Protein AF-A0ABC9VRN1-F1 (afdb_monomer)

Foldseek 3Di:
DQQQKDKWKWFQDDPVVCVPPQVQLLLVLLCVLQVHDSVQKAWDDWDFDPPDPGGMIIIMIWGAHPDDPPPHTHHNQLSLQSCQQCQVSSCVRRVIRTDRPPDQPCNVDPQAAQWDKDFDFDWDPPFDWDDDPVDIDGDTDGDGDIDTDHAAQFDDPRSQDGHQPCVVVQLPPFFDWAGDVRDIATHGDPQFDDRSSPARQFAGADDPPQAPDPWDWAADPNHGIATDEDPFPADPRRRFFFKWFFAPPWKFWDRAPFWAQKKKKKWKWFAQDQKFWFKKFADQALQAWIWTWMRHRLWIKIWTDHRPDIKIWTFADVVHRNPRDIKMKMKIKHFDFDQDPVRDGPGGAQKIKIKMAMHPDPSVCLDVCVVPVPRGRNMTMDIDGDPDNTRGSSHIMMGFFGDDGDPRGPDDHGGHGTMMGQIDMRNHGDRSVPTSDTGPMGGHGPQDPPPPVDLQAPPPWDWDRGGNDIATHEDPQFDDRRSPHGNDPPLFKKKKKKWFWDVLFLAQQLVLLLVLCVVVPDDPVVSVVVSVVQPPDWDWDADPNDIDDIDGRRHGFDDLDQCSQVSQCSNCVCLCPPQPFDWDDDRRIIMTMFGPPDPVRVVSSQVSLQSNLVVCVVRVIDIPQQPIEMAIAGDPTPPDWHDNPPDTRYYDQWDQDPNAIAGNDLALLVSLVVLLVQLVVQLVVCVVPPPDQALVPLVVSCLAPRVCSLQQLCLRRPHPDPVSLVSSQVSVLSSLCSHPPCVPPDSVVSCVVSVHDGVVVVSVVVNVVVVVDVSDDDDPDVVPPSPDDDDDDDDHDDDDD

InterPro domains:
  IPR000152 EGF-type aspartate/asparagine hydroxylation site [PS00010] (463-474)
  IPR000477 Reverse transcriptase domain [PF00078] (490-632)
  IPR000742 EGF-like domain [PF00008] (166-196)
  IPR000742 EGF-like domain [PF00008] (206-234)
  IPR000742 EGF-like domain [PF00008] (457-482)
  IPR000742 EGF-like domain [PS00022] (148-159)
  IPR000742 EGF-like domain [PS00022] (186-197)
  IPR000742 EGF-like domain [PS00022] (472-483)
  IPR000742 EGF-like domain [PS01186] (148-159)
  IPR000742 EGF-like domain [PS50026] (102-160)
  IPR000742 EGF-like domain [PS50026] (162-198)
  IPR000742 EGF-like domain [PS50026] (202-240)
  IPR000742 EGF-like domain [PS50026] (448-484)
  IPR000742 EGF-like domain [SM00181] (105-160)
  IPR000742 EGF-like domain [SM00181] (165-198)
  IPR000742 EGF-like domain [SM00181] (205-240)
  IPR000742 EGF-like domain [SM00181] (451-484)
  IPR001791 Laminin G domain [PF02210] (269-427)
  IPR001791 Laminin G domain [PS50025] (241-445)
  IPR001791 Laminin G domain [SM00282] (261-428)

Nearest PDB structures (foldseek):
  1pz7-assembly2_B  TM=8.356E-01  e=1.905E-13  Gallus gallus
  1pz8-assembly2_B  TM=8.275E-01  e=5.631E-13  Gallus gallus
  1pz8-assembly1_A  TM=8.368E-01  e=1.493E-12  Gallus gallus
  3v65-assembly1_A  TM=7.761E-01  e=6.276E-13  Rattus norvegicus
  5mc9-assembly1_A  TM=4.094E-01  e=2.067E-12  Mus musculus

Organism: Grus japonensis (NCBI:txid30415)

Secondary structure (DSSP, 8-state):
-GGG-EEEEEET--HHHIIIIIHHHHHHHHHHHHT--GGGEEEEEEEE-TTSSS-EEEEEEEEBPTT--TT-BPPHHHHHHHHHHTHHHHHHHH---BPP----HHHHSPPSTTPEEEEEEEEETTPPPEE-SS-EE---EEEEEEEEEPPTTEESTTS-EE--GGGG-TTTTSEEEEEETTEEEEEEPTTEESTTS-EETTT----TTSS-TTPEEEE-TTS-EEEEPPSSSPBTTTTB--EEEE-TT-EEEE----SBSEEEEEEEEE---SSEEEEEEE-SSTTS-EEEEEEETTEEEEEEESSS-EEEE--B-TT-S-SSS-EEEEEEEEEEEEE-TTS-EEEEEEEEEEEEEESS--HHHHHHHHHHH-S-BSEEEEEEE-S-SSB---S-EEESB--S--S--S-S--B--EEEEEEEETTEEP-TT--SEEES-EES-GGG--GGGS----TTPEEEEETTEEEEEPPTTEESTTS-EE-S-----EEEEEEEBTTTTTT--HHHHHHHHHHTT--HHHHHHHHHHHTT-EE--EETTEEPPPEE--S---TT-SHHHHHHHHHHGGGGTT--SEEEEETTEEEEEEE-SSHHHHHHHHHHHHHHHHHHHHTT--B-TTT-EEEEESTT------EETTEEPEE-SEEEETTEEEETT---HHHHHHHHHHHHHHHHHHHHH-----HHHHHHHIIIIITHHHHTTHHHH---SHHHHHHHHHHHHHHHTTSTT-TTS-HHHHHHHTTPPPHHHHHHHHHHHHHHHHHH--SS-TTSSSS--S-----------

Solvent-accessible surface area (backbone atoms only — not comparable to full-atom values): 44380 Å² total; per-residue (Å²): 102,82,91,28,37,46,73,49,43,29,57,82,35,49,71,66,56,38,70,55,77,35,45,63,34,42,46,48,18,52,17,62,75,63,63,29,56,61,91,38,53,48,75,81,46,78,45,72,47,83,92,51,100,56,55,30,25,37,40,30,34,28,43,41,45,63,87,74,59,83,93,44,57,36,52,34,67,61,48,50,48,56,50,61,77,39,36,66,59,30,23,68,62,28,72,48,49,61,50,76,90,65,72,53,68,40,67,78,56,57,41,65,70,60,26,40,52,40,74,41,76,42,66,50,87,79,54,68,74,50,73,56,102,87,46,81,43,68,60,76,45,68,42,91,40,76,43,69,39,54,40,60,43,33,37,69,100,45,18,69,41,75,48,65,56,43,78,74,48,69,12,55,95,39,22,49,61,43,67,48,84,61,36,63,48,40,50,45,39,92,59,33,35,67,83,37,20,77,40,40,49,57,70,31,67,72,56,92,80,59,32,31,87,80,19,46,64,42,67,43,98,88,45,6,50,47,39,51,56,57,97,69,60,51,44,82,68,36,23,41,26,50,39,32,23,24,45,81,86,7,24,39,29,38,82,38,65,54,67,36,50,52,50,33,42,33,35,33,39,27,22,62,52,42,58,20,16,53,37,38,28,23,45,97,41,71,71,45,17,30,42,36,36,31,33,52,87,22,29,54,34,36,41,37,26,72,43,82,60,77,48,70,30,63,30,36,54,79,89,38,66,30,75,52,50,83,44,38,42,36,40,39,37,36,46,42,62,31,66,42,100,84,71,48,74,62,43,68,37,50,40,35,37,40,36,40,37,38,56,100,49,63,51,72,57,23,56,75,40,27,90,78,57,58,83,46,16,39,15,24,69,33,76,46,79,45,92,60,75,50,39,46,16,67,26,52,25,24,34,25,23,60,76,99,69,71,89,71,46,89,61,92,52,57,29,21,52,38,34,41,31,60,37,22,53,70,84,41,78,46,52,70,74,74,49,79,46,74,45,73,52,43,75,19,54,84,46,67,61,69,56,52,81,51,91,70,34,33,84,82,17,48,64,42,65,41,75,77,40,62,42,29,53,42,45,94,54,36,31,65,78,31,15,76,37,70,68,54,88,79,74,64,20,31,40,36,37,42,42,35,48,53,58,56,50,56,49,35,47,56,71,62,44,51,55,50,43,49,75,71,67,51,53,74,65,61,52,50,50,54,49,58,70,56,50,91,42,68,46,65,56,74,56,97,88,46,69,51,74,78,38,74,50,85,39,34,43,59,83,92,46,80,59,27,64,56,54,51,49,62,60,53,61,68,68,64,70,88,48,86,52,51,74,49,77,56,87,62,49,32,35,42,38,34,56,42,82,42,72,65,34,49,49,47,49,44,52,33,39,50,50,46,51,51,51,27,56,77,58,67,44,49,70,35,60,90,70,20,33,33,36,58,26,43,81,86,49,83,72,82,84,50,50,61,81,98,41,74,46,49,73,41,74,57,48,76,53,100,87,43,57,46,36,40,78,71,58,30,62,65,39,45,50,52,26,40,50,54,23,48,51,48,47,50,50,48,65,72,73,47,84,71,35,46,62,87,54,47,52,57,50,39,62,52,67,22,44,51,52,70,52,66,59,35,83,78,51,56,64,87,47,71,72,42,47,49,52,48,44,48,52,55,54,57,56,62,61,56,27,67,92,45,75,88,51,53,74,68,53,45,28,59,77,67,74,44,77,56,64,68,62,48,50,52,50,52,44,50,52,50,50,49,50,64,77,70,54,89,72,99,60,94,85,63,70,80,77,66,73,87,62,85,93,78,90,76,88,78,88,80,135

Mean predicted aligned error: 19.91 Å

Structure (mmCIF, N/CA/C/O backbone):
data_AF-A0ABC9VRN1-F1
#
_entry.id   AF-A0ABC9VRN1-F1
#
loop_
_atom_site.group_PDB
_atom_site.id
_atom_site.type_symbol
_atom_site.label_atom_id
_atom_site.label_alt_id
_atom_site.label_comp_id
_atom_site.label_asym_id
_atom_site.label_entity_id
_atom_site.label_seq_id
_atom_site.pdbx_PDB_ins_code
_atom_site.Cartn_x
_atom_site.Cartn_y
_atom_site.Cartn_z
_atom_site.occupancy
_atom_site.B_iso_or_equiv
_atom_site.auth_seq_id
_atom_site.auth_comp_id
_atom_site.auth_asym_id
_atom_site.auth_atom_id
_atom_site.pdbx_PDB_model_num
ATOM 1 N N . MET A 1 1 ? -13.944 -27.128 34.462 1.00 67.81 1 MET A N 1
ATOM 2 C CA . MET A 1 1 ? -15.237 -26.665 33.916 1.00 67.81 1 MET A CA 1
ATOM 3 C C . MET A 1 1 ? -15.575 -25.277 34.448 1.00 67.81 1 MET A C 1
ATOM 5 O O . MET A 1 1 ? -15.301 -24.335 33.732 1.00 67.81 1 MET A O 1
ATOM 9 N N . LEU A 1 2 ? -16.049 -25.120 35.694 1.00 65.38 2 LEU A N 1
ATOM 10 C CA . LEU A 1 2 ? -16.522 -23.826 36.234 1.00 65.38 2 LEU A CA 1
ATOM 11 C C . LEU A 1 2 ? -15.490 -22.682 36.170 1.00 65.38 2 LEU A C 1
ATOM 13 O O . LEU A 1 2 ? -15.849 -21.550 35.869 1.00 65.38 2 LEU A O 1
ATOM 17 N N . THR A 1 3 ? -14.206 -22.976 36.387 1.00 65.06 3 THR A N 1
ATOM 18 C CA . THR A 1 3 ? -13.098 -22.005 36.265 1.00 65.06 3 THR A CA 1
ATOM 19 C C . THR A 1 3 ? -12.877 -21.493 34.842 1.00 65.06 3 THR A C 1
ATOM 21 O O . THR A 1 3 ? -12.286 -20.438 34.664 1.00 65.06 3 THR A O 1
ATOM 24 N N . ASN A 1 4 ? -13.343 -22.246 33.845 1.00 72.31 4 ASN A N 1
ATOM 25 C CA . ASN A 1 4 ? -13.160 -22.004 32.416 1.00 72.31 4 ASN A CA 1
ATOM 26 C C . ASN A 1 4 ? -14.493 -21.584 31.775 1.00 72.31 4 ASN A C 1
ATOM 28 O O . ASN A 1 4 ? -14.832 -21.993 30.664 1.00 72.31 4 ASN A O 1
ATOM 32 N N . SER A 1 5 ? -15.327 -20.885 32.539 1.00 74.62 5 SER A N 1
ATOM 33 C CA . SER A 1 5 ? -16.640 -20.440 32.094 1.00 74.62 5 SER A CA 1
ATOM 34 C C . SER A 1 5 ? -16.650 -18.962 31.755 1.00 74.62 5 SER A C 1
ATOM 36 O O . SER A 1 5 ? -15.811 -18.195 32.235 1.00 74.62 5 SER A O 1
ATOM 38 N N . ILE A 1 6 ? -17.609 -18.590 30.914 1.00 74.44 6 ILE A N 1
ATOM 39 C CA . ILE A 1 6 ? -17.922 -17.205 30.578 1.00 74.44 6 ILE A CA 1
ATOM 40 C C . ILE A 1 6 ? -19.417 -16.965 30.762 1.00 74.44 6 ILE A C 1
ATOM 42 O O . ILE A 1 6 ? -20.214 -17.897 30.636 1.00 74.44 6 ILE A O 1
ATOM 46 N N . THR A 1 7 ? -19.792 -15.715 31.019 1.00 77.62 7 THR A N 1
ATOM 47 C CA . THR A 1 7 ? -21.189 -15.271 31.055 1.00 77.62 7 THR A CA 1
ATOM 48 C C . THR A 1 7 ? -21.455 -14.367 29.860 1.00 77.62 7 THR A C 1
ATOM 50 O O . THR A 1 7 ? -20.741 -13.385 29.661 1.00 77.62 7 THR A O 1
ATOM 53 N N . VAL A 1 8 ? -22.475 -14.693 29.068 1.00 79.44 8 VAL A N 1
ATOM 54 C CA . VAL A 1 8 ? -22.969 -13.851 27.970 1.00 79.44 8 VAL A CA 1
ATOM 55 C C . VAL A 1 8 ? -24.273 -13.170 28.375 1.00 79.44 8 VAL A C 1
ATOM 57 O O . VAL A 1 8 ? -25.082 -13.759 29.092 1.00 79.44 8 VAL A O 1
ATOM 60 N N . ARG A 1 9 ? -24.478 -11.935 27.907 1.00 80.19 9 ARG A N 1
ATOM 61 C CA . ARG A 1 9 ? -25.682 -11.135 28.168 1.00 80.19 9 ARG A CA 1
ATOM 62 C C . ARG A 1 9 ? -26.559 -11.131 26.916 1.00 80.19 9 ARG A C 1
ATOM 64 O O . ARG A 1 9 ? -26.082 -10.771 25.839 1.00 80.19 9 ARG A O 1
ATOM 71 N N . LEU A 1 10 ? -27.815 -11.548 27.033 1.00 82.31 10 LEU A N 1
ATOM 72 C CA . LEU A 1 10 ? -28.768 -11.627 25.922 1.00 82.31 10 LEU A CA 1
ATOM 73 C C . LEU A 1 10 ? -29.766 -10.469 26.002 1.00 82.31 10 LEU A C 1
ATOM 75 O O . LEU A 1 10 ? -30.439 -10.306 27.019 1.00 82.31 10 LEU A O 1
ATOM 79 N N . GLU A 1 11 ? -29.864 -9.676 24.934 1.00 83.19 11 GLU A N 1
ATOM 80 C CA . GLU A 1 11 ? -30.764 -8.518 24.863 1.00 83.19 11 GLU A CA 1
ATOM 81 C C . GLU A 1 11 ? -32.226 -8.940 24.649 1.00 83.19 11 GLU A C 1
ATOM 83 O O . GLU A 1 11 ? -32.513 -9.822 23.836 1.00 83.19 11 GLU A O 1
ATOM 88 N N . ASN A 1 12 ? -33.154 -8.260 25.331 1.00 82.62 12 ASN A N 1
ATOM 89 C CA . ASN A 1 12 ? -34.603 -8.459 25.221 1.00 82.62 12 ASN A CA 1
ATOM 90 C C . ASN A 1 12 ? -35.027 -9.927 25.430 1.00 82.62 12 ASN A C 1
ATOM 92 O O . ASN A 1 12 ? -35.829 -10.490 24.675 1.00 82.62 12 ASN A O 1
ATOM 96 N N . MET A 1 13 ? -34.442 -10.557 26.450 1.00 83.75 13 MET A N 1
ATOM 97 C CA . MET A 1 13 ? -34.579 -11.983 26.727 1.00 83.75 13 MET A CA 1
ATOM 98 C C . MET A 1 13 ? -35.070 -12.221 28.156 1.00 83.75 13 MET A C 1
ATOM 100 O O . MET A 1 13 ? -34.642 -11.541 29.083 1.00 83.75 13 MET A O 1
ATOM 104 N N . SER A 1 14 ? -35.955 -13.207 28.330 1.00 82.94 14 SER A N 1
ATOM 105 C CA . SER A 1 14 ? -36.417 -13.685 29.638 1.00 82.94 14 SER A CA 1
ATOM 106 C C . SER A 1 14 ? -36.049 -15.152 29.833 1.00 82.94 14 SER A C 1
ATOM 108 O O . SER A 1 14 ? -35.866 -15.894 28.864 1.00 82.94 14 SER A O 1
ATOM 110 N N . GLN A 1 15 ? -35.974 -15.587 31.091 1.00 79.50 15 GLN A N 1
ATOM 111 C CA . GLN A 1 15 ? -35.640 -16.969 31.434 1.00 79.50 15 GLN A CA 1
ATOM 112 C C . GLN A 1 15 ? -36.615 -17.985 30.812 1.00 79.50 15 GLN A C 1
ATOM 114 O O . GLN A 1 15 ? -36.174 -18.994 30.269 1.00 79.50 15 GLN A O 1
ATOM 119 N N . GLU A 1 16 ? -37.920 -17.703 30.823 1.00 77.94 16 GLU A N 1
ATOM 120 C CA . GLU A 1 16 ? -38.948 -18.575 30.230 1.00 77.94 16 GLU A CA 1
ATOM 121 C C . GLU A 1 16 ? -38.767 -18.723 28.717 1.00 77.94 16 GLU A C 1
ATOM 123 O O . GLU A 1 16 ? -38.715 -19.839 28.199 1.00 77.94 16 GLU A O 1
ATOM 128 N N . ARG A 1 17 ? -38.593 -17.595 28.013 1.00 81.06 17 ARG A N 1
ATOM 129 C CA . ARG A 1 17 ? -38.417 -17.571 26.556 1.00 81.06 17 ARG A CA 1
ATOM 130 C C . ARG A 1 17 ? -37.116 -18.249 26.134 1.00 81.06 17 ARG A C 1
ATOM 132 O O . ARG A 1 17 ? -37.072 -18.887 25.083 1.00 81.06 17 ARG A O 1
ATOM 139 N N . PHE A 1 18 ? -36.068 -18.114 26.948 1.00 83.44 18 PHE A N 1
ATOM 140 C CA . PHE A 1 18 ? -34.789 -18.771 26.718 1.00 83.44 18 PHE A CA 1
ATOM 141 C C . PHE A 1 18 ? -34.883 -20.284 26.919 1.00 83.44 18 PHE A C 1
ATOM 143 O O . PHE A 1 18 ? -34.493 -21.038 26.035 1.00 83.44 18 PHE A O 1
ATOM 150 N N . LEU A 1 19 ? -35.433 -20.746 28.045 1.00 81.38 19 LEU A N 1
ATOM 151 C CA . LEU A 1 19 ? -35.489 -22.173 28.374 1.00 81.38 19 LEU A CA 1
ATOM 152 C C . LEU A 1 19 ? -36.377 -22.981 27.419 1.00 81.38 19 LEU A C 1
ATOM 154 O O . LEU A 1 19 ? -36.093 -24.153 27.182 1.00 81.38 19 LEU A O 1
ATOM 158 N N . SER A 1 20 ? -37.412 -22.371 26.838 1.00 80.00 20 SER A N 1
ATOM 159 C CA . SER A 1 20 ? -38.254 -23.016 25.830 1.00 80.00 20 SER A CA 1
ATOM 160 C C . SER A 1 20 ? -38.822 -21.975 24.857 1.00 80.00 20 SER A C 1
ATOM 162 O O . SER A 1 20 ? -39.629 -21.150 25.289 1.00 80.00 20 SER A O 1
ATOM 164 N N . PRO A 1 21 ? -38.468 -21.982 23.551 1.00 75.44 21 PRO A N 1
ATOM 165 C CA . PRO A 1 21 ? -37.749 -23.018 22.784 1.00 75.44 21 PRO A CA 1
ATOM 166 C C . PRO A 1 21 ? -36.270 -22.696 22.469 1.00 75.44 21 PRO A C 1
ATOM 168 O O . PRO A 1 21 ? -35.641 -23.376 21.663 1.00 75.44 21 PRO A O 1
ATOM 171 N N . LEU A 1 22 ? -35.717 -21.617 23.020 1.00 85.12 22 LEU A N 1
ATOM 172 C CA . LEU A 1 22 ? -34.507 -20.979 22.488 1.00 85.12 22 LEU A CA 1
ATOM 173 C C . LEU A 1 22 ? -33.173 -21.599 22.948 1.00 85.12 22 LEU A C 1
ATOM 175 O O . LEU A 1 22 ? -32.154 -21.400 22.285 1.00 85.12 22 LEU A O 1
ATOM 179 N N . LEU A 1 23 ? -33.167 -22.377 24.032 1.00 85.75 23 LEU A N 1
ATOM 180 C CA . LEU A 1 23 ? -31.969 -22.996 24.604 1.00 85.75 23 LEU A CA 1
ATOM 181 C C . LEU A 1 23 ? -31.285 -23.944 23.611 1.00 85.75 23 LEU A C 1
ATOM 183 O O . LEU A 1 23 ? -30.062 -23.918 23.485 1.00 85.75 23 LEU A O 1
ATOM 187 N N . SER A 1 24 ? -32.056 -24.752 22.878 1.00 84.69 24 SER A N 1
ATOM 188 C CA . SER A 1 24 ? -31.499 -25.674 21.881 1.00 84.69 24 SER A CA 1
ATOM 189 C C . SER A 1 24 ? -30.815 -24.924 20.739 1.00 84.69 24 SER A C 1
ATOM 191 O O . SER A 1 24 ? -29.727 -25.315 20.322 1.00 84.69 24 SER A O 1
ATOM 193 N N . LEU A 1 25 ? -31.412 -23.815 20.288 1.00 87.31 25 LEU A N 1
ATOM 194 C CA . LEU A 1 25 ? -30.851 -22.941 19.254 1.00 87.31 25 LEU A CA 1
ATOM 195 C C . LEU A 1 25 ? -29.602 -22.202 19.747 1.00 87.31 25 LEU A C 1
ATOM 197 O O . LEU A 1 25 ? -28.655 -22.021 18.985 1.00 87.31 25 LEU A O 1
ATOM 201 N N . PHE A 1 26 ? -29.566 -21.806 21.022 1.00 89.69 26 PHE A N 1
ATOM 202 C CA . PHE A 1 26 ? -28.381 -21.208 21.637 1.00 89.69 26 PHE A CA 1
ATOM 203 C C . PHE A 1 26 ? -27.215 -22.202 21.691 1.00 89.69 26 PHE A C 1
ATOM 205 O O . PHE A 1 26 ? -26.118 -21.889 21.234 1.00 89.69 26 PHE A O 1
ATOM 212 N N . VAL A 1 27 ? -27.457 -23.419 22.191 1.00 89.38 27 VAL A N 1
ATOM 213 C CA . VAL A 1 27 ? -26.443 -24.486 22.247 1.00 89.38 27 VAL A CA 1
ATOM 214 C C . VAL A 1 27 ? -25.959 -24.848 20.841 1.00 89.38 27 VAL A C 1
ATOM 216 O O . VAL A 1 27 ? -24.762 -25.012 20.625 1.00 89.38 27 VAL A O 1
ATOM 219 N N . GLU A 1 28 ? -26.859 -24.914 19.863 1.00 88.75 28 GLU A N 1
ATOM 220 C CA . GLU A 1 28 ? -26.513 -25.154 18.460 1.00 88.75 28 GLU A CA 1
ATOM 221 C C . GLU A 1 28 ? -25.685 -24.024 17.843 1.00 88.75 28 GLU A C 1
ATOM 223 O O . GLU A 1 28 ? -24.679 -24.290 17.181 1.00 88.75 28 GLU A O 1
ATOM 228 N N . GLY A 1 29 ? -26.050 -22.770 18.104 1.00 88.38 29 GLY A N 1
ATOM 229 C CA . GLY A 1 29 ? -25.282 -21.610 17.668 1.00 88.38 29 GLY A CA 1
ATOM 230 C C . GLY A 1 29 ? -23.871 -21.608 18.254 1.00 88.38 29 GLY A C 1
ATOM 231 O O . GLY A 1 29 ? -22.900 -21.475 17.513 1.00 88.38 29 GLY A O 1
ATOM 232 N N . VAL A 1 30 ? -23.736 -21.833 19.565 1.00 90.62 30 VAL A N 1
ATOM 233 C CA . VAL A 1 30 ? -22.430 -21.904 20.243 1.00 90.62 30 VAL A CA 1
ATOM 234 C C . VAL A 1 30 ? -21.599 -23.085 19.727 1.00 90.62 30 VAL A C 1
ATOM 236 O O . VAL A 1 30 ? -20.403 -22.925 19.488 1.00 90.62 30 VAL A O 1
ATOM 239 N N . ALA A 1 31 ? -22.218 -24.248 19.496 1.00 89.31 31 ALA A N 1
ATOM 240 C CA . ALA A 1 31 ? -21.540 -25.431 18.956 1.00 89.31 31 ALA A CA 1
ATOM 241 C C . ALA A 1 31 ? -20.959 -25.158 17.570 1.00 89.31 31 ALA A C 1
ATOM 243 O O . ALA A 1 31 ? -19.801 -25.479 17.302 1.00 89.31 31 ALA A O 1
ATOM 244 N N . THR A 1 32 ? -21.754 -24.502 16.726 1.00 87.88 32 THR A N 1
ATOM 245 C CA . THR A 1 32 ? -21.371 -24.134 15.362 1.00 87.88 32 THR A CA 1
ATOM 246 C C . THR A 1 32 ? -20.229 -23.121 15.367 1.00 87.88 32 THR A C 1
ATOM 248 O O . THR A 1 32 ? -19.233 -23.322 14.678 1.00 87.88 32 THR A O 1
ATOM 251 N N . VAL A 1 33 ? -20.329 -22.072 16.190 1.00 87.44 33 VAL A N 1
ATOM 252 C CA . VAL A 1 33 ? -19.289 -21.038 16.319 1.00 87.44 33 VAL A CA 1
ATOM 253 C C . VAL A 1 33 ? -17.953 -21.626 16.774 1.00 87.44 33 VAL A C 1
ATOM 255 O O . VAL A 1 33 ? -16.911 -21.273 16.233 1.00 87.44 33 VAL A O 1
ATOM 258 N N . LEU A 1 34 ? -17.975 -22.535 17.749 1.00 88.81 34 LEU A N 1
ATOM 259 C CA . LEU A 1 34 ? -16.762 -23.113 18.333 1.00 88.81 34 LEU A CA 1
ATOM 260 C C . LEU A 1 34 ? -16.272 -24.374 17.609 1.00 88.81 34 LEU A C 1
ATOM 262 O O . LEU A 1 34 ? -15.271 -24.955 18.028 1.00 88.81 34 LEU A O 1
ATOM 266 N N . SER A 1 35 ? -16.970 -24.819 16.557 1.00 87.38 35 SER A N 1
ATOM 267 C CA . SER A 1 35 ? -16.702 -26.092 15.870 1.00 87.38 35 SER A CA 1
ATOM 268 C C . SER A 1 35 ? -16.599 -27.281 16.843 1.00 87.38 35 SER A C 1
ATOM 270 O O . SER A 1 35 ? -15.712 -28.128 16.733 1.00 87.38 35 SER A O 1
ATOM 272 N N . THR A 1 36 ? -17.495 -27.326 17.833 1.00 86.88 36 THR A N 1
ATOM 273 C CA . THR A 1 36 ? -17.554 -28.371 18.869 1.00 86.88 36 THR A CA 1
ATOM 274 C C . THR A 1 36 ? -18.892 -29.113 18.821 1.00 86.88 36 THR A C 1
ATOM 276 O O . THR A 1 36 ? -19.842 -28.668 18.180 1.00 86.88 36 THR A O 1
ATOM 279 N N . ALA A 1 37 ? -18.981 -30.273 19.472 1.00 84.69 37 ALA A N 1
ATOM 280 C CA . ALA A 1 37 ? -20.231 -31.031 19.539 1.00 84.69 37 ALA A CA 1
ATOM 281 C C . ALA A 1 37 ? -21.237 -30.351 20.484 1.00 84.69 37 ALA A C 1
ATOM 283 O O . ALA A 1 37 ? -20.835 -29.760 21.486 1.00 84.69 37 ALA A O 1
ATOM 284 N N . LYS A 1 38 ? -22.546 -30.498 20.218 1.00 84.94 38 LYS A N 1
ATOM 285 C CA . LYS A 1 38 ? -23.613 -29.980 21.103 1.00 84.94 38 LYS A CA 1
ATOM 286 C C . LYS A 1 38 ? -23.464 -30.511 22.538 1.00 84.94 38 LYS A C 1
ATOM 288 O O . LYS A 1 38 ? -23.582 -29.745 23.488 1.00 84.94 38 LYS A O 1
ATOM 293 N N . ASP A 1 39 ? -23.073 -31.778 22.679 1.00 84.31 39 ASP A N 1
ATOM 294 C CA . ASP A 1 39 ? -22.817 -32.436 23.971 1.00 84.31 39 ASP A CA 1
ATOM 295 C C . ASP A 1 39 ? -21.568 -31.900 24.700 1.00 84.31 39 ASP A C 1
ATOM 297 O O . ASP A 1 39 ? -21.329 -32.212 25.865 1.00 84.31 39 ASP A O 1
ATOM 301 N N . GLY A 1 40 ? -20.742 -31.106 24.013 1.00 83.69 40 GLY A N 1
ATOM 302 C CA . GLY A 1 40 ? -19.549 -30.470 24.564 1.00 83.69 40 GLY A CA 1
ATOM 303 C C . GLY A 1 40 ? -19.803 -29.112 25.216 1.00 83.69 40 GLY A C 1
ATOM 304 O O . GLY A 1 40 ? -18.844 -28.494 25.686 1.00 83.69 40 GLY A O 1
ATOM 305 N N . ILE A 1 41 ? -21.053 -28.639 25.242 1.00 87.38 41 ILE A N 1
ATOM 306 C CA . ILE A 1 41 ? -21.445 -27.346 25.809 1.00 87.38 41 ILE A CA 1
ATOM 307 C C . ILE A 1 41 ? -22.210 -27.564 27.105 1.00 87.38 41 ILE A C 1
ATOM 309 O O . ILE A 1 41 ? -23.233 -28.240 27.150 1.00 87.38 41 ILE A O 1
ATOM 313 N N . PHE A 1 42 ? -21.731 -26.919 28.161 1.00 84.69 42 PHE A N 1
ATOM 314 C CA . PHE A 1 42 ? -22.281 -27.033 29.501 1.00 84.69 42 PHE A CA 1
ATOM 315 C C . PHE A 1 42 ? -22.811 -25.671 29.930 1.00 84.69 42 PHE A C 1
ATOM 317 O O . PHE A 1 42 ? -22.035 -24.815 30.353 1.00 84.69 42 PHE A O 1
ATOM 324 N N . VAL A 1 43 ? -24.124 -25.469 29.805 1.00 82.69 43 VAL A N 1
ATOM 325 C CA . VAL A 1 43 ? -24.835 -24.306 30.357 1.00 82.69 43 VAL A CA 1
ATOM 326 C C . VAL A 1 43 ? -25.247 -24.639 31.785 1.00 82.69 43 VAL A C 1
ATOM 328 O O . VAL A 1 43 ? -25.851 -25.683 32.018 1.00 82.69 43 VAL A O 1
ATOM 331 N N . PHE A 1 44 ? -24.917 -23.781 32.747 1.00 76.25 44 PHE A N 1
ATOM 332 C CA . PHE A 1 44 ? -25.178 -24.082 34.161 1.00 76.25 44 PHE A CA 1
ATOM 333 C C . PHE A 1 44 ? -25.653 -22.885 34.993 1.00 76.25 44 PHE A C 1
ATOM 335 O O . PHE A 1 44 ? -25.974 -23.068 36.165 1.00 76.25 44 PHE A O 1
ATOM 342 N N . ASN A 1 45 ? -25.742 -21.682 34.415 1.00 74.44 45 ASN A N 1
ATOM 343 C CA . ASN A 1 45 ? -26.406 -20.544 35.053 1.00 74.44 45 ASN A CA 1
ATOM 344 C C . ASN A 1 45 ? -27.227 -19.755 34.027 1.00 74.44 45 ASN A C 1
ATOM 346 O O . ASN A 1 45 ? -26.727 -19.463 32.942 1.00 74.44 45 ASN A O 1
ATOM 350 N N . ILE A 1 46 ? -28.473 -19.427 34.370 1.00 79.06 46 ILE A N 1
ATOM 351 C CA . ILE A 1 46 ? -29.413 -18.655 33.546 1.00 79.06 46 ILE A CA 1
ATOM 352 C C . ILE A 1 46 ? -30.195 -17.754 34.504 1.00 79.06 46 ILE A C 1
ATOM 354 O O . ILE A 1 46 ? -31.007 -18.258 35.279 1.00 79.06 46 ILE A O 1
ATOM 358 N N . GLN A 1 47 ? -29.926 -16.449 34.492 1.00 75.94 47 GLN A N 1
ATOM 359 C CA . GLN A 1 47 ? -30.499 -15.496 35.451 1.00 75.94 47 GLN A CA 1
ATOM 360 C C . GLN A 1 47 ? -30.820 -14.161 34.783 1.00 75.94 47 GLN A C 1
ATOM 362 O O . GLN A 1 47 ? -30.058 -13.696 33.938 1.00 75.94 47 GLN A O 1
ATOM 367 N N . ASN A 1 48 ? -31.935 -13.534 35.163 1.00 72.88 48 ASN A N 1
ATOM 368 C CA . ASN A 1 48 ? -32.231 -12.166 34.734 1.00 72.88 48 ASN A CA 1
ATOM 369 C C . ASN A 1 48 ? -31.229 -11.198 35.375 1.00 72.88 48 ASN A C 1
ATOM 371 O O . ASN A 1 48 ? -30.875 -11.348 36.544 1.00 72.88 48 ASN A O 1
ATOM 375 N N . ASP A 1 49 ? -30.791 -10.205 34.611 1.00 69.88 49 ASP A N 1
ATOM 376 C CA . ASP A 1 49 ? -29.947 -9.124 35.108 1.00 69.88 49 ASP A CA 1
ATOM 377 C C . ASP A 1 49 ? -30.823 -8.093 35.838 1.00 69.88 49 ASP A C 1
ATOM 379 O O . ASP A 1 49 ? -31.623 -7.397 35.215 1.00 69.88 49 ASP A O 1
ATOM 383 N N . THR A 1 50 ? -30.732 -8.039 37.169 1.00 66.25 50 THR A N 1
ATOM 384 C CA . THR A 1 50 ? -31.549 -7.143 38.007 1.00 66.25 50 THR A CA 1
ATOM 385 C C . THR A 1 50 ? -30.981 -5.731 38.120 1.00 66.25 50 THR A C 1
ATOM 387 O O . THR A 1 50 ? -31.674 -4.840 38.605 1.00 66.25 50 THR A O 1
ATOM 390 N N . ASP A 1 51 ? -29.743 -5.516 37.669 1.00 57.53 51 ASP A N 1
ATOM 391 C CA . ASP A 1 51 ? -29.012 -4.253 37.833 1.00 57.53 51 ASP A CA 1
ATOM 392 C C . ASP A 1 51 ? -29.265 -3.268 36.675 1.00 57.53 51 ASP A C 1
ATOM 394 O O . ASP A 1 51 ? -28.626 -2.216 36.577 1.00 57.53 51 ASP A O 1
ATOM 398 N N . VAL A 1 52 ? -30.188 -3.598 35.766 1.00 62.97 52 VAL A N 1
ATOM 399 C CA . VAL A 1 52 ? -30.457 -2.843 34.536 1.00 62.97 52 VAL A CA 1
ATOM 400 C C . VAL A 1 52 ? -31.959 -2.672 34.339 1.00 62.97 52 VAL A C 1
ATOM 402 O O . VAL A 1 52 ? -32.748 -3.564 34.627 1.00 62.97 52 VAL A O 1
ATOM 405 N N . SER A 1 53 ? -32.369 -1.524 33.801 1.00 58.84 53 SER A N 1
ATOM 406 C CA . SER A 1 53 ? -33.778 -1.221 33.510 1.00 58.84 53 SER A CA 1
ATOM 407 C C . SER A 1 53 ? -34.345 -1.969 32.293 1.00 58.84 53 SER A C 1
ATOM 409 O O . SER A 1 53 ? -35.539 -1.864 32.014 1.00 58.84 53 SER A O 1
ATOM 411 N N . SER A 1 54 ? -33.511 -2.701 31.550 1.00 69.50 54 SER A N 1
ATOM 412 C CA . SER A 1 54 ? -33.877 -3.446 30.343 1.00 69.50 54 SER A CA 1
ATOM 413 C C . SER A 1 54 ? -33.915 -4.960 30.586 1.00 69.50 54 SER A C 1
ATOM 415 O O . SER A 1 54 ? -33.201 -5.488 31.432 1.00 69.50 54 SER A O 1
ATOM 417 N N . ASN A 1 55 ? -34.736 -5.681 29.811 1.00 77.75 55 ASN A N 1
ATOM 418 C CA . ASN A 1 55 ? -34.862 -7.143 29.894 1.00 77.75 55 ASN A CA 1
ATOM 419 C C . ASN A 1 55 ? -33.597 -7.841 29.363 1.00 77.75 55 ASN A C 1
ATOM 421 O O . ASN A 1 55 ? -33.514 -8.148 28.171 1.00 77.75 55 ASN A O 1
ATOM 425 N N . ILE A 1 56 ? -32.614 -8.077 30.232 1.00 80.62 56 ILE A N 1
ATOM 426 C CA . ILE A 1 56 ? -31.360 -8.765 29.904 1.00 80.62 56 ILE A CA 1
ATOM 427 C C . ILE A 1 56 ? -31.292 -10.103 30.645 1.00 80.62 56 ILE A C 1
ATOM 429 O O . ILE A 1 56 ? -31.567 -10.176 31.843 1.00 80.62 56 ILE A O 1
ATOM 433 N N . LEU A 1 57 ? -30.886 -11.160 29.935 1.00 80.69 57 LEU A N 1
ATOM 434 C CA . LEU A 1 57 ? -30.659 -12.489 30.509 1.00 80.69 57 LEU A CA 1
ATOM 435 C C . LEU A 1 57 ? -29.169 -12.850 30.483 1.00 80.69 57 LEU A C 1
ATOM 437 O O . LEU A 1 57 ? -28.552 -12.880 29.418 1.00 80.69 57 LEU A O 1
ATOM 441 N N . ASN A 1 58 ? -28.611 -13.178 31.644 1.00 78.25 58 ASN A N 1
ATOM 442 C CA . ASN A 1 58 ? -27.244 -13.653 31.823 1.00 78.25 58 ASN A CA 1
ATOM 443 C C . ASN A 1 58 ? -27.199 -15.180 31.716 1.00 78.25 58 ASN A C 1
ATOM 445 O O . ASN A 1 58 ? -27.851 -15.884 32.488 1.00 78.25 58 ASN A O 1
ATOM 449 N N . VAL A 1 59 ? -26.406 -15.696 30.776 1.00 80.25 59 VAL A N 1
ATOM 450 C CA . VAL A 1 59 ? -26.225 -17.137 30.547 1.00 80.25 59 VAL A CA 1
ATOM 451 C C . VAL A 1 59 ? -24.752 -17.497 30.720 1.00 80.25 59 VAL A C 1
ATOM 453 O O . VAL A 1 59 ? -23.904 -17.018 29.967 1.00 80.25 59 VAL A O 1
ATOM 456 N N . THR A 1 60 ? -24.432 -18.347 31.698 1.00 80.81 60 THR A N 1
ATOM 457 C CA . THR A 1 60 ? -23.063 -18.828 31.949 1.00 80.81 60 THR A CA 1
ATOM 458 C C . THR A 1 60 ? -22.878 -20.239 31.412 1.00 80.81 60 THR A C 1
ATOM 460 O O . THR A 1 60 ? -23.672 -21.142 31.708 1.00 80.81 60 THR A O 1
ATOM 463 N N . PHE A 1 61 ? -21.802 -20.440 30.651 1.00 84.38 61 PHE A N 1
ATOM 464 C CA . PHE A 1 61 ? -21.476 -21.738 30.076 1.00 84.38 61 PHE A CA 1
ATOM 465 C C . PHE A 1 61 ? -19.967 -21.987 29.951 1.00 84.38 61 PHE A C 1
ATOM 467 O O . PHE A 1 61 ? -19.145 -21.071 30.016 1.00 84.38 61 PHE A O 1
ATOM 474 N N . SER A 1 62 ? -19.616 -23.255 29.749 1.00 85.75 62 SER A N 1
ATOM 475 C CA . SER A 1 62 ? -18.278 -23.722 29.370 1.00 85.75 62 SER A CA 1
ATOM 476 C C . SER A 1 62 ? -18.368 -24.629 28.147 1.00 85.75 62 SER A C 1
ATOM 478 O O . SER A 1 62 ? -19.366 -25.324 27.968 1.00 85.75 62 SER A O 1
ATOM 480 N N . ALA A 1 63 ? -17.310 -24.671 27.337 1.00 88.56 63 ALA A N 1
ATOM 481 C CA . ALA A 1 63 ? -17.240 -25.523 26.151 1.00 88.56 63 ALA A CA 1
ATOM 482 C C . ALA A 1 63 ? -15.964 -26.379 26.136 1.00 88.56 63 ALA A C 1
ATOM 484 O O . ALA A 1 63 ? -14.893 -25.926 26.557 1.00 88.56 63 ALA A O 1
ATOM 485 N N . LEU A 1 64 ? -16.077 -27.617 25.651 1.00 86.69 64 LEU A N 1
ATOM 486 C CA . LEU A 1 64 ? -14.939 -28.502 25.391 1.00 86.69 64 LEU A CA 1
ATOM 487 C C . LEU A 1 64 ? -14.201 -28.103 24.111 1.00 86.69 64 LEU A C 1
ATOM 489 O O . LEU A 1 64 ? -14.827 -27.689 23.132 1.00 86.69 64 LEU A O 1
ATOM 493 N N . LEU A 1 65 ? -12.878 -28.289 24.118 1.00 83.75 65 LEU A N 1
ATOM 494 C CA . LEU A 1 65 ? -12.046 -28.104 22.928 1.00 83.75 65 LEU A CA 1
ATOM 495 C C . LEU A 1 65 ? -12.436 -29.098 21.807 1.00 83.75 65 LEU A C 1
ATOM 497 O O . LEU A 1 65 ? -12.784 -30.247 22.112 1.00 83.75 65 LEU A O 1
ATOM 501 N N . PRO A 1 66 ? -12.348 -28.701 20.520 1.00 77.75 66 PRO A N 1
ATOM 502 C CA . PRO A 1 66 ? -12.631 -29.578 19.384 1.00 77.75 66 PRO A CA 1
ATOM 503 C C . PRO A 1 66 ? -11.714 -30.812 19.381 1.00 77.75 66 PRO A C 1
ATOM 505 O O . PRO A 1 66 ? -10.533 -30.714 19.711 1.00 77.75 66 PRO A O 1
ATOM 508 N N . GLY A 1 67 ? -12.243 -31.982 19.005 1.00 67.56 67 GLY A N 1
ATOM 509 C CA . GLY A 1 67 ? -11.460 -33.227 18.906 1.00 67.56 67 GLY A CA 1
ATOM 510 C C . GLY A 1 67 ? -11.570 -34.194 20.095 1.00 67.56 67 GLY A C 1
ATOM 511 O O . GLY A 1 67 ? -10.864 -35.197 20.130 1.00 67.56 67 GLY A O 1
ATOM 512 N N . GLY A 1 68 ? -12.466 -33.945 21.057 1.00 54.41 68 GLY A N 1
ATOM 513 C CA . GLY A 1 68 ? -12.944 -34.990 21.977 1.00 54.41 68 GLY A CA 1
ATOM 514 C C . GLY A 1 68 ? -11.976 -35.432 23.083 1.00 54.41 68 GLY A C 1
ATOM 515 O O . GLY A 1 68 ? -12.200 -36.472 23.705 1.00 54.41 68 GLY A O 1
ATOM 516 N N . ILE A 1 69 ? -10.925 -34.661 23.384 1.00 57.25 69 ILE A N 1
ATOM 517 C CA . ILE A 1 69 ? -10.067 -34.946 24.544 1.00 57.25 69 ILE A CA 1
ATOM 518 C C . ILE A 1 69 ? -10.876 -34.678 25.822 1.00 57.25 69 ILE A C 1
ATOM 520 O O . ILE A 1 69 ? -11.136 -33.525 26.179 1.00 57.25 69 ILE A O 1
ATOM 524 N N . ARG A 1 70 ? -11.286 -35.749 26.516 1.00 61.66 70 ARG A N 1
ATOM 525 C CA . ARG A 1 70 ? -12.065 -35.671 27.764 1.00 61.66 70 ARG A CA 1
ATOM 526 C C . ARG A 1 70 ? -11.416 -34.692 28.756 1.00 61.66 70 ARG A C 1
ATOM 528 O O . ARG A 1 70 ? -10.214 -34.750 29.000 1.00 61.66 70 ARG A O 1
ATOM 535 N N . ASN A 1 71 ? -12.241 -33.828 29.351 1.00 67.81 71 ASN A N 1
ATOM 536 C CA . ASN A 1 71 ? -11.900 -32.852 30.397 1.00 67.81 71 ASN A CA 1
ATOM 537 C C . ASN A 1 71 ? -11.028 -31.644 29.998 1.00 67.81 71 ASN A C 1
ATOM 539 O O . ASN A 1 71 ? -10.627 -30.891 30.888 1.00 67.81 71 ASN A O 1
ATOM 543 N N . LYS A 1 72 ? -10.775 -31.385 28.707 1.00 82.06 72 LYS A N 1
ATOM 544 C CA . LYS A 1 72 ? -10.127 -30.133 28.275 1.00 82.06 72 LYS A CA 1
ATOM 545 C C . LYS A 1 72 ? -11.147 -29.103 27.777 1.00 82.06 72 LYS A C 1
ATOM 547 O O . LYS A 1 72 ? -11.781 -29.287 26.742 1.00 82.06 72 LYS A O 1
ATOM 552 N N . PHE A 1 73 ? -11.278 -28.007 28.520 1.00 81.56 73 PHE A N 1
ATOM 553 C CA . PHE A 1 73 ? -12.172 -26.886 28.212 1.00 81.56 73 PHE A CA 1
ATOM 554 C C . PHE A 1 73 ? -11.400 -25.739 27.563 1.00 81.56 73 PHE A C 1
ATOM 556 O O . PHE A 1 73 ? -10.228 -25.542 27.893 1.00 81.56 73 PHE A O 1
ATOM 563 N N . PHE A 1 74 ? -12.066 -24.953 26.715 1.00 81.62 74 PHE A N 1
ATOM 564 C CA . PHE A 1 74 ? -11.525 -23.666 26.276 1.00 81.62 74 PHE A CA 1
ATOM 565 C C . PHE A 1 74 ? -11.163 -22.807 27.500 1.00 81.62 74 PHE A C 1
ATOM 567 O O . PHE A 1 74 ? -11.962 -22.743 28.437 1.00 81.62 74 PHE A O 1
ATOM 574 N N . PRO A 1 75 ? -9.992 -22.150 27.538 1.00 82.38 75 PRO A N 1
ATOM 575 C CA . PRO A 1 75 ? -9.726 -21.103 28.521 1.00 82.38 75 PRO A CA 1
ATOM 576 C C . PRO A 1 75 ? -10.794 -20.005 28.426 1.00 82.38 75 PRO A C 1
ATOM 578 O O . PRO A 1 75 ? -11.228 -19.682 27.322 1.00 82.38 75 PRO A O 1
ATOM 581 N N . SER A 1 76 ? -11.208 -19.413 29.554 1.00 75.06 76 SER A N 1
ATOM 582 C CA . SER A 1 76 ? -12.283 -18.404 29.557 1.00 75.06 76 SER A CA 1
ATOM 583 C C . SER A 1 76 ? -12.002 -17.232 28.613 1.00 75.06 76 SER A C 1
ATOM 585 O O . SER A 1 76 ? -12.916 -16.725 27.975 1.00 75.06 76 SER A O 1
ATOM 587 N N . GLU A 1 77 ? -10.737 -16.824 28.495 1.00 71.56 77 GLU A N 1
ATOM 588 C CA . GLU A 1 77 ? -10.314 -15.720 27.627 1.00 71.56 77 GLU A CA 1
ATOM 589 C C . GLU A 1 77 ? -10.508 -16.054 26.141 1.00 71.56 77 GLU A C 1
ATOM 591 O O . GLU A 1 77 ? -11.141 -15.281 25.422 1.00 71.56 77 GLU A O 1
ATOM 596 N N . ASP A 1 78 ? -10.045 -17.231 25.714 1.00 78.25 78 ASP A N 1
ATOM 597 C CA . ASP A 1 78 ? -10.146 -17.709 24.330 1.00 78.25 78 ASP A CA 1
ATOM 598 C C . ASP A 1 78 ? -11.614 -17.970 23.948 1.00 78.25 78 ASP A C 1
ATOM 600 O O . ASP A 1 78 ? -12.050 -17.640 22.844 1.00 78.25 78 ASP A O 1
ATOM 604 N N . LEU A 1 79 ? -12.399 -18.519 24.887 1.00 82.31 79 LEU A N 1
ATOM 605 C CA . LEU A 1 79 ? -13.836 -18.743 24.721 1.00 82.31 79 LEU A CA 1
ATOM 606 C C . LEU A 1 79 ? -14.589 -17.421 24.528 1.00 82.31 79 LEU A C 1
ATOM 608 O O . LEU A 1 79 ? -15.440 -17.313 23.646 1.00 82.31 79 LEU A O 1
ATOM 612 N N . GLN A 1 80 ? -14.263 -16.406 25.332 1.00 79.50 80 GLN A N 1
ATOM 613 C CA . GLN A 1 80 ? -14.861 -15.076 25.235 1.00 79.50 80 GLN A CA 1
ATOM 614 C C . GLN A 1 80 ? -14.563 -14.423 23.878 1.00 79.50 80 GLN A C 1
ATOM 616 O O . GLN A 1 80 ? -15.471 -13.879 23.250 1.00 79.50 80 GLN A O 1
ATOM 621 N N . GLU A 1 81 ? -13.318 -14.500 23.402 1.00 76.38 81 GLU A N 1
ATOM 622 C CA . GLU A 1 81 ? -12.897 -13.895 22.131 1.00 76.38 81 GLU A CA 1
ATOM 623 C C . GLU A 1 81 ? -13.550 -14.572 20.916 1.00 76.38 81 GLU A C 1
ATOM 625 O O . GLU A 1 81 ? -14.070 -13.884 20.036 1.00 76.38 81 GLU A O 1
ATOM 630 N N . GLN A 1 82 ? -13.619 -15.906 20.899 1.00 82.44 82 GLN A N 1
ATOM 631 C CA . GLN A 1 82 ? -14.291 -16.675 19.841 1.00 82.44 82 GLN A CA 1
ATOM 632 C C . GLN A 1 82 ? -15.783 -16.331 19.715 1.00 82.44 82 GLN A C 1
ATOM 634 O O . GLN A 1 82 ? -16.296 -16.134 18.609 1.00 82.44 82 GLN A O 1
ATOM 639 N N . ILE A 1 83 ? -16.482 -16.218 20.849 1.00 84.62 83 ILE A N 1
ATOM 640 C CA . ILE A 1 83 ? -17.901 -15.838 20.884 1.00 84.62 83 ILE A CA 1
ATOM 641 C C . ILE A 1 83 ? -18.087 -14.380 20.461 1.00 84.62 83 ILE A C 1
ATOM 643 O O . ILE A 1 83 ? -19.023 -14.067 19.726 1.00 84.62 83 ILE A O 1
ATOM 647 N N . TYR A 1 84 ? -17.180 -13.492 20.874 1.00 78.31 84 TYR A N 1
ATOM 648 C CA . TYR A 1 84 ? -17.227 -12.080 20.505 1.00 78.31 84 TYR A CA 1
ATOM 649 C C . TYR A 1 84 ? -17.086 -11.861 18.990 1.00 78.31 84 TYR A C 1
ATOM 651 O O . TYR A 1 84 ? -17.891 -11.137 18.400 1.00 78.31 84 TYR A O 1
ATOM 659 N N . LEU A 1 85 ? -16.104 -12.510 18.350 1.00 75.19 85 LEU A N 1
ATOM 660 C CA . LEU A 1 85 ? -15.843 -12.398 16.906 1.00 75.19 85 LEU A CA 1
ATOM 661 C C . LEU A 1 85 ? -17.016 -12.899 16.061 1.00 75.19 85 LEU A C 1
ATOM 663 O O . LEU A 1 85 ? -17.356 -12.302 15.041 1.00 75.19 85 LEU A O 1
ATOM 667 N N . ASN A 1 86 ? -17.664 -13.972 16.510 1.00 81.06 86 ASN A N 1
ATOM 668 C CA . ASN A 1 86 ? -18.729 -14.643 15.774 1.00 81.06 86 ASN A CA 1
ATOM 669 C C . ASN A 1 86 ? -20.134 -14.283 16.276 1.00 81.06 86 ASN A C 1
ATOM 671 O O . ASN A 1 86 ? -21.094 -14.998 15.990 1.00 81.06 86 ASN A O 1
ATOM 675 N N . ARG A 1 87 ? -20.294 -13.157 16.988 1.00 81.94 87 ARG A N 1
ATOM 676 C CA . ARG A 1 87 ? -21.590 -12.719 17.542 1.00 81.94 87 ARG A CA 1
ATOM 677 C C . ARG A 1 87 ? -22.699 -12.624 16.493 1.00 81.94 87 ARG A C 1
ATOM 679 O O . ARG A 1 87 ? -23.850 -12.932 16.788 1.00 81.94 87 ARG A O 1
ATOM 686 N N . THR A 1 88 ? -22.362 -12.219 15.268 1.00 78.69 88 THR A N 1
ATOM 687 C CA . THR A 1 88 ? -23.323 -12.074 14.166 1.00 78.69 88 THR A CA 1
ATOM 688 C C . THR A 1 88 ? -23.790 -13.438 13.668 1.00 78.69 88 THR A C 1
ATOM 690 O O . THR A 1 88 ? -24.983 -13.633 13.457 1.00 78.69 88 THR A O 1
ATOM 693 N N . LEU A 1 89 ? -22.868 -14.400 13.549 1.00 82.31 89 LEU A N 1
ATOM 694 C CA . LEU A 1 89 ? -23.183 -15.785 13.201 1.00 82.31 89 LEU A CA 1
ATOM 695 C C . LEU A 1 89 ? -24.018 -16.448 14.301 1.00 82.31 89 LEU A C 1
ATOM 697 O O . LEU A 1 89 ? -25.041 -17.060 14.008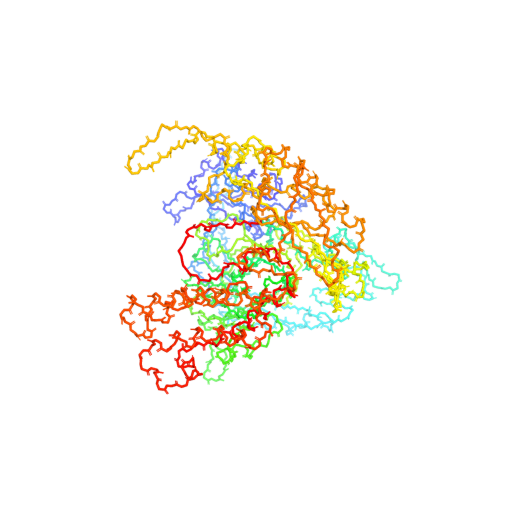 1.00 82.31 89 LEU A O 1
ATOM 701 N N . LEU A 1 90 ? -23.624 -16.259 15.564 1.00 86.06 90 LEU A N 1
ATOM 702 C CA . LEU A 1 90 ? -24.377 -16.738 16.719 1.00 86.06 90 LEU A CA 1
ATOM 703 C C . LEU A 1 90 ? -25.801 -16.174 16.712 1.00 86.06 90 LEU A C 1
ATOM 705 O O . LEU A 1 90 ? -26.748 -16.944 16.787 1.00 86.06 90 LEU A O 1
ATOM 709 N N . THR A 1 91 ? -25.953 -14.861 16.519 1.00 84.00 91 THR A N 1
ATOM 710 C CA . THR A 1 91 ? -27.266 -14.197 16.447 1.00 84.00 91 THR A CA 1
ATOM 711 C C . THR A 1 91 ? -28.104 -14.715 15.276 1.00 84.00 91 THR A C 1
ATOM 713 O O . THR A 1 91 ? -29.314 -14.869 15.416 1.00 84.00 91 THR A O 1
ATOM 716 N N . MET A 1 92 ? -27.482 -15.012 14.130 1.00 82.81 92 MET A N 1
ATOM 717 C CA . MET A 1 92 ? -28.176 -15.533 12.949 1.00 82.81 92 MET A CA 1
ATOM 718 C C . MET A 1 92 ? -28.718 -16.952 13.166 1.00 82.81 92 MET A C 1
ATOM 720 O O . MET A 1 92 ? -29.859 -17.220 12.799 1.00 82.81 92 MET A O 1
ATOM 724 N N . ILE A 1 93 ? -27.943 -17.836 13.799 1.00 83.44 93 ILE A N 1
ATOM 725 C CA . ILE A 1 93 ? -28.357 -1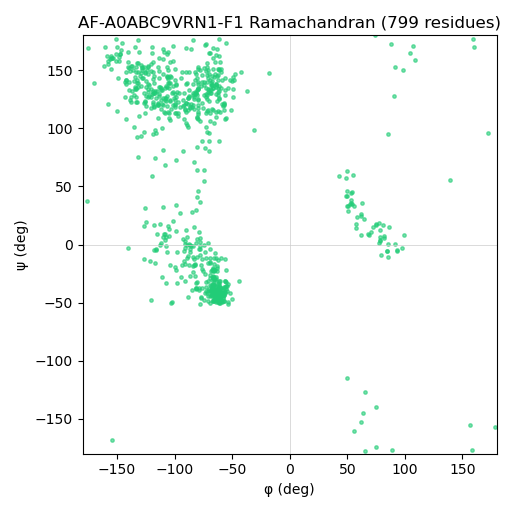9.223 14.068 1.00 83.44 93 ILE A CA 1
ATOM 726 C C . ILE A 1 93 ? -29.334 -19.279 15.239 1.00 83.44 93 ILE A C 1
ATOM 728 O O . ILE A 1 93 ? -30.354 -19.964 15.195 1.00 83.44 93 ILE A O 1
ATOM 732 N N . SER A 1 94 ? -29.001 -18.571 16.314 1.00 84.44 94 SER A N 1
ATOM 733 C CA . SER A 1 94 ? -29.702 -18.708 17.574 1.00 84.44 94 SER A CA 1
ATOM 734 C C . SER A 1 94 ? -30.917 -17.789 17.663 1.00 84.44 94 SER A C 1
ATOM 736 O O . SER A 1 94 ? -31.801 -18.029 18.472 1.00 84.44 94 SER A O 1
ATOM 738 N N . THR A 1 95 ? -31.022 -16.757 16.818 1.00 82.69 95 THR A N 1
ATOM 739 C CA . THR A 1 95 ? -32.013 -15.662 16.904 1.00 82.69 95 THR A CA 1
ATOM 740 C C . THR A 1 95 ? -31.906 -14.818 18.179 1.00 82.69 95 THR A C 1
ATOM 742 O O . THR A 1 95 ? -32.754 -13.959 18.425 1.00 82.69 95 THR A O 1
ATOM 745 N N . GLN A 1 96 ? -30.863 -15.022 18.994 1.00 83.44 96 GLN A N 1
ATOM 746 C CA . GLN A 1 96 ? -30.627 -14.241 20.208 1.00 83.44 96 GLN A CA 1
ATOM 747 C C . GLN A 1 96 ? -29.452 -13.293 20.012 1.00 83.44 96 GLN A C 1
ATOM 749 O O . GLN A 1 96 ? -28.346 -13.704 19.666 1.00 83.44 96 GLN A O 1
ATOM 754 N N . ARG A 1 97 ? -29.690 -12.009 20.278 1.00 81.50 97 ARG A N 1
ATOM 755 C CA . ARG A 1 97 ? -28.654 -10.988 20.189 1.00 81.50 97 ARG A CA 1
ATOM 756 C C . ARG A 1 97 ? -27.800 -11.013 21.450 1.00 81.50 97 ARG A C 1
ATOM 758 O O . ARG A 1 97 ? -28.249 -10.621 22.528 1.00 81.50 97 ARG A O 1
ATOM 765 N N . VAL A 1 98 ? -26.564 -11.475 21.293 1.00 78.38 98 VAL A N 1
ATOM 766 C CA . VAL A 1 98 ? -25.542 -11.386 22.338 1.00 78.38 98 VAL A CA 1
ATOM 767 C C . VAL A 1 98 ? -25.046 -9.948 22.392 1.00 78.38 98 VAL A C 1
ATOM 769 O O . VAL A 1 98 ? -24.508 -9.428 21.408 1.00 78.38 98 VAL A O 1
ATOM 772 N N . LEU A 1 99 ? -25.257 -9.294 23.531 1.00 71.00 99 LEU A N 1
ATOM 773 C CA . LEU A 1 99 ? -24.698 -7.974 23.785 1.00 71.00 99 LEU A CA 1
ATOM 774 C C . LEU A 1 99 ? -23.166 -8.070 23.779 1.00 71.00 99 LEU A C 1
ATOM 776 O O . LEU A 1 99 ? -22.612 -9.117 24.131 1.00 71.00 99 LEU A O 1
ATOM 780 N N . PRO A 1 100 ? -22.453 -6.993 23.398 1.00 65.19 100 PRO A N 1
ATOM 781 C CA . PRO A 1 100 ? -21.031 -6.897 23.695 1.00 65.19 100 PRO A CA 1
ATOM 782 C C . PRO A 1 100 ? -20.806 -7.259 25.164 1.00 65.19 100 PRO A C 1
ATOM 784 O O . PRO A 1 100 ? -21.675 -6.992 25.995 1.00 65.19 100 PRO A O 1
ATOM 787 N N . PHE A 1 101 ? -19.671 -7.881 25.481 1.00 61.19 101 PHE A N 1
ATOM 788 C CA . PHE A 1 101 ? -19.276 -8.085 26.871 1.00 61.19 101 PHE A CA 1
ATOM 789 C C . PHE A 1 101 ? -19.108 -6.702 27.510 1.00 61.19 101 PHE A C 1
ATOM 791 O O . PHE A 1 101 ? -18.055 -6.082 27.401 1.00 61.19 101 PHE A O 1
ATOM 798 N N . ASP A 1 102 ? -20.207 -6.189 28.054 1.00 54.12 102 ASP A N 1
ATOM 799 C CA . ASP A 1 102 ? -20.283 -4.925 28.757 1.00 54.12 102 ASP A CA 1
ATOM 800 C C . ASP A 1 102 ? -19.457 -5.048 30.024 1.00 54.12 102 ASP A C 1
ATOM 802 O O . ASP A 1 102 ? -19.403 -6.107 30.654 1.00 54.12 102 ASP A O 1
ATOM 806 N N . ASP A 1 103 ? -18.824 -3.934 30.348 1.00 51.12 103 ASP A N 1
ATOM 807 C CA . ASP A 1 103 ? -17.890 -3.727 31.432 1.00 51.12 103 ASP A CA 1
ATOM 808 C C . ASP A 1 103 ? -18.150 -4.600 32.660 1.00 51.12 103 ASP A C 1
ATOM 810 O O . ASP A 1 103 ? -18.980 -4.281 33.513 1.00 51.12 103 ASP A O 1
ATOM 814 N N . ASN A 1 104 ? -17.392 -5.705 32.752 1.00 51.09 104 ASN A N 1
ATOM 815 C CA . ASN A 1 104 ? -17.199 -6.451 33.992 1.00 51.09 104 ASN A CA 1
ATOM 816 C C . ASN A 1 104 ? -16.997 -5.447 35.130 1.00 51.09 104 ASN A C 1
ATOM 818 O O . ASN A 1 104 ? -16.402 -4.398 34.915 1.00 51.09 104 ASN A O 1
ATOM 822 N N . ILE A 1 105 ? -17.417 -5.782 36.349 1.00 53.94 105 ILE A N 1
ATOM 823 C CA . ILE A 1 105 ? -17.307 -4.911 37.535 1.00 53.94 105 ILE A CA 1
ATOM 824 C C . ILE A 1 105 ? -15.928 -4.211 37.657 1.00 53.94 105 ILE A C 1
ATOM 826 O O . ILE A 1 105 ? -15.841 -3.057 38.045 1.00 53.94 105 ILE A O 1
ATOM 830 N N . CYS A 1 106 ? -14.871 -4.873 37.177 1.00 56.00 106 CYS A N 1
ATOM 831 C CA . CYS A 1 106 ? -13.494 -4.400 37.034 1.00 56.00 106 CYS A CA 1
ATOM 832 C C . CYS A 1 106 ? -13.218 -3.218 36.089 1.00 56.00 106 CYS A C 1
ATOM 834 O O . CYS A 1 106 ? -12.137 -2.643 36.145 1.00 56.00 106 CYS A O 1
ATOM 836 N N . LEU A 1 107 ? -14.131 -2.908 35.178 1.00 53.50 107 LEU A N 1
ATOM 837 C CA . LEU A 1 107 ? -14.059 -1.788 34.239 1.00 53.50 107 LEU A CA 1
ATOM 838 C C . LEU A 1 107 ? -14.785 -0.556 34.792 1.00 53.50 107 LEU A C 1
ATOM 840 O O . LEU A 1 107 ? -14.397 0.565 34.482 1.00 53.50 107 LEU A O 1
ATOM 844 N N . ARG A 1 108 ? -15.801 -0.764 35.643 1.00 53.03 108 ARG A N 1
ATOM 845 C CA . ARG A 1 108 ? -16.519 0.305 36.359 1.00 53.03 108 ARG A CA 1
ATOM 846 C C . ARG A 1 108 ? -15.816 0.708 37.654 1.00 53.03 108 ARG A C 1
ATOM 848 O O . ARG A 1 108 ? -15.746 1.890 37.964 1.00 53.03 108 ARG A O 1
ATOM 855 N N . GLU A 1 109 ? -15.274 -0.272 38.371 1.00 53.69 109 GLU A N 1
ATOM 856 C CA . GLU A 1 109 ? -14.472 -0.100 39.583 1.00 53.69 109 GLU A CA 1
ATOM 857 C C . GLU A 1 109 ? -13.056 -0.632 39.314 1.00 53.69 109 GLU A C 1
ATOM 859 O O . GLU A 1 109 ? -12.713 -1.753 39.712 1.00 53.69 109 GLU A O 1
ATOM 864 N N . PRO A 1 110 ? -12.237 0.118 38.550 1.00 60.66 110 PRO A N 1
ATOM 865 C CA . PRO A 1 110 ? -10.876 -0.292 38.263 1.00 60.66 110 PRO A CA 1
ATOM 866 C C . PRO A 1 110 ? -10.070 -0.325 39.558 1.00 60.66 110 PRO A C 1
ATOM 868 O O . PRO A 1 110 ? -10.152 0.572 40.396 1.00 60.66 110 PRO A O 1
ATOM 871 N N . CYS A 1 111 ? -9.253 -1.362 39.705 1.00 65.19 111 CYS A N 1
ATOM 872 C CA . CYS A 1 111 ? -8.264 -1.382 40.767 1.00 65.19 111 CYS A CA 1
ATOM 873 C C . CYS A 1 111 ? -7.275 -0.228 40.578 1.00 65.19 111 CYS A C 1
ATOM 875 O O . CYS A 1 111 ? -6.891 0.094 39.451 1.00 65.19 111 CYS A O 1
ATOM 877 N N . GLU A 1 112 ? -6.855 0.393 41.676 1.00 61.31 112 GLU A N 1
ATOM 878 C CA . GLU A 1 112 ? -5.882 1.476 41.606 1.00 61.31 112 GLU A CA 1
ATOM 879 C C . GLU A 1 112 ? -4.479 0.954 41.242 1.00 61.31 112 GLU A C 1
ATOM 881 O O . GLU A 1 112 ? -4.093 -0.153 41.612 1.00 61.31 112 GLU A O 1
ATOM 886 N N . ASN A 1 113 ? -3.680 1.787 40.560 1.00 64.69 113 ASN A N 1
ATOM 887 C CA . ASN A 1 113 ? -2.273 1.513 40.212 1.00 64.69 113 ASN A CA 1
ATOM 888 C C . ASN A 1 113 ? -2.092 0.304 39.261 1.00 64.69 113 ASN A C 1
ATOM 890 O O . ASN A 1 113 ? -2.905 0.147 38.353 1.00 64.69 113 ASN A O 1
ATOM 894 N N . TYR A 1 114 ? -1.019 -0.498 39.379 1.00 62.03 114 TYR A N 1
ATOM 895 C CA . TYR A 1 114 ? -0.749 -1.628 38.464 1.00 62.03 114 TYR A CA 1
ATOM 896 C C . TYR A 1 114 ? -1.592 -2.881 38.764 1.00 62.03 114 TYR A C 1
ATOM 898 O O . TYR A 1 114 ? -1.325 -3.962 38.248 1.00 62.03 114 TYR A O 1
ATOM 906 N N . MET A 1 115 ? -2.598 -2.778 39.633 1.00 70.81 115 MET A N 1
ATOM 907 C CA . MET A 1 115 ? -3.394 -3.914 40.088 1.00 70.81 115 MET A CA 1
ATOM 908 C C . MET A 1 115 ? -4.266 -4.508 38.978 1.00 70.81 115 MET A C 1
ATOM 910 O O . MET A 1 115 ? -5.038 -3.817 38.314 1.00 70.81 115 MET A O 1
ATOM 914 N N . LYS A 1 116 ? -4.236 -5.838 38.856 1.00 68.06 116 LYS A N 1
ATOM 915 C CA . LYS A 1 116 ? -5.153 -6.590 38.002 1.00 68.06 116 LYS A CA 1
ATOM 916 C C . LYS A 1 116 ? -6.460 -6.817 38.747 1.00 68.06 116 LYS A C 1
ATOM 918 O O . LYS A 1 116 ? -6.500 -7.533 39.754 1.00 68.06 116 LYS A O 1
ATOM 923 N N . CYS A 1 117 ? -7.539 -6.253 38.214 1.00 66.50 117 CYS A N 1
ATOM 924 C CA . CYS A 1 117 ? -8.872 -6.580 38.688 1.00 66.50 117 CYS A CA 1
ATOM 925 C C . CYS A 1 117 ? -9.299 -7.963 38.194 1.00 66.50 117 CYS A C 1
ATOM 927 O O . CYS A 1 117 ? -9.224 -8.282 37.006 1.00 66.50 117 CYS A O 1
ATOM 929 N N . VAL A 1 118 ? -9.753 -8.794 39.127 1.00 65.12 118 VAL A N 1
ATOM 930 C CA . VAL A 1 118 ? -10.343 -10.097 38.843 1.00 65.12 118 VAL A CA 1
ATOM 931 C C . VAL A 1 118 ? -11.803 -10.045 39.264 1.00 65.12 118 VAL A C 1
ATOM 933 O O . VAL A 1 118 ? -12.104 -9.841 40.441 1.00 65.12 118 VAL A O 1
ATOM 936 N N . SER A 1 119 ? -12.709 -10.261 38.310 1.00 59.72 119 SER A N 1
ATOM 937 C CA . SER A 1 119 ? -14.112 -10.526 38.614 1.00 59.72 119 SER A CA 1
ATOM 938 C C . SER A 1 119 ? -14.186 -11.901 39.271 1.00 59.72 119 SER A C 1
ATOM 940 O O . SER A 1 119 ? -13.862 -12.914 38.644 1.00 59.72 119 SER A O 1
ATOM 942 N N . VAL A 1 120 ? -14.558 -11.943 40.544 1.00 57.44 120 VAL A N 1
ATOM 943 C CA . VAL A 1 120 ? -14.717 -13.191 41.286 1.00 57.44 120 VAL A CA 1
ATOM 944 C C . VAL A 1 120 ? -16.203 -13.499 41.354 1.00 57.44 120 VAL A C 1
ATOM 946 O O . VAL A 1 120 ? -16.978 -12.732 41.919 1.00 57.44 120 VAL A O 1
ATOM 949 N N . LEU A 1 121 ? -16.589 -14.652 40.813 1.00 53.66 121 LEU A N 1
ATOM 950 C CA . LEU A 1 121 ? -17.887 -15.249 41.105 1.00 53.66 121 LEU A CA 1
ATOM 951 C C . LEU A 1 121 ? -17.821 -15.790 42.535 1.00 53.66 121 LEU A C 1
ATOM 953 O O . LEU A 1 121 ? -17.211 -16.832 42.785 1.00 53.66 121 LEU A O 1
ATOM 957 N N . LYS A 1 122 ? -18.388 -15.058 43.498 1.00 53.06 122 LYS A N 1
ATOM 958 C CA . LYS A 1 122 ? -18.624 -15.611 44.834 1.00 53.06 122 LYS A CA 1
ATOM 959 C C . LYS A 1 122 ? -19.934 -16.371 44.790 1.00 53.06 122 LYS A C 1
ATOM 961 O O . LYS A 1 122 ? -20.964 -15.790 44.496 1.00 53.06 122 LYS A O 1
ATOM 966 N N . PHE A 1 123 ? -19.905 -17.661 45.082 1.00 57.00 123 PHE A N 1
ATOM 967 C CA . PHE A 1 123 ? -21.130 -18.438 45.180 1.00 57.00 123 PHE A CA 1
ATOM 968 C C . PHE A 1 123 ? -21.675 -18.328 46.596 1.00 57.00 123 PHE A C 1
ATOM 970 O O . PHE A 1 123 ? -20.998 -18.722 47.548 1.00 57.00 123 PHE A O 1
ATOM 977 N N . ASP A 1 124 ? -22.876 -17.777 46.735 1.00 52.44 124 ASP A N 1
ATOM 978 C CA . ASP A 1 124 ? -23.573 -17.793 48.013 1.00 52.44 124 ASP A CA 1
ATOM 979 C C . ASP A 1 124 ? -23.970 -19.237 48.352 1.00 52.44 124 ASP A C 1
ATOM 981 O O . ASP A 1 124 ? -24.736 -19.891 47.636 1.00 52.44 124 ASP A O 1
ATOM 985 N N . SER A 1 125 ? -23.416 -19.758 49.445 1.00 54.00 125 SER A N 1
ATOM 986 C CA . SER A 1 125 ? -23.715 -21.093 49.953 1.00 54.00 125 SER A CA 1
ATOM 987 C C . SER A 1 125 ? -25.051 -21.157 50.701 1.00 54.00 125 SER A C 1
ATOM 989 O O . SER A 1 125 ? -25.444 -22.242 51.120 1.00 54.00 125 SER A O 1
ATOM 991 N N . SER A 1 126 ? -25.789 -20.058 50.854 1.00 54.72 126 SER A N 1
ATOM 992 C CA . SER A 1 126 ? -27.051 -20.022 51.606 1.00 54.72 126 SER A CA 1
ATOM 993 C C . SER A 1 126 ? -28.317 -20.287 50.772 1.00 54.72 126 SER A C 1
ATOM 995 O O . SER A 1 126 ? -29.407 -20.385 51.333 1.00 54.72 126 SER A O 1
ATOM 997 N N . ALA A 1 127 ? -28.199 -20.467 49.451 1.00 57.12 127 ALA A N 1
ATOM 998 C CA . ALA A 1 127 ? -29.358 -20.615 48.569 1.00 57.12 127 ALA A CA 1
ATOM 999 C C . ALA A 1 127 ? -30.228 -21.859 48.893 1.00 57.12 127 ALA A C 1
ATOM 1001 O O . ALA A 1 127 ? -29.682 -22.967 49.006 1.00 57.12 127 ALA A O 1
ATOM 1002 N N . PRO A 1 128 ? -31.567 -21.711 49.003 1.00 56.19 128 PRO A N 1
ATOM 1003 C CA . PRO A 1 128 ? -32.483 -22.801 49.343 1.00 56.19 128 PRO A CA 1
ATOM 1004 C C . PRO A 1 128 ? -32.605 -23.824 48.205 1.00 56.19 128 PRO A C 1
ATOM 1006 O O . PRO A 1 128 ? -32.552 -23.476 47.028 1.00 56.19 128 PRO A O 1
ATOM 1009 N N . PHE A 1 129 ? -32.789 -25.099 48.550 1.00 55.44 129 PHE A N 1
ATOM 1010 C CA . PHE A 1 129 ? -33.038 -26.154 47.566 1.00 55.44 129 PHE A CA 1
ATOM 1011 C C . PHE A 1 129 ? -34.454 -26.036 46.993 1.00 55.44 129 PHE A C 1
ATOM 1013 O O . PHE A 1 129 ? -35.421 -25.903 47.741 1.00 55.44 129 PHE A O 1
ATOM 1020 N N . ILE A 1 130 ? -34.573 -26.150 45.673 1.00 56.31 130 ILE A N 1
ATOM 1021 C CA . ILE A 1 130 ? -35.840 -26.357 44.971 1.00 56.31 130 ILE A CA 1
ATOM 1022 C C . ILE A 1 130 ? -35.918 -27.851 44.659 1.00 56.31 130 ILE A C 1
ATOM 1024 O O . ILE A 1 130 ? -35.051 -28.386 43.969 1.00 56.31 130 ILE A O 1
ATOM 1028 N N . SER A 1 131 ? -36.919 -28.550 45.186 1.00 45.03 131 SER A N 1
ATOM 1029 C CA . SER A 1 131 ? -37.083 -29.992 44.981 1.00 45.03 131 SER A CA 1
ATOM 1030 C C . SER A 1 131 ? -38.399 -30.334 44.283 1.00 45.03 131 SER A C 1
ATOM 1032 O O . SER A 1 131 ? -39.414 -29.661 44.442 1.00 45.03 131 SER A O 1
ATOM 1034 N N . SER A 1 132 ? -38.367 -31.413 43.505 1.00 52.41 132 SER A N 1
ATOM 1035 C CA . SER A 1 132 ? -39.522 -32.165 43.009 1.00 52.41 132 SER A CA 1
ATOM 1036 C C . SER A 1 132 ? -39.282 -33.660 43.254 1.00 52.41 132 SER A C 1
ATOM 1038 O O . SER A 1 132 ? -38.195 -34.056 43.675 1.00 52.41 132 SER A O 1
ATOM 1040 N N . ASN A 1 133 ? -40.262 -34.511 42.939 1.00 45.12 133 ASN A N 1
ATOM 1041 C CA . ASN A 1 133 ? -40.162 -35.966 43.135 1.00 45.12 133 ASN A CA 1
ATOM 1042 C C . ASN A 1 133 ? -39.047 -36.638 42.307 1.00 45.12 133 ASN A C 1
ATOM 1044 O O . ASN A 1 133 ? -38.724 -37.797 42.552 1.00 45.12 133 ASN A O 1
ATOM 1048 N N . THR A 1 134 ? -38.477 -35.940 41.322 1.00 45.12 134 THR A N 1
ATOM 1049 C CA . THR A 1 134 ? -37.460 -36.478 40.406 1.00 45.12 134 THR A CA 1
ATOM 1050 C C . THR A 1 134 ? -36.187 -35.635 40.329 1.00 45.12 134 THR A C 1
ATOM 1052 O O . THR A 1 134 ? -35.190 -36.104 39.785 1.00 45.12 134 THR A O 1
ATOM 1055 N N . VAL A 1 135 ? -36.182 -34.408 40.865 1.00 40.84 135 VAL A N 1
ATOM 1056 C CA . VAL A 1 135 ? -35.052 -33.472 40.739 1.00 40.84 135 VAL A CA 1
ATOM 1057 C C . VAL A 1 135 ? -34.877 -32.664 42.021 1.00 40.84 135 VAL A C 1
ATOM 1059 O O . VAL A 1 135 ? -35.811 -32.008 42.477 1.00 40.84 135 VAL A O 1
ATOM 1062 N N . LEU A 1 136 ? -33.658 -32.667 42.561 1.00 43.62 136 LEU A N 1
ATOM 1063 C CA . LEU A 1 136 ? -33.204 -31.754 43.608 1.00 43.62 136 LEU A CA 1
ATOM 1064 C C . LEU A 1 136 ? -32.276 -30.722 42.959 1.00 43.62 136 LEU A C 1
ATOM 1066 O O . LEU A 1 136 ? -31.196 -31.072 42.485 1.00 43.62 136 LEU A O 1
ATOM 1070 N N . PHE A 1 137 ? -32.691 -29.461 42.926 1.00 52.06 137 PHE A N 1
ATOM 1071 C CA . PHE A 1 137 ? -31.932 -28.367 42.332 1.00 52.06 137 PHE A CA 1
ATOM 1072 C C . PHE A 1 137 ? -31.493 -27.384 43.416 1.00 52.06 137 PHE A C 1
ATOM 1074 O O . PHE A 1 137 ? -32.302 -26.925 44.220 1.00 52.06 137 PHE A O 1
ATOM 1081 N N . ARG A 1 138 ? -30.205 -27.037 43.444 1.00 61.31 138 ARG A N 1
ATOM 1082 C CA . ARG A 1 138 ? -29.692 -25.958 44.293 1.00 61.31 138 ARG A CA 1
ATOM 1083 C C . ARG A 1 138 ? -29.326 -24.772 43.402 1.00 61.31 138 ARG A C 1
ATOM 1085 O O . ARG A 1 138 ? -28.372 -24.899 42.635 1.00 61.31 138 ARG A O 1
ATOM 1092 N N . PRO A 1 139 ? -30.037 -23.638 43.493 1.00 55.75 139 PRO A N 1
ATOM 1093 C CA . PRO A 1 139 ? -29.649 -22.423 42.796 1.00 55.75 139 PRO A CA 1
ATOM 1094 C C . PRO A 1 139 ? -28.274 -21.983 43.296 1.00 55.75 139 PRO A C 1
ATOM 1096 O O . PRO A 1 139 ? -28.064 -21.819 44.494 1.00 55.75 139 PRO A O 1
ATOM 1099 N N . ILE A 1 140 ? -27.325 -21.804 42.387 1.00 55.00 140 ILE A N 1
ATOM 1100 C CA . ILE A 1 140 ? -26.050 -21.173 42.705 1.00 55.00 140 ILE A CA 1
ATOM 1101 C C . ILE A 1 140 ? -26.247 -19.678 42.446 1.00 55.00 140 ILE A C 1
ATOM 1103 O O . ILE A 1 140 ? -26.508 -19.295 41.308 1.00 55.00 140 ILE A O 1
ATOM 1107 N N . HIS A 1 141 ? -26.159 -18.839 43.482 1.00 54.16 141 HIS A N 1
ATOM 1108 C CA . HIS A 1 141 ? -26.199 -17.384 43.314 1.00 54.16 141 HIS A CA 1
ATOM 1109 C C . HIS A 1 141 ? -24.768 -16.865 43.160 1.00 54.16 141 HIS A C 1
ATOM 1111 O O . HIS A 1 141 ? -24.014 -16.882 44.139 1.00 54.16 141 HIS A O 1
ATOM 1117 N N . PRO A 1 142 ? -24.353 -16.443 41.957 1.00 52.47 142 PRO A N 1
ATOM 1118 C CA . PRO A 1 142 ? -23.125 -15.690 41.804 1.00 52.47 142 PRO A CA 1
ATOM 1119 C C . PRO A 1 142 ? -23.340 -14.272 42.344 1.00 52.47 142 PRO A C 1
ATOM 1121 O O . PRO A 1 142 ? -24.091 -13.483 41.785 1.00 52.47 142 PRO A O 1
ATOM 1124 N N . ILE A 1 143 ? -22.662 -13.934 43.432 1.00 56.28 143 ILE A N 1
ATOM 1125 C CA . ILE A 1 143 ? -22.455 -12.554 43.848 1.00 56.28 143 ILE A CA 1
ATOM 1126 C C . ILE A 1 143 ? -21.320 -12.011 42.983 1.00 56.28 143 ILE A C 1
ATOM 1128 O O . ILE A 1 143 ? -20.198 -12.536 43.013 1.00 56.28 143 ILE A O 1
ATOM 1132 N N . ASN A 1 144 ? -21.616 -10.959 42.223 1.00 53.94 144 ASN A N 1
ATOM 1133 C CA . ASN A 1 144 ? -20.600 -10.189 41.523 1.00 53.94 144 ASN A CA 1
ATOM 1134 C C . ASN A 1 144 ? -19.697 -9.528 42.569 1.00 53.94 144 ASN A C 1
ATOM 1136 O O . ASN A 1 144 ? -20.120 -8.636 43.298 1.00 53.94 144 ASN A O 1
ATOM 1140 N N . GLY A 1 145 ? -18.458 -10.001 42.680 1.00 57.09 145 GLY A N 1
ATOM 1141 C CA . GLY A 1 145 ? -17.435 -9.390 43.517 1.00 57.09 145 GLY A CA 1
ATOM 1142 C C . GLY A 1 145 ? -16.207 -9.036 42.693 1.00 57.09 145 GLY A C 1
ATOM 1143 O O . GLY A 1 145 ? -15.907 -9.682 41.686 1.00 57.09 145 GLY A O 1
ATOM 1144 N N . LEU A 1 146 ? -15.463 -8.032 43.142 1.00 64.12 146 LEU A N 1
ATOM 1145 C CA . LEU A 1 146 ? -14.158 -7.700 42.585 1.00 64.12 146 LEU A CA 1
ATOM 1146 C C . LEU A 1 146 ? -13.057 -8.044 43.580 1.00 64.12 146 LEU A C 1
ATOM 1148 O O . LEU A 1 146 ? -13.238 -7.960 44.796 1.00 64.12 146 LEU A O 1
ATOM 1152 N N . ARG A 1 147 ? -11.904 -8.452 43.057 1.00 69.62 147 ARG A N 1
ATOM 1153 C CA . ARG A 1 147 ? -10.673 -8.579 43.833 1.00 69.62 147 ARG A CA 1
ATOM 1154 C C . ARG A 1 147 ? -9.529 -7.942 43.062 1.00 69.62 147 ARG A C 1
ATOM 1156 O O . ARG A 1 147 ? -9.210 -8.382 41.958 1.00 69.62 147 ARG A O 1
ATOM 1163 N N . CYS A 1 148 ? -8.879 -6.972 43.691 1.00 73.88 148 CYS A N 1
ATOM 1164 C CA . CYS A 1 148 ? -7.626 -6.405 43.219 1.00 73.88 148 CYS A CA 1
ATOM 1165 C C . CYS A 1 148 ? -6.462 -7.267 43.698 1.00 73.88 148 CYS A C 1
ATOM 1167 O O . CYS A 1 148 ? -6.376 -7.620 44.876 1.00 73.88 148 CYS A O 1
ATOM 1169 N N . ARG A 1 149 ? -5.585 -7.657 42.775 1.00 76.56 149 ARG A N 1
ATOM 1170 C CA . ARG A 1 149 ? -4.321 -8.324 43.098 1.00 76.56 149 ARG A CA 1
ATOM 1171 C C . ARG A 1 149 ? -3.225 -7.808 42.187 1.00 76.56 149 ARG A C 1
ATOM 1173 O O . ARG A 1 149 ? -3.509 -7.447 41.046 1.00 76.56 149 ARG A O 1
ATOM 1180 N N . CYS A 1 150 ? -1.982 -7.841 42.651 1.00 73.06 150 CYS A N 1
ATOM 1181 C CA . CYS A 1 150 ? -0.878 -7.537 41.757 1.00 73.06 150 CYS A CA 1
ATOM 1182 C C . CYS A 1 150 ? -0.808 -8.551 40.616 1.00 73.06 150 CYS A C 1
ATOM 1184 O O . CYS A 1 150 ? -0.982 -9.757 40.851 1.00 73.06 150 CYS A O 1
ATOM 1186 N N . PRO A 1 151 ? -0.618 -8.080 39.372 1.00 71.31 151 PRO A N 1
ATOM 1187 C CA . PRO A 1 151 ? -0.255 -8.964 38.286 1.00 71.31 151 PRO A CA 1
ATOM 1188 C C . PRO A 1 151 ? 1.084 -9.645 38.614 1.00 71.31 151 PRO A C 1
ATOM 1190 O O . PRO A 1 151 ? 1.852 -9.144 39.442 1.00 71.31 151 PRO A O 1
ATOM 1193 N N . PRO A 1 152 ? 1.367 -10.806 37.998 1.00 72.19 152 PRO A N 1
ATOM 1194 C CA . PRO A 1 152 ? 2.688 -11.423 38.092 1.00 72.19 152 PRO A CA 1
ATOM 1195 C C . PRO A 1 152 ? 3.780 -10.388 37.798 1.00 72.19 152 PRO A C 1
ATOM 1197 O O . PRO A 1 152 ? 3.575 -9.535 36.948 1.00 72.19 152 PRO A O 1
ATOM 1200 N N . GLY A 1 153 ? 4.906 -10.419 38.510 1.00 72.06 153 GLY A N 1
ATOM 1201 C CA . GLY A 1 153 ? 5.987 -9.449 38.297 1.00 72.06 153 GLY A CA 1
ATOM 1202 C C . GLY A 1 153 ? 5.767 -8.062 38.913 1.00 72.06 153 GLY A C 1
ATOM 1203 O O . GLY A 1 153 ? 6.600 -7.197 38.701 1.00 72.06 153 GLY A O 1
ATOM 1204 N N . PHE A 1 154 ? 4.713 -7.835 39.703 1.00 74.69 154 PHE A N 1
ATOM 1205 C CA . PHE A 1 154 ? 4.525 -6.587 40.456 1.00 74.69 154 PHE A CA 1
ATOM 1206 C C . PHE A 1 154 ? 4.232 -6.866 41.939 1.00 74.69 154 PHE A C 1
ATOM 1208 O O . PHE A 1 154 ? 3.621 -7.879 42.284 1.00 74.69 154 PHE A O 1
ATOM 1215 N N . THR A 1 155 ? 4.672 -5.967 42.822 1.00 74.81 155 THR A N 1
ATOM 1216 C CA . THR A 1 155 ? 4.497 -6.039 44.283 1.00 74.81 155 THR A CA 1
ATOM 1217 C C . THR A 1 155 ? 4.315 -4.652 44.906 1.00 74.81 155 THR A C 1
ATOM 1219 O O . THR A 1 155 ? 4.447 -3.630 44.231 1.00 74.81 155 THR A O 1
ATOM 1222 N N . GLY A 1 156 ? 4.019 -4.626 46.204 1.00 69.94 156 GLY A N 1
ATOM 1223 C CA . GLY A 1 156 ? 3.612 -3.441 46.957 1.00 69.94 156 GLY A CA 1
ATOM 1224 C C . GLY A 1 156 ? 2.112 -3.444 47.234 1.00 69.94 156 GLY A C 1
ATOM 1225 O O . GLY A 1 156 ? 1.357 -4.197 46.612 1.00 69.94 156 GLY A O 1
ATOM 1226 N N . ASP A 1 157 ? 1.678 -2.595 48.163 1.00 65.62 157 ASP A N 1
ATOM 1227 C CA . ASP A 1 157 ? 0.262 -2.473 48.535 1.00 65.62 157 ASP A CA 1
ATOM 1228 C C . ASP A 1 157 ? -0.596 -1.983 47.365 1.00 65.62 157 ASP A C 1
ATOM 1230 O O . ASP A 1 157 ? -1.798 -2.226 47.348 1.00 65.62 157 ASP A O 1
ATOM 1234 N N . TYR A 1 158 ? 0.031 -1.352 46.367 1.00 66.75 158 TYR A N 1
ATOM 1235 C CA . TYR A 1 158 ? -0.581 -0.840 45.151 1.00 66.75 158 TYR A CA 1
ATOM 1236 C C . TYR A 1 158 ? 0.109 -1.346 43.869 1.00 66.75 158 TYR A C 1
ATOM 1238 O O . TYR A 1 158 ? -0.114 -0.817 42.779 1.00 66.75 158 TYR A O 1
ATOM 1246 N N . CYS A 1 159 ? 0.929 -2.396 43.960 1.00 72.75 159 CYS A N 1
ATOM 1247 C CA . CYS A 1 159 ? 1.665 -2.964 42.822 1.00 72.75 159 CYS A CA 1
ATOM 1248 C C . CYS A 1 159 ? 2.597 -1.958 42.123 1.00 72.75 159 CYS A C 1
ATOM 1250 O O . CYS A 1 159 ? 2.908 -2.095 40.946 1.00 72.75 159 CYS A O 1
ATOM 1252 N N . GLU A 1 160 ? 3.020 -0.920 42.836 1.00 66.31 160 GLU A N 1
ATOM 1253 C CA . GLU A 1 160 ? 3.856 0.174 42.351 1.00 66.31 160 GLU A CA 1
ATOM 1254 C C . GLU A 1 160 ? 5.305 -0.240 42.069 1.00 66.31 160 GLU A C 1
ATOM 1256 O O . GLU A 1 160 ? 6.026 0.494 41.393 1.00 66.31 160 GLU A O 1
ATOM 1261 N N . THR A 1 161 ? 5.722 -1.402 42.578 1.00 68.69 161 THR A N 1
ATOM 1262 C CA . THR A 1 161 ? 7.075 -1.933 42.419 1.00 68.69 161 THR A CA 1
ATOM 1263 C C . THR A 1 161 ? 7.067 -3.087 41.422 1.00 68.69 161 THR A C 1
ATOM 1265 O O . THR A 1 161 ? 6.509 -4.149 41.702 1.00 68.69 161 THR A O 1
ATOM 1268 N N . GLU A 1 162 ? 7.711 -2.905 40.270 1.00 71.75 162 GLU A N 1
ATOM 1269 C CA . GLU A 1 162 ? 7.985 -3.995 39.330 1.00 71.75 162 GLU A CA 1
ATOM 1270 C C . GLU A 1 162 ? 9.096 -4.891 39.900 1.00 71.75 162 GLU A C 1
ATOM 1272 O O . GLU A 1 162 ? 10.143 -4.421 40.351 1.00 71.75 162 GLU A O 1
ATOM 1277 N N . ILE A 1 163 ? 8.843 -6.196 39.927 1.00 74.75 163 ILE A N 1
ATOM 1278 C CA . ILE A 1 163 ? 9.805 -7.214 40.328 1.00 74.75 163 ILE A CA 1
ATOM 1279 C C . ILE A 1 163 ? 10.571 -7.620 39.080 1.00 74.75 163 ILE A C 1
ATOM 1281 O O . ILE A 1 163 ? 9.993 -8.172 38.143 1.00 74.75 163 ILE A O 1
ATOM 1285 N N . ASP A 1 164 ? 11.888 -7.448 39.109 1.00 74.19 164 ASP A N 1
ATOM 1286 C CA . ASP A 1 164 ? 12.739 -8.080 38.115 1.00 74.19 164 ASP A CA 1
ATOM 1287 C C . ASP A 1 164 ? 12.769 -9.599 38.343 1.00 74.19 164 ASP A C 1
ATOM 1289 O O . ASP A 1 164 ? 13.522 -10.128 39.165 1.00 74.19 164 ASP A O 1
ATOM 1293 N N . LEU A 1 165 ? 11.920 -10.319 37.609 1.00 79.31 165 LEU A N 1
ATOM 1294 C CA . LEU A 1 165 ? 11.837 -11.775 37.683 1.00 79.31 165 LEU A CA 1
ATOM 1295 C C . LEU A 1 165 ? 13.120 -12.455 37.173 1.00 79.31 165 LEU A C 1
ATOM 1297 O O . LEU A 1 165 ? 13.372 -13.612 37.527 1.00 79.31 165 LEU A O 1
ATOM 1301 N N . CYS A 1 166 ? 13.981 -11.737 36.440 1.00 83.94 166 CYS A N 1
ATOM 1302 C CA . CYS A 1 166 ? 15.300 -12.232 36.060 1.00 83.94 166 CYS A CA 1
ATOM 1303 C C . CYS A 1 166 ? 16.267 -12.361 37.239 1.00 83.94 166 CYS A C 1
ATOM 1305 O O . CYS A 1 166 ? 17.240 -13.104 37.121 1.00 83.94 166 CYS A O 1
ATOM 1307 N N . TYR A 1 167 ? 15.989 -11.740 38.394 1.00 82.56 167 TYR A N 1
ATOM 1308 C CA . TYR A 1 167 ? 16.815 -11.893 39.598 1.00 82.56 167 TYR A CA 1
ATOM 1309 C C . TYR A 1 167 ? 16.962 -13.362 40.030 1.00 82.56 167 TYR A C 1
ATOM 1311 O O . TYR A 1 167 ? 17.998 -13.773 40.544 1.00 82.56 167 TYR A O 1
ATOM 1319 N N . SER A 1 168 ? 15.936 -14.177 39.772 1.00 80.31 168 SER A N 1
ATOM 1320 C CA . SER A 1 168 ? 15.937 -15.616 40.066 1.00 80.31 168 SER A CA 1
ATOM 1321 C C . SER A 1 168 ? 16.727 -16.473 39.059 1.00 80.31 168 SER A C 1
ATOM 1323 O O . SER A 1 168 ? 16.770 -17.692 39.198 1.00 80.31 168 SER A O 1
ATOM 1325 N N . ASN A 1 169 ? 17.355 -15.840 38.062 1.00 83.88 169 AS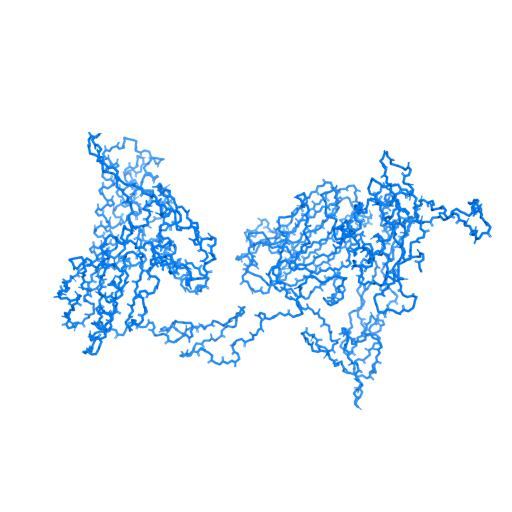N A N 1
ATOM 1326 C CA . ASN A 1 169 ? 18.035 -16.451 36.920 1.00 83.88 169 ASN A CA 1
ATOM 1327 C C . ASN A 1 169 ? 17.273 -17.638 36.284 1.00 83.88 169 ASN A C 1
ATOM 1329 O O . ASN A 1 169 ? 17.789 -18.758 36.214 1.00 83.88 169 ASN A O 1
ATOM 1333 N N . PRO A 1 170 ? 16.037 -17.414 35.811 1.00 85.94 170 PRO A N 1
ATOM 1334 C CA . PRO A 1 170 ? 15.169 -18.492 35.347 1.00 85.94 170 PRO A CA 1
ATOM 1335 C C . PRO A 1 170 ? 15.642 -19.178 34.056 1.00 85.94 170 PRO A C 1
ATOM 1337 O O . PRO A 1 170 ? 15.289 -20.326 33.811 1.00 85.94 170 PRO A O 1
ATOM 1340 N N . CYS A 1 171 ? 16.452 -18.496 33.244 1.00 87.69 171 CYS A N 1
ATOM 1341 C CA . CYS A 1 171 ? 17.013 -19.011 31.988 1.00 87.69 171 CYS A CA 1
ATOM 1342 C C . CYS A 1 171 ? 18.259 -19.893 32.195 1.00 87.69 171 CYS A C 1
ATOM 1344 O O . CYS A 1 171 ? 18.891 -20.340 31.235 1.00 87.69 171 CYS A O 1
ATOM 1346 N N . GLY A 1 172 ? 18.655 -20.100 33.456 1.00 87.31 172 GLY A N 1
ATOM 1347 C CA . GLY A 1 172 ? 19.856 -20.837 33.822 1.00 87.31 172 GLY A CA 1
ATOM 1348 C C . GLY A 1 172 ? 21.138 -20.187 33.295 1.00 87.31 172 GLY A C 1
ATOM 1349 O O . GLY A 1 172 ? 21.233 -18.976 33.122 1.00 87.31 172 GLY A O 1
ATOM 1350 N N . SER A 1 173 ? 22.167 -21.001 33.066 1.00 86.12 173 SER A N 1
ATOM 1351 C CA . SER A 1 173 ? 23.460 -20.543 32.528 1.00 86.12 173 SER A CA 1
ATOM 1352 C C . SER A 1 173 ? 23.503 -20.494 30.996 1.00 86.12 173 SER A C 1
ATOM 1354 O O . SER A 1 173 ? 24.509 -20.070 30.434 1.00 86.12 173 SER A O 1
ATOM 1356 N N . ASN A 1 174 ? 22.435 -20.937 30.326 1.00 88.50 174 ASN A N 1
ATOM 1357 C CA . ASN A 1 174 ? 22.415 -21.212 28.885 1.00 88.50 174 ASN A CA 1
ATOM 1358 C C . ASN A 1 174 ? 21.592 -20.196 28.078 1.00 88.50 174 ASN A C 1
ATOM 1360 O O . ASN A 1 174 ? 21.354 -20.389 26.885 1.00 88.50 174 ASN A O 1
ATOM 1364 N N . GLY A 1 175 ? 21.160 -19.112 28.715 1.00 88.06 175 GLY A N 1
ATOM 1365 C CA . GLY A 1 175 ? 20.481 -18.015 28.049 1.00 88.06 175 GLY A CA 1
ATOM 1366 C C . GLY A 1 175 ? 20.549 -16.728 28.855 1.00 88.06 175 GLY A C 1
ATOM 1367 O O . GLY A 1 175 ? 20.827 -16.731 30.055 1.00 88.06 175 GLY A O 1
ATOM 1368 N N . LEU A 1 176 ? 20.287 -15.618 28.178 1.00 88.50 176 LEU A N 1
ATOM 1369 C CA . LEU A 1 176 ? 20.176 -14.301 28.780 1.00 88.50 176 LEU A CA 1
ATOM 1370 C C . LEU A 1 176 ? 18.712 -14.021 29.135 1.00 88.50 176 LEU A C 1
ATOM 1372 O O . LEU A 1 176 ? 17.830 -14.074 28.279 1.00 88.50 176 LEU A O 1
ATOM 1376 N N . CYS A 1 177 ? 18.450 -13.699 30.400 1.00 87.56 177 CYS A N 1
ATOM 1377 C CA . CYS A 1 177 ? 17.120 -1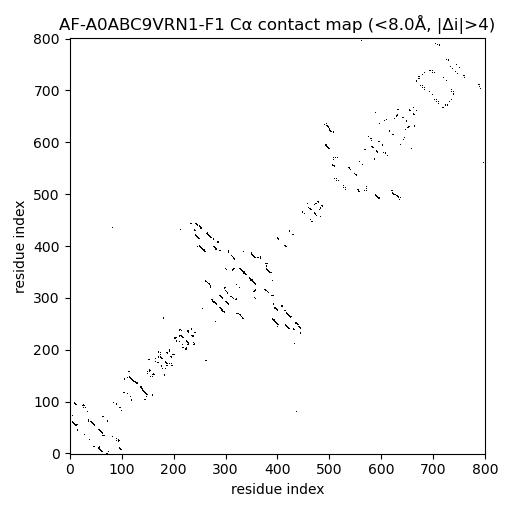3.293 30.837 1.00 87.56 177 CYS A CA 1
ATOM 1378 C C . CYS A 1 177 ? 16.866 -11.816 30.514 1.00 87.56 177 CYS A C 1
ATOM 1380 O O . CYS A 1 177 ? 17.657 -10.943 30.876 1.00 87.56 177 CYS A O 1
ATOM 1382 N N . ARG A 1 178 ? 15.739 -11.530 29.859 1.00 83.75 178 ARG A N 1
ATOM 1383 C CA . ARG A 1 178 ? 15.218 -10.177 29.638 1.00 83.75 178 ARG A CA 1
ATOM 1384 C C . ARG A 1 178 ? 13.960 -9.979 30.469 1.00 83.75 178 ARG A C 1
ATOM 1386 O O . ARG A 1 178 ? 12.983 -10.705 30.272 1.00 83.75 178 ARG A O 1
ATOM 1393 N N . SER A 1 179 ? 13.991 -8.997 31.366 1.00 76.50 179 SER A N 1
ATOM 1394 C CA . SER A 1 179 ? 12.821 -8.589 32.146 1.00 76.50 179 SER A CA 1
ATOM 1395 C C . SER A 1 179 ? 11.763 -7.952 31.243 1.00 76.50 179 SER A C 1
ATOM 1397 O O . SER A 1 179 ? 12.101 -7.317 30.239 1.00 76.50 179 SER A O 1
ATOM 1399 N N . ARG A 1 180 ? 10.484 -8.171 31.563 1.00 73.38 180 ARG A N 1
ATOM 1400 C CA . ARG A 1 180 ? 9.329 -7.707 30.787 1.00 73.38 180 ARG A CA 1
ATOM 1401 C C . ARG A 1 180 ? 8.161 -7.393 31.700 1.00 73.38 180 ARG A C 1
ATOM 1403 O O . ARG A 1 180 ? 8.065 -7.916 32.807 1.00 73.38 180 ARG A O 1
ATOM 1410 N N . GLU A 1 181 ? 7.194 -6.660 31.161 1.00 67.31 181 GLU A N 1
ATOM 1411 C CA . GLU A 1 181 ? 5.928 -6.479 31.852 1.00 67.31 181 GLU A CA 1
ATOM 1412 C C . GLU A 1 181 ? 5.271 -7.828 32.152 1.00 67.31 181 GLU A C 1
ATOM 1414 O O . GLU A 1 181 ? 4.959 -8.610 31.250 1.00 67.31 181 GLU A O 1
ATOM 1419 N N . GLY A 1 182 ? 5.038 -8.102 33.430 1.00 65.94 182 GLY A N 1
ATOM 1420 C CA . GLY A 1 182 ? 4.322 -9.302 33.831 1.00 65.94 182 GLY A CA 1
ATOM 1421 C C . GLY A 1 182 ? 5.148 -10.592 33.820 1.00 65.94 182 GLY A C 1
ATOM 1422 O O . GLY A 1 182 ? 4.580 -11.662 34.056 1.00 65.94 182 GLY A O 1
ATOM 1423 N N . GLY A 1 183 ? 6.452 -10.540 33.515 1.00 76.44 183 GLY A N 1
ATOM 1424 C CA . GLY A 1 183 ? 7.227 -11.750 33.240 1.00 76.44 183 GLY A CA 1
ATOM 1425 C C . GLY A 1 183 ? 8.690 -11.526 32.857 1.00 76.44 183 GLY A C 1
ATOM 1426 O O . GLY A 1 183 ? 9.314 -10.519 33.166 1.00 76.44 183 GLY A O 1
ATOM 1427 N N . TYR A 1 184 ? 9.245 -12.515 32.166 1.00 80.81 184 TYR A N 1
ATOM 1428 C CA . TYR A 1 184 ? 10.575 -12.467 31.570 1.00 80.81 184 TYR A CA 1
ATOM 1429 C C . TYR A 1 184 ? 10.602 -13.338 30.315 1.00 80.81 184 TYR A C 1
ATOM 1431 O O . TYR A 1 184 ? 9.687 -14.125 30.061 1.00 80.81 184 TYR A O 1
ATOM 1439 N N . THR A 1 185 ? 11.676 -13.232 29.541 1.00 81.94 185 THR A N 1
ATOM 1440 C CA . THR A 1 185 ? 12.003 -14.219 28.506 1.00 81.94 185 THR A CA 1
ATOM 1441 C C . THR A 1 185 ? 13.462 -14.568 28.485 1.00 81.94 185 THR A C 1
ATOM 1443 O O . THR A 1 185 ? 14.306 -13.724 28.777 1.00 81.94 185 THR A O 1
ATOM 1446 N N . CYS A 1 186 ? 13.728 -15.771 28.006 1.00 86.44 186 CYS A N 1
ATOM 1447 C CA . CYS A 1 186 ? 15.064 -16.280 27.814 1.00 86.44 186 CYS A CA 1
ATOM 1448 C C . CYS A 1 186 ? 15.491 -16.163 26.349 1.00 86.44 186 CYS A C 1
ATOM 1450 O O . CYS A 1 186 ? 14.854 -16.719 25.458 1.00 86.44 186 CYS A O 1
ATOM 1452 N N . GLU A 1 187 ? 16.570 -15.422 26.112 1.00 86.62 187 GLU A N 1
ATOM 1453 C CA . GLU A 1 187 ? 17.321 -15.421 24.857 1.00 86.62 187 GLU A CA 1
ATOM 1454 C C . GLU A 1 187 ? 18.377 -16.528 24.951 1.00 86.62 187 GLU A C 1
ATOM 1456 O O . GLU A 1 187 ? 19.386 -16.369 25.637 1.00 86.62 187 GLU A O 1
ATOM 1461 N N . CYS A 1 188 ? 18.131 -17.679 24.326 1.00 86.62 188 CYS A N 1
ATOM 1462 C CA . CYS A 1 188 ? 19.039 -18.823 24.428 1.00 86.62 188 CYS A CA 1
ATOM 1463 C C . CYS A 1 188 ? 20.338 -18.597 23.655 1.00 86.62 188 CYS A C 1
ATOM 1465 O O . CYS A 1 188 ? 20.323 -18.059 22.547 1.00 86.62 188 CYS A O 1
ATOM 1467 N N . TYR A 1 189 ? 21.460 -19.030 24.236 1.00 85.94 189 TYR A N 1
ATOM 1468 C CA . TYR A 1 189 ? 22.744 -19.054 23.538 1.00 85.94 189 TYR A CA 1
ATOM 1469 C C . TYR A 1 189 ? 22.748 -20.109 22.424 1.00 85.94 189 TYR A C 1
ATOM 1471 O O . TYR A 1 189 ? 21.883 -20.990 22.382 1.00 85.94 189 TYR A O 1
ATOM 1479 N N . GLU A 1 190 ? 23.728 -20.022 21.517 1.00 80.06 190 GLU A N 1
ATOM 1480 C CA . GLU A 1 190 ? 23.900 -21.011 20.448 1.00 80.06 190 GLU A CA 1
ATOM 1481 C C . GLU A 1 190 ? 23.890 -22.441 21.013 1.00 80.06 190 GLU A C 1
ATOM 1483 O O . GLU A 1 190 ? 24.422 -22.708 22.090 1.00 80.06 190 GLU A O 1
ATOM 1488 N N . ASP A 1 191 ? 23.251 -23.356 20.282 1.00 82.56 191 ASP A N 1
ATOM 1489 C CA . ASP A 1 191 ? 23.010 -24.751 20.668 1.00 82.56 191 ASP A CA 1
ATOM 1490 C C . ASP A 1 191 ? 22.010 -24.985 21.823 1.00 82.56 191 ASP A C 1
ATOM 1492 O O . ASP A 1 191 ? 21.848 -26.136 22.233 1.00 82.56 191 ASP A O 1
ATOM 1496 N N . TYR A 1 192 ? 21.283 -23.973 22.316 1.00 85.31 192 TYR A N 1
ATOM 1497 C CA . TYR A 1 192 ? 20.206 -24.147 23.305 1.00 85.31 192 TYR A CA 1
ATOM 1498 C C . TYR A 1 192 ? 18.842 -23.645 22.810 1.00 85.31 192 TYR A C 1
ATOM 1500 O O . TYR A 1 192 ? 18.734 -22.724 22.005 1.00 85.31 192 TYR A O 1
ATOM 1508 N N . THR A 1 193 ? 17.772 -24.282 23.283 1.00 80.69 193 THR A N 1
ATOM 1509 C CA . THR A 1 193 ? 16.375 -23.952 22.976 1.00 80.69 193 THR A CA 1
ATOM 1510 C C . THR A 1 193 ? 15.464 -24.346 24.145 1.00 80.69 193 THR A C 1
ATOM 1512 O O . THR A 1 193 ? 15.924 -24.909 25.139 1.00 80.69 193 THR A O 1
ATOM 1515 N N . GLY A 1 194 ? 14.171 -24.055 24.039 1.00 76.88 194 GLY A N 1
ATOM 1516 C CA . GLY A 1 194 ? 13.194 -24.229 25.115 1.00 76.88 194 GLY A CA 1
ATOM 1517 C C . GLY A 1 194 ? 12.754 -22.900 25.726 1.00 76.88 194 GLY A C 1
ATOM 1518 O O . GLY A 1 194 ? 13.293 -21.842 25.408 1.00 76.88 194 GLY A O 1
ATOM 1519 N N . GLU A 1 195 ? 11.735 -22.946 26.583 1.00 78.25 195 GLU A N 1
ATOM 1520 C CA . GLU A 1 195 ? 11.179 -21.741 27.220 1.00 78.25 195 GLU A CA 1
ATOM 1521 C C . GLU A 1 195 ? 12.158 -21.124 28.231 1.00 78.25 195 GLU A C 1
ATOM 1523 O O . GLU A 1 195 ? 12.188 -19.904 28.405 1.00 78.25 195 GLU A O 1
ATOM 1528 N N . TYR A 1 196 ? 12.999 -21.966 28.832 1.00 84.25 196 TYR A N 1
ATOM 1529 C CA . TYR A 1 196 ? 14.006 -21.624 29.833 1.00 84.25 196 TYR A CA 1
ATOM 1530 C C . TYR A 1 196 ? 15.431 -21.941 29.354 1.00 84.25 196 TYR A C 1
ATOM 1532 O O . TYR A 1 196 ? 16.351 -22.011 30.167 1.00 84.25 196 TYR A O 1
ATOM 1540 N N . CYS A 1 197 ? 15.627 -22.139 28.044 1.00 86.50 197 CYS A N 1
ATOM 1541 C CA . CYS A 1 197 ? 16.901 -22.560 27.446 1.00 86.50 197 CYS A CA 1
ATOM 1542 C C . CYS A 1 197 ? 17.452 -23.872 28.030 1.00 86.50 197 CYS A C 1
ATOM 1544 O O . CYS A 1 197 ? 18.662 -24.083 28.143 1.00 86.50 197 CYS A O 1
ATOM 1546 N N . GLU A 1 198 ? 16.544 -24.765 28.415 1.00 85.19 198 GLU A N 1
ATOM 1547 C CA . GLU A 1 198 ? 16.832 -26.020 29.097 1.00 85.19 198 GLU A CA 1
ATOM 1548 C C . GLU A 1 198 ? 17.239 -27.156 28.146 1.00 85.19 198 GLU A C 1
ATOM 1550 O O . GLU A 1 198 ? 17.812 -28.157 28.582 1.00 85.19 198 GLU A O 1
ATOM 1555 N N . VAL A 1 199 ? 16.967 -27.020 26.844 1.00 80.31 199 VAL A N 1
ATOM 1556 C CA . VAL A 1 199 ? 17.205 -28.068 25.847 1.00 80.31 199 VAL A CA 1
ATOM 1557 C C . VAL A 1 199 ? 18.460 -27.757 25.040 1.00 80.31 199 VAL A C 1
ATOM 1559 O O . VAL A 1 199 ? 18.495 -26.796 24.281 1.00 80.31 199 VAL A O 1
ATOM 1562 N N . ASN A 1 200 ? 19.478 -28.613 25.134 1.00 82.12 200 ASN A N 1
ATOM 1563 C CA . ASN A 1 200 ? 20.656 -28.535 24.271 1.00 82.12 200 ASN A CA 1
ATOM 1564 C C . ASN A 1 200 ? 20.344 -29.153 22.892 1.00 82.12 200 ASN A C 1
ATOM 1566 O O . ASN A 1 200 ? 20.116 -30.356 22.784 1.00 82.12 200 ASN A O 1
ATOM 1570 N N . ALA A 1 201 ? 20.344 -28.353 21.831 1.00 75.56 201 ALA A N 1
ATOM 1571 C CA . ALA A 1 201 ? 20.032 -28.774 20.466 1.00 75.56 201 ALA A CA 1
ATOM 1572 C C . ALA A 1 201 ? 21.060 -29.763 19.878 1.00 75.56 201 ALA A C 1
ATOM 1574 O O . ALA A 1 201 ? 20.708 -30.603 19.049 1.00 75.56 201 ALA A O 1
ATOM 1575 N N . ARG A 1 202 ? 22.320 -29.708 20.331 1.00 71.94 202 ARG A N 1
ATOM 1576 C CA . ARG A 1 202 ? 23.442 -30.495 19.789 1.00 71.94 202 ARG A CA 1
ATOM 1577 C C . ARG A 1 202 ? 23.651 -31.847 20.473 1.00 71.94 202 ARG A C 1
ATOM 1579 O O . ARG A 1 202 ? 24.115 -32.787 19.839 1.00 71.94 202 ARG A O 1
ATOM 1586 N N . SER A 1 203 ? 23.335 -31.956 21.760 1.00 69.81 203 SER A N 1
ATOM 1587 C CA . SER A 1 203 ? 23.537 -33.174 22.565 1.00 69.81 203 SER A CA 1
ATOM 1588 C C . SER A 1 203 ? 22.251 -33.721 23.184 1.00 69.81 203 SER A C 1
ATOM 1590 O O . SER A 1 203 ? 22.222 -34.867 23.636 1.00 69.81 203 SER A O 1
ATOM 1592 N N . GLY A 1 204 ? 21.178 -32.929 23.185 1.00 70.50 204 GLY A N 1
ATOM 1593 C CA . GLY A 1 204 ? 19.889 -33.302 23.745 1.00 70.50 204 GLY A CA 1
ATOM 1594 C C . GLY A 1 204 ? 19.126 -34.310 22.893 1.00 70.50 204 GLY A C 1
ATOM 1595 O O . GLY A 1 204 ? 19.494 -34.648 21.768 1.00 70.50 204 GLY A O 1
ATOM 1596 N N . ARG A 1 205 ? 18.027 -34.799 23.466 1.00 78.94 205 ARG A N 1
ATOM 1597 C CA . ARG A 1 205 ? 17.038 -35.642 22.788 1.00 78.94 205 ARG A CA 1
ATOM 1598 C C . ARG A 1 205 ? 15.758 -34.848 22.575 1.00 78.94 205 ARG A C 1
ATOM 1600 O O . ARG A 1 205 ? 15.546 -33.821 23.213 1.00 78.94 205 ARG A O 1
ATOM 1607 N N . CYS A 1 206 ? 14.885 -35.366 21.726 1.00 81.06 206 CYS A N 1
ATOM 1608 C CA . CYS A 1 206 ? 13.545 -34.844 21.527 1.00 81.06 206 CYS A CA 1
ATOM 1609 C C . CYS A 1 206 ? 12.797 -34.665 22.849 1.00 81.06 206 CYS A C 1
ATOM 1611 O O . CYS A 1 206 ? 12.484 -35.644 23.530 1.00 81.06 206 CYS A O 1
ATOM 1613 N N . ALA A 1 207 ? 12.486 -33.412 23.172 1.00 78.50 207 ALA A N 1
ATOM 1614 C CA . ALA A 1 207 ? 11.622 -33.038 24.279 1.00 78.50 207 ALA A CA 1
ATOM 1615 C C . ALA A 1 207 ? 10.249 -32.570 23.751 1.00 78.50 207 ALA A C 1
ATOM 1617 O O . ALA A 1 207 ? 10.156 -32.053 22.629 1.00 78.50 207 ALA A O 1
ATOM 1618 N N . PRO A 1 208 ? 9.161 -32.755 24.522 1.00 74.94 208 PRO A N 1
ATOM 1619 C CA . PRO A 1 208 ? 7.843 -32.258 24.143 1.00 74.94 208 PRO A CA 1
ATOM 1620 C C . PRO A 1 208 ? 7.856 -30.745 23.888 1.00 74.94 208 PRO A C 1
ATOM 1622 O O . PRO A 1 208 ? 8.373 -29.981 24.694 1.00 74.94 208 PRO A O 1
ATOM 1625 N N . GLY A 1 209 ? 7.260 -30.306 22.777 1.00 73.75 209 GLY A N 1
ATOM 1626 C CA . GLY A 1 209 ? 7.099 -28.881 22.460 1.00 73.75 209 GLY A CA 1
ATOM 1627 C C . GLY A 1 209 ? 8.281 -28.212 21.751 1.00 73.75 209 GLY A C 1
ATOM 1628 O O . GLY A 1 209 ? 8.174 -27.027 21.436 1.00 73.75 209 GLY A O 1
ATOM 1629 N N . VAL A 1 210 ? 9.355 -28.955 21.464 1.00 84.38 210 VAL A N 1
ATOM 1630 C CA . VAL A 1 210 ? 10.523 -28.474 20.708 1.00 84.38 210 VAL A CA 1
ATOM 1631 C C . VAL A 1 210 ? 10.210 -28.272 19.221 1.00 84.38 210 VAL A C 1
ATOM 1633 O O . VAL A 1 210 ? 10.560 -27.245 18.655 1.00 84.38 210 VAL A O 1
ATOM 1636 N N . CYS A 1 211 ? 9.511 -29.222 18.593 1.00 86.94 211 CYS A N 1
ATOM 1637 C CA . CYS A 1 211 ? 9.010 -29.064 17.228 1.00 86.94 211 CYS A CA 1
ATOM 1638 C C . CYS A 1 211 ? 7.594 -28.487 17.269 1.00 86.94 211 CYS A C 1
ATOM 1640 O O . CYS A 1 211 ? 6.691 -29.085 17.862 1.00 86.94 211 CYS A O 1
ATOM 1642 N N . LYS A 1 212 ? 7.402 -27.314 16.666 1.00 85.62 212 LYS A N 1
ATOM 1643 C CA . LYS A 1 212 ? 6.117 -26.612 16.613 1.00 85.62 212 LYS A CA 1
ATOM 1644 C C . LYS A 1 212 ? 5.259 -27.100 15.445 1.00 85.62 212 LYS A C 1
ATOM 1646 O O . LYS A 1 212 ? 5.709 -27.847 14.579 1.00 85.62 212 LYS A O 1
ATOM 1651 N N . ASN A 1 213 ? 3.987 -26.702 15.459 1.00 86.62 213 ASN A N 1
ATOM 1652 C CA . ASN A 1 213 ? 3.057 -26.822 14.329 1.00 86.62 213 ASN A CA 1
ATOM 1653 C C . ASN A 1 213 ? 2.909 -28.227 13.719 1.00 86.62 213 ASN A C 1
ATOM 1655 O O . ASN A 1 213 ? 2.773 -28.378 12.509 1.00 86.62 213 ASN A O 1
ATOM 1659 N N . GLY A 1 214 ? 2.922 -29.265 14.559 1.00 82.69 214 GLY A N 1
ATOM 1660 C CA . GLY A 1 214 ? 2.798 -30.654 14.103 1.00 82.69 214 GLY A CA 1
ATOM 1661 C C . GLY A 1 214 ? 4.087 -31.241 13.519 1.00 82.69 214 GLY A C 1
ATOM 1662 O O . GLY A 1 214 ? 4.041 -32.304 12.906 1.00 82.69 214 GLY A O 1
ATOM 1663 N N . GLY A 1 215 ? 5.230 -30.574 13.709 1.00 86.12 215 GLY A N 1
ATOM 1664 C CA . GLY A 1 215 ? 6.546 -31.115 13.386 1.00 86.12 215 GLY A CA 1
ATOM 1665 C C . GLY A 1 215 ? 6.866 -32.377 14.189 1.00 86.12 215 GLY A C 1
ATOM 1666 O O . GLY A 1 215 ? 6.635 -32.438 15.398 1.00 86.12 215 GLY A O 1
ATOM 1667 N N . THR A 1 216 ? 7.427 -33.382 13.518 1.00 88.19 216 THR A N 1
ATOM 1668 C CA . THR A 1 216 ? 7.857 -34.632 14.156 1.00 88.19 216 THR A CA 1
ATOM 1669 C C . THR A 1 216 ? 9.305 -34.498 14.605 1.00 88.19 216 THR A C 1
ATOM 1671 O O . THR A 1 216 ? 10.186 -34.216 13.797 1.00 88.19 216 THR A O 1
ATOM 1674 N N . CYS A 1 217 ? 9.568 -34.685 15.897 1.00 88.19 217 CYS A N 1
ATOM 1675 C CA . CYS A 1 217 ? 10.931 -34.651 16.415 1.00 88.19 217 CYS A CA 1
ATOM 1676 C C . CYS A 1 217 ? 11.623 -36.004 16.219 1.00 88.19 217 CYS A C 1
ATOM 1678 O O . CYS A 1 217 ? 11.118 -37.027 16.683 1.00 88.19 217 CYS A O 1
ATOM 1680 N N . VAL A 1 218 ? 12.802 -35.999 15.595 1.00 88.12 218 VAL A N 1
ATOM 1681 C CA . VAL A 1 218 ? 13.620 -37.192 15.349 1.00 88.12 218 VAL A CA 1
ATOM 1682 C C . VAL A 1 218 ? 15.003 -37.016 15.979 1.00 88.12 218 VAL A C 1
ATOM 1684 O O . VAL A 1 218 ? 15.681 -36.019 15.737 1.00 88.12 218 VAL A O 1
ATOM 1687 N N . ASN A 1 219 ? 15.445 -37.984 16.786 1.00 86.19 219 ASN A N 1
ATOM 1688 C CA . ASN A 1 219 ? 16.789 -37.976 17.380 1.00 86.19 219 ASN A CA 1
ATOM 1689 C C . ASN A 1 219 ? 17.855 -38.325 16.328 1.00 86.19 219 ASN A C 1
ATOM 1691 O O . ASN A 1 219 ? 17.660 -39.242 15.531 1.00 86.19 219 ASN A O 1
ATOM 1695 N N . LEU A 1 220 ? 18.999 -37.638 16.354 1.00 83.38 220 LEU A N 1
ATOM 1696 C CA . LEU A 1 220 ? 20.121 -37.883 15.445 1.00 83.38 220 LEU A CA 1
ATOM 1697 C C . LEU A 1 220 ? 21.098 -38.924 16.019 1.00 83.38 220 LEU A C 1
ATOM 1699 O O . LEU A 1 220 ? 21.308 -39.012 17.228 1.00 83.38 220 LEU A O 1
ATOM 1703 N N . LEU A 1 221 ? 21.738 -39.697 15.133 1.00 76.69 221 LEU A N 1
ATOM 1704 C CA . LEU A 1 221 ? 22.650 -40.795 15.499 1.00 76.69 221 LEU A CA 1
ATOM 1705 C C . LEU A 1 221 ? 23.935 -40.336 16.217 1.00 76.69 221 LEU A C 1
ATOM 1707 O O . LEU A 1 221 ? 24.535 -41.128 16.936 1.00 76.69 221 LEU A O 1
ATOM 1711 N N . ILE A 1 222 ? 24.353 -39.078 16.038 1.00 73.88 222 ILE A N 1
ATOM 1712 C CA . ILE A 1 222 ? 25.591 -38.501 16.607 1.00 73.88 222 ILE A CA 1
ATOM 1713 C C . ILE A 1 222 ? 25.265 -37.548 17.787 1.00 73.88 222 ILE A C 1
ATOM 1715 O O . ILE A 1 222 ? 26.107 -36.782 18.241 1.00 73.88 222 ILE A O 1
ATOM 1719 N N . GLY A 1 223 ? 24.042 -37.622 18.332 1.00 73.88 223 GLY A N 1
ATOM 1720 C CA . GLY A 1 223 ? 23.540 -36.696 19.354 1.00 73.88 223 GLY A CA 1
ATOM 1721 C C . GLY A 1 223 ? 22.800 -35.499 18.749 1.00 73.88 223 GLY A C 1
ATOM 1722 O O . GLY A 1 223 ? 23.029 -35.133 17.595 1.00 73.88 223 GLY A O 1
ATOM 1723 N N . GLY A 1 224 ? 21.864 -34.934 19.518 1.00 80.56 224 GLY A N 1
ATOM 1724 C CA . GLY A 1 224 ? 20.953 -33.885 19.058 1.00 80.56 224 GLY A CA 1
ATOM 1725 C C . GLY A 1 224 ? 19.664 -34.435 18.442 1.00 80.56 224 GLY A C 1
ATOM 1726 O O . GLY A 1 224 ? 19.418 -35.645 18.392 1.00 80.56 224 GLY A O 1
ATOM 1727 N N . PHE A 1 225 ? 18.822 -33.534 17.951 1.00 86.06 225 PHE A N 1
ATOM 1728 C CA . PHE A 1 225 ? 17.561 -33.868 17.292 1.00 86.06 225 PHE A CA 1
ATOM 1729 C C . PHE A 1 225 ? 17.321 -32.957 16.085 1.00 86.06 225 PHE A C 1
ATOM 1731 O O . PHE A 1 225 ? 17.961 -31.921 15.918 1.00 86.06 225 PHE A O 1
ATOM 1738 N N . LYS A 1 226 ? 16.373 -33.340 15.233 1.00 86.62 226 LYS A N 1
ATOM 1739 C CA . LYS A 1 226 ? 15.891 -32.539 14.109 1.00 86.62 226 LYS A CA 1
ATOM 1740 C C . LYS A 1 226 ? 14.369 -32.591 14.064 1.00 86.62 226 LYS A C 1
ATOM 1742 O O . LYS A 1 226 ? 13.787 -33.654 14.271 1.00 86.62 226 LYS A O 1
ATOM 1747 N N . CYS A 1 227 ? 13.733 -31.466 13.750 1.00 87.56 227 CYS A N 1
ATOM 1748 C CA . CYS A 1 227 ? 12.306 -31.444 13.456 1.00 87.56 227 CYS A CA 1
ATOM 1749 C C . CYS A 1 227 ? 12.048 -31.692 11.969 1.00 87.56 227 CYS A C 1
ATOM 1751 O O . CYS A 1 227 ? 12.579 -31.004 11.092 1.00 87.56 227 CYS A O 1
ATOM 1753 N N . GLU A 1 228 ? 11.209 -32.678 11.685 1.00 88.88 228 GLU A N 1
ATOM 1754 C CA . GLU A 1 228 ? 10.624 -32.914 10.374 1.00 88.88 228 GLU A CA 1
ATOM 1755 C C . GLU A 1 228 ? 9.306 -32.148 10.284 1.00 88.88 228 GLU A C 1
ATOM 1757 O O . GLU A 1 228 ? 8.306 -32.517 10.905 1.00 88.88 228 GLU A O 1
ATOM 1762 N N . CYS A 1 229 ? 9.324 -31.036 9.551 1.00 86.69 229 CYS A N 1
ATOM 1763 C CA . CYS A 1 229 ? 8.162 -30.167 9.421 1.00 86.69 229 CYS A CA 1
ATOM 1764 C C . CYS A 1 229 ? 7.159 -30.729 8.404 1.00 86.69 229 CYS A C 1
ATOM 1766 O O . CYS A 1 229 ? 7.582 -31.212 7.348 1.00 86.69 229 CYS A O 1
ATOM 1768 N N . PRO A 1 230 ? 5.846 -30.644 8.685 1.00 83.69 230 PRO A N 1
ATOM 1769 C CA . PRO A 1 230 ? 4.812 -31.017 7.728 1.00 83.69 230 PRO A CA 1
ATOM 1770 C C . PRO A 1 230 ? 4.870 -30.150 6.454 1.00 83.69 230 PRO A C 1
ATOM 1772 O O . PRO A 1 230 ? 5.482 -29.078 6.462 1.00 83.69 230 PRO A O 1
ATOM 1775 N N . PRO A 1 231 ? 4.242 -30.594 5.346 1.00 72.56 231 PRO A N 1
ATOM 1776 C CA . PRO A 1 231 ? 4.189 -29.820 4.109 1.00 72.56 231 PRO A CA 1
ATOM 1777 C C . PRO A 1 231 ? 3.544 -28.442 4.344 1.00 72.56 231 PRO A C 1
ATOM 1779 O O . PRO A 1 231 ? 2.391 -28.346 4.756 1.00 72.56 231 PRO A O 1
ATOM 1782 N N . GLY A 1 232 ? 4.316 -27.383 4.087 1.00 67.75 232 GLY A N 1
ATOM 1783 C CA . GLY A 1 232 ? 3.967 -25.978 4.316 1.00 67.75 232 GLY A CA 1
ATOM 1784 C C . GLY A 1 232 ? 5.224 -25.096 4.381 1.00 67.75 232 GLY A C 1
ATOM 1785 O O . GLY A 1 232 ? 6.341 -25.612 4.434 1.00 67.75 232 GLY A O 1
ATOM 1786 N N . GLU A 1 233 ? 5.058 -23.770 4.375 1.00 72.12 233 GLU A N 1
ATOM 1787 C CA . GLU A 1 233 ? 6.158 -22.805 4.562 1.00 72.12 233 GLU A CA 1
ATOM 1788 C C . GLU A 1 233 ? 6.451 -22.606 6.062 1.00 72.12 233 GLU A C 1
ATOM 1790 O O . GLU A 1 233 ? 6.111 -21.581 6.650 1.00 72.12 233 GLU A O 1
ATOM 1795 N N . TYR A 1 234 ? 7.037 -23.628 6.695 1.00 82.75 234 TYR A N 1
ATOM 1796 C CA . TYR A 1 234 ? 7.535 -23.565 8.073 1.00 82.75 234 TYR A CA 1
ATOM 1797 C C . TYR A 1 234 ? 9.045 -23.326 8.092 1.00 82.75 234 TYR A C 1
ATOM 1799 O O . TYR A 1 234 ? 9.796 -23.957 7.341 1.00 82.75 234 TYR A O 1
ATOM 1807 N N . GLU A 1 235 ? 9.504 -22.466 8.994 1.00 79.94 235 GLU A N 1
ATOM 1808 C CA . GLU A 1 235 ? 10.922 -22.211 9.197 1.00 79.94 235 GLU A CA 1
ATOM 1809 C C . GLU A 1 235 ? 11.588 -23.333 9.997 1.00 79.94 235 GLU A C 1
ATOM 1811 O O . GLU A 1 235 ? 11.083 -23.851 10.999 1.00 79.94 235 GLU A O 1
ATOM 1816 N N . ARG A 1 236 ? 12.769 -23.726 9.522 1.00 79.56 236 ARG A N 1
ATOM 1817 C CA . ARG A 1 236 ? 13.657 -24.676 10.193 1.00 79.56 236 ARG A CA 1
ATOM 1818 C C . ARG A 1 236 ? 14.555 -23.901 11.167 1.00 79.56 236 ARG A C 1
ATOM 1820 O O . ARG A 1 236 ? 14.919 -22.775 10.849 1.00 79.56 236 ARG A O 1
ATOM 1827 N N . PRO A 1 237 ? 14.962 -24.492 12.304 1.00 78.94 237 PRO A N 1
ATOM 1828 C CA . PRO A 1 237 ? 14.936 -25.926 12.602 1.00 78.94 237 PRO A CA 1
ATOM 1829 C C . PRO A 1 237 ? 13.734 -26.418 13.421 1.00 78.94 237 PRO A C 1
ATOM 1831 O O . PRO A 1 237 ? 13.610 -27.629 13.568 1.00 78.94 237 PRO A O 1
ATOM 1834 N N . TYR A 1 238 ? 12.858 -25.537 13.920 1.00 84.88 238 TYR A N 1
ATOM 1835 C CA . TYR A 1 238 ? 11.809 -25.893 14.895 1.00 84.88 238 TYR A CA 1
ATOM 1836 C C . TYR A 1 238 ? 10.376 -25.918 14.338 1.00 84.88 238 TYR A C 1
ATOM 1838 O O . TYR A 1 238 ? 9.432 -26.145 15.092 1.00 84.88 238 TYR A O 1
ATOM 1846 N N . CYS A 1 239 ? 10.200 -25.761 13.022 1.00 86.69 239 CYS A N 1
ATOM 1847 C CA . CYS A 1 239 ? 8.899 -25.742 12.341 1.00 86.69 239 CYS A CA 1
ATOM 1848 C C . CYS A 1 239 ? 7.989 -24.585 12.779 1.00 86.69 239 CYS A C 1
ATOM 1850 O O . CYS A 1 239 ? 6.769 -24.739 12.866 1.00 86.69 239 CYS A O 1
ATOM 1852 N N . GLU A 1 240 ? 8.579 -23.429 13.065 1.00 87.94 240 GLU A N 1
ATOM 1853 C CA . GLU A 1 240 ? 7.858 -22.206 13.428 1.00 87.94 240 GLU A CA 1
ATOM 1854 C C . GLU A 1 240 ? 7.313 -21.510 12.179 1.00 87.94 240 GLU A C 1
ATOM 1856 O O . GLU A 1 240 ? 7.852 -21.664 11.082 1.00 87.94 240 GLU A O 1
ATOM 1861 N N . MET A 1 241 ? 6.226 -20.754 12.317 1.00 88.31 241 MET A N 1
ATOM 1862 C CA . MET A 1 241 ? 5.694 -19.947 11.225 1.00 88.31 241 MET A CA 1
ATOM 1863 C C . MET A 1 241 ? 5.899 -18.473 11.537 1.00 88.31 241 MET A C 1
ATOM 1865 O O . MET A 1 241 ? 5.131 -17.864 12.272 1.00 88.31 241 MET A O 1
ATOM 1869 N N . THR A 1 242 ? 6.926 -17.878 10.949 1.00 88.94 242 THR A N 1
ATOM 1870 C CA . THR A 1 242 ? 7.221 -16.450 11.126 1.00 88.94 242 THR A CA 1
ATOM 1871 C C . THR A 1 242 ? 6.552 -15.576 10.080 1.00 88.94 242 THR A C 1
ATOM 1873 O O . THR A 1 242 ? 6.492 -14.373 10.288 1.00 88.94 242 THR A O 1
ATOM 1876 N N . THR A 1 243 ? 6.087 -16.151 8.962 1.00 89.75 243 THR A N 1
ATOM 1877 C CA . THR A 1 243 ? 5.651 -15.418 7.766 1.00 89.75 243 THR A CA 1
ATOM 1878 C C . THR A 1 243 ? 4.271 -15.874 7.300 1.00 89.75 243 THR A C 1
ATOM 1880 O O . THR A 1 243 ? 3.991 -17.074 7.215 1.00 89.75 243 THR A O 1
ATOM 1883 N N . ARG A 1 244 ? 3.415 -14.911 6.940 1.00 90.69 244 ARG A N 1
ATOM 1884 C CA . ARG A 1 244 ? 2.091 -15.148 6.348 1.00 90.69 244 ARG A CA 1
ATOM 1885 C C . ARG A 1 244 ? 1.773 -14.166 5.229 1.00 90.69 244 ARG A C 1
ATOM 1887 O O . ARG A 1 244 ? 2.211 -13.013 5.246 1.00 90.69 244 ARG A O 1
ATOM 1894 N N . SER A 1 245 ? 0.939 -14.620 4.300 1.00 90.75 245 SER A N 1
ATOM 1895 C CA . SER A 1 245 ? 0.351 -13.800 3.247 1.00 90.75 245 SER A CA 1
ATOM 1896 C C . SER A 1 245 ? -1.114 -13.516 3.545 1.00 90.75 245 SER A C 1
ATOM 1898 O O . SER A 1 245 ? -1.857 -14.361 4.057 1.00 90.75 245 SER A O 1
ATOM 1900 N N . PHE A 1 246 ? -1.506 -12.292 3.213 1.00 92.75 246 PHE A N 1
ATOM 1901 C CA . PHE A 1 246 ? -2.804 -11.713 3.507 1.00 92.75 246 PHE A CA 1
ATOM 1902 C C . PHE A 1 246 ? -3.494 -11.358 2.187 1.00 92.75 246 PHE A C 1
ATOM 1904 O O . PHE A 1 246 ? -3.213 -10.310 1.601 1.00 92.75 246 PHE A O 1
ATOM 1911 N N . PRO A 1 247 ? -4.350 -12.250 1.659 1.00 86.56 247 PRO A N 1
ATOM 1912 C CA . PRO A 1 247 ? -5.274 -11.917 0.580 1.00 86.56 247 PRO A CA 1
ATOM 1913 C C . PRO A 1 247 ? -6.296 -10.838 0.998 1.00 86.56 247 PRO A C 1
ATOM 1915 O O . PRO A 1 247 ? -6.450 -10.561 2.191 1.00 86.56 247 PRO A O 1
ATOM 1918 N N . PRO A 1 248 ? -7.049 -10.256 0.046 1.00 83.12 248 PRO A N 1
ATOM 1919 C CA . PRO A 1 248 ? -8.139 -9.333 0.364 1.00 83.12 248 PRO A CA 1
ATOM 1920 C C . PRO A 1 248 ? -9.119 -9.922 1.387 1.00 83.12 248 PRO A C 1
ATOM 1922 O O . PRO A 1 248 ? -9.436 -11.109 1.322 1.00 83.12 248 PRO A O 1
ATOM 1925 N N . GLN A 1 249 ? -9.609 -9.086 2.310 1.00 83.69 249 GLN A N 1
ATOM 1926 C CA . GLN A 1 249 ? -10.553 -9.464 3.378 1.00 83.69 249 GLN A CA 1
ATOM 1927 C C . GLN A 1 249 ? -10.078 -10.591 4.319 1.00 83.69 249 GLN A C 1
ATOM 1929 O O . GLN A 1 249 ? -10.890 -11.192 5.028 1.00 83.69 249 GLN A O 1
ATOM 1934 N N . SER A 1 250 ? -8.775 -10.878 4.351 1.00 90.50 250 SER A N 1
ATOM 1935 C CA . SER A 1 250 ? -8.208 -11.869 5.264 1.00 90.50 250 SER A CA 1
ATOM 1936 C C . SER A 1 250 ? -7.704 -11.231 6.555 1.00 90.50 250 SER A C 1
ATOM 1938 O O . SER A 1 250 ? -7.264 -10.085 6.569 1.00 90.50 250 SER A O 1
ATOM 1940 N N . PHE A 1 251 ? -7.769 -11.975 7.656 1.00 92.81 251 PHE A N 1
ATOM 1941 C CA . PHE A 1 251 ? -7.180 -11.559 8.926 1.00 92.81 251 PHE A CA 1
ATOM 1942 C C . PHE A 1 251 ? -6.866 -12.766 9.804 1.00 92.81 251 PHE A C 1
ATOM 1944 O O . PHE A 1 251 ? -7.385 -13.870 9.612 1.00 92.81 251 PHE A O 1
ATOM 1951 N N . ILE A 1 252 ? -6.019 -12.541 10.797 1.00 93.50 252 ILE A N 1
ATOM 1952 C CA . ILE A 1 252 ? -5.660 -13.533 11.805 1.00 93.50 252 ILE A CA 1
ATOM 1953 C C . ILE A 1 252 ? -5.811 -12.926 13.196 1.00 93.50 252 ILE A C 1
ATOM 1955 O O . ILE A 1 252 ? -5.573 -11.732 13.386 1.00 93.50 252 ILE A O 1
ATOM 1959 N N . THR A 1 253 ? -6.235 -13.742 14.157 1.00 90.88 253 THR A N 1
ATOM 1960 C CA . THR A 1 253 ? -6.527 -13.300 15.520 1.00 90.88 253 THR A CA 1
ATOM 1961 C C . THR A 1 253 ? -5.611 -13.960 16.538 1.00 90.88 253 THR A C 1
ATOM 1963 O O . THR A 1 253 ? -5.483 -15.183 16.568 1.00 90.88 253 THR A O 1
ATOM 1966 N N . PHE A 1 254 ? -5.047 -13.147 17.422 1.00 90.75 254 PHE A N 1
ATOM 1967 C CA . PHE A 1 254 ? -4.267 -13.536 18.590 1.00 90.75 254 PHE A CA 1
ATOM 1968 C C . PHE A 1 254 ? -4.926 -13.014 19.872 1.00 90.75 254 PHE A C 1
ATOM 1970 O O . PHE A 1 254 ? -5.843 -12.188 19.828 1.00 90.75 254 PHE A O 1
ATOM 1977 N N . LYS A 1 255 ? -4.419 -13.486 21.016 1.00 84.50 255 LYS A N 1
ATOM 1978 C CA . LYS A 1 255 ? -4.851 -13.029 22.342 1.00 84.50 255 LYS A CA 1
ATOM 1979 C C . LYS A 1 255 ? -4.603 -11.527 22.473 1.00 84.50 255 LYS A C 1
ATOM 1981 O O . LYS A 1 255 ? -3.525 -11.047 22.118 1.00 84.50 255 LYS A O 1
ATOM 1986 N N . GLY A 1 256 ? -5.592 -10.802 22.988 1.00 83.50 256 GLY A N 1
ATOM 1987 C CA . GLY A 1 256 ? -5.480 -9.363 23.222 1.00 83.50 256 GLY A CA 1
ATOM 1988 C C . GLY A 1 256 ? -4.374 -8.983 24.208 1.00 83.50 256 GLY A C 1
ATOM 1989 O O . GLY A 1 256 ? -4.097 -9.715 25.160 1.00 83.50 256 GLY A O 1
ATOM 1990 N N . LEU A 1 257 ? -3.793 -7.796 24.033 1.00 83.56 257 LEU A N 1
ATOM 1991 C CA . LEU A 1 257 ? -2.804 -7.208 24.940 1.00 83.56 257 LEU A CA 1
ATOM 1992 C C . LEU A 1 257 ? -3.503 -6.557 26.148 1.00 83.56 257 LEU A C 1
ATOM 1994 O O . LEU A 1 257 ? -3.495 -5.341 26.315 1.00 83.56 257 LEU A O 1
ATOM 1998 N N . ARG A 1 258 ? -4.175 -7.363 26.976 1.00 75.38 258 ARG A N 1
ATOM 1999 C CA . ARG A 1 258 ? -5.051 -6.869 28.057 1.00 75.38 258 ARG A CA 1
ATOM 2000 C C . ARG A 1 258 ? -4.261 -6.152 29.161 1.00 75.38 258 ARG A C 1
ATOM 2002 O O . ARG A 1 258 ? -3.282 -6.705 29.655 1.00 75.38 258 ARG A O 1
ATOM 2009 N N . GLN A 1 259 ? -4.755 -4.987 29.600 1.00 69.62 259 GLN A N 1
ATOM 2010 C CA . GLN A 1 259 ? -4.264 -4.213 30.757 1.00 69.62 259 GLN A CA 1
ATOM 2011 C C . GLN A 1 259 ? -2.742 -3.976 30.781 1.00 69.62 259 GLN A C 1
ATOM 2013 O O . GLN A 1 259 ? -2.052 -4.428 31.694 1.00 69.62 259 GLN A O 1
ATOM 2018 N N . ARG A 1 260 ? -2.228 -3.246 29.786 1.00 74.94 260 ARG A N 1
ATOM 2019 C CA . ARG A 1 260 ? -0.786 -3.012 29.598 1.00 74.94 260 ARG A CA 1
ATOM 2020 C C . ARG A 1 260 ? -0.404 -1.601 30.026 1.00 74.94 260 ARG A C 1
ATOM 2022 O O . ARG A 1 260 ? -1.112 -0.637 29.739 1.00 74.94 260 ARG A O 1
ATOM 2029 N N . PHE A 1 261 ? 0.722 -1.472 30.699 1.00 74.06 261 PHE A N 1
ATOM 2030 C CA . PHE A 1 261 ? 1.321 -0.231 31.186 1.00 74.06 261 PHE A CA 1
ATOM 2031 C C . PHE A 1 261 ? 2.552 0.143 30.362 1.00 74.06 261 PHE A C 1
ATOM 2033 O O . PHE A 1 261 ? 2.775 1.326 30.092 1.00 74.06 261 PHE A O 1
ATOM 2040 N N . HIS A 1 262 ? 3.286 -0.862 29.888 1.00 80.31 262 HIS A N 1
ATOM 2041 C CA . HIS A 1 262 ? 4.244 -0.739 28.800 1.00 80.31 262 HIS A CA 1
ATOM 2042 C C . HIS A 1 262 ? 4.243 -1.984 27.924 1.00 80.31 262 HIS A C 1
ATOM 2044 O O . HIS A 1 262 ? 4.174 -3.106 28.406 1.00 80.31 262 HIS A O 1
ATOM 2050 N N . PHE A 1 263 ? 4.348 -1.798 26.616 1.00 87.25 263 PHE A N 1
ATOM 2051 C CA . PHE A 1 263 ? 4.508 -2.914 25.695 1.00 87.25 263 PHE A CA 1
ATOM 2052 C C . PHE A 1 263 ? 5.283 -2.487 24.462 1.00 87.25 263 PHE A C 1
ATOM 2054 O O . PHE A 1 263 ? 5.332 -1.311 24.098 1.00 87.25 263 PHE A O 1
ATOM 2061 N N . THR A 1 264 ? 5.868 -3.472 23.794 1.00 90.94 264 THR A N 1
ATOM 2062 C CA . THR A 1 264 ? 6.467 -3.279 22.474 1.00 90.94 264 THR A CA 1
ATOM 2063 C C . THR A 1 264 ? 5.828 -4.247 21.495 1.00 90.94 264 THR A C 1
ATOM 2065 O O . THR A 1 264 ? 5.731 -5.433 21.785 1.00 90.94 264 THR A O 1
ATOM 2068 N N . VAL A 1 265 ? 5.397 -3.766 20.335 1.00 94.38 265 VAL A N 1
ATOM 2069 C CA . VAL A 1 265 ? 4.996 -4.621 19.216 1.00 94.38 265 VAL A CA 1
ATOM 2070 C C . VAL A 1 265 ? 5.889 -4.294 18.039 1.00 94.38 265 VAL A C 1
ATOM 2072 O O . VAL A 1 265 ? 6.021 -3.129 17.682 1.00 94.38 265 VAL A O 1
ATOM 2075 N N . SER A 1 266 ? 6.490 -5.300 17.419 1.00 95.56 266 SER A N 1
ATOM 2076 C CA . SER A 1 266 ? 7.193 -5.117 16.153 1.00 95.56 266 SER A CA 1
ATOM 2077 C C . SER A 1 266 ? 6.789 -6.172 15.142 1.00 95.56 266 SER A C 1
ATOM 2079 O O . SER A 1 266 ? 6.434 -7.292 15.501 1.00 95.56 266 SER A O 1
ATOM 2081 N N . LEU A 1 267 ? 6.806 -5.799 13.870 1.00 96.00 267 LEU A N 1
ATOM 2082 C CA . LEU A 1 267 ? 6.604 -6.713 12.754 1.00 96.00 267 LEU A CA 1
ATOM 2083 C C . LEU A 1 267 ? 7.289 -6.152 11.511 1.00 96.00 267 LEU A C 1
ATOM 2085 O O . LEU A 1 267 ? 7.559 -4.954 11.420 1.00 96.00 267 LEU A O 1
ATOM 2089 N N . MET A 1 268 ? 7.541 -7.014 10.535 1.00 95.50 268 MET A N 1
ATOM 2090 C CA . MET A 1 268 ? 7.888 -6.591 9.184 1.00 95.50 268 MET A CA 1
ATOM 2091 C C . MET A 1 268 ? 6.702 -6.811 8.254 1.00 95.50 268 MET A C 1
ATOM 2093 O O . MET A 1 268 ? 5.990 -7.808 8.382 1.00 95.50 268 MET A O 1
ATOM 2097 N N . PHE A 1 269 ? 6.513 -5.924 7.287 1.00 95.31 269 PHE A N 1
ATOM 2098 C CA . PHE A 1 269 ? 5.456 -6.042 6.288 1.00 95.31 269 PHE A CA 1
ATOM 2099 C C . PHE A 1 269 ? 5.953 -5.625 4.904 1.00 95.31 269 PHE A C 1
ATOM 2101 O O . PHE A 1 269 ? 6.924 -4.885 4.778 1.00 95.31 269 PHE A O 1
ATOM 2108 N N . ALA A 1 270 ? 5.283 -6.117 3.868 1.00 92.50 270 ALA A N 1
ATOM 2109 C CA . ALA A 1 270 ? 5.497 -5.712 2.486 1.00 92.50 270 ALA A CA 1
ATOM 2110 C C . ALA A 1 270 ? 4.145 -5.588 1.778 1.00 92.50 270 ALA A C 1
ATOM 2112 O O . ALA A 1 270 ? 3.349 -6.535 1.770 1.00 92.50 270 ALA A O 1
ATOM 2113 N N . THR A 1 271 ? 3.872 -4.416 1.201 1.00 91.38 271 THR A N 1
ATOM 2114 C CA . THR A 1 271 ? 2.611 -4.120 0.507 1.00 91.38 271 THR A CA 1
ATOM 2115 C C . THR A 1 271 ? 2.789 -3.051 -0.569 1.00 91.38 271 THR A C 1
ATOM 2117 O O . THR A 1 271 ? 3.757 -2.297 -0.561 1.00 91.38 271 THR A O 1
ATOM 2120 N N . ARG A 1 272 ? 1.839 -2.994 -1.508 1.00 87.38 272 ARG A N 1
ATOM 2121 C CA . ARG A 1 272 ? 1.694 -1.911 -2.497 1.00 87.38 272 ARG A CA 1
ATOM 2122 C C . ARG A 1 272 ? 0.426 -1.087 -2.279 1.00 87.38 272 ARG A C 1
ATOM 2124 O O . ARG A 1 272 ? 0.148 -0.170 -3.049 1.00 87.38 272 ARG A O 1
ATOM 2131 N N . GLU A 1 273 ? -0.360 -1.435 -1.263 1.00 88.94 273 GLU A N 1
ATOM 2132 C CA . GLU A 1 273 ? -1.576 -0.710 -0.925 1.00 88.94 273 GLU A CA 1
ATOM 2133 C C . GLU A 1 273 ? -1.207 0.627 -0.291 1.00 88.94 273 GLU A C 1
ATOM 2135 O O . GLU A 1 273 ? -0.436 0.688 0.668 1.00 88.94 273 GLU A O 1
ATOM 2140 N N . ARG A 1 274 ? -1.766 1.710 -0.837 1.00 92.06 274 ARG A N 1
ATOM 2141 C CA . ARG A 1 274 ? -1.557 3.071 -0.319 1.00 92.06 274 ARG A CA 1
ATOM 2142 C C . ARG A 1 274 ? -2.224 3.293 1.028 1.00 92.06 274 ARG A C 1
ATOM 2144 O O . ARG A 1 274 ? -1.795 4.167 1.770 1.00 92.06 274 ARG A O 1
ATOM 2151 N N . ASN A 1 275 ? -3.286 2.537 1.302 1.00 93.94 275 ASN A N 1
ATOM 2152 C CA . ASN A 1 275 ? -3.992 2.563 2.568 1.00 93.94 275 ASN A CA 1
ATOM 2153 C C . ASN A 1 275 ? -4.285 1.128 3.017 1.00 93.94 275 ASN A C 1
ATOM 2155 O O . ASN A 1 275 ? -4.803 0.338 2.224 1.00 93.94 275 ASN A O 1
ATOM 2159 N N . ALA A 1 276 ? -3.932 0.775 4.251 1.00 94.06 276 ALA A N 1
ATOM 2160 C CA . ALA A 1 276 ? -4.090 -0.584 4.766 1.00 94.06 276 ALA A CA 1
ATOM 2161 C C . ALA A 1 276 ? -4.126 -0.623 6.300 1.00 94.06 276 ALA A C 1
ATOM 2163 O O . ALA A 1 276 ? -3.561 0.243 6.957 1.00 94.06 276 ALA A O 1
ATOM 2164 N N . LEU A 1 277 ? -4.742 -1.657 6.878 1.00 95.06 277 LEU A N 1
ATOM 2165 C CA . LEU A 1 277 ? -4.754 -1.906 8.323 1.00 95.06 277 LEU A CA 1
ATOM 2166 C C . LEU A 1 277 ? -3.781 -3.038 8.674 1.00 95.06 277 LEU A C 1
ATOM 2168 O O . LEU A 1 277 ? -4.066 -4.206 8.406 1.00 95.06 277 LEU A O 1
ATOM 2172 N N . LEU A 1 278 ? -2.644 -2.701 9.286 1.00 95.62 278 LEU A N 1
ATOM 2173 C CA . LEU A 1 278 ? -1.631 -3.685 9.669 1.00 95.62 278 LEU A CA 1
ATOM 2174 C C . LEU A 1 278 ? -2.038 -4.439 10.936 1.00 95.62 278 LEU A C 1
ATOM 2176 O O . LEU A 1 278 ? -2.031 -5.671 10.956 1.00 95.62 278 LEU A O 1
ATOM 2180 N N . LEU A 1 279 ? -2.399 -3.691 11.980 1.00 95.06 279 LEU A N 1
ATOM 2181 C CA . LEU A 1 279 ? -2.686 -4.218 13.309 1.00 95.06 279 LEU A CA 1
ATOM 2182 C C . LEU A 1 279 ? -3.844 -3.457 13.943 1.00 95.06 279 LEU A C 1
ATOM 2184 O O . LEU A 1 279 ? -3.886 -2.232 13.888 1.00 95.06 279 LEU A O 1
ATOM 2188 N N . TYR A 1 280 ? -4.741 -4.179 14.606 1.00 93.94 280 TYR A N 1
ATOM 2189 C CA . TYR A 1 280 ? -5.759 -3.598 15.473 1.00 93.94 280 TYR A CA 1
ATOM 2190 C C . TYR A 1 280 ? -5.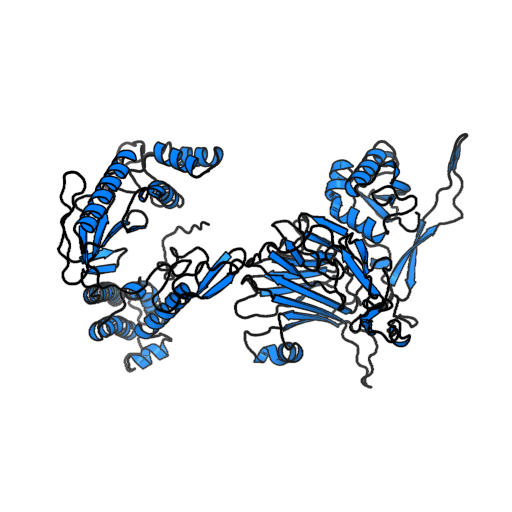881 -4.407 16.761 1.00 93.94 280 TYR A C 1
ATOM 2192 O O . TYR A 1 280 ? -6.017 -5.627 16.716 1.00 93.94 280 TYR A O 1
ATOM 2200 N N . ASN A 1 281 ? -5.882 -3.751 17.916 1.00 91.06 281 ASN A N 1
ATOM 2201 C CA . ASN A 1 281 ? -6.240 -4.392 19.173 1.00 91.06 281 ASN A CA 1
ATOM 2202 C C . ASN A 1 281 ? -7.123 -3.462 20.000 1.00 91.06 281 ASN A C 1
ATOM 2204 O O . ASN A 1 281 ? -6.754 -2.329 20.278 1.00 91.06 281 ASN A O 1
ATOM 2208 N N . GLY A 1 282 ? -8.309 -3.937 20.359 1.00 85.38 282 GLY A N 1
ATOM 2209 C CA . GLY A 1 282 ? -9.313 -3.155 21.069 1.00 85.38 282 GLY A CA 1
ATOM 2210 C C . GLY A 1 282 ? -10.698 -3.766 20.897 1.00 85.38 282 GLY A C 1
ATOM 2211 O O . GLY A 1 282 ? -10.873 -4.770 20.196 1.00 85.38 282 GLY A O 1
ATOM 2212 N N . ARG A 1 283 ? -11.700 -3.175 21.550 1.00 77.00 283 ARG A N 1
ATOM 2213 C CA . ARG A 1 283 ? -13.110 -3.521 21.308 1.00 77.00 283 ARG A CA 1
ATOM 2214 C C . ARG A 1 283 ? -13.610 -2.766 20.087 1.00 77.00 283 ARG A C 1
ATOM 2216 O O . ARG A 1 283 ? -13.217 -1.631 19.871 1.00 77.00 283 ARG A O 1
ATOM 2223 N N . PHE A 1 284 ? -14.544 -3.352 19.343 1.00 70.75 284 PHE A N 1
ATOM 2224 C CA . PHE A 1 284 ? -15.123 -2.743 18.139 1.00 70.75 284 PHE A CA 1
ATOM 2225 C C . PHE A 1 284 ? -16.118 -1.608 18.452 1.00 70.75 284 PHE A C 1
ATOM 2227 O O . PHE A 1 284 ? -17.287 -1.682 18.068 1.00 70.75 284 PHE A O 1
ATOM 2234 N N . ASN A 1 285 ? -15.692 -0.610 19.222 1.00 65.50 285 ASN A N 1
ATOM 2235 C CA . ASN A 1 285 ? -16.433 0.609 19.516 1.00 65.50 285 ASN A CA 1
ATOM 2236 C C . ASN A 1 285 ? -15.459 1.738 19.908 1.00 65.50 285 ASN A C 1
ATOM 2238 O O . ASN A 1 285 ? -14.342 1.476 20.344 1.00 65.50 285 ASN A O 1
ATOM 2242 N N . GLU A 1 286 ? -15.907 2.986 19.796 1.00 60.31 286 GLU A N 1
ATOM 2243 C CA . GLU A 1 286 ? -15.084 4.177 20.066 1.00 60.31 286 GLU A CA 1
ATOM 2244 C C . GLU A 1 286 ? -14.943 4.523 21.558 1.00 60.31 286 GLU A C 1
ATOM 2246 O O . GLU A 1 286 ? -14.144 5.375 21.929 1.00 60.31 286 GLU A O 1
ATOM 2251 N N . LYS A 1 287 ? -15.725 3.882 22.437 1.00 65.00 287 LYS A N 1
ATOM 2252 C CA . LYS A 1 287 ? -15.758 4.199 23.877 1.00 65.00 287 LYS A CA 1
ATOM 2253 C C . LYS A 1 287 ? -14.642 3.521 24.675 1.00 65.00 287 LYS A C 1
ATOM 2255 O O . LYS A 1 287 ? -14.462 3.832 25.848 1.00 65.00 287 LYS A O 1
ATOM 2260 N N . HIS A 1 288 ? -13.951 2.554 24.077 1.00 74.56 288 HIS A N 1
ATOM 2261 C CA . HIS A 1 288 ? -12.951 1.735 24.754 1.00 74.56 288 HIS A CA 1
ATOM 2262 C C . HIS A 1 288 ? -11.555 1.991 24.216 1.00 74.56 288 HIS A C 1
ATOM 2264 O O . HIS A 1 288 ? -11.370 2.481 23.104 1.00 74.56 288 HIS A O 1
ATOM 2270 N N . ASP A 1 289 ? -10.576 1.606 25.023 1.00 83.50 289 ASP A N 1
ATOM 2271 C CA . ASP A 1 289 ? -9.181 1.725 24.666 1.00 83.50 289 ASP A CA 1
ATOM 2272 C C . ASP A 1 289 ? -8.873 0.833 23.454 1.00 83.50 289 ASP A C 1
ATOM 2274 O O . ASP A 1 289 ? -9.295 -0.328 23.372 1.00 83.50 289 ASP A O 1
ATOM 2278 N N . PHE A 1 290 ? -8.135 1.382 22.495 1.00 88.44 290 PHE A N 1
ATOM 2279 C CA . PHE A 1 290 ? -7.693 0.642 21.322 1.00 88.44 290 PHE A CA 1
ATOM 2280 C C . PHE A 1 290 ? -6.345 1.151 20.830 1.00 88.44 290 PHE A C 1
ATOM 2282 O O . PHE A 1 290 ? -5.922 2.268 21.130 1.00 88.44 290 PHE A O 1
ATOM 2289 N N . ILE A 1 291 ? -5.695 0.317 20.032 1.00 92.69 291 ILE A N 1
ATOM 2290 C CA . ILE A 1 291 ? -4.521 0.646 19.242 1.00 92.69 291 ILE A CA 1
ATOM 2291 C C . ILE A 1 291 ? -4.737 0.145 17.816 1.00 92.69 291 ILE A C 1
ATOM 2293 O O . ILE A 1 291 ? -5.211 -0.972 17.599 1.00 92.69 291 ILE A O 1
ATOM 2297 N N . ALA A 1 292 ? -4.391 0.977 16.846 1.00 94.00 292 ALA A N 1
ATOM 2298 C CA . ALA A 1 292 ? -4.498 0.686 15.432 1.00 94.00 292 ALA A CA 1
ATOM 2299 C C . ALA A 1 292 ? -3.253 1.177 14.703 1.00 94.00 292 ALA A C 1
ATOM 2301 O O . ALA A 1 292 ? -2.885 2.342 14.827 1.00 94.00 292 ALA A O 1
ATOM 2302 N N . LEU A 1 293 ? -2.615 0.292 13.948 1.00 96.38 293 LEU A N 1
ATOM 2303 C CA . LEU A 1 293 ? -1.488 0.613 13.086 1.00 96.38 293 LEU A CA 1
ATOM 2304 C C . LEU A 1 293 ? -1.951 0.524 11.633 1.00 96.38 293 LEU A C 1
ATOM 2306 O O . LEU A 1 293 ? -2.293 -0.557 11.146 1.00 96.38 293 LEU A O 1
ATOM 2310 N N . GLU A 1 294 ? -1.967 1.664 10.956 1.00 96.12 294 GLU A N 1
ATOM 2311 C CA . GLU A 1 294 ? -2.457 1.831 9.594 1.00 96.12 294 GLU A CA 1
ATOM 2312 C C . GLU A 1 294 ? -1.351 2.352 8.674 1.00 96.12 294 GLU A C 1
ATOM 2314 O O . GLU A 1 294 ? -0.404 3.012 9.101 1.00 96.12 294 GLU A O 1
ATOM 2319 N N . ILE A 1 295 ? -1.503 2.065 7.387 1.00 95.94 295 ILE A N 1
ATOM 2320 C CA . ILE A 1 295 ? -0.867 2.810 6.310 1.00 95.94 295 ILE A CA 1
ATOM 2321 C C . ILE A 1 295 ? -1.927 3.778 5.792 1.00 95.94 295 ILE A C 1
ATOM 2323 O O . ILE A 1 295 ? -3.037 3.345 5.473 1.00 95.94 295 ILE A O 1
ATOM 2327 N N . ILE A 1 296 ? -1.610 5.067 5.732 1.00 94.06 296 ILE A N 1
ATOM 2328 C CA . ILE A 1 296 ? -2.478 6.122 5.207 1.00 94.06 296 ILE A CA 1
ATOM 2329 C C . ILE A 1 296 ? -1.641 6.972 4.257 1.00 94.06 296 ILE A C 1
ATOM 2331 O O . ILE A 1 296 ? -0.592 7.481 4.639 1.00 94.06 296 ILE A O 1
ATOM 2335 N N . GLU A 1 297 ? -2.087 7.089 3.007 1.00 92.88 297 GLU A N 1
ATOM 2336 C CA . GLU A 1 297 ? -1.382 7.821 1.946 1.00 92.88 297 GLU A CA 1
ATOM 2337 C C . GLU A 1 297 ? 0.108 7.435 1.823 1.00 92.88 297 GLU A C 1
ATOM 2339 O O . GLU A 1 297 ? 0.985 8.286 1.705 1.00 92.88 297 GLU A O 1
ATOM 2344 N N . GLU A 1 298 ? 0.394 6.127 1.832 1.00 92.94 298 GLU A N 1
ATOM 2345 C CA . GLU A 1 298 ? 1.749 5.546 1.762 1.00 92.94 298 GLU A CA 1
ATOM 2346 C C . GLU A 1 298 ? 2.633 5.798 3.007 1.00 92.94 298 GLU A C 1
ATOM 2348 O O . GLU A 1 298 ? 3.814 5.460 2.983 1.00 92.94 298 GLU A O 1
ATOM 2353 N N . GLN A 1 299 ? 2.096 6.342 4.107 1.00 94.56 299 GLN A N 1
ATOM 2354 C CA . GLN A 1 299 ? 2.816 6.582 5.369 1.00 94.56 299 GLN A CA 1
ATOM 2355 C C . GLN A 1 299 ? 2.266 5.734 6.516 1.00 94.56 299 GLN A C 1
ATOM 2357 O O . GLN A 1 299 ? 1.089 5.386 6.528 1.00 94.56 299 GLN A O 1
ATOM 2362 N N . ILE A 1 300 ? 3.107 5.418 7.504 1.00 95.56 300 ILE A N 1
ATOM 2363 C CA . ILE A 1 300 ? 2.670 4.713 8.715 1.00 95.56 300 ILE A CA 1
ATOM 2364 C C . ILE A 1 300 ? 1.999 5.692 9.673 1.00 95.56 300 ILE A C 1
ATOM 2366 O O . ILE A 1 300 ? 2.544 6.748 9.985 1.00 95.56 300 ILE A O 1
ATOM 2370 N N . GLN A 1 301 ? 0.847 5.295 10.202 1.00 95.50 301 GLN A N 1
ATOM 2371 C CA . GLN A 1 301 ? 0.145 6.012 11.252 1.00 95.50 301 GLN A CA 1
ATOM 2372 C C . GLN A 1 301 ? -0.303 5.042 12.342 1.00 95.50 301 GLN A C 1
ATOM 2374 O O . GLN A 1 301 ? -1.001 4.062 12.091 1.00 95.50 301 GLN A O 1
ATOM 2379 N N . LEU A 1 302 ? 0.065 5.347 13.580 1.00 95.81 302 LEU A N 1
ATOM 2380 C CA . LEU A 1 302 ? -0.499 4.722 14.764 1.00 95.81 302 LEU A CA 1
ATOM 2381 C C . LEU A 1 302 ? -1.607 5.608 15.323 1.00 95.81 302 LEU A C 1
ATOM 2383 O O . LEU A 1 302 ? -1.378 6.783 15.593 1.00 95.81 302 LEU A O 1
ATOM 2387 N N . THR A 1 303 ? -2.770 5.034 15.587 1.00 93.06 303 THR A N 1
ATOM 2388 C CA . THR A 1 303 ? -3.852 5.672 16.335 1.00 93.06 303 THR A CA 1
ATOM 2389 C C . THR A 1 303 ? -4.079 4.876 17.611 1.00 93.06 303 THR A C 1
ATOM 2391 O O . THR A 1 303 ? -4.286 3.666 17.551 1.00 93.06 303 THR A O 1
ATOM 2394 N N . PHE A 1 304 ? -4.047 5.525 18.771 1.00 91.19 304 PHE A N 1
ATOM 2395 C CA . PHE A 1 304 ? -4.390 4.874 20.034 1.00 91.19 304 PHE A CA 1
ATOM 2396 C C . PHE A 1 304 ? -5.330 5.734 20.874 1.00 91.19 304 PHE A C 1
ATOM 2398 O O . PHE A 1 304 ? -5.337 6.962 20.774 1.00 91.19 304 PHE A O 1
ATOM 2405 N N . SER A 1 305 ? -6.134 5.083 21.707 1.00 86.75 305 SER A N 1
ATOM 2406 C CA . SER A 1 305 ? -7.045 5.732 22.644 1.00 86.75 305 SER A CA 1
ATOM 2407 C C . SER A 1 305 ? -6.952 5.076 24.010 1.00 86.75 305 SER A C 1
ATOM 2409 O O . SER A 1 305 ? -7.022 3.855 24.101 1.00 86.75 305 SER A O 1
ATOM 2411 N N . ALA A 1 306 ? -6.861 5.884 25.065 1.00 76.69 306 ALA A N 1
ATOM 2412 C CA . ALA A 1 306 ? -7.077 5.464 26.449 1.00 76.69 306 ALA A CA 1
ATOM 2413 C C . ALA A 1 306 ? -8.520 5.737 26.944 1.00 76.69 306 ALA A C 1
ATOM 2415 O O . ALA A 1 306 ? -8.740 5.965 28.135 1.00 76.69 306 ALA A O 1
ATOM 2416 N N . GLY A 1 307 ? -9.503 5.769 26.031 1.00 65.25 307 GLY A N 1
ATOM 2417 C CA . GLY A 1 307 ? -10.937 5.767 26.351 1.00 65.25 307 GLY A CA 1
ATOM 2418 C C . GLY A 1 307 ? -11.613 7.133 26.517 1.00 65.25 307 GLY A C 1
ATOM 2419 O O . GLY A 1 307 ? -12.810 7.175 26.779 1.00 65.25 307 GLY A O 1
ATOM 2420 N N . GLU A 1 308 ? -10.883 8.241 26.358 1.00 70.06 308 GLU A N 1
ATOM 2421 C CA . GLU A 1 308 ? -11.451 9.605 26.380 1.00 70.06 308 GLU A CA 1
ATOM 2422 C C . GLU A 1 308 ? -11.186 10.353 25.066 1.00 70.06 308 GLU A C 1
ATOM 2424 O O . GLU A 1 308 ? -12.089 10.933 24.471 1.00 70.06 308 GLU A O 1
ATOM 2429 N N . THR A 1 309 ? -9.938 10.325 24.593 1.00 79.25 309 THR A N 1
ATOM 2430 C CA . THR A 1 309 ? -9.507 10.959 23.340 1.00 79.25 309 THR A CA 1
ATOM 2431 C C . THR A 1 309 ? -8.696 9.977 22.496 1.00 79.25 309 THR A C 1
ATOM 2433 O O . THR A 1 309 ? -8.272 8.920 22.974 1.00 79.25 309 THR A O 1
ATOM 2436 N N . THR A 1 310 ? -8.487 10.300 21.225 1.00 86.75 310 THR A N 1
ATOM 2437 C CA . THR A 1 310 ? -7.606 9.553 20.318 1.00 86.75 310 THR A CA 1
ATOM 2438 C C . THR A 1 310 ? -6.348 10.365 20.049 1.00 86.75 310 THR A C 1
ATOM 2440 O O . THR A 1 310 ? -6.439 11.551 19.732 1.00 86.75 310 THR A O 1
ATOM 2443 N N . THR A 1 311 ? -5.189 9.720 20.113 1.00 90.56 311 THR A N 1
ATOM 2444 C CA . THR A 1 311 ? -3.897 10.313 19.763 1.00 90.56 311 THR A CA 1
ATOM 2445 C C . THR A 1 311 ? -3.322 9.591 18.552 1.00 90.56 311 THR A C 1
ATOM 2447 O O . THR A 1 311 ? -3.286 8.360 18.509 1.00 90.56 311 THR A O 1
ATOM 2450 N N . THR A 1 312 ? -2.857 10.360 17.569 1.00 93.00 312 THR A N 1
ATOM 2451 C CA . THR A 1 312 ? -2.228 9.850 16.345 1.00 93.00 312 THR A CA 1
ATOM 2452 C C . THR A 1 312 ? -0.726 10.111 16.354 1.00 93.00 312 THR A C 1
ATOM 2454 O O . THR A 1 312 ? -0.290 11.216 16.679 1.00 93.00 312 THR A O 1
ATOM 2457 N N . VAL A 1 313 ? 0.063 9.118 15.955 1.00 93.75 313 VAL A N 1
ATOM 2458 C CA . VAL A 1 313 ? 1.523 9.181 15.841 1.00 93.75 313 VAL A CA 1
ATOM 2459 C C . VAL A 1 313 ? 1.907 8.760 14.430 1.00 93.75 313 VAL A C 1
ATOM 2461 O O . VAL A 1 313 ? 1.703 7.609 14.054 1.00 93.75 313 VAL A O 1
ATOM 2464 N N . ALA A 1 314 ? 2.433 9.696 13.644 1.00 93.25 314 ALA A N 1
ATOM 2465 C CA . ALA A 1 314 ? 2.729 9.493 12.229 1.00 93.25 314 ALA A CA 1
ATOM 2466 C C . ALA A 1 314 ? 4.198 9.850 11.935 1.00 93.25 314 ALA A C 1
ATOM 2468 O O . ALA A 1 314 ? 4.511 11.035 11.788 1.00 93.25 314 ALA A O 1
ATOM 2469 N N . PRO A 1 315 ? 5.117 8.866 11.907 1.00 92.88 315 PRO A N 1
ATOM 2470 C CA . PRO A 1 315 ? 6.443 9.064 11.330 1.00 92.88 315 PRO A CA 1
ATOM 2471 C C . PRO A 1 315 ? 6.342 9.319 9.821 1.00 92.88 315 PRO A C 1
ATOM 2473 O O . PRO A 1 315 ? 5.377 8.920 9.172 1.00 92.88 315 PRO A O 1
ATOM 2476 N N . PHE A 1 316 ? 7.359 9.962 9.251 1.00 91.00 316 PHE A N 1
ATOM 2477 C CA . PHE A 1 316 ? 7.441 10.231 7.820 1.00 91.00 316 PHE A CA 1
ATOM 2478 C C . PHE A 1 316 ? 8.662 9.558 7.185 1.00 91.00 316 PHE A C 1
ATOM 2480 O O . PHE A 1 316 ? 9.810 9.879 7.520 1.00 91.00 316 PHE A O 1
ATOM 2487 N N . VAL A 1 317 ? 8.398 8.687 6.208 1.00 89.56 317 VAL A N 1
ATOM 2488 C CA . VAL A 1 317 ? 9.388 7.974 5.392 1.00 89.56 317 VAL A CA 1
ATOM 2489 C C . VAL A 1 317 ? 9.342 8.492 3.941 1.00 89.56 317 VAL A C 1
ATOM 2491 O O . VAL A 1 317 ? 8.300 8.409 3.282 1.00 89.56 317 VAL A O 1
ATOM 2494 N N . PRO A 1 318 ? 10.448 9.026 3.388 1.00 85.62 318 PRO A N 1
ATOM 2495 C CA . PRO A 1 318 ? 10.528 9.498 2.012 1.00 85.62 318 PRO A CA 1
ATOM 2496 C C . PRO A 1 318 ? 10.291 8.363 1.025 1.00 85.62 318 PRO A C 1
ATOM 2498 O O . PRO A 1 318 ? 10.955 7.335 1.081 1.00 85.62 318 PRO A O 1
ATOM 2501 N N . GLY A 1 319 ? 9.371 8.579 0.088 1.00 83.50 319 GLY A N 1
ATOM 2502 C CA . GLY A 1 319 ? 8.964 7.547 -0.868 1.00 83.50 319 GLY A CA 1
ATOM 2503 C C . GLY A 1 319 ? 7.889 6.592 -0.341 1.00 83.50 319 GLY A C 1
ATOM 2504 O O . GLY A 1 319 ? 7.363 5.821 -1.136 1.00 83.50 319 GLY A O 1
ATOM 2505 N N . GLY A 1 320 ? 7.517 6.702 0.939 1.00 90.75 320 GLY A N 1
ATOM 2506 C CA . GLY A 1 320 ? 6.475 5.892 1.564 1.00 90.75 320 GLY A CA 1
ATOM 2507 C C . GLY A 1 320 ? 6.890 4.448 1.842 1.00 90.75 320 GLY A C 1
ATOM 2508 O O . GLY A 1 320 ? 8.012 4.040 1.563 1.00 90.75 320 GLY A O 1
ATOM 2509 N N . VAL A 1 321 ? 5.959 3.683 2.413 1.00 93.00 321 VAL A N 1
ATOM 2510 C CA . VAL A 1 321 ? 6.134 2.265 2.792 1.00 93.00 321 VAL A CA 1
ATOM 2511 C C . VAL A 1 321 ? 5.348 1.296 1.893 1.00 93.00 321 VAL A C 1
ATOM 2513 O O . VAL A 1 321 ? 5.297 0.091 2.141 1.00 93.00 321 VAL A O 1
ATOM 2516 N N . SER A 1 322 ? 4.690 1.820 0.854 1.00 91.69 322 SER A N 1
ATOM 2517 C CA . SER A 1 322 ? 3.843 1.069 -0.087 1.00 91.69 322 SER A CA 1
ATOM 2518 C C . SER A 1 322 ? 4.579 0.719 -1.390 1.00 91.69 322 SER A C 1
ATOM 2520 O O . SER A 1 322 ? 3.988 0.709 -2.474 1.00 91.69 322 SER A O 1
ATOM 2522 N N . ASP A 1 323 ? 5.886 0.463 -1.320 1.00 84.25 323 ASP A N 1
ATOM 2523 C CA . ASP A 1 323 ? 6.748 0.231 -2.487 1.00 84.25 323 ASP A CA 1
ATOM 2524 C C . ASP A 1 323 ? 6.879 -1.262 -2.875 1.00 84.25 323 ASP A C 1
ATOM 2526 O O . ASP A 1 323 ? 7.435 -1.602 -3.927 1.00 84.25 323 ASP A O 1
ATOM 2530 N N . GLY A 1 324 ? 6.303 -2.160 -2.070 1.00 82.00 324 GLY A N 1
ATOM 2531 C CA . GLY A 1 324 ? 6.386 -3.612 -2.220 1.00 82.00 324 GLY A CA 1
ATOM 2532 C C . GLY A 1 324 ? 7.660 -4.246 -1.650 1.00 82.00 324 GLY A C 1
ATOM 2533 O O . GLY A 1 324 ? 7.862 -5.446 -1.852 1.00 82.00 324 GLY A O 1
ATOM 2534 N N . GLN A 1 325 ? 8.515 -3.479 -0.972 1.00 85.31 325 GLN A N 1
ATOM 2535 C CA . GLN A 1 325 ? 9.663 -3.978 -0.219 1.00 85.31 325 GLN A CA 1
ATOM 2536 C C . GLN A 1 325 ? 9.283 -4.277 1.232 1.00 85.31 325 GLN A C 1
ATOM 2538 O O . GLN A 1 325 ? 8.181 -3.981 1.692 1.00 85.31 325 GLN A O 1
ATOM 2543 N N . TRP A 1 326 ? 10.197 -4.942 1.938 1.00 91.12 326 TRP A N 1
ATOM 2544 C CA . TRP A 1 326 ? 10.036 -5.225 3.356 1.00 91.12 326 TRP A CA 1
ATOM 2545 C C . TRP A 1 326 ? 10.399 -3.992 4.172 1.00 91.12 326 TRP A C 1
ATOM 2547 O O . TRP A 1 326 ? 11.564 -3.606 4.191 1.00 91.12 326 TRP A O 1
ATOM 2557 N N . HIS A 1 327 ? 9.422 -3.464 4.897 1.00 94.62 327 HIS A N 1
ATOM 2558 C CA . HIS A 1 327 ? 9.618 -2.446 5.919 1.00 94.62 327 HIS A CA 1
ATOM 2559 C C . HIS A 1 327 ? 9.463 -3.061 7.307 1.00 94.62 327 HIS A C 1
ATOM 2561 O O . HIS A 1 327 ? 8.653 -3.977 7.500 1.00 94.62 327 HIS A O 1
ATOM 2567 N N . SER A 1 328 ? 10.240 -2.584 8.276 1.00 95.50 328 SER A N 1
ATOM 2568 C CA . SER A 1 328 ? 10.048 -2.927 9.687 1.00 95.50 328 SER A CA 1
ATOM 2569 C C . SER A 1 328 ? 9.296 -1.804 10.391 1.00 95.50 328 SER A C 1
ATOM 2571 O O . SER A 1 328 ? 9.491 -0.626 10.110 1.00 95.50 328 SER A O 1
ATOM 2573 N N . VAL A 1 329 ? 8.395 -2.159 11.301 1.00 97.00 329 VAL A N 1
ATOM 2574 C CA . VAL A 1 329 ? 7.710 -1.190 12.154 1.00 97.00 329 VAL A CA 1
ATOM 2575 C C . VAL A 1 329 ? 7.722 -1.684 13.585 1.00 97.00 329 VAL A C 1
ATOM 2577 O O . VAL A 1 329 ? 7.451 -2.855 13.863 1.00 97.00 329 VAL A O 1
ATOM 2580 N N . GLN A 1 330 ? 8.046 -0.778 14.496 1.00 96.06 330 GLN A N 1
ATOM 2581 C CA . GLN A 1 330 ? 8.053 -1.006 15.927 1.00 96.06 330 GLN A CA 1
ATOM 2582 C C . GLN A 1 330 ? 7.198 0.059 16.604 1.00 96.06 330 GLN A C 1
ATOM 2584 O O . GLN A 1 330 ? 7.354 1.253 16.369 1.00 96.06 330 GLN A O 1
ATOM 2589 N N . VAL A 1 331 ? 6.296 -0.391 17.465 1.00 95.88 331 VAL A N 1
ATOM 2590 C CA . VAL A 1 331 ? 5.467 0.445 18.321 1.00 95.88 331 VAL A CA 1
ATOM 2591 C C . VAL A 1 331 ? 5.869 0.178 19.758 1.00 95.88 331 VAL A C 1
ATOM 2593 O O . VAL A 1 331 ? 5.771 -0.953 20.231 1.00 95.88 331 VAL A O 1
ATOM 2596 N N . GLN A 1 332 ? 6.301 1.219 20.455 1.00 93.44 332 GLN A N 1
ATOM 2597 C CA . GLN A 1 332 ? 6.614 1.180 21.873 1.00 93.44 332 GLN A CA 1
ATOM 2598 C C . GLN A 1 332 ? 5.627 2.069 22.621 1.00 93.44 332 GLN A C 1
ATOM 2600 O O . GLN A 1 332 ? 5.559 3.271 22.381 1.00 93.44 332 GLN A O 1
ATOM 2605 N N . TYR A 1 333 ? 4.873 1.486 23.542 1.00 91.19 333 TYR A N 1
ATOM 2606 C CA . TYR A 1 333 ? 3.967 2.205 24.428 1.00 91.19 333 TYR A CA 1
ATOM 2607 C C . TYR A 1 333 ? 4.488 2.103 25.859 1.00 91.19 333 TYR A C 1
ATOM 2609 O O . TYR A 1 333 ? 4.874 1.018 26.290 1.00 91.19 333 TYR A O 1
ATOM 2617 N N . TYR A 1 334 ? 4.496 3.208 26.601 1.00 85.88 334 TYR A N 1
ATOM 2618 C CA . TYR A 1 334 ? 4.855 3.220 28.018 1.00 85.88 334 TYR A CA 1
ATOM 2619 C C . TYR A 1 334 ? 4.221 4.400 28.757 1.00 85.88 334 TYR A C 1
ATOM 2621 O O . TYR A 1 334 ? 4.005 5.478 28.199 1.00 85.88 334 TYR A O 1
ATOM 2629 N N . ASN A 1 335 ? 3.964 4.223 30.050 1.00 79.31 335 ASN A N 1
ATOM 2630 C CA . ASN A 1 335 ? 3.605 5.328 30.933 1.00 79.31 335 ASN A CA 1
ATOM 2631 C C . ASN A 1 335 ? 4.865 6.070 31.390 1.00 79.31 335 ASN A C 1
ATOM 2633 O O . ASN A 1 335 ? 5.818 5.463 31.882 1.00 79.31 335 ASN A O 1
ATOM 2637 N N . LYS A 1 336 ? 4.878 7.398 31.275 1.00 78.81 336 LYS A N 1
ATOM 2638 C CA . LYS A 1 336 ? 6.015 8.200 31.730 1.00 78.81 336 LYS A CA 1
ATOM 2639 C C . LYS A 1 336 ? 6.090 8.155 33.263 1.00 78.81 336 LYS A C 1
ATOM 2641 O O . LYS A 1 336 ? 5.067 8.393 33.905 1.00 78.81 336 LYS A O 1
ATOM 2646 N N . PRO A 1 337 ? 7.246 7.876 33.882 1.00 70.94 337 PRO A N 1
ATOM 2647 C CA . PRO A 1 337 ? 7.362 7.847 35.338 1.00 70.94 337 PRO A CA 1
ATOM 2648 C C . PRO A 1 337 ? 7.271 9.259 35.936 1.00 70.94 337 PRO A C 1
ATOM 2650 O O . PRO A 1 337 ? 7.807 10.214 35.369 1.00 70.94 337 PRO A O 1
ATOM 2653 N N . ASN A 1 338 ? 6.642 9.401 37.107 1.00 66.69 338 ASN A N 1
ATOM 2654 C CA . ASN A 1 338 ? 6.763 10.625 37.902 1.00 66.69 338 ASN A CA 1
ATOM 2655 C C . ASN A 1 338 ? 8.167 10.665 38.501 1.00 66.69 338 ASN A C 1
ATOM 2657 O O . ASN A 1 338 ? 8.512 9.825 39.325 1.00 66.69 338 ASN A O 1
ATOM 2661 N N . ILE A 1 339 ? 8.989 11.632 38.114 1.00 67.06 339 ILE A N 1
ATOM 2662 C CA . ILE A 1 339 ? 10.335 11.771 38.673 1.00 67.06 339 ILE A CA 1
ATOM 2663 C C . ILE A 1 339 ? 10.247 12.685 39.899 1.00 67.06 339 ILE A C 1
ATOM 2665 O O . ILE A 1 339 ? 9.908 13.863 39.782 1.00 67.06 339 ILE A O 1
ATOM 2669 N N . GLY A 1 340 ? 10.523 12.141 41.088 1.00 59.56 340 GLY A N 1
ATOM 2670 C CA . GLY A 1 340 ? 10.596 12.923 42.322 1.00 59.56 340 GLY A CA 1
ATOM 2671 C C . GLY A 1 340 ? 11.771 13.907 42.325 1.00 59.56 340 GLY A C 1
ATOM 2672 O O . GLY A 1 340 ? 12.686 13.812 41.509 1.00 59.56 340 GLY A O 1
ATOM 2673 N N . ARG A 1 341 ? 11.813 14.827 43.302 1.00 59.75 341 ARG A N 1
ATOM 2674 C CA . ARG A 1 341 ? 12.912 15.815 43.450 1.00 59.75 341 ARG A CA 1
ATOM 2675 C C . ARG A 1 341 ? 14.316 15.197 43.552 1.00 59.75 341 ARG A C 1
ATOM 2677 O O . ARG A 1 341 ? 15.289 15.887 43.283 1.00 59.75 341 ARG A O 1
ATOM 2684 N N . LEU A 1 342 ? 14.414 13.925 43.941 1.00 61.94 342 LEU A N 1
ATOM 2685 C CA . LEU A 1 342 ? 15.665 13.169 44.063 1.00 61.94 342 LEU A CA 1
ATOM 2686 C C . LEU A 1 342 ? 16.031 12.376 42.791 1.00 61.94 342 LEU A C 1
ATOM 2688 O O . LEU A 1 342 ? 16.984 11.607 42.817 1.00 61.94 342 LEU A O 1
ATOM 2692 N N . GLY A 1 343 ? 15.277 12.513 41.692 1.00 57.38 343 GLY A N 1
ATOM 2693 C CA . GLY A 1 343 ? 15.496 11.741 40.461 1.00 57.38 343 GLY A CA 1
ATOM 2694 C C . GLY A 1 343 ? 14.964 10.302 40.509 1.00 57.38 343 GLY A C 1
ATOM 2695 O O . GLY A 1 343 ? 15.143 9.551 39.555 1.00 57.38 343 GLY A O 1
ATOM 2696 N N . ILE A 1 344 ? 14.305 9.918 41.604 1.00 55.88 344 ILE A N 1
ATOM 2697 C CA . ILE A 1 344 ? 13.772 8.569 41.820 1.00 55.88 344 ILE A CA 1
ATOM 2698 C C . ILE A 1 344 ? 12.356 8.480 41.216 1.00 55.88 344 ILE A C 1
ATOM 2700 O O . ILE A 1 344 ? 11.545 9.383 41.462 1.00 55.88 344 ILE A O 1
ATOM 2704 N N . PRO A 1 345 ? 12.034 7.426 40.441 1.00 57.72 345 PRO A N 1
ATOM 2705 C CA . PRO A 1 345 ? 10.684 7.193 39.929 1.00 57.72 345 PRO A CA 1
ATOM 2706 C C . PRO A 1 345 ? 9.673 6.951 41.066 1.00 57.72 345 PRO A C 1
ATOM 2708 O O . PRO A 1 345 ? 9.827 6.026 41.857 1.00 57.72 345 PRO A O 1
ATOM 2711 N N . HIS A 1 346 ? 8.613 7.755 41.130 1.00 58.38 346 HIS A N 1
ATOM 2712 C CA . HIS A 1 346 ? 7.462 7.613 42.027 1.00 58.38 346 HIS A CA 1
ATOM 2713 C C . HIS A 1 346 ? 6.222 7.179 41.235 1.00 58.38 346 HIS A C 1
ATOM 2715 O O . HIS A 1 346 ? 5.265 7.934 41.060 1.00 58.38 346 HIS A O 1
ATOM 2721 N N . GLY A 1 347 ? 6.256 5.946 40.729 1.00 56.84 347 GLY A N 1
ATOM 2722 C CA . GLY A 1 347 ? 5.146 5.360 39.980 1.00 56.84 347 GLY A CA 1
ATOM 2723 C C . GLY A 1 347 ? 4.848 6.056 38.638 1.00 56.84 347 GLY A C 1
ATOM 2724 O O . GLY A 1 347 ? 5.556 6.980 38.223 1.00 56.84 347 GLY A O 1
ATOM 2725 N N . PRO A 1 348 ? 3.816 5.595 37.917 1.00 62.19 348 PRO A N 1
ATOM 2726 C CA . PRO A 1 348 ? 3.447 6.127 36.613 1.00 62.19 348 PRO A CA 1
ATOM 2727 C C . PRO A 1 348 ? 2.759 7.489 36.757 1.00 62.19 348 PRO A C 1
ATOM 2729 O O . PRO A 1 348 ? 1.902 7.690 37.621 1.00 62.19 348 PRO A O 1
ATOM 2732 N N . SER A 1 349 ? 3.130 8.428 35.893 1.00 68.38 349 SER A N 1
ATOM 2733 C CA . SER A 1 349 ? 2.390 9.674 35.687 1.00 68.38 349 SER A CA 1
ATOM 2734 C C . SER A 1 349 ? 1.085 9.416 34.922 1.00 68.38 349 SER A C 1
ATOM 2736 O O . SER A 1 349 ? 0.852 8.319 34.413 1.00 68.38 349 SER A O 1
ATOM 2738 N N . GLY A 1 350 ? 0.238 10.441 34.808 1.00 68.62 350 GLY A N 1
ATOM 2739 C CA . GLY A 1 350 ? -0.922 10.411 33.910 1.00 68.62 350 GLY A CA 1
ATOM 2740 C C . GLY A 1 350 ? -0.566 10.559 32.423 1.00 68.62 350 GLY A C 1
ATOM 2741 O O . GLY A 1 350 ? -1.471 10.562 31.594 1.00 68.62 350 GLY A O 1
ATOM 2742 N N . GLU A 1 351 ? 0.719 10.714 32.073 1.00 80.94 351 GLU A N 1
ATOM 2743 C CA . GLU A 1 351 ? 1.191 10.845 30.690 1.00 80.94 351 GLU A CA 1
ATOM 2744 C C . GLU A 1 351 ? 1.541 9.475 30.096 1.00 80.94 351 GLU A C 1
ATOM 2746 O O . GLU A 1 351 ? 2.476 8.794 30.526 1.00 80.94 351 GLU A O 1
ATOM 2751 N N . LYS A 1 352 ? 0.804 9.100 29.053 1.00 85.56 352 LYS A N 1
ATOM 2752 C CA . LYS A 1 352 ? 0.993 7.894 28.247 1.00 85.56 352 LYS A CA 1
ATOM 2753 C C . LYS A 1 352 ? 1.736 8.262 26.982 1.00 85.56 352 LYS A C 1
ATOM 2755 O O . LYS A 1 352 ? 1.324 9.196 26.298 1.00 85.56 352 LYS A O 1
ATOM 2760 N N . VAL A 1 353 ? 2.799 7.545 26.657 1.00 90.06 353 VAL A N 1
ATOM 2761 C CA . VAL A 1 353 ? 3.635 7.835 25.494 1.00 90.06 353 VAL A CA 1
ATOM 2762 C C . VAL A 1 353 ? 3.612 6.647 24.545 1.00 90.06 353 VAL A C 1
ATOM 2764 O O . VAL A 1 353 ? 3.817 5.512 24.967 1.00 90.06 353 VAL A O 1
ATOM 2767 N N . ALA A 1 354 ? 3.389 6.921 23.263 1.00 93.44 354 ALA A N 1
ATOM 2768 C CA . ALA A 1 354 ? 3.573 5.963 22.184 1.00 93.44 354 ALA A CA 1
ATOM 2769 C C . ALA A 1 354 ? 4.640 6.482 21.219 1.00 93.44 354 ALA A C 1
ATOM 2771 O O . ALA A 1 354 ? 4.578 7.629 20.770 1.00 93.44 354 ALA A O 1
ATOM 2772 N N . VAL A 1 355 ? 5.608 5.634 20.900 1.00 94.62 355 VAL A N 1
ATOM 2773 C CA . VAL A 1 355 ? 6.666 5.886 19.924 1.00 94.62 355 VAL A CA 1
ATOM 2774 C C . VAL A 1 355 ? 6.507 4.880 18.795 1.00 94.62 355 VAL A C 1
ATOM 2776 O O . VAL A 1 355 ? 6.365 3.683 19.042 1.00 94.62 355 VAL A O 1
ATOM 2779 N N . VAL A 1 356 ? 6.509 5.372 17.561 1.00 96.56 356 VAL A N 1
ATOM 2780 C CA . VAL A 1 356 ? 6.494 4.545 16.353 1.00 96.56 356 VAL A CA 1
ATOM 2781 C C . VAL A 1 356 ? 7.816 4.744 15.645 1.00 96.56 356 VAL A C 1
ATOM 2783 O O . VAL A 1 356 ? 8.180 5.886 15.372 1.00 96.56 356 VAL A O 1
ATOM 2786 N N . THR A 1 357 ? 8.488 3.648 15.323 1.00 95.19 357 THR A N 1
ATOM 2787 C CA . THR A 1 357 ? 9.763 3.614 14.607 1.00 95.19 357 THR A CA 1
ATOM 2788 C C . THR A 1 357 ? 9.599 2.756 13.359 1.00 95.19 357 THR A C 1
ATOM 2790 O O . THR A 1 357 ? 9.012 1.674 13.429 1.00 95.19 357 THR A O 1
ATOM 2793 N N . VAL A 1 358 ? 10.092 3.240 12.222 1.00 94.75 358 VAL A N 1
ATOM 2794 C CA . VAL A 1 358 ? 10.036 2.555 10.926 1.00 94.75 358 VAL A CA 1
ATOM 2795 C C . VAL A 1 358 ? 11.454 2.339 10.404 1.00 94.75 358 VAL A C 1
ATOM 2797 O O . VAL A 1 358 ? 12.259 3.272 10.415 1.00 94.75 358 VAL A O 1
ATOM 2800 N N . ASP A 1 359 ? 11.734 1.124 9.936 1.00 92.25 359 ASP A N 1
ATOM 2801 C CA . ASP A 1 359 ? 13.025 0.675 9.407 1.00 92.25 359 ASP A CA 1
ATOM 2802 C C . ASP A 1 359 ? 14.197 0.877 10.393 1.00 92.25 359 ASP A C 1
ATOM 2804 O O . ASP A 1 359 ? 14.001 0.984 11.608 1.00 92.25 359 ASP A O 1
ATOM 2808 N N . ASP A 1 360 ? 15.438 0.882 9.895 1.00 84.00 360 ASP A N 1
ATOM 2809 C CA . ASP A 1 360 ? 16.664 1.048 10.692 1.00 84.00 360 ASP A CA 1
ATOM 2810 C C . ASP A 1 360 ? 16.855 2.511 11.138 1.00 84.00 360 ASP A C 1
ATOM 2812 O O . ASP A 1 360 ? 17.780 3.219 10.730 1.00 84.00 360 ASP A O 1
ATOM 2816 N N . CYS A 1 361 ? 15.932 2.992 11.967 1.00 85.94 361 CYS A N 1
ATOM 2817 C CA . CYS A 1 361 ? 15.879 4.367 12.435 1.00 85.94 361 CYS A CA 1
ATOM 2818 C C . CYS A 1 361 ? 16.506 4.539 13.824 1.00 85.94 361 CYS A C 1
ATOM 2820 O O . CYS A 1 361 ? 16.132 3.869 14.792 1.00 85.94 361 CYS A O 1
ATOM 2822 N N . ASP A 1 362 ? 17.391 5.531 13.963 1.00 86.88 362 ASP A N 1
ATOM 2823 C CA . ASP A 1 362 ? 17.821 6.007 15.279 1.00 86.88 362 ASP A CA 1
ATOM 2824 C C . ASP A 1 362 ? 16.676 6.786 15.942 1.00 86.88 362 ASP A C 1
ATOM 2826 O O . ASP A 1 362 ? 16.456 7.978 15.701 1.00 86.88 362 ASP A O 1
ATOM 2830 N N . THR A 1 363 ? 15.933 6.080 16.795 1.00 87.12 363 THR A N 1
ATOM 2831 C CA . THR A 1 363 ? 14.747 6.612 17.477 1.00 87.12 363 THR A CA 1
ATOM 2832 C C . THR A 1 363 ? 15.096 7.810 18.366 1.00 87.12 363 THR A C 1
ATOM 2834 O O . THR A 1 363 ? 14.330 8.773 18.435 1.00 87.12 363 THR A O 1
ATOM 2837 N N . ALA A 1 364 ? 16.262 7.801 19.023 1.00 85.00 364 ALA A N 1
ATOM 2838 C CA . ALA A 1 364 ? 16.659 8.876 19.928 1.00 85.00 364 ALA A CA 1
ATOM 2839 C C . ALA A 1 364 ? 16.924 10.178 19.163 1.00 85.00 364 ALA A C 1
ATOM 2841 O O . ALA A 1 364 ? 16.530 11.253 19.623 1.00 85.00 364 ALA A O 1
ATOM 2842 N N . VAL A 1 365 ? 17.558 10.082 17.992 1.00 84.25 365 VAL A N 1
ATOM 2843 C CA . VAL A 1 365 ? 17.809 11.231 17.115 1.00 84.25 365 VAL A CA 1
ATOM 2844 C C . VAL A 1 365 ? 16.513 11.716 16.468 1.00 84.25 365 VAL A C 1
ATOM 2846 O O . VAL A 1 365 ? 16.215 12.910 16.535 1.00 84.25 365 VAL A O 1
ATOM 2849 N N . ALA A 1 366 ? 15.722 10.808 15.892 1.00 85.56 366 ALA A N 1
ATOM 2850 C CA . ALA A 1 366 ? 14.502 11.152 15.164 1.00 85.56 366 ALA A CA 1
ATOM 2851 C C . ALA A 1 366 ? 13.449 11.824 16.061 1.00 85.56 366 ALA A C 1
ATOM 2853 O O . ALA A 1 366 ? 12.884 12.848 15.679 1.00 85.56 366 ALA A O 1
ATOM 2854 N N . VAL A 1 367 ? 13.241 11.325 17.284 1.00 86.19 367 VAL A N 1
ATOM 2855 C CA . VAL A 1 367 ? 12.274 11.915 18.224 1.00 86.19 367 VAL A CA 1
ATOM 2856 C C . VAL A 1 367 ? 12.772 13.248 18.797 1.00 86.19 367 VAL A C 1
ATOM 2858 O O . VAL A 1 367 ? 11.988 14.187 18.926 1.00 86.19 367 VAL A O 1
ATOM 2861 N N . ARG A 1 368 ? 14.069 13.378 19.125 1.00 83.31 368 ARG A N 1
ATOM 2862 C CA . ARG A 1 368 ? 14.612 14.615 19.728 1.00 83.31 368 ARG A CA 1
ATOM 2863 C C . ARG A 1 368 ? 14.794 15.756 18.734 1.00 83.31 368 ARG A C 1
ATOM 2865 O O . ARG A 1 368 ? 14.595 16.910 19.101 1.00 83.31 368 ARG A O 1
ATOM 2872 N N . PHE A 1 369 ? 15.212 15.446 17.510 1.00 79.12 369 PHE A N 1
ATOM 2873 C CA . PHE A 1 369 ? 15.586 16.440 16.504 1.00 79.12 369 PHE A CA 1
ATOM 2874 C C . PHE A 1 369 ? 14.653 16.439 15.288 1.00 79.12 369 PHE A C 1
ATOM 2876 O O . PHE A 1 369 ? 14.941 17.131 14.317 1.00 79.12 369 PHE A O 1
ATOM 2883 N N . GLY A 1 370 ? 13.527 15.716 15.320 1.00 69.88 370 GLY A N 1
ATOM 2884 C CA . GLY A 1 370 ? 12.612 15.596 14.178 1.00 69.88 370 GLY A CA 1
ATOM 2885 C C . GLY A 1 370 ? 12.139 16.937 13.606 1.00 69.88 370 GLY A C 1
ATOM 2886 O O . GLY A 1 370 ? 12.051 17.090 12.392 1.00 69.88 370 GLY A O 1
ATOM 2887 N N . SER A 1 371 ? 11.954 17.958 14.451 1.00 69.06 371 SER A N 1
ATOM 2888 C CA . SER A 1 371 ? 11.609 19.322 14.015 1.00 69.06 371 SER A CA 1
ATOM 2889 C C . SER A 1 371 ? 12.719 20.036 13.228 1.00 69.06 371 SER A C 1
ATOM 2891 O O . SER A 1 371 ? 12.436 20.986 12.501 1.00 69.06 371 SER A O 1
ATOM 2893 N N . LEU A 1 372 ? 13.971 19.588 13.353 1.00 72.12 372 LEU A N 1
ATOM 2894 C CA . LEU A 1 372 ? 15.152 20.139 12.679 1.00 72.12 372 LEU A CA 1
ATOM 2895 C C . LEU A 1 372 ? 15.561 19.333 11.434 1.00 72.12 372 LEU A C 1
ATOM 2897 O O . LEU A 1 372 ? 16.274 19.862 10.585 1.00 72.12 372 LEU A O 1
ATOM 2901 N N . ILE A 1 373 ? 15.121 18.073 11.315 1.00 64.56 373 ILE A N 1
ATOM 2902 C CA . ILE A 1 373 ? 15.513 17.143 10.236 1.00 64.56 373 ILE A CA 1
ATOM 2903 C C . ILE A 1 373 ? 14.609 17.287 8.983 1.00 64.56 373 ILE A C 1
ATOM 2905 O O . ILE A 1 373 ? 14.915 16.758 7.914 1.00 64.56 373 ILE A O 1
ATOM 2909 N N . GLY A 1 374 ? 13.543 18.093 9.044 1.00 65.81 374 GLY A N 1
ATOM 2910 C CA . GLY A 1 374 ? 12.649 18.351 7.907 1.00 65.81 374 GLY A CA 1
ATOM 2911 C C . GLY A 1 374 ? 11.715 17.169 7.617 1.00 65.81 374 GLY A C 1
ATOM 2912 O O . GLY A 1 374 ? 11.211 16.538 8.539 1.00 65.81 374 GLY A O 1
ATOM 2913 N N . ASN A 1 375 ? 11.479 16.847 6.339 1.00 64.50 375 ASN A N 1
ATOM 2914 C CA . ASN A 1 375 ? 10.576 15.762 5.912 1.00 64.50 375 ASN A CA 1
ATOM 2915 C C . ASN A 1 375 ? 11.213 14.361 6.048 1.00 64.50 375 ASN A C 1
ATOM 2917 O O . ASN A 1 375 ? 11.032 13.520 5.177 1.00 64.50 375 ASN A O 1
ATOM 2921 N N . TYR A 1 376 ? 12.020 14.101 7.074 1.00 69.19 376 TYR A N 1
ATOM 2922 C CA . TYR A 1 376 ? 12.486 12.752 7.397 1.00 69.19 376 TYR A CA 1
ATOM 2923 C C . TYR A 1 376 ? 12.372 12.548 8.898 1.00 69.19 376 TYR A C 1
ATOM 2925 O O . TYR A 1 376 ? 13.206 13.020 9.668 1.00 69.19 376 TYR A O 1
ATOM 2933 N N . THR A 1 377 ? 11.320 11.854 9.314 1.00 80.56 377 THR A N 1
ATOM 2934 C CA . THR A 1 377 ? 11.110 11.475 10.711 1.00 80.56 377 THR A CA 1
ATOM 2935 C C . THR A 1 377 ? 10.757 9.998 10.734 1.00 80.56 377 THR A C 1
ATOM 2937 O O . THR A 1 377 ? 9.608 9.617 10.893 1.00 80.56 377 THR A O 1
ATOM 2940 N N . CYS A 1 378 ? 11.764 9.142 10.541 1.00 87.38 378 CYS A N 1
ATOM 2941 C CA . CYS A 1 378 ? 11.591 7.686 10.587 1.00 87.38 378 CYS A CA 1
ATOM 2942 C C . CYS A 1 378 ? 11.070 7.172 11.946 1.00 87.38 378 CYS A C 1
ATOM 2944 O O . CYS A 1 378 ? 10.639 6.026 12.043 1.00 87.38 378 CYS A O 1
ATOM 2946 N N . ALA A 1 379 ? 11.063 8.019 12.982 1.00 92.38 379 ALA A N 1
ATOM 2947 C CA . ALA A 1 379 ? 10.326 7.790 14.213 1.00 92.38 379 ALA A CA 1
ATOM 2948 C C . ALA A 1 379 ? 9.555 9.040 14.654 1.00 92.38 379 ALA A C 1
ATOM 2950 O O . ALA A 1 379 ? 10.008 10.169 14.447 1.00 92.38 379 ALA A O 1
ATOM 2951 N N . ALA A 1 380 ? 8.412 8.827 15.302 1.00 92.12 380 ALA A N 1
ATOM 2952 C CA . ALA A 1 380 ? 7.573 9.873 15.873 1.00 92.12 380 ALA A CA 1
ATOM 2953 C C . ALA A 1 380 ? 7.049 9.460 17.253 1.00 92.12 380 ALA A C 1
ATOM 2955 O O . ALA A 1 380 ? 6.896 8.273 17.545 1.00 92.12 380 ALA A O 1
ATOM 2956 N N . GLN A 1 381 ? 6.755 10.452 18.095 1.00 93.12 381 GLN A N 1
ATOM 2957 C CA . GLN A 1 381 ? 6.213 10.259 19.439 1.00 93.12 381 GLN A CA 1
ATOM 2958 C C . GLN A 1 381 ? 4.880 11.001 19.587 1.00 93.12 381 GLN A C 1
ATOM 2960 O O . GLN A 1 381 ? 4.770 12.161 19.195 1.00 93.12 381 GLN A O 1
ATOM 2965 N N . GLY A 1 382 ? 3.897 10.359 20.219 1.00 89.94 382 GLY A N 1
ATOM 2966 C CA . GLY A 1 382 ? 2.682 11.004 20.715 1.00 89.94 382 GLY A CA 1
ATOM 2967 C C . GLY A 1 382 ? 2.496 10.775 22.206 1.00 89.94 382 GLY A C 1
ATOM 2968 O O . GLY A 1 382 ? 2.853 9.721 22.732 1.00 89.94 382 GLY A O 1
ATOM 2969 N N . THR A 1 383 ? 1.916 11.765 22.879 1.00 89.56 383 THR A N 1
ATOM 2970 C CA . THR A 1 383 ? 1.621 11.707 24.313 1.00 89.56 383 THR A CA 1
ATOM 2971 C C . THR A 1 383 ? 0.131 11.939 24.538 1.00 89.56 383 THR A C 1
ATOM 2973 O O . THR A 1 383 ? -0.462 12.815 23.912 1.00 89.56 383 THR A O 1
ATOM 2976 N N . GLN A 1 384 ? -0.473 11.174 25.443 1.00 87.00 384 GLN A N 1
ATOM 2977 C CA . GLN A 1 384 ? -1.850 11.344 25.889 1.00 87.00 384 GLN A CA 1
ATOM 2978 C C . GLN A 1 384 ? -1.884 11.478 27.409 1.00 87.00 384 GLN A C 1
ATOM 2980 O O . GLN A 1 384 ? -1.347 10.634 28.121 1.00 87.00 384 GLN A O 1
ATOM 2985 N N . THR A 1 385 ? -2.530 12.524 27.914 1.00 82.94 385 THR A N 1
ATOM 2986 C CA . THR A 1 385 ? -2.823 12.663 29.345 1.00 82.94 385 THR A CA 1
ATOM 2987 C C . THR A 1 385 ? -4.186 12.067 29.646 1.00 82.94 385 THR A C 1
ATOM 2989 O O . THR A 1 385 ? -5.152 12.406 28.966 1.00 82.94 385 THR A O 1
ATOM 2992 N N . GLY A 1 386 ? -4.276 11.217 30.663 1.00 72.44 386 GLY A N 1
ATOM 2993 C CA . GLY A 1 386 ? -5.537 10.587 31.039 1.00 72.44 386 GLY A CA 1
ATOM 2994 C C . GLY A 1 386 ? -5.581 10.158 32.498 1.00 72.44 386 GLY A C 1
ATOM 2995 O O . GLY A 1 386 ? -4.552 9.998 33.155 1.00 72.44 386 GLY A O 1
ATOM 2996 N N . SER A 1 387 ? -6.803 9.966 32.992 1.00 64.44 387 SER A N 1
ATOM 2997 C CA . SER A 1 387 ? -7.087 9.468 34.342 1.00 64.44 387 SER A CA 1
ATOM 2998 C C . SER A 1 387 ? -6.773 7.970 34.492 1.00 64.44 387 SER A C 1
ATOM 3000 O O . SER A 1 387 ? -6.328 7.522 35.553 1.00 64.44 387 SER A O 1
ATOM 3002 N N . LYS A 1 388 ? -6.949 7.188 33.415 1.00 66.25 388 LYS A N 1
ATOM 3003 C CA . LYS A 1 388 ? -6.649 5.750 33.381 1.00 66.25 388 LYS A CA 1
ATOM 3004 C C . LYS A 1 388 ? -5.144 5.500 33.428 1.00 66.25 388 LYS A C 1
ATOM 3006 O O . LYS A 1 388 ? -4.391 6.061 32.637 1.00 66.25 388 LYS A O 1
ATOM 3011 N N . LYS A 1 389 ? -4.686 4.586 34.288 1.00 64.31 389 LYS A N 1
ATOM 3012 C CA . LYS A 1 389 ? -3.253 4.269 34.441 1.00 64.31 389 LYS A CA 1
ATOM 3013 C C . LYS A 1 389 ? -2.735 3.212 33.457 1.00 64.31 389 LYS A C 1
ATOM 3015 O O . LYS A 1 389 ? -1.582 3.302 33.071 1.00 64.31 389 LYS A O 1
ATOM 3020 N N . SER A 1 390 ? -3.550 2.293 32.949 1.00 69.00 390 SER A N 1
ATOM 3021 C CA . SER A 1 390 ? -3.169 1.330 31.892 1.00 69.00 390 SER A CA 1
ATOM 3022 C C . SER A 1 390 ? -3.869 1.632 30.567 1.00 69.00 390 SER A C 1
ATOM 3024 O O . SER A 1 390 ? -4.745 2.496 30.514 1.00 69.00 390 SER A O 1
ATOM 3026 N N . LEU A 1 391 ? -3.423 0.979 29.494 1.00 75.44 391 LEU A N 1
ATOM 3027 C CA . LEU A 1 391 ? -4.158 0.852 28.241 1.00 75.44 391 LEU A CA 1
ATOM 3028 C C . LEU A 1 391 ? -4.879 -0.498 28.266 1.00 75.44 391 LEU A C 1
ATOM 3030 O O . LEU A 1 391 ? -4.237 -1.555 28.291 1.00 75.44 391 LEU A O 1
ATOM 3034 N N . ASP A 1 392 ? -6.208 -0.474 28.314 1.00 73.50 392 ASP A N 1
ATOM 3035 C CA . ASP A 1 392 ? -6.991 -1.702 28.400 1.00 73.50 392 ASP A CA 1
ATOM 3036 C C . ASP A 1 392 ? -7.416 -2.225 27.026 1.00 73.50 392 ASP A C 1
ATOM 3038 O O . ASP A 1 392 ? -8.563 -2.083 26.602 1.00 73.50 392 ASP A O 1
ATOM 3042 N N . LEU A 1 393 ? -6.504 -2.918 26.344 1.00 78.44 393 LEU A N 1
ATOM 3043 C CA . LEU A 1 393 ? -6.781 -3.545 25.049 1.00 78.44 393 LEU A CA 1
ATOM 3044 C C . LEU A 1 393 ? -7.542 -4.876 25.209 1.00 78.44 393 LEU A C 1
ATOM 3046 O O . LEU A 1 393 ? -7.201 -5.897 24.603 1.00 78.44 393 LEU A O 1
ATOM 3050 N N . THR A 1 394 ? -8.580 -4.880 26.056 1.00 69.56 394 THR A N 1
ATOM 3051 C CA . THR A 1 394 ? -9.490 -6.013 26.266 1.00 69.56 394 THR A CA 1
ATOM 3052 C C . THR A 1 394 ? -10.367 -6.202 25.031 1.00 69.56 394 THR A C 1
ATOM 3054 O O . THR A 1 394 ? -11.515 -5.772 24.979 1.00 69.56 394 THR A O 1
ATOM 3057 N N . GLY A 1 395 ? -9.793 -6.856 24.029 1.00 74.75 395 GLY A N 1
ATOM 3058 C CA . GLY A 1 395 ? -10.379 -7.247 22.754 1.00 74.75 395 GLY A CA 1
ATOM 3059 C C . GLY A 1 395 ? -9.367 -8.091 21.969 1.00 74.75 395 GLY A C 1
ATOM 3060 O O . GLY A 1 395 ? -8.211 -8.181 22.382 1.00 74.75 395 GLY A O 1
ATOM 3061 N N . PRO A 1 396 ? -9.767 -8.734 20.864 1.00 84.31 396 PRO A N 1
ATOM 3062 C CA . PRO A 1 396 ? -8.854 -9.550 20.066 1.00 84.31 396 PRO A CA 1
ATOM 3063 C C . PRO A 1 396 ? -7.719 -8.702 19.470 1.00 84.31 396 PRO A C 1
ATOM 3065 O O . PRO A 1 396 ? -7.932 -7.543 19.098 1.00 84.31 396 PRO A O 1
ATOM 3068 N N . LEU A 1 397 ? -6.518 -9.275 19.367 1.00 91.75 397 LEU A N 1
ATOM 3069 C CA . LEU A 1 397 ? -5.421 -8.707 18.579 1.00 91.75 397 LEU A CA 1
ATOM 3070 C C . LEU A 1 397 ? -5.550 -9.230 17.147 1.00 91.75 397 LEU A C 1
ATOM 3072 O O . LEU A 1 397 ? -5.449 -10.430 16.908 1.00 91.75 397 LEU A O 1
ATOM 3076 N N . LEU A 1 398 ? -5.794 -8.336 16.199 1.00 93.31 398 LEU A N 1
ATOM 3077 C CA . LEU A 1 398 ? -6.037 -8.648 14.798 1.00 93.31 398 LEU A CA 1
ATOM 3078 C C . LEU A 1 398 ? -4.883 -8.145 13.937 1.00 93.31 398 LEU A C 1
ATOM 3080 O O . LEU A 1 398 ? -4.445 -7.005 14.087 1.00 93.31 398 LEU A O 1
ATOM 3084 N N . LEU A 1 399 ? -4.422 -8.991 13.017 1.00 95.19 399 LEU A N 1
ATOM 3085 C CA . LEU A 1 399 ? -3.471 -8.620 11.971 1.00 95.19 399 LEU A CA 1
ATOM 3086 C C . LEU A 1 399 ? -4.087 -8.824 10.594 1.00 95.19 399 LEU A C 1
ATOM 3088 O O . LEU A 1 399 ? -4.788 -9.813 10.361 1.00 95.19 399 LEU A O 1
ATOM 3092 N N . GLY A 1 400 ? -3.773 -7.912 9.677 1.00 88.69 400 GLY A N 1
ATOM 3093 C CA . GLY A 1 400 ? -4.140 -8.029 8.267 1.00 88.69 400 GLY A CA 1
ATOM 3094 C C . GLY A 1 400 ? -5.536 -7.523 7.896 1.00 88.69 400 GLY A C 1
ATOM 3095 O O . GLY A 1 400 ? -5.854 -7.401 6.718 1.00 88.69 400 GLY A O 1
ATOM 3096 N N . GLY A 1 401 ? -6.382 -7.221 8.877 1.00 86.56 401 GLY A N 1
ATOM 3097 C CA . GLY A 1 401 ? -7.744 -6.759 8.649 1.00 86.56 401 GLY A CA 1
ATOM 3098 C C . GLY A 1 401 ? -8.641 -6.994 9.854 1.00 86.56 401 GLY A C 1
ATOM 3099 O O . GLY A 1 401 ? -8.200 -7.464 10.904 1.00 86.56 401 GLY A O 1
ATOM 3100 N N . VAL A 1 402 ? -9.917 -6.664 9.693 1.00 87.00 402 VAL A N 1
ATOM 3101 C CA . VAL A 1 402 ? -10.952 -6.832 10.719 1.00 87.00 402 VAL A CA 1
ATOM 3102 C C . VAL A 1 402 ? -12.194 -7.496 10.119 1.00 87.00 402 VAL A C 1
ATOM 3104 O O . VAL A 1 402 ? -12.405 -7.410 8.907 1.00 87.00 402 VAL A O 1
ATOM 3107 N N . PRO A 1 403 ? -13.037 -8.162 10.930 1.00 81.25 403 PRO A N 1
ATOM 3108 C CA . PRO A 1 403 ? -14.326 -8.669 10.461 1.00 81.25 403 PRO A CA 1
ATOM 3109 C C . PRO A 1 403 ? -15.247 -7.534 9.972 1.00 81.25 403 PRO A C 1
ATOM 3111 O O . PRO A 1 403 ? -14.921 -6.354 10.060 1.00 81.25 403 PRO A O 1
ATOM 3114 N N . ASN A 1 404 ? -16.433 -7.863 9.455 1.00 72.62 404 ASN A N 1
ATOM 3115 C CA . ASN A 1 404 ? -17.415 -6.839 9.089 1.00 72.62 404 ASN A CA 1
ATOM 3116 C C . ASN A 1 404 ? -17.913 -6.107 10.348 1.00 72.62 404 ASN A C 1
ATOM 3118 O O . ASN A 1 404 ? -18.699 -6.650 11.128 1.00 72.62 404 ASN A O 1
ATOM 3122 N N . LEU A 1 405 ? -17.422 -4.882 10.547 1.00 69.19 405 LEU A N 1
ATOM 3123 C CA . LEU A 1 405 ? -17.708 -4.045 11.711 1.00 69.19 405 LEU A CA 1
ATOM 3124 C C . LEU A 1 405 ? -18.760 -2.962 11.412 1.00 69.19 405 LEU A C 1
ATOM 3126 O O . LEU A 1 405 ? -18.941 -2.615 10.239 1.00 69.19 405 LEU A O 1
ATOM 3130 N N . PRO A 1 406 ? -19.445 -2.438 12.453 1.00 64.81 406 PRO A N 1
ATOM 3131 C CA . PRO A 1 406 ? -20.427 -1.354 12.333 1.00 64.81 406 PRO A CA 1
ATOM 3132 C C . PRO A 1 406 ? -19.873 -0.087 11.653 1.00 64.81 406 PRO A C 1
ATOM 3134 O O . PRO A 1 406 ? -18.677 0.012 11.368 1.00 64.81 406 PRO A O 1
ATOM 3137 N N . GLU A 1 407 ? -20.750 0.882 11.382 1.00 56.94 407 GLU A N 1
ATOM 3138 C CA . GLU A 1 407 ? -20.366 2.167 10.774 1.00 56.94 407 GLU A CA 1
ATOM 3139 C C . GLU A 1 407 ? -19.453 2.998 11.699 1.00 56.94 407 GLU A C 1
ATOM 3141 O O . GLU A 1 407 ? -18.466 3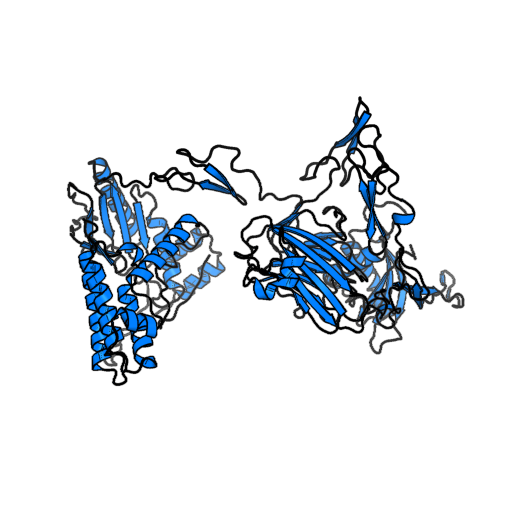.541 11.212 1.00 56.94 407 GLU A O 1
ATOM 3146 N N . ASP A 1 408 ? -19.675 2.963 13.020 1.00 62.34 408 ASP A N 1
ATOM 3147 C CA . ASP A 1 408 ? -18.907 3.703 14.049 1.00 62.34 408 ASP A CA 1
ATOM 3148 C C . ASP A 1 408 ? -17.568 3.026 14.434 1.00 62.34 408 ASP A C 1
ATOM 3150 O O . ASP A 1 408 ? -17.230 2.861 15.610 1.00 62.34 408 ASP A O 1
ATOM 3154 N N . PHE A 1 409 ? -16.833 2.500 13.453 1.00 72.50 409 PHE A N 1
ATOM 3155 C CA . PHE A 1 409 ? -15.544 1.847 13.690 1.00 72.50 409 PHE A CA 1
ATOM 3156 C C . PHE A 1 409 ? -14.406 2.885 13.635 1.00 72.50 409 PHE A C 1
ATOM 3158 O O . PHE A 1 409 ? -14.279 3.555 12.613 1.00 72.50 409 PHE A O 1
ATOM 3165 N N . PRO A 1 410 ? -13.543 3.002 14.668 1.00 71.44 410 PRO A N 1
ATOM 3166 C CA . PRO A 1 410 ? -12.644 4.153 14.840 1.00 71.44 410 PRO A CA 1
ATOM 3167 C C . PRO A 1 410 ? -11.474 4.256 13.847 1.00 71.44 410 PRO A C 1
ATOM 3169 O O . PRO A 1 410 ? -10.645 5.154 13.979 1.00 71.44 410 PRO A O 1
ATOM 3172 N N . VAL A 1 411 ? -11.349 3.336 12.888 1.00 77.19 411 VAL A N 1
ATOM 3173 C CA . VAL A 1 411 ? -10.231 3.305 11.931 1.00 77.19 411 VAL A CA 1
ATOM 3174 C C . VAL A 1 411 ? -10.742 3.290 10.497 1.00 77.19 411 VAL A C 1
ATOM 3176 O O . VAL A 1 411 ? -11.806 2.741 10.197 1.00 77.19 411 VAL A O 1
ATOM 3179 N N . HIS A 1 412 ? -9.969 3.908 9.606 1.00 76.44 412 HIS A N 1
ATOM 3180 C CA . HIS A 1 412 ? -10.379 4.166 8.227 1.00 76.44 412 HIS A CA 1
ATOM 3181 C C . HIS A 1 412 ? -10.246 2.911 7.362 1.00 76.44 412 HIS A C 1
ATOM 3183 O O . HIS A 1 412 ? -11.102 2.626 6.520 1.00 76.44 412 HIS A O 1
ATOM 3189 N N . ASN A 1 413 ? -9.180 2.140 7.579 1.00 85.94 413 ASN A N 1
ATOM 3190 C CA . ASN A 1 413 ? -8.875 0.950 6.801 1.00 85.94 413 ASN A CA 1
ATOM 3191 C C . ASN A 1 413 ? -9.414 -0.313 7.471 1.00 85.94 413 ASN A C 1
ATOM 3193 O O . ASN A 1 413 ? -9.384 -0.460 8.689 1.00 85.94 413 ASN A O 1
ATOM 3197 N N . ARG A 1 414 ? -9.885 -1.266 6.658 1.00 85.94 414 ARG A N 1
ATOM 3198 C CA . ARG A 1 414 ? -10.481 -2.526 7.149 1.00 85.94 414 ARG A CA 1
ATOM 3199 C C . ARG A 1 414 ? -9.729 -3.788 6.724 1.00 85.94 414 ARG A C 1
ATOM 3201 O O . ARG A 1 414 ? -10.085 -4.882 7.151 1.00 85.94 414 ARG A O 1
ATOM 3208 N N . GLN A 1 415 ? -8.701 -3.652 5.890 1.00 90.69 415 GLN A N 1
ATOM 3209 C CA . GLN A 1 415 ? -7.937 -4.778 5.354 1.00 90.69 415 GLN A CA 1
ATOM 3210 C C . GLN A 1 415 ? -6.490 -4.388 5.056 1.00 90.69 415 GLN A C 1
ATOM 3212 O O . GLN A 1 415 ? -6.169 -3.209 4.909 1.00 90.69 415 GLN A O 1
ATOM 3217 N N . PHE A 1 416 ? -5.649 -5.396 4.889 1.00 94.00 416 PHE A N 1
ATOM 3218 C CA . PHE A 1 416 ? -4.295 -5.312 4.378 1.00 94.00 416 PHE A CA 1
ATOM 3219 C C . PHE A 1 416 ? -4.083 -6.424 3.356 1.00 94.00 416 PHE A C 1
ATOM 3221 O O . PHE A 1 416 ? -4.475 -7.571 3.563 1.00 94.00 416 PHE A O 1
ATOM 3228 N N . ILE A 1 417 ? -3.458 -6.055 2.241 1.00 90.94 417 ILE A N 1
ATOM 3229 C CA . ILE A 1 417 ? -3.091 -6.977 1.172 1.00 90.94 417 ILE A CA 1
ATOM 3230 C C . ILE A 1 417 ? -1.572 -6.956 1.057 1.00 90.94 417 ILE A C 1
ATOM 3232 O O . ILE A 1 417 ? -0.981 -5.915 0.766 1.00 90.94 417 ILE A O 1
ATOM 3236 N N . GLY A 1 418 ? -0.926 -8.094 1.291 1.00 91.19 418 GLY A N 1
ATOM 3237 C CA . GLY A 1 418 ? 0.534 -8.172 1.308 1.00 91.19 418 GLY A CA 1
ATOM 3238 C C . GLY A 1 418 ? 1.052 -9.354 2.113 1.00 91.19 418 GLY A C 1
ATOM 3239 O O . GLY A 1 418 ? 0.348 -10.348 2.298 1.00 91.19 418 GLY A O 1
ATOM 3240 N N . CYS A 1 419 ? 2.282 -9.246 2.606 1.00 91.69 419 CYS A N 1
ATOM 3241 C CA . CYS A 1 419 ? 2.830 -10.212 3.555 1.00 91.69 419 CYS A CA 1
ATOM 3242 C C . CYS A 1 419 ? 3.301 -9.527 4.829 1.00 91.69 419 CYS A C 1
ATOM 3244 O O . CYS A 1 419 ? 3.753 -8.384 4.799 1.00 91.69 419 CYS A O 1
ATOM 3246 N N . MET A 1 420 ? 3.221 -10.261 5.935 1.00 94.50 420 MET A N 1
ATOM 3247 C CA . MET A 1 420 ? 3.830 -9.877 7.204 1.00 94.50 420 MET A CA 1
ATOM 3248 C C . MET A 1 420 ? 4.726 -11.003 7.691 1.00 94.50 420 MET A C 1
ATOM 3250 O O . MET A 1 420 ? 4.443 -12.180 7.439 1.00 94.50 420 MET A O 1
ATOM 3254 N N . ARG A 1 421 ? 5.793 -10.637 8.395 1.00 92.56 421 ARG A N 1
ATOM 3255 C CA . ARG A 1 421 ? 6.667 -11.593 9.062 1.00 92.56 421 ARG A CA 1
ATOM 3256 C C . ARG A 1 421 ? 7.243 -11.059 10.364 1.00 92.56 421 ARG A C 1
ATOM 3258 O O . ARG A 1 421 ? 7.212 -9.854 10.608 1.00 92.56 421 ARG A O 1
ATOM 3265 N N . ASN A 1 422 ? 7.826 -11.956 11.153 1.00 91.56 422 ASN A N 1
ATOM 3266 C CA . ASN A 1 422 ? 8.585 -11.641 12.365 1.00 91.56 422 ASN A CA 1
ATOM 3267 C C . ASN A 1 422 ? 7.788 -10.788 13.363 1.00 91.56 422 ASN A C 1
ATOM 3269 O O . ASN A 1 422 ? 8.303 -9.811 13.902 1.00 91.56 422 ASN A O 1
ATOM 3273 N N . LEU A 1 423 ? 6.521 -11.147 13.595 1.00 94.56 423 LEU A N 1
ATOM 3274 C CA . LEU A 1 423 ? 5.727 -10.533 14.655 1.00 94.56 423 LEU A CA 1
ATOM 3275 C C . LEU A 1 423 ? 6.390 -10.806 16.008 1.00 94.56 423 LEU A C 1
ATOM 3277 O O . LEU A 1 423 ? 6.616 -11.960 16.372 1.00 94.56 423 LEU A O 1
ATOM 3281 N N . SER A 1 424 ? 6.648 -9.756 16.777 1.00 91.75 424 SER A N 1
ATOM 3282 C CA . SER A 1 424 ? 7.144 -9.862 18.138 1.00 91.75 424 SER A CA 1
ATOM 3283 C C . SER A 1 424 ? 6.357 -8.969 19.091 1.00 91.75 424 SER A C 1
ATOM 3285 O O . SER A 1 424 ? 5.952 -7.859 18.743 1.00 91.75 424 SER A O 1
ATOM 3287 N N . ILE A 1 425 ? 6.127 -9.478 20.300 1.00 90.44 425 ILE A N 1
ATOM 3288 C CA . ILE A 1 425 ? 5.445 -8.767 21.383 1.00 90.44 425 ILE A CA 1
ATOM 3289 C C . ILE A 1 425 ? 6.361 -8.809 22.608 1.00 90.44 425 ILE A C 1
ATOM 3291 O O . ILE A 1 425 ? 6.810 -9.875 23.034 1.00 90.44 425 ILE A O 1
ATOM 3295 N N . ASP A 1 426 ? 6.700 -7.635 23.128 1.00 86.12 426 ASP A N 1
ATOM 3296 C CA . ASP A 1 426 ? 7.728 -7.379 24.142 1.00 86.12 426 ASP A CA 1
ATOM 3297 C C . ASP A 1 426 ? 9.086 -8.003 23.809 1.00 86.12 426 ASP A C 1
ATOM 3299 O O . ASP A 1 426 ? 9.785 -8.455 24.706 1.00 86.12 426 ASP A O 1
ATOM 3303 N N . SER A 1 427 ? 9.451 -8.081 22.526 1.00 80.31 427 SER A N 1
ATOM 3304 C CA . SER A 1 427 ? 10.649 -8.786 22.034 1.00 80.31 427 SER A CA 1
ATOM 3305 C C . SER A 1 427 ? 10.556 -10.316 22.091 1.00 80.31 427 SER A C 1
ATOM 3307 O O . SER A 1 427 ? 11.570 -11.004 22.027 1.00 80.31 427 SER A O 1
ATOM 3309 N N . LYS A 1 428 ? 9.365 -10.911 22.274 1.00 83.00 428 LYS A N 1
ATOM 3310 C CA . LYS A 1 428 ? 9.168 -12.368 22.108 1.00 83.00 428 LYS A CA 1
ATOM 3311 C C . LYS A 1 428 ? 8.613 -12.610 20.719 1.00 83.00 428 LYS A C 1
ATOM 3313 O O . LYS A 1 428 ? 7.548 -12.061 20.429 1.00 83.00 428 LYS A O 1
ATOM 3318 N N . PRO A 1 429 ? 9.289 -13.416 19.887 1.00 86.12 429 PRO A N 1
ATOM 3319 C CA . PRO A 1 429 ? 8.729 -13.806 18.608 1.00 86.12 429 PRO A CA 1
ATOM 3320 C C . PRO A 1 429 ? 7.429 -14.574 18.852 1.00 86.12 429 PRO A C 1
ATOM 3322 O O . PRO A 1 429 ? 7.352 -15.455 19.713 1.00 86.12 429 PRO A O 1
ATOM 3325 N N . ILE A 1 430 ? 6.391 -14.195 18.120 1.00 89.81 430 ILE A N 1
ATOM 3326 C CA . ILE A 1 430 ? 5.098 -14.862 18.141 1.00 89.81 430 ILE A CA 1
ATOM 3327 C C . ILE A 1 430 ? 5.036 -15.768 16.922 1.00 89.81 430 ILE A C 1
ATOM 3329 O O . ILE A 1 430 ? 5.112 -15.302 15.786 1.00 89.81 430 ILE A O 1
ATOM 3333 N N . ASP A 1 431 ? 4.859 -17.065 17.162 1.00 89.62 431 ASP A N 1
ATOM 3334 C CA . ASP A 1 431 ? 4.580 -18.015 16.092 1.00 89.62 431 ASP A CA 1
ATOM 3335 C C . ASP A 1 431 ? 3.229 -17.658 15.454 1.00 89.62 431 ASP A C 1
ATOM 3337 O O . ASP A 1 431 ? 2.178 -17.761 16.095 1.00 89.62 431 ASP A O 1
ATOM 3341 N N . MET A 1 432 ? 3.233 -17.245 14.187 1.00 90.69 432 MET A N 1
ATOM 3342 C CA . MET A 1 432 ? 2.032 -16.844 13.456 1.00 90.69 432 MET A CA 1
ATOM 3343 C C . MET A 1 432 ? 1.087 -18.022 13.161 1.00 90.69 432 MET A C 1
ATOM 3345 O O . MET A 1 432 ? 0.006 -17.812 12.607 1.00 90.69 432 MET A O 1
ATOM 3349 N N . ALA A 1 433 ? 1.451 -19.260 13.509 1.00 88.38 433 ALA A N 1
ATOM 3350 C CA . ALA A 1 433 ? 0.548 -20.409 13.524 1.00 88.38 433 ALA A CA 1
ATOM 3351 C C . ALA A 1 433 ? -0.173 -20.608 14.875 1.00 88.38 433 ALA A C 1
ATOM 3353 O O . ALA A 1 433 ? -1.155 -21.344 14.928 1.00 88.38 433 ALA A O 1
ATOM 3354 N N . SER A 1 434 ? 0.233 -19.908 15.942 1.00 87.25 434 SER A N 1
ATOM 3355 C CA . SER A 1 434 ? -0.398 -19.958 17.277 1.00 87.25 434 SER A CA 1
ATOM 3356 C C . SER A 1 434 ? -1.660 -19.084 17.413 1.00 87.25 434 SER A C 1
ATOM 3358 O O . SER A 1 434 ? -1.983 -18.573 18.487 1.00 87.25 434 SER A O 1
ATOM 3360 N N . PHE A 1 435 ? -2.382 -18.894 16.310 1.00 88.50 435 PHE A N 1
ATOM 3361 C CA . PHE A 1 435 ? -3.571 -18.050 16.248 1.00 88.50 435 PHE A CA 1
ATOM 3362 C C . PHE A 1 435 ? -4.777 -18.674 16.963 1.00 88.50 435 PHE A C 1
ATOM 3364 O O . PHE A 1 435 ? -4.935 -19.892 17.026 1.00 88.50 435 PHE A O 1
ATOM 3371 N N . ILE A 1 436 ? -5.678 -17.819 17.443 1.00 85.56 436 ILE A N 1
ATOM 3372 C CA . ILE A 1 436 ? -6.994 -18.208 17.966 1.00 85.56 436 ILE A CA 1
ATOM 3373 C C . ILE A 1 436 ? -7.947 -18.510 16.810 1.00 85.56 436 ILE A C 1
ATOM 3375 O O . ILE A 1 436 ? -8.662 -19.509 16.833 1.00 85.56 436 ILE A O 1
ATOM 3379 N N . ALA A 1 437 ? -7.953 -17.642 15.796 1.00 84.44 437 ALA A N 1
ATOM 3380 C CA . ALA A 1 437 ? -8.761 -17.781 14.592 1.00 84.44 437 ALA A CA 1
ATOM 3381 C C . ALA A 1 437 ? -7.968 -17.306 13.366 1.00 84.44 437 ALA A C 1
ATOM 3383 O O . ALA A 1 437 ? -7.228 -16.326 13.438 1.00 84.44 437 ALA A O 1
ATOM 3384 N N . ASN A 1 438 ? -8.128 -18.001 12.240 1.00 89.06 438 ASN A N 1
ATOM 3385 C CA . ASN A 1 438 ? -7.557 -17.614 10.953 1.00 89.06 438 ASN A CA 1
ATOM 3386 C C . ASN A 1 438 ? -8.683 -17.517 9.922 1.00 89.06 438 ASN A C 1
ATOM 3388 O O . ASN A 1 438 ? -9.332 -18.520 9.626 1.00 89.06 438 ASN A O 1
ATOM 3392 N N . ASN A 1 439 ? -8.879 -16.328 9.359 1.00 87.56 439 ASN A N 1
ATOM 3393 C CA . ASN A 1 439 ? -9.867 -16.069 8.327 1.00 87.56 439 ASN A CA 1
ATOM 3394 C C . ASN A 1 439 ? -9.168 -15.802 6.986 1.00 87.56 439 ASN A C 1
ATOM 3396 O O . ASN A 1 439 ? -8.960 -14.657 6.599 1.00 87.56 439 ASN A O 1
ATOM 3400 N N . GLY A 1 440 ? -8.772 -16.868 6.287 1.00 84.81 440 GLY A N 1
ATOM 3401 C CA . GLY A 1 440 ? -8.297 -16.789 4.898 1.00 84.81 440 GLY A CA 1
ATOM 3402 C C . GLY A 1 440 ? -6.834 -16.379 4.689 1.00 84.81 440 GLY A C 1
ATOM 3403 O O . GLY A 1 440 ? -6.432 -16.197 3.542 1.00 84.81 440 GLY A O 1
ATOM 3404 N N . THR A 1 441 ? -6.020 -16.257 5.744 1.00 90.12 441 THR A N 1
ATOM 3405 C CA . THR A 1 441 ? -4.573 -16.014 5.583 1.00 90.12 441 THR A CA 1
ATOM 3406 C C . THR A 1 441 ? -3.837 -17.321 5.283 1.00 90.12 441 THR A C 1
ATOM 3408 O O . THR A 1 441 ? -4.179 -18.383 5.826 1.00 90.12 441 THR A O 1
ATOM 3411 N N . LEU A 1 442 ? -2.820 -17.249 4.424 1.00 87.62 442 LEU A N 1
ATOM 3412 C CA . LEU A 1 442 ? -2.074 -18.413 3.944 1.00 87.62 442 LEU A CA 1
ATOM 3413 C C . LEU A 1 442 ? -0.681 -18.472 4.596 1.00 87.62 442 LEU A C 1
ATOM 3415 O O . LEU A 1 442 ? -0.078 -17.421 4.843 1.00 87.62 442 LEU A O 1
ATOM 3419 N N . PRO A 1 443 ? -0.170 -19.681 4.900 1.00 85.50 443 PRO A N 1
ATOM 3420 C CA . PRO A 1 443 ? 1.181 -19.843 5.419 1.00 85.50 443 PRO A CA 1
ATOM 3421 C C . PRO A 1 443 ? 2.198 -19.391 4.376 1.00 85.50 443 PRO A C 1
ATOM 3423 O O . PRO A 1 443 ? 2.050 -19.707 3.194 1.00 85.50 443 PRO A O 1
ATOM 3426 N N . GLY A 1 444 ? 3.229 -18.677 4.821 1.00 79.44 444 GLY A N 1
ATOM 3427 C CA . GLY A 1 444 ? 4.272 -18.223 3.923 1.00 79.44 444 GLY A CA 1
ATOM 3428 C C . GLY A 1 444 ? 3.874 -17.057 3.026 1.00 79.44 444 GLY A C 1
ATOM 3429 O O . GLY A 1 444 ? 2.794 -16.473 3.152 1.00 79.44 444 GLY A O 1
ATOM 3430 N N . CYS A 1 445 ? 4.768 -16.692 2.115 1.00 75.00 445 CYS A N 1
ATOM 3431 C CA . CYS A 1 445 ? 4.580 -15.554 1.221 1.00 75.00 445 CYS A CA 1
ATOM 3432 C C . CYS A 1 445 ? 4.922 -15.958 -0.217 1.00 75.00 445 CYS A C 1
ATOM 3434 O O . CYS A 1 445 ? 6.056 -15.810 -0.671 1.00 75.00 445 CYS A O 1
ATOM 3436 N N . ALA A 1 446 ? 3.902 -16.397 -0.971 1.00 54.06 446 ALA A N 1
ATOM 3437 C CA . ALA A 1 446 ? 4.019 -16.808 -2.380 1.00 54.06 446 ALA A CA 1
ATOM 3438 C C . ALA A 1 446 ? 4.613 -15.728 -3.309 1.00 54.06 446 ALA A C 1
ATOM 3440 O O . ALA A 1 446 ? 4.986 -16.006 -4.449 1.00 54.06 446 ALA A O 1
ATOM 3441 N N . ALA A 1 447 ? 4.714 -14.493 -2.823 1.00 51.25 447 ALA A N 1
ATOM 3442 C CA . ALA A 1 447 ? 5.214 -13.361 -3.570 1.00 51.25 447 ALA A CA 1
ATOM 3443 C C . ALA A 1 447 ? 6.741 -13.271 -3.726 1.00 51.25 447 ALA A C 1
ATOM 3445 O O . ALA A 1 447 ? 7.214 -12.406 -4.467 1.00 51.25 447 ALA A O 1
ATOM 3446 N N . GLN A 1 448 ? 7.503 -14.178 -3.106 1.00 50.25 448 GLN A N 1
ATOM 3447 C CA . GLN A 1 448 ? 8.926 -14.383 -3.393 1.00 50.25 448 GLN A CA 1
ATOM 3448 C C . GLN A 1 448 ? 9.221 -15.814 -3.878 1.00 50.25 448 GLN A C 1
ATOM 3450 O O . GLN A 1 448 ? 10.082 -16.504 -3.340 1.00 50.25 448 GLN A O 1
ATOM 3455 N N . ARG A 1 449 ? 8.605 -16.260 -4.982 1.00 49.22 449 ARG A N 1
ATOM 3456 C CA . ARG A 1 449 ? 9.386 -17.127 -5.886 1.00 49.22 449 ARG A CA 1
ATOM 3457 C C . ARG A 1 449 ? 10.544 -16.290 -6.427 1.00 49.22 449 ARG A C 1
ATOM 3459 O O . ARG A 1 449 ? 10.318 -15.172 -6.883 1.00 49.22 449 ARG A O 1
ATOM 3466 N N . ASN A 1 450 ? 11.778 -16.788 -6.356 1.00 54.44 450 ASN A N 1
ATOM 3467 C CA . ASN A 1 450 ? 12.911 -16.097 -6.958 1.00 54.44 450 ASN A CA 1
ATOM 3468 C C . ASN A 1 450 ? 12.887 -16.290 -8.473 1.00 54.44 450 ASN A C 1
ATOM 3470 O O . ASN A 1 450 ? 13.464 -17.231 -9.012 1.00 54.44 450 ASN A O 1
ATOM 3474 N N . TYR A 1 451 ? 12.193 -15.389 -9.168 1.00 59.09 451 TYR A N 1
ATOM 3475 C CA . TYR A 1 451 ? 12.048 -15.457 -10.620 1.00 59.09 451 TYR A CA 1
ATOM 3476 C C . TYR A 1 451 ? 13.386 -15.290 -11.358 1.00 59.09 451 TYR A C 1
ATOM 3478 O O . TYR A 1 451 ? 13.443 -15.584 -12.544 1.00 59.09 451 TYR A O 1
ATOM 3486 N N . CYS A 1 452 ? 14.464 -14.885 -10.677 1.00 63.66 452 CYS A N 1
ATOM 3487 C CA . CYS A 1 452 ? 15.802 -14.729 -11.250 1.00 63.66 452 CYS A CA 1
ATOM 3488 C C . CYS A 1 452 ? 16.698 -15.976 -11.161 1.00 63.66 452 CYS A C 1
ATOM 3490 O O . CYS A 1 452 ? 17.851 -15.913 -11.581 1.00 63.66 452 CYS A O 1
ATOM 3492 N N . GLU A 1 453 ? 16.210 -17.111 -10.647 1.00 59.00 453 GLU A N 1
ATOM 3493 C CA . GLU A 1 453 ? 16.982 -18.370 -10.649 1.00 59.00 453 GLU A CA 1
ATOM 3494 C C . GLU A 1 453 ? 17.192 -18.943 -12.061 1.00 59.00 453 GLU A C 1
ATOM 3496 O O . GLU A 1 453 ? 18.136 -19.692 -12.300 1.00 59.00 453 GLU A O 1
ATOM 3501 N N . THR A 1 454 ? 16.339 -18.567 -13.016 1.00 58.12 454 THR A N 1
ATOM 3502 C CA . THR A 1 454 ? 16.504 -18.860 -14.447 1.00 58.12 454 THR A CA 1
ATOM 3503 C C . THR A 1 454 ? 16.935 -17.582 -15.172 1.00 58.12 454 THR A C 1
ATOM 3505 O O . THR A 1 454 ? 16.445 -16.496 -14.867 1.00 58.12 454 THR A O 1
ATOM 3508 N N . SER A 1 455 ? 17.868 -17.665 -16.124 1.00 59.44 455 SER A N 1
ATOM 3509 C CA . SER A 1 455 ? 18.376 -16.490 -16.847 1.00 59.44 455 SER A CA 1
ATOM 3510 C C . SER A 1 455 ? 17.348 -15.965 -17.861 1.00 59.44 455 SER A C 1
ATOM 3512 O O . SER A 1 455 ? 17.401 -16.302 -19.044 1.00 59.44 455 SER A O 1
ATOM 3514 N N . TRP A 1 456 ? 16.392 -15.155 -17.401 1.00 68.25 456 TRP A N 1
ATOM 3515 C CA . TRP A 1 456 ? 15.358 -14.556 -18.256 1.00 68.25 456 TRP A CA 1
ATOM 3516 C C . TRP A 1 456 ? 15.810 -13.271 -18.959 1.00 68.25 456 TRP A C 1
ATOM 3518 O O . TRP A 1 456 ? 15.268 -12.925 -20.007 1.00 68.25 456 TRP A O 1
ATOM 3528 N N . CYS A 1 457 ? 16.806 -12.582 -18.398 1.00 73.81 457 CYS A N 1
ATOM 3529 C CA . CYS A 1 457 ? 17.365 -11.351 -18.947 1.00 73.81 457 CYS A CA 1
ATOM 3530 C C . CYS A 1 457 ? 18.396 -11.645 -20.038 1.00 73.81 457 CYS A C 1
ATOM 3532 O O . CYS A 1 457 ? 19.314 -12.442 -19.850 1.00 73.81 457 CYS A O 1
ATOM 3534 N N . GLN A 1 458 ? 18.241 -10.988 -21.182 1.00 73.31 458 GLN A N 1
ATOM 3535 C CA . GLN A 1 458 ? 19.088 -11.146 -22.360 1.00 73.31 458 GLN A CA 1
ATOM 3536 C C . GLN A 1 458 ? 20.103 -9.999 -22.466 1.00 73.31 458 GLN A C 1
ATOM 3538 O O . GLN A 1 458 ? 20.047 -9.027 -21.715 1.00 73.31 458 GLN A O 1
ATOM 3543 N N . ASN A 1 459 ? 21.060 -10.114 -23.393 1.00 75.25 459 ASN A N 1
ATOM 3544 C CA . ASN A 1 459 ? 22.015 -9.048 -23.738 1.00 75.25 459 ASN A CA 1
ATOM 3545 C C . ASN A 1 459 ? 22.795 -8.456 -22.544 1.00 75.25 459 ASN A C 1
ATOM 3547 O O . ASN A 1 459 ? 23.090 -7.264 -22.518 1.00 75.25 459 ASN A O 1
ATOM 3551 N N . GLY A 1 460 ? 23.135 -9.290 -21.555 1.00 73.31 460 GLY A N 1
ATOM 3552 C CA . GLY A 1 460 ? 23.874 -8.862 -20.362 1.00 73.31 460 GLY A CA 1
ATOM 3553 C C . GLY A 1 460 ? 23.040 -8.076 -19.344 1.00 73.31 460 GLY A C 1
ATOM 3554 O O . GLY A 1 460 ? 23.620 -7.389 -18.510 1.00 73.31 460 GLY A O 1
ATOM 3555 N N . GLY A 1 461 ? 21.705 -8.147 -19.419 1.00 76.25 461 GLY A N 1
ATOM 3556 C CA . GLY A 1 461 ? 20.808 -7.558 -18.427 1.00 76.25 461 GLY A CA 1
ATOM 3557 C C . GLY A 1 461 ? 20.883 -8.243 -17.066 1.00 76.25 461 GLY A C 1
ATOM 3558 O O . GLY A 1 461 ? 20.911 -9.472 -16.974 1.00 76.25 461 GLY A O 1
ATOM 3559 N N . THR A 1 462 ? 20.885 -7.442 -16.004 1.00 76.75 462 THR A N 1
ATOM 3560 C CA . THR A 1 462 ? 20.913 -7.932 -14.623 1.00 76.75 462 THR A CA 1
ATOM 3561 C C . THR A 1 462 ? 19.490 -8.227 -14.164 1.00 76.75 462 THR A C 1
ATOM 3563 O O . THR A 1 462 ? 18.637 -7.341 -14.165 1.00 76.75 462 THR A O 1
ATOM 3566 N N . CYS A 1 463 ? 19.211 -9.470 -13.770 1.00 73.69 463 CYS A N 1
ATOM 3567 C CA . CYS A 1 463 ? 17.898 -9.836 -13.246 1.00 73.69 463 CYS A CA 1
ATOM 3568 C C . CYS A 1 463 ? 17.735 -9.343 -11.809 1.00 73.69 463 CYS A C 1
ATOM 3570 O O . CYS A 1 463 ? 18.493 -9.732 -10.922 1.00 73.69 463 CYS A O 1
ATOM 3572 N N . VAL A 1 464 ? 16.712 -8.526 -11.581 1.00 69.56 464 VAL A N 1
ATOM 3573 C CA . VAL A 1 464 ? 16.297 -8.063 -10.260 1.00 69.56 464 VAL A CA 1
ATOM 3574 C C . VAL A 1 464 ? 14.947 -8.685 -9.935 1.00 69.56 464 VAL A C 1
ATOM 3576 O O . VAL A 1 464 ? 13.941 -8.432 -10.601 1.00 69.56 464 VAL A O 1
ATOM 3579 N N . ASN A 1 465 ? 14.920 -9.509 -8.891 1.00 57.25 465 ASN A N 1
ATOM 3580 C CA . ASN A 1 465 ? 13.702 -10.169 -8.441 1.00 57.25 465 ASN A CA 1
ATOM 3581 C C . ASN A 1 465 ? 12.718 -9.144 -7.844 1.00 57.25 465 ASN A C 1
ATOM 3583 O O . ASN A 1 465 ? 13.122 -8.243 -7.103 1.00 57.25 465 ASN A O 1
ATOM 3587 N N . LYS A 1 466 ? 11.428 -9.267 -8.169 1.00 50.00 466 LYS A N 1
ATOM 3588 C CA . LYS A 1 466 ? 10.341 -8.388 -7.714 1.00 50.00 466 LYS A CA 1
ATOM 3589 C C . LYS A 1 466 ? 9.134 -9.220 -7.256 1.00 50.00 466 LYS A C 1
ATOM 3591 O O . LYS A 1 466 ? 9.060 -10.429 -7.444 1.00 50.00 466 LYS A O 1
ATOM 3596 N N . TRP A 1 467 ? 8.160 -8.559 -6.636 1.00 44.22 467 TRP A N 1
ATOM 3597 C CA . TRP A 1 467 ? 6.943 -9.201 -6.131 1.00 44.22 467 TRP A CA 1
ATOM 3598 C C . TRP A 1 467 ? 6.151 -9.862 -7.273 1.00 44.22 467 TRP A C 1
ATOM 3600 O O . TRP A 1 467 ? 5.646 -9.159 -8.149 1.00 44.22 467 TRP A O 1
ATOM 3610 N N . ASN A 1 468 ? 6.041 -11.198 -7.280 1.00 44.34 468 ASN A N 1
ATOM 3611 C CA . ASN A 1 468 ? 5.384 -11.987 -8.342 1.00 44.34 468 ASN A CA 1
ATOM 3612 C C . ASN A 1 468 ? 5.946 -11.815 -9.777 1.00 44.34 468 ASN A C 1
ATOM 3614 O O . ASN A 1 468 ? 5.287 -12.217 -10.736 1.00 44.34 468 ASN A O 1
ATOM 3618 N N . THR A 1 469 ? 7.135 -11.229 -9.959 1.00 47.22 469 THR A N 1
ATOM 3619 C CA . THR A 1 469 ? 7.738 -11.005 -11.288 1.00 47.22 469 THR A CA 1
ATOM 3620 C C . THR A 1 469 ? 9.247 -10.774 -11.183 1.00 47.22 469 THR A C 1
ATOM 3622 O O . THR A 1 469 ? 9.777 -10.561 -10.103 1.00 47.22 469 THR A O 1
ATOM 3625 N N . TYR A 1 470 ? 9.963 -10.752 -12.301 1.00 62.88 470 TYR A N 1
ATOM 3626 C CA . TYR A 1 470 ? 11.323 -10.212 -12.381 1.00 62.88 470 TYR A CA 1
ATOM 3627 C C . TYR A 1 470 ? 11.321 -8.910 -13.187 1.00 62.88 470 TYR A C 1
ATOM 3629 O O . TYR A 1 470 ? 10.383 -8.638 -13.941 1.00 62.88 470 TYR A O 1
ATOM 3637 N N . ILE A 1 471 ? 12.357 -8.095 -13.005 1.00 61.88 471 ILE A N 1
ATOM 3638 C CA . ILE A 1 471 ? 12.690 -6.969 -13.880 1.00 61.88 471 ILE A CA 1
ATOM 3639 C C . ILE A 1 471 ? 14.131 -7.161 -14.337 1.00 61.88 471 ILE A C 1
ATOM 3641 O O . ILE A 1 471 ? 14.997 -7.485 -13.528 1.00 61.88 471 ILE A O 1
ATOM 3645 N N . CYS A 1 472 ? 14.391 -6.947 -15.621 1.00 70.25 472 CYS A N 1
ATOM 3646 C CA . CYS A 1 472 ? 15.744 -6.933 -16.150 1.00 70.25 472 CYS A CA 1
ATOM 3647 C C . CYS A 1 472 ? 16.266 -5.499 -16.213 1.00 70.25 472 CYS A C 1
ATOM 3649 O O . CYS A 1 472 ? 15.708 -4.654 -16.910 1.00 70.25 472 CYS A O 1
ATOM 3651 N N . GLU A 1 473 ? 17.342 -5.218 -15.487 1.00 69.56 473 GLU A N 1
ATOM 3652 C CA . GLU A 1 473 ? 18.090 -3.975 -15.631 1.00 69.56 473 GLU A CA 1
ATOM 3653 C C . GLU A 1 473 ? 18.969 -4.075 -16.874 1.00 69.56 473 GLU A C 1
ATOM 3655 O O . GLU A 1 473 ? 19.959 -4.810 -16.909 1.00 69.56 473 GLU A O 1
ATOM 3660 N N . CYS A 1 474 ? 18.569 -3.363 -17.923 1.00 67.56 474 CYS A N 1
ATOM 3661 C CA . CYS A 1 474 ? 19.221 -3.453 -19.218 1.00 67.56 474 CYS A CA 1
ATOM 3662 C C . CYS A 1 474 ? 20.452 -2.548 -19.300 1.00 67.56 474 CYS A C 1
ATOM 3664 O O . CYS A 1 474 ? 20.386 -1.386 -18.888 1.00 67.56 474 CYS A O 1
ATOM 3666 N N . PRO A 1 475 ? 21.564 -3.026 -19.888 1.00 66.31 475 PRO A N 1
ATOM 3667 C CA . PRO A 1 475 ? 22.697 -2.174 -20.192 1.00 66.31 475 PRO A CA 1
ATOM 3668 C C . PRO A 1 475 ? 22.279 -1.051 -21.142 1.00 66.31 475 PRO A C 1
ATOM 3670 O O . PRO A 1 475 ? 21.381 -1.212 -21.976 1.00 66.31 475 PRO A O 1
ATOM 3673 N N . VAL A 1 476 ? 22.973 0.084 -21.050 1.00 48.25 476 VAL A N 1
ATOM 3674 C CA . VAL A 1 476 ? 22.790 1.217 -21.966 1.00 48.25 476 VAL A CA 1
ATOM 3675 C C . VAL A 1 476 ? 22.824 0.690 -23.403 1.00 48.25 476 VAL A C 1
ATOM 3677 O O . VAL A 1 476 ? 23.797 0.026 -23.758 1.00 48.25 476 VAL A O 1
ATOM 3680 N N . ARG A 1 477 ? 21.791 1.021 -24.205 1.00 50.56 477 ARG A N 1
ATOM 3681 C CA . ARG A 1 477 ? 21.495 0.551 -25.586 1.00 50.56 477 ARG A CA 1
ATOM 3682 C C . ARG A 1 477 ? 20.491 -0.599 -25.716 1.00 50.56 477 ARG A C 1
ATOM 3684 O O . ARG A 1 477 ? 20.149 -0.932 -26.849 1.00 50.56 477 ARG A O 1
ATOM 3691 N N . PHE A 1 478 ? 19.978 -1.158 -24.623 1.00 57.66 478 PHE A N 1
ATOM 3692 C CA . PHE A 1 478 ? 18.977 -2.229 -24.656 1.00 57.66 478 PHE A CA 1
ATOM 3693 C C . PHE A 1 478 ? 17.736 -1.881 -23.818 1.00 57.66 478 PHE A C 1
ATOM 3695 O O . PHE A 1 478 ? 17.817 -1.094 -22.880 1.00 57.66 478 PHE A O 1
ATOM 3702 N N . GLY A 1 479 ? 16.582 -2.439 -24.179 1.00 53.72 479 GLY A N 1
ATOM 3703 C CA . GLY A 1 479 ? 15.275 -2.207 -23.562 1.00 53.72 479 GLY A CA 1
ATOM 3704 C C . GLY A 1 479 ? 14.336 -3.396 -23.772 1.00 53.72 479 GLY A C 1
ATOM 3705 O O . GLY A 1 479 ? 14.764 -4.453 -24.225 1.00 53.72 479 GLY A O 1
ATOM 3706 N N . GLY A 1 480 ? 13.050 -3.238 -23.475 1.00 50.69 480 GLY A N 1
ATOM 3707 C CA . GLY A 1 480 ? 12.109 -4.364 -23.429 1.00 50.69 480 GLY A CA 1
ATOM 3708 C C . GLY A 1 480 ? 12.063 -5.028 -22.054 1.00 50.69 480 GLY A C 1
ATOM 3709 O O . GLY A 1 480 ? 12.829 -4.674 -21.159 1.00 50.69 480 GLY A O 1
ATOM 3710 N N . LYS A 1 481 ? 11.124 -5.960 -21.855 1.00 52.97 481 LYS A N 1
ATOM 3711 C CA . LYS A 1 481 ? 10.873 -6.549 -20.521 1.00 52.97 481 LYS A CA 1
ATOM 3712 C C . LYS A 1 481 ? 12.051 -7.392 -20.024 1.00 52.97 481 LYS A C 1
ATOM 3714 O O . LYS A 1 481 ? 12.284 -7.465 -18.819 1.00 52.97 481 LYS A O 1
ATOM 3719 N N . ASN A 1 482 ? 12.804 -7.962 -20.960 1.00 69.31 482 ASN A N 1
ATOM 3720 C CA . ASN A 1 482 ? 13.904 -8.888 -20.747 1.00 69.31 482 ASN A CA 1
ATOM 3721 C C . ASN A 1 482 ? 15.208 -8.407 -21.405 1.00 69.31 482 ASN A C 1
ATOM 3723 O O . ASN A 1 482 ? 16.106 -9.216 -21.638 1.00 69.31 482 ASN A O 1
ATOM 3727 N N . CYS A 1 483 ? 15.331 -7.113 -21.718 1.00 71.00 483 CYS A N 1
ATOM 3728 C CA . CYS A 1 483 ? 16.463 -6.538 -22.460 1.00 71.00 483 CYS A CA 1
ATOM 3729 C C . CYS A 1 483 ? 16.631 -7.082 -23.886 1.00 71.00 483 CYS A C 1
ATOM 3731 O O . CYS A 1 483 ? 17.726 -7.057 -24.452 1.00 71.00 483 CYS A O 1
ATOM 3733 N N . GLU A 1 484 ? 15.543 -7.577 -24.474 1.00 67.94 484 GLU A N 1
ATOM 3734 C CA . GLU A 1 484 ? 15.488 -8.142 -25.820 1.00 67.94 484 GLU A CA 1
ATOM 3735 C C . GLU A 1 484 ? 15.564 -7.077 -26.924 1.00 67.94 484 GLU A C 1
ATOM 3737 O O . GLU A 1 484 ? 15.992 -7.356 -28.045 1.00 67.94 484 GLU A O 1
ATOM 3742 N N . GLN A 1 485 ? 15.160 -5.843 -26.622 1.00 59.06 485 GLN A N 1
ATOM 3743 C CA . GLN A 1 485 ? 15.109 -4.751 -27.586 1.00 59.06 485 GLN A CA 1
ATOM 3744 C C . GLN A 1 485 ? 16.442 -4.014 -27.610 1.00 59.06 485 GLN A C 1
ATOM 3746 O O . GLN A 1 485 ? 17.029 -3.731 -26.573 1.00 59.06 485 GLN A O 1
ATOM 3751 N N . VAL A 1 486 ? 16.905 -3.640 -28.797 1.00 57.19 486 VAL A N 1
ATOM 3752 C CA . VAL A 1 486 ? 18.078 -2.775 -28.964 1.00 57.19 486 VAL A CA 1
ATOM 3753 C C . VAL A 1 486 ? 17.573 -1.348 -29.169 1.00 57.19 486 VAL A C 1
ATOM 3755 O O . VAL A 1 486 ? 16.995 -1.051 -30.209 1.00 57.19 486 VAL A O 1
ATOM 3758 N N . LEU A 1 487 ? 17.796 -0.470 -28.191 1.00 48.03 487 LEU A N 1
ATOM 3759 C CA . LEU A 1 487 ? 17.390 0.945 -28.175 1.00 48.03 487 LEU A CA 1
ATOM 3760 C C . LEU A 1 487 ? 18.396 1.870 -28.891 1.00 48.03 487 LEU A C 1
ATOM 3762 O O . LEU A 1 487 ? 18.539 3.040 -28.547 1.00 48.03 487 LEU A O 1
ATOM 3766 N N . VAL A 1 488 ? 19.124 1.349 -29.878 1.00 47.41 488 VAL A N 1
ATOM 3767 C CA . VAL A 1 488 ? 20.027 2.144 -30.723 1.00 47.41 488 VAL A CA 1
ATOM 3768 C C . VAL A 1 488 ? 19.317 2.417 -32.035 1.00 47.41 488 VAL A C 1
ATOM 3770 O O . VAL A 1 488 ? 18.891 1.469 -32.696 1.00 47.41 488 VAL A O 1
ATOM 3773 N N . ASP A 1 489 ? 19.226 3.690 -32.427 1.00 55.22 489 ASP A N 1
ATOM 3774 C CA . ASP A 1 489 ? 18.869 4.053 -33.796 1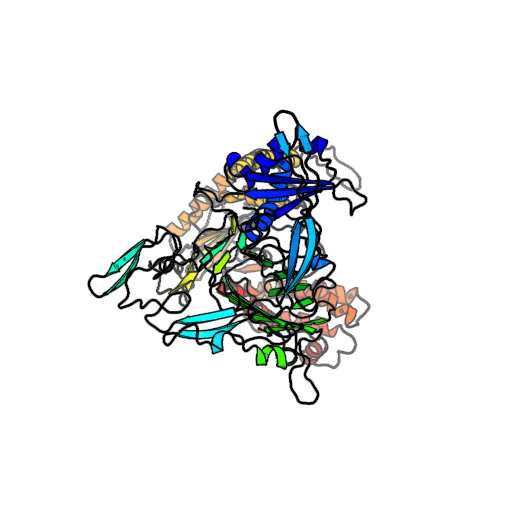.00 55.22 489 ASP A CA 1
ATOM 3775 C C . ASP A 1 489 ? 19.867 3.383 -34.748 1.00 55.22 489 ASP A C 1
ATOM 3777 O O . ASP A 1 489 ? 21.051 3.723 -34.794 1.00 55.22 489 ASP A O 1
ATOM 3781 N N . LYS A 1 490 ? 19.394 2.367 -35.473 1.00 58.88 490 LYS A N 1
ATOM 3782 C CA . LYS A 1 490 ? 20.201 1.622 -36.445 1.00 58.88 490 LYS A CA 1
ATOM 3783 C C . LYS A 1 490 ? 20.360 2.395 -37.763 1.00 58.88 490 LYS A C 1
ATOM 3785 O O . LYS A 1 490 ? 20.888 1.829 -38.715 1.00 58.88 490 LYS A O 1
ATOM 3790 N N . GLY A 1 491 ? 19.870 3.639 -37.842 1.00 65.06 491 GLY A N 1
ATOM 3791 C CA . GLY A 1 491 ? 19.894 4.472 -39.045 1.00 65.06 491 GLY A CA 1
ATOM 3792 C C . GLY A 1 491 ? 19.047 3.900 -40.182 1.00 65.06 491 GLY A C 1
ATOM 3793 O O . GLY A 1 491 ? 19.308 4.184 -41.349 1.00 65.06 491 GLY A O 1
ATOM 3794 N N . ARG A 1 492 ? 18.072 3.037 -39.863 1.00 77.00 492 ARG A N 1
ATOM 3795 C CA . ARG A 1 492 ? 17.268 2.335 -40.869 1.00 77.00 492 ARG A CA 1
ATOM 3796 C C . ARG A 1 492 ? 16.171 3.250 -41.404 1.00 77.00 492 ARG A C 1
ATOM 3798 O O . ARG A 1 492 ? 15.507 3.965 -40.655 1.00 77.00 492 ARG A O 1
ATOM 3805 N N . VAL A 1 493 ? 15.962 3.193 -42.712 1.00 87.19 493 VAL A N 1
ATOM 3806 C CA . VAL A 1 493 ? 14.901 3.941 -43.394 1.00 87.19 493 VAL A CA 1
ATOM 3807 C C . VAL A 1 493 ? 13.536 3.351 -43.044 1.00 87.19 493 VAL A C 1
ATOM 3809 O O . VAL A 1 493 ? 13.348 2.137 -43.083 1.00 87.19 493 VAL A O 1
ATOM 3812 N N . THR A 1 494 ? 12.593 4.204 -42.656 1.00 90.12 494 THR A N 1
ATOM 3813 C CA . THR A 1 494 ? 11.285 3.803 -42.117 1.00 90.12 494 THR A CA 1
ATOM 3814 C C . THR A 1 494 ? 10.193 4.602 -42.808 1.00 90.12 494 THR A C 1
ATOM 3816 O O . THR A 1 494 ? 10.351 5.807 -43.001 1.00 90.12 494 THR A O 1
ATOM 3819 N N . ASP A 1 495 ? 9.082 3.954 -43.143 1.00 93.56 495 ASP A N 1
ATOM 3820 C CA . ASP A 1 495 ? 7.877 4.640 -43.604 1.00 93.56 495 ASP A CA 1
ATOM 3821 C C . ASP A 1 495 ? 6.810 4.604 -42.511 1.00 93.56 495 ASP A C 1
ATOM 3823 O O . ASP A 1 495 ? 6.582 3.574 -41.869 1.00 93.56 495 ASP A O 1
ATOM 3827 N N . ILE A 1 496 ? 6.163 5.752 -42.304 1.00 93.12 496 ILE A N 1
ATOM 3828 C CA . ILE A 1 496 ? 5.050 5.929 -41.374 1.00 93.12 496 ILE A CA 1
ATOM 3829 C C . ILE A 1 496 ? 3.803 6.252 -42.186 1.00 93.12 496 ILE A C 1
ATOM 3831 O O . ILE A 1 496 ? 3.762 7.244 -42.914 1.00 93.12 496 ILE A O 1
ATOM 3835 N N . ILE A 1 497 ? 2.772 5.429 -42.048 1.00 94.38 497 ILE A N 1
ATOM 3836 C CA . ILE A 1 497 ? 1.484 5.606 -42.703 1.00 94.38 497 ILE A CA 1
ATOM 3837 C C . ILE A 1 497 ? 0.496 6.105 -41.658 1.00 94.38 497 ILE A C 1
ATOM 3839 O O . ILE A 1 497 ? 0.087 5.359 -40.769 1.00 94.38 497 ILE A O 1
ATOM 3843 N N . TYR A 1 498 ? 0.109 7.369 -41.783 1.00 92.94 498 TYR A N 1
ATOM 3844 C CA . TYR A 1 498 ? -0.961 7.979 -41.005 1.00 92.94 498 TYR A CA 1
ATOM 3845 C C . TYR A 1 498 ? -2.307 7.569 -41.604 1.00 92.94 498 TYR A C 1
ATOM 3847 O O . TYR A 1 498 ? -2.555 7.779 -42.795 1.00 92.94 498 TYR A O 1
ATOM 3855 N N . LEU A 1 499 ? -3.170 6.978 -40.780 1.00 91.81 499 LEU A N 1
ATOM 3856 C CA . LEU A 1 499 ? -4.482 6.462 -41.155 1.00 91.81 499 LEU A CA 1
ATOM 3857 C C . LEU A 1 499 ? -5.574 7.217 -40.388 1.00 91.81 499 LEU A C 1
ATOM 3859 O O . LEU A 1 499 ? -5.524 7.321 -39.166 1.00 91.81 499 LEU A O 1
ATOM 3863 N N . ASP A 1 500 ? -6.587 7.699 -41.113 1.00 90.12 500 ASP A N 1
ATOM 3864 C CA . ASP A 1 500 ? -7.728 8.451 -40.563 1.00 90.12 500 ASP A CA 1
ATOM 3865 C C . ASP A 1 500 ? -9.021 7.677 -40.840 1.00 90.12 500 ASP A C 1
ATOM 3867 O O . ASP A 1 500 ? -9.331 7.356 -41.992 1.00 90.12 500 ASP A O 1
ATOM 3871 N N . LEU A 1 501 ? -9.785 7.345 -39.798 1.00 89.56 501 LEU A N 1
ATOM 3872 C CA . LEU A 1 501 ? -11.093 6.704 -39.943 1.00 89.56 501 LEU A CA 1
ATOM 3873 C C . LEU A 1 501 ? -12.181 7.745 -40.240 1.00 89.56 501 LEU A C 1
ATOM 3875 O O . LEU A 1 501 ? -12.357 8.726 -39.519 1.00 89.56 501 LEU A O 1
ATOM 3879 N N . CYS A 1 502 ? -13.012 7.493 -41.255 1.00 90.00 502 CYS A N 1
ATOM 3880 C CA . CYS A 1 502 ? -14.162 8.340 -41.554 1.00 90.00 502 CYS A CA 1
ATOM 3881 C C . CYS A 1 502 ? -15.151 8.349 -40.381 1.00 90.00 502 CYS A C 1
ATOM 3883 O O . CYS A 1 502 ? -15.804 7.338 -40.118 1.00 90.00 502 CYS A O 1
ATOM 3885 N N . LYS A 1 503 ? -15.328 9.515 -39.742 1.00 87.69 503 LYS A N 1
ATOM 3886 C CA . LYS A 1 503 ? -16.325 9.730 -38.676 1.00 87.69 503 LYS A CA 1
ATOM 3887 C C . LYS A 1 503 ? -16.260 8.620 -37.618 1.00 87.69 503 LYS A C 1
ATOM 3889 O O . LYS A 1 503 ? -17.226 7.882 -37.404 1.00 87.69 503 LYS A O 1
ATOM 3894 N N . ALA A 1 504 ? -15.079 8.459 -37.026 1.00 86.00 504 ALA A N 1
ATOM 3895 C CA . ALA A 1 504 ? -14.701 7.312 -36.208 1.00 86.00 504 ALA A CA 1
ATOM 3896 C C . ALA A 1 504 ? -15.730 6.960 -35.117 1.00 86.00 504 ALA A C 1
ATOM 3898 O O . ALA A 1 504 ? -16.152 5.804 -35.030 1.00 86.00 504 ALA A O 1
ATOM 3899 N N . PHE A 1 505 ? -16.205 7.961 -34.371 1.00 88.44 505 PHE A N 1
ATOM 3900 C CA . PHE A 1 505 ? -17.191 7.796 -33.299 1.00 88.44 505 PHE A CA 1
ATOM 3901 C C . PHE A 1 505 ? -18.629 7.647 -33.815 1.00 88.44 505 PHE A C 1
ATOM 3903 O O . PHE A 1 505 ? -19.367 6.827 -33.281 1.00 88.44 505 PHE A O 1
ATOM 3910 N N . ASP A 1 506 ? -19.023 8.357 -34.878 1.00 87.50 506 ASP A N 1
ATOM 3911 C CA . ASP A 1 506 ? -20.422 8.402 -35.354 1.00 87.50 506 ASP A CA 1
ATOM 3912 C C . ASP A 1 506 ? -20.856 7.135 -36.105 1.00 87.50 506 ASP A C 1
ATOM 3914 O O . ASP A 1 506 ? -22.039 6.848 -36.269 1.00 87.50 506 ASP A O 1
ATOM 3918 N N . THR A 1 507 ? -19.893 6.370 -36.611 1.00 89.19 507 THR A N 1
ATOM 3919 C CA . THR A 1 507 ? -20.158 5.229 -37.502 1.00 89.19 507 THR A CA 1
ATOM 3920 C C . THR A 1 507 ? -19.994 3.882 -36.803 1.00 89.19 507 THR A C 1
ATOM 3922 O O . THR A 1 507 ? -19.816 2.871 -37.467 1.00 89.19 507 THR A O 1
ATOM 3925 N N . VAL A 1 508 ? -19.907 3.841 -35.465 1.00 91.75 508 VAL A N 1
ATOM 3926 C CA . VAL A 1 508 ? -19.692 2.588 -34.708 1.00 91.75 508 VAL A CA 1
ATOM 3927 C C . VAL A 1 508 ? -20.961 1.731 -34.759 1.00 91.75 508 VAL A C 1
ATOM 3929 O O . VAL A 1 508 ? -21.977 2.163 -34.218 1.00 91.75 508 VAL A O 1
ATOM 3932 N N . PRO A 1 509 ? -20.944 0.534 -35.373 1.00 92.12 509 PRO A N 1
ATOM 3933 C CA . PRO A 1 509 ? -22.126 -0.322 -35.413 1.00 92.12 509 PRO A CA 1
ATOM 3934 C C . PRO A 1 509 ? -22.398 -0.910 -34.026 1.00 92.12 509 PRO A C 1
ATOM 3936 O O . PRO A 1 509 ? -21.516 -1.541 -33.438 1.00 92.12 509 PRO A O 1
ATOM 3939 N N . HIS A 1 510 ? -23.610 -0.709 -33.505 1.00 91.38 510 HIS A N 1
ATOM 3940 C CA . HIS A 1 510 ? -23.970 -1.129 -32.147 1.00 91.38 510 HIS A CA 1
ATOM 3941 C C . HIS A 1 510 ? -23.905 -2.649 -31.973 1.00 91.38 510 HIS A C 1
ATOM 3943 O O . HIS A 1 510 ? -23.330 -3.109 -30.992 1.00 91.38 510 HIS A O 1
ATOM 3949 N N . ASP A 1 511 ? -24.374 -3.429 -32.950 1.00 90.25 511 ASP A N 1
ATOM 3950 C CA . ASP A 1 511 ? -24.356 -4.898 -32.872 1.00 90.25 511 ASP A CA 1
ATOM 3951 C C . ASP A 1 511 ? -22.932 -5.471 -32.794 1.00 90.25 511 ASP A C 1
ATOM 3953 O O . ASP A 1 511 ? -22.652 -6.360 -31.990 1.00 90.25 511 ASP A O 1
ATOM 3957 N N . ILE A 1 512 ? -21.998 -4.920 -33.579 1.00 92.31 512 ILE A N 1
ATOM 3958 C CA . ILE A 1 512 ? -20.587 -5.339 -33.565 1.00 92.31 512 ILE A CA 1
ATOM 3959 C C . ILE A 1 512 ? -19.920 -4.933 -32.247 1.00 92.31 512 ILE A C 1
ATOM 3961 O O . ILE A 1 512 ? -19.130 -5.696 -31.691 1.00 92.31 512 ILE A O 1
ATOM 3965 N N . LEU A 1 513 ? -20.230 -3.742 -31.729 1.00 92.81 513 LEU A N 1
ATOM 3966 C CA . LEU A 1 513 ? -19.724 -3.287 -30.436 1.00 92.81 513 LEU A CA 1
ATOM 3967 C C . LEU A 1 513 ? -20.217 -4.186 -29.293 1.00 92.81 513 LEU A C 1
ATOM 3969 O O . LEU A 1 513 ? -19.410 -4.596 -28.463 1.00 92.81 513 LEU A O 1
ATOM 3973 N N . VAL A 1 514 ? -21.506 -4.535 -29.278 1.00 91.81 514 VAL A N 1
ATOM 3974 C CA . VAL A 1 514 ? -22.099 -5.453 -28.293 1.00 91.81 514 VAL A CA 1
ATOM 3975 C C . VAL A 1 514 ? -21.436 -6.828 -28.363 1.00 91.81 514 VAL A C 1
ATOM 3977 O O . VAL A 1 514 ? -20.986 -7.332 -27.338 1.00 91.81 514 VAL A O 1
ATOM 3980 N N . PHE A 1 515 ? -21.259 -7.385 -29.564 1.00 91.75 515 PHE A N 1
ATOM 3981 C CA . PHE A 1 515 ? -20.539 -8.648 -29.748 1.00 91.75 515 PHE A CA 1
ATOM 3982 C C . PHE A 1 515 ? -19.103 -8.596 -29.194 1.00 91.75 515 PHE A C 1
ATOM 3984 O O . PHE A 1 515 ? -18.627 -9.540 -28.561 1.00 91.75 515 PHE A O 1
ATOM 3991 N N . LYS A 1 516 ? -18.394 -7.476 -29.393 1.00 92.19 516 LYS A N 1
ATOM 3992 C CA . LYS A 1 516 ? -17.046 -7.290 -28.836 1.00 92.19 516 LYS A CA 1
ATOM 3993 C C . LYS A 1 516 ? -17.056 -7.185 -27.310 1.00 92.19 516 LYS A C 1
ATOM 3995 O O . LYS A 1 516 ? -16.159 -7.746 -26.689 1.00 92.19 516 LYS A O 1
ATOM 4000 N N . LEU A 1 517 ? -18.043 -6.519 -26.708 1.00 92.19 517 LEU A N 1
ATOM 4001 C CA . LEU A 1 517 ? -18.193 -6.445 -25.247 1.00 92.19 517 LEU A CA 1
ATOM 4002 C C . LEU A 1 517 ? -18.363 -7.840 -24.630 1.00 92.19 517 LEU A C 1
ATOM 4004 O O . LEU A 1 517 ? -17.666 -8.171 -23.673 1.00 92.19 517 LEU A O 1
ATOM 4008 N N . GLU A 1 518 ? -19.205 -8.684 -25.227 1.00 91.12 518 GLU A N 1
ATOM 4009 C CA . GLU A 1 518 ? -19.402 -10.068 -24.776 1.00 91.12 518 GLU A CA 1
ATOM 4010 C C . GLU A 1 518 ? -18.101 -10.880 -24.860 1.00 91.12 518 GLU A C 1
ATOM 4012 O O . GLU A 1 518 ? -17.742 -11.590 -23.920 1.00 91.12 518 GLU A O 1
ATOM 4017 N N . ARG A 1 519 ? -17.332 -10.726 -25.948 1.00 87.94 519 ARG A N 1
ATOM 4018 C CA . ARG A 1 519 ? -16.040 -11.413 -26.117 1.00 87.94 519 ARG A CA 1
ATOM 4019 C C . ARG A 1 519 ? -14.967 -10.942 -25.127 1.00 87.94 519 ARG A C 1
ATOM 4021 O O . ARG A 1 519 ? -14.072 -11.713 -24.795 1.00 87.94 519 ARG A O 1
ATOM 4028 N N . HIS A 1 520 ? -15.059 -9.699 -24.659 1.00 86.19 520 HIS A N 1
ATOM 4029 C CA . HIS A 1 520 ? -14.192 -9.135 -23.617 1.00 86.19 520 HIS A CA 1
ATOM 4030 C C . HIS A 1 520 ? -14.619 -9.531 -22.191 1.00 86.19 520 HIS A C 1
ATOM 4032 O O . HIS A 1 520 ? -14.010 -9.072 -21.228 1.00 86.19 520 HIS A O 1
ATOM 4038 N N . GLY A 1 521 ? -15.627 -10.399 -22.037 1.00 88.00 521 GLY A N 1
ATOM 4039 C CA . GLY A 1 521 ? -16.020 -10.975 -20.746 1.00 88.00 521 GLY A CA 1
ATOM 4040 C C . GLY A 1 521 ? -16.996 -10.125 -19.933 1.00 88.00 521 GLY A C 1
ATOM 4041 O O . GLY A 1 521 ? -17.168 -10.380 -18.742 1.00 88.00 521 GLY A O 1
ATOM 4042 N N . PHE A 1 522 ? -17.641 -9.127 -20.546 1.00 89.81 522 PHE A N 1
ATOM 4043 C CA . PHE A 1 522 ? -18.681 -8.347 -19.875 1.00 89.81 522 PHE A CA 1
ATOM 4044 C C . PHE A 1 522 ? -19.901 -9.222 -19.581 1.00 89.81 522 PHE A C 1
ATOM 4046 O O . PHE A 1 522 ? -20.379 -9.967 -20.441 1.00 89.81 522 PHE A O 1
ATOM 4053 N N . ASP A 1 523 ? -20.438 -9.108 -18.367 1.00 91.25 523 ASP A N 1
ATOM 4054 C CA . ASP A 1 523 ? -21.621 -9.856 -17.971 1.00 91.25 523 ASP A CA 1
ATOM 4055 C C . ASP A 1 523 ? -22.869 -9.411 -18.758 1.00 91.25 523 ASP A C 1
ATOM 4057 O O . ASP A 1 523 ? -22.952 -8.321 -19.341 1.00 91.25 523 ASP A O 1
ATOM 4061 N N . ARG A 1 524 ? -23.883 -10.279 -18.764 1.00 88.75 524 ARG A N 1
ATOM 4062 C CA . ARG A 1 524 ? -25.100 -10.090 -19.560 1.00 88.75 524 ARG A CA 1
ATOM 4063 C C . ARG A 1 524 ? -25.911 -8.858 -19.142 1.00 88.75 524 ARG A C 1
ATOM 4065 O O . ARG A 1 524 ? -26.598 -8.283 -19.988 1.00 88.75 524 ARG A O 1
ATOM 4072 N N . TRP A 1 525 ? -25.865 -8.458 -17.870 1.00 90.31 525 TRP A N 1
ATOM 4073 C CA . TRP A 1 525 ? -26.598 -7.289 -17.382 1.00 90.31 525 TRP A CA 1
ATOM 4074 C C . TRP A 1 525 ? -25.931 -6.000 -17.843 1.00 90.31 525 TRP A C 1
ATOM 4076 O O . TRP A 1 525 ? -26.612 -5.142 -18.411 1.00 90.31 525 TRP A O 1
ATOM 4086 N N . THR A 1 526 ? -24.611 -5.901 -17.688 1.00 91.19 526 THR A N 1
ATOM 4087 C CA . THR A 1 526 ? -23.838 -4.736 -18.134 1.00 91.19 526 THR A CA 1
ATOM 4088 C C . THR A 1 526 ? -23.938 -4.552 -19.646 1.00 91.19 526 THR A C 1
ATOM 4090 O O . THR A 1 526 ? -24.257 -3.459 -20.118 1.00 91.19 526 THR A O 1
ATOM 4093 N N . THR A 1 527 ? -23.778 -5.626 -20.423 1.00 91.88 527 THR A N 1
ATOM 4094 C CA . THR A 1 527 ? -23.919 -5.578 -21.888 1.00 91.88 527 THR A CA 1
ATOM 4095 C C . THR A 1 527 ? -25.320 -5.123 -22.315 1.00 91.88 527 THR A C 1
ATOM 4097 O O . THR A 1 527 ? -25.457 -4.279 -23.203 1.00 91.88 527 THR A O 1
ATOM 4100 N N . ARG A 1 528 ? -26.379 -5.613 -21.652 1.00 91.50 528 ARG A N 1
ATOM 4101 C CA . ARG A 1 528 ? -27.763 -5.187 -21.929 1.00 91.50 528 ARG A CA 1
ATOM 4102 C C . ARG A 1 528 ? -27.994 -3.717 -21.587 1.00 91.50 528 ARG A C 1
ATOM 4104 O O . ARG A 1 528 ? -28.700 -3.032 -22.322 1.00 91.50 528 ARG A O 1
ATOM 4111 N N . TRP A 1 529 ? -27.416 -3.233 -20.491 1.00 93.44 529 TRP A N 1
ATOM 4112 C CA . TRP A 1 529 ? -27.512 -1.828 -20.107 1.00 93.44 529 TRP A CA 1
ATOM 4113 C C . TRP A 1 529 ? -26.828 -0.916 -21.132 1.00 93.44 529 TRP A C 1
ATOM 4115 O O . TRP A 1 529 ? -27.441 0.051 -21.577 1.00 93.44 529 TRP A O 1
ATOM 4125 N N . ILE A 1 530 ? -25.615 -1.266 -21.582 1.00 92.31 530 ILE A N 1
ATOM 4126 C CA . ILE A 1 530 ? -24.893 -0.511 -22.622 1.00 92.31 530 ILE A CA 1
ATOM 4127 C C . ILE A 1 530 ? -25.685 -0.509 -23.932 1.00 92.31 530 ILE A C 1
ATOM 4129 O O . ILE A 1 530 ? -25.821 0.536 -24.564 1.00 92.31 530 ILE A O 1
ATOM 4133 N N . LYS A 1 531 ? -26.249 -1.657 -24.325 1.00 90.19 531 LYS A N 1
ATOM 4134 C CA . LYS A 1 531 ? -27.102 -1.748 -25.514 1.00 90.19 531 LYS A CA 1
ATOM 4135 C C . LYS A 1 531 ? -28.308 -0.810 -25.414 1.00 90.19 531 LYS A C 1
ATOM 4137 O O . LYS A 1 531 ? -28.522 -0.005 -26.310 1.00 90.19 531 LYS A O 1
ATOM 4142 N N . ASN A 1 532 ? -29.032 -0.842 -24.296 1.00 89.19 532 ASN A N 1
ATOM 4143 C CA . ASN A 1 532 ? -30.168 0.054 -24.063 1.00 89.19 532 ASN A CA 1
ATOM 4144 C C . ASN A 1 532 ? -29.769 1.538 -24.044 1.00 89.19 532 ASN A C 1
ATOM 4146 O O . ASN A 1 532 ? -30.581 2.386 -24.393 1.00 89.19 532 ASN A O 1
ATOM 4150 N N . TRP A 1 533 ? -28.549 1.858 -23.606 1.00 89.81 533 TRP A N 1
ATOM 4151 C CA . TRP A 1 533 ? -28.027 3.225 -23.609 1.00 89.81 533 TRP A CA 1
ATOM 4152 C C . TRP A 1 533 ? -27.721 3.739 -25.025 1.00 89.81 533 TRP A C 1
ATOM 4154 O O . TRP A 1 533 ? -27.854 4.934 -25.287 1.00 89.81 533 TRP A O 1
ATOM 4164 N N . LEU A 1 534 ? -27.328 2.847 -25.939 1.00 87.62 534 LEU A N 1
ATOM 4165 C CA . LEU A 1 534 ? -27.103 3.160 -27.353 1.00 87.62 534 LEU A CA 1
ATOM 4166 C C . LEU A 1 534 ? -28.413 3.179 -28.164 1.00 87.62 534 LEU A C 1
ATOM 4168 O O . LEU A 1 534 ? -28.548 3.977 -29.095 1.00 87.62 534 LEU A O 1
ATOM 4172 N N . ASP A 1 535 ? -29.377 2.335 -27.790 1.00 83.69 535 ASP A N 1
ATOM 4173 C CA . ASP A 1 535 ? -30.671 2.192 -28.459 1.00 83.69 535 ASP A CA 1
ATOM 4174 C C . ASP A 1 535 ? -31.629 3.369 -28.170 1.00 83.69 535 ASP A C 1
ATOM 4176 O O . ASP A 1 535 ? -31.594 4.021 -27.128 1.00 83.69 535 ASP A O 1
ATOM 4180 N N . GLY A 1 536 ? -32.532 3.657 -29.115 1.00 78.38 536 GLY A N 1
ATOM 4181 C CA . GLY A 1 536 ? -33.615 4.639 -28.934 1.00 78.38 536 GLY A CA 1
ATOM 4182 C C . GLY A 1 536 ? -33.210 6.117 -29.039 1.00 78.38 536 GLY A C 1
ATOM 4183 O O . GLY A 1 536 ? -34.066 6.998 -28.930 1.00 78.38 536 GLY A O 1
ATOM 4184 N N . CYS A 1 537 ? -31.936 6.415 -29.306 1.00 81.50 537 CYS A N 1
ATOM 4185 C CA . CYS A 1 537 ? -31.466 7.780 -29.529 1.00 81.50 537 CYS A CA 1
ATOM 4186 C C . CYS A 1 537 ? -31.996 8.363 -30.853 1.00 81.50 537 CYS A C 1
ATOM 4188 O O . CYS A 1 537 ? -32.045 7.688 -31.884 1.00 81.50 537 CYS A O 1
ATOM 4190 N N . THR A 1 538 ? -32.356 9.652 -30.857 1.00 86.19 538 THR A N 1
ATOM 4191 C CA . THR A 1 538 ? -32.769 10.384 -32.067 1.00 86.19 538 THR A CA 1
ATOM 4192 C C . THR A 1 538 ? -31.987 11.687 -32.220 1.00 86.19 538 THR A C 1
ATOM 4194 O O . THR A 1 538 ? -31.573 12.303 -31.242 1.00 86.19 538 THR A O 1
ATOM 4197 N N . GLN A 1 539 ? -31.780 12.115 -33.463 1.00 85.38 539 GLN A N 1
ATOM 4198 C CA . GLN A 1 539 ? -31.060 13.333 -33.822 1.00 85.38 539 GLN A CA 1
ATOM 4199 C C . GLN A 1 539 ? -31.878 14.216 -34.771 1.00 85.38 539 GLN A C 1
ATOM 4201 O O . GLN A 1 539 ? -32.703 13.732 -35.552 1.00 85.38 539 GLN A O 1
ATOM 4206 N N . ARG A 1 540 ? -31.626 15.527 -34.717 1.00 87.56 540 ARG A N 1
ATOM 4207 C CA . ARG A 1 540 ? -32.149 16.541 -35.644 1.00 87.56 540 ARG A CA 1
ATOM 4208 C C . ARG A 1 540 ? -31.136 17.671 -35.805 1.00 87.56 540 ARG A C 1
ATOM 4210 O O . ARG A 1 540 ? -30.323 17.898 -34.915 1.00 87.56 540 ARG A O 1
ATOM 4217 N N . VAL A 1 541 ? -31.221 18.409 -36.905 1.00 85.62 541 VAL A N 1
ATOM 4218 C CA . VAL A 1 541 ? -30.389 19.592 -37.158 1.00 85.62 541 VAL A CA 1
ATOM 4219 C C . VAL A 1 541 ? -31.208 20.848 -36.868 1.00 85.62 541 VAL A C 1
ATOM 4221 O O . VAL A 1 541 ? -32.374 20.924 -37.261 1.00 85.62 541 VAL A O 1
ATOM 4224 N N . VAL A 1 542 ? -30.606 21.825 -36.182 1.00 88.69 542 VAL A N 1
ATOM 4225 C CA . VAL A 1 542 ? -31.207 23.143 -35.935 1.00 88.69 542 VAL A CA 1
ATOM 4226 C C . VAL A 1 542 ? -30.340 24.220 -36.578 1.00 88.69 542 VAL A C 1
ATOM 4228 O O . VAL A 1 542 ? -29.178 24.366 -36.213 1.00 88.69 542 VAL A O 1
ATOM 4231 N N . ILE A 1 543 ? -30.895 24.975 -37.527 1.00 89.50 543 ILE A N 1
ATOM 4232 C CA . ILE A 1 543 ? -30.219 26.109 -38.179 1.00 89.50 543 ILE A CA 1
ATOM 4233 C C . ILE A 1 543 ? -31.115 27.334 -38.030 1.00 89.50 543 ILE A C 1
ATOM 4235 O O . ILE A 1 543 ? -32.267 27.305 -38.456 1.00 89.50 543 ILE A O 1
ATOM 4239 N N . ASN A 1 544 ? -30.598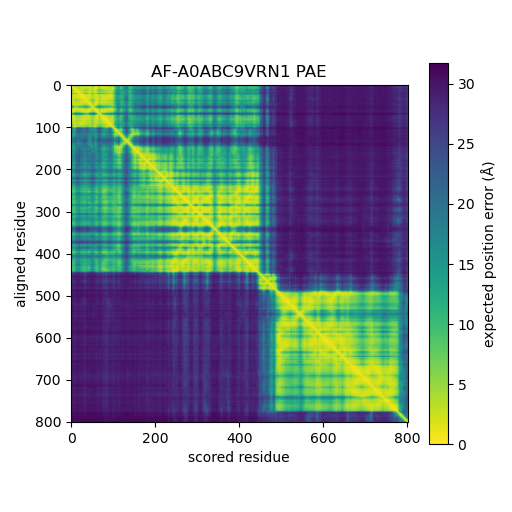 28.404 -37.419 1.00 85.06 544 ASN A N 1
ATOM 4240 C CA . ASN A 1 544 ? -31.318 29.669 -37.214 1.00 85.06 544 ASN A CA 1
ATOM 4241 C C . ASN A 1 544 ? -32.732 29.478 -36.621 1.00 85.06 544 ASN A C 1
ATOM 4243 O O . ASN A 1 544 ? -33.698 30.077 -37.082 1.00 85.06 544 ASN A O 1
ATOM 4247 N N . GLY A 1 545 ? -32.870 28.580 -35.639 1.00 85.31 545 GLY A N 1
ATOM 4248 C CA . GLY A 1 545 ? -34.150 28.267 -34.988 1.00 85.31 545 GLY A CA 1
ATOM 4249 C C . GLY A 1 545 ? -35.078 27.321 -35.766 1.00 85.31 545 GLY A C 1
ATOM 4250 O O . GLY A 1 545 ? -36.042 26.824 -35.191 1.00 85.31 545 GLY A O 1
ATOM 4251 N N . SER A 1 546 ? -34.773 26.998 -37.027 1.00 88.50 546 SER A N 1
ATOM 4252 C CA . SER A 1 546 ? -35.514 26.004 -37.816 1.00 88.50 546 SER A CA 1
ATOM 4253 C C . SER A 1 546 ? -35.005 24.595 -37.526 1.00 88.50 546 SER A C 1
ATOM 4255 O O . SER A 1 546 ? -33.801 24.348 -37.573 1.00 88.50 546 SER A O 1
ATOM 4257 N N . MET A 1 547 ? -35.917 23.666 -37.232 1.00 93.25 547 MET A N 1
ATOM 4258 C CA . MET A 1 547 ? -35.591 22.304 -36.797 1.00 93.25 547 MET A CA 1
ATOM 4259 C C . MET A 1 547 ? -35.983 21.276 -37.862 1.00 93.25 547 MET A C 1
ATOM 4261 O O . MET A 1 547 ? -37.107 21.291 -38.362 1.00 93.25 547 MET A O 1
ATOM 4265 N N . SER A 1 548 ? -35.082 20.344 -38.182 1.00 93.50 548 SER A N 1
ATOM 4266 C CA . SER A 1 548 ? -35.430 19.184 -39.006 1.00 93.50 548 SER A CA 1
ATOM 4267 C C . SER A 1 548 ? -36.334 18.205 -38.245 1.00 93.50 548 SER A C 1
ATOM 4269 O O . SER A 1 548 ? -36.409 18.219 -37.014 1.00 93.50 548 SER A O 1
ATOM 4271 N N . LYS A 1 549 ? -36.969 17.280 -38.977 1.00 92.81 549 LYS A N 1
ATOM 4272 C CA . LYS A 1 549 ? -37.628 16.113 -38.369 1.00 92.81 549 LYS A CA 1
ATOM 4273 C C . LYS A 1 549 ? -36.606 15.275 -37.589 1.00 92.81 549 LYS A C 1
ATOM 4275 O O . LYS A 1 549 ? -35.439 15.204 -37.988 1.00 92.81 549 LYS A O 1
ATOM 4280 N N . TRP A 1 550 ? -37.060 14.635 -36.513 1.00 91.31 550 TRP A N 1
ATOM 4281 C CA . TRP A 1 550 ? -36.272 13.658 -35.763 1.00 91.31 550 TRP A CA 1
ATOM 4282 C C . TRP A 1 550 ? -35.964 12.436 -36.630 1.00 91.31 550 TRP A C 1
ATOM 4284 O O . TRP A 1 550 ? -36.834 11.943 -37.350 1.00 91.31 550 TRP A O 1
ATOM 4294 N N . ARG A 1 551 ? -34.727 11.944 -36.558 1.00 86.38 551 ARG A N 1
ATOM 4295 C CA . ARG A 1 551 ? -34.309 10.669 -37.149 1.00 86.38 551 ARG A CA 1
ATOM 4296 C C . ARG A 1 551 ? -33.622 9.796 -36.100 1.00 86.38 551 ARG A C 1
ATOM 4298 O O . ARG A 1 551 ? -32.889 10.347 -35.284 1.00 86.38 551 ARG A O 1
ATOM 4305 N N . PRO A 1 552 ? -33.819 8.470 -36.115 1.00 84.69 552 PRO A N 1
ATOM 4306 C CA . PRO A 1 552 ? -33.114 7.570 -35.209 1.00 84.69 552 PRO A CA 1
ATOM 4307 C C . PRO A 1 552 ? -31.605 7.567 -35.485 1.00 84.69 552 PRO A C 1
ATOM 4309 O O . PRO A 1 552 ? -31.165 7.719 -36.629 1.00 84.69 552 PRO A O 1
ATOM 4312 N N . VAL A 1 553 ? -30.818 7.404 -34.424 1.00 83.25 553 VAL A N 1
ATOM 4313 C CA . VAL A 1 553 ? -29.367 7.215 -34.479 1.00 83.25 553 VAL A CA 1
ATOM 4314 C C . VAL A 1 553 ? -29.103 5.716 -34.588 1.00 83.25 553 VAL A C 1
ATOM 4316 O O . VAL A 1 553 ? -29.242 4.985 -33.618 1.00 83.25 553 VAL A O 1
ATOM 4319 N N . MET A 1 554 ? -28.766 5.260 -35.795 1.00 79.31 554 MET A N 1
ATOM 4320 C CA . MET A 1 554 ? -28.586 3.832 -36.110 1.00 79.31 554 MET A CA 1
ATOM 4321 C C . MET A 1 554 ? -27.160 3.321 -35.855 1.00 79.31 554 MET A C 1
ATOM 4323 O O . MET A 1 554 ? -26.891 2.130 -35.975 1.00 79.31 554 MET A O 1
ATOM 4327 N N . SER A 1 555 ? -26.220 4.225 -35.589 1.00 86.06 555 SER A N 1
ATOM 4328 C CA . SER A 1 555 ? -24.817 3.911 -35.344 1.00 86.06 555 SER A CA 1
ATOM 4329 C C . SER A 1 555 ? -24.160 5.042 -34.571 1.00 86.06 555 SER A C 1
ATOM 4331 O O . SER A 1 555 ? -24.592 6.192 -34.646 1.00 86.06 555 SER A O 1
ATOM 4333 N N . GLY A 1 556 ? -23.064 4.710 -33.905 1.00 87.38 556 GLY A N 1
ATOM 4334 C CA . GLY A 1 556 ? -22.174 5.658 -33.268 1.00 87.38 556 GLY A CA 1
ATOM 4335 C C . GLY A 1 556 ? -22.240 5.621 -31.754 1.00 87.38 556 GLY A C 1
ATOM 4336 O O . GLY A 1 556 ? -23.206 5.152 -31.157 1.00 87.38 556 GLY A O 1
ATOM 4337 N N . VAL A 1 557 ? -21.180 6.116 -31.133 1.00 88.94 557 VAL A N 1
ATOM 4338 C CA . VAL A 1 557 ? -21.128 6.334 -29.690 1.00 88.94 557 VAL A CA 1
ATOM 4339 C C . VAL A 1 557 ? -21.258 7.840 -29.415 1.00 88.94 557 VAL A C 1
ATOM 4341 O O . VAL A 1 557 ? -20.612 8.635 -30.103 1.00 88.94 557 VAL A O 1
ATOM 4344 N N . PRO A 1 558 ? -22.083 8.269 -28.442 1.00 83.44 558 PRO A N 1
ATOM 4345 C CA . PRO A 1 558 ? -22.308 9.687 -28.164 1.00 83.44 558 PRO A CA 1
ATOM 4346 C C . PRO A 1 558 ? -21.019 10.458 -27.834 1.00 83.44 558 PRO A C 1
ATOM 4348 O O . PRO A 1 558 ? -20.374 10.215 -26.808 1.00 83.44 558 PRO A O 1
ATOM 4351 N N . GLN A 1 559 ? -20.656 11.423 -28.682 1.00 77.44 559 GLN A N 1
ATOM 4352 C CA . GLN A 1 559 ? -19.551 12.348 -28.420 1.00 77.44 559 GLN A CA 1
ATOM 4353 C C . GLN A 1 559 ? -19.902 13.282 -27.252 1.00 77.44 559 GLN A C 1
ATOM 4355 O O . GLN A 1 559 ? -21.027 13.766 -27.149 1.00 77.44 559 GLN A O 1
ATOM 4360 N N . GLY A 1 560 ? -18.946 13.510 -26.348 1.00 76.75 560 GLY A N 1
ATOM 4361 C CA . GLY A 1 560 ? -19.168 14.261 -25.104 1.00 76.75 560 GLY A CA 1
ATOM 4362 C C . GLY A 1 560 ? -19.725 13.421 -23.949 1.00 76.75 560 GLY A C 1
ATOM 4363 O O . GLY A 1 560 ? -19.800 13.910 -22.825 1.00 76.75 560 GLY A O 1
ATOM 4364 N N . SER A 1 561 ? -20.067 12.150 -24.190 1.00 83.19 561 SER A N 1
ATOM 4365 C CA . SER A 1 561 ? -20.326 11.202 -23.106 1.00 83.19 561 SER A CA 1
ATOM 4366 C C . SER A 1 561 ? -19.022 10.660 -22.520 1.00 83.19 561 SER A C 1
ATOM 4368 O O . SER A 1 561 ? -18.018 10.515 -23.218 1.00 83.19 561 SER A O 1
ATOM 4370 N N . VAL A 1 562 ? -19.061 10.297 -21.239 1.00 84.38 562 VAL A N 1
ATOM 4371 C CA . VAL A 1 562 ? -17.930 9.663 -20.548 1.00 84.38 562 VAL A CA 1
ATOM 4372 C C . VAL A 1 562 ? -17.656 8.250 -21.086 1.00 84.38 562 VAL A C 1
ATOM 4374 O O . VAL A 1 562 ? -16.506 7.833 -21.195 1.00 84.38 562 VAL A O 1
ATOM 4377 N N . LEU A 1 563 ? -18.710 7.522 -21.471 1.00 86.50 563 LEU A N 1
ATOM 4378 C CA . LEU A 1 563 ? -18.624 6.126 -21.905 1.00 86.50 563 LEU A CA 1
ATOM 4379 C C . LEU A 1 563 ? -18.211 5.970 -23.381 1.00 86.50 563 LEU A C 1
ATOM 4381 O O . LEU A 1 563 ? -17.596 4.970 -23.747 1.00 86.50 563 LEU A O 1
ATOM 4385 N N . GLY A 1 564 ? -18.504 6.959 -24.232 1.00 87.44 564 GLY A N 1
ATOM 4386 C CA . GLY A 1 564 ? -18.228 6.907 -25.672 1.00 87.44 564 GLY A CA 1
ATOM 4387 C C . GLY A 1 564 ? -16.766 6.587 -26.029 1.00 87.44 564 GLY A C 1
ATOM 4388 O O . GLY A 1 564 ? -16.538 5.641 -26.786 1.00 87.44 564 GLY A O 1
ATOM 4389 N N . PRO A 1 565 ? -15.764 7.292 -25.466 1.00 88.38 565 PRO A N 1
ATOM 4390 C CA . PRO A 1 565 ? -14.347 6.991 -25.689 1.00 88.38 565 PRO A CA 1
ATOM 4391 C C . PRO A 1 565 ? -13.935 5.574 -25.288 1.00 88.38 565 PRO A C 1
ATOM 4393 O O . PRO A 1 565 ? -13.166 4.934 -26.004 1.00 88.38 565 PRO A O 1
ATOM 4396 N N . VAL A 1 566 ? -14.469 5.056 -24.180 1.00 88.38 566 VAL A N 1
ATOM 4397 C CA . VAL A 1 566 ? -14.165 3.699 -23.698 1.00 88.38 566 VAL A CA 1
ATOM 4398 C C . VAL A 1 566 ? -14.711 2.656 -24.669 1.00 88.38 566 VAL A C 1
ATOM 4400 O O . VAL A 1 566 ? -13.980 1.766 -25.101 1.00 88.38 566 VAL A O 1
ATOM 4403 N N . LEU A 1 567 ? -15.970 2.805 -25.082 1.00 90.19 567 LEU A N 1
ATOM 4404 C CA . LEU A 1 567 ? -16.598 1.907 -26.050 1.00 90.19 567 LEU A CA 1
ATOM 4405 C C . LEU A 1 567 ? -15.888 1.938 -27.403 1.00 90.19 567 LEU A C 1
ATOM 4407 O O . LEU A 1 567 ? -15.713 0.895 -28.031 1.00 90.19 567 LEU A O 1
ATOM 4411 N N . PHE A 1 568 ? -15.425 3.111 -27.837 1.00 90.50 568 PHE A N 1
ATOM 4412 C CA . PHE A 1 568 ? -14.650 3.224 -29.066 1.00 90.50 568 PHE A CA 1
ATOM 4413 C C . PHE A 1 568 ? -13.291 2.514 -28.964 1.00 90.50 568 PHE A C 1
ATOM 4415 O O . PHE A 1 568 ? -12.919 1.783 -29.881 1.00 90.50 568 PHE A O 1
ATOM 4422 N N . LYS A 1 569 ? -12.585 2.638 -27.830 1.00 87.88 569 LYS A N 1
ATOM 4423 C CA . LYS A 1 569 ? -11.337 1.893 -27.580 1.00 87.88 569 LYS A CA 1
ATOM 4424 C C . LYS A 1 569 ? -11.556 0.377 -27.606 1.00 87.88 569 LYS A C 1
ATOM 4426 O O . LYS A 1 569 ? -10.797 -0.337 -28.259 1.00 87.88 569 LYS A O 1
ATOM 4431 N N . ILE A 1 570 ? -12.618 -0.117 -26.964 1.00 89.06 570 ILE A N 1
ATOM 4432 C CA . ILE A 1 570 ? -12.993 -1.542 -27.009 1.00 89.06 570 ILE A CA 1
ATOM 4433 C C . ILE A 1 570 ? -13.282 -1.966 -28.454 1.00 89.06 570 ILE A C 1
ATOM 4435 O O . ILE A 1 570 ? -12.824 -3.019 -28.901 1.00 89.06 570 ILE A O 1
ATOM 4439 N N . PHE A 1 571 ? -13.981 -1.125 -29.217 1.00 91.00 571 PHE A N 1
ATOM 4440 C CA . PHE A 1 571 ? -14.303 -1.398 -30.610 1.00 91.00 571 PHE A CA 1
ATOM 4441 C C . PHE A 1 571 ? -13.060 -1.555 -31.498 1.00 91.00 571 PHE A C 1
ATOM 4443 O O . PHE A 1 571 ? -13.018 -2.489 -32.295 1.00 91.00 571 PHE A O 1
ATOM 4450 N N . ILE A 1 572 ? -12.044 -0.697 -31.373 1.00 89.19 572 ILE A N 1
ATOM 4451 C CA . ILE A 1 572 ? -10.819 -0.771 -32.198 1.00 89.19 572 ILE A CA 1
ATOM 4452 C C . ILE A 1 572 ? -9.747 -1.718 -31.637 1.00 89.19 572 ILE A C 1
ATOM 4454 O O . ILE A 1 572 ? -8.689 -1.877 -32.245 1.00 89.19 572 ILE A O 1
ATOM 4458 N N . SER A 1 573 ? -10.000 -2.349 -30.485 1.00 86.56 573 SER A N 1
ATOM 4459 C CA . SER A 1 573 ? -9.001 -3.141 -29.753 1.00 86.56 573 SER A CA 1
ATOM 4460 C C . SER A 1 573 ? -8.305 -4.191 -30.619 1.00 86.56 573 SER A C 1
ATOM 4462 O O . SER A 1 573 ? -7.088 -4.278 -30.558 1.00 86.56 573 SER A O 1
ATOM 4464 N N . ASN A 1 574 ? -9.044 -4.894 -31.483 1.00 86.38 574 ASN A N 1
ATOM 4465 C CA . ASN A 1 574 ? -8.537 -5.984 -32.323 1.00 86.38 574 ASN A CA 1
ATOM 4466 C C . ASN A 1 574 ? -8.006 -5.560 -33.707 1.00 86.38 574 ASN A C 1
ATOM 4468 O O . ASN A 1 574 ? -7.852 -6.415 -34.577 1.00 86.38 574 ASN A O 1
ATOM 4472 N N . MET A 1 575 ? -7.808 -4.263 -33.954 1.00 85.69 575 MET A N 1
ATOM 4473 C CA . MET A 1 575 ? -7.313 -3.746 -35.241 1.00 85.69 575 MET A CA 1
ATOM 4474 C C . MET A 1 575 ? -5.856 -4.152 -35.542 1.00 85.69 575 MET A C 1
ATOM 4476 O O . MET A 1 575 ? -5.455 -4.185 -36.695 1.00 85.69 575 MET A O 1
ATOM 4480 N N . ASP A 1 576 ? -5.076 -4.484 -34.516 1.00 84.00 576 ASP A N 1
ATOM 4481 C CA . ASP A 1 576 ? -3.687 -4.968 -34.593 1.00 84.00 576 ASP A CA 1
ATOM 4482 C C . ASP A 1 576 ? -3.574 -6.480 -34.852 1.00 84.00 576 ASP A C 1
ATOM 4484 O O . ASP A 1 576 ? -2.473 -7.018 -34.963 1.00 84.00 576 ASP A O 1
ATOM 4488 N N . SER A 1 577 ? -4.700 -7.189 -34.944 1.00 82.50 577 SER A N 1
ATOM 4489 C CA . SER A 1 577 ? -4.695 -8.632 -35.154 1.00 82.50 577 SER A CA 1
ATOM 4490 C C . SER A 1 577 ? -4.141 -8.977 -36.538 1.00 82.50 577 SER A C 1
ATOM 4492 O O . SER A 1 577 ? -4.755 -8.656 -37.552 1.00 82.50 577 SER A O 1
ATOM 4494 N N . GLY A 1 578 ? -2.999 -9.669 -36.560 1.00 77.25 578 GLY A N 1
ATOM 4495 C CA . GLY A 1 578 ? -2.358 -10.121 -37.797 1.00 77.25 578 GLY A CA 1
ATOM 4496 C C . GLY A 1 578 ? -1.522 -9.056 -38.510 1.00 77.25 578 GLY A C 1
ATOM 4497 O O . GLY A 1 578 ? -1.234 -9.245 -39.685 1.00 77.25 578 GLY A O 1
ATOM 4498 N N . ILE A 1 579 ? -1.155 -7.969 -37.823 1.00 86.06 579 ILE A N 1
ATOM 4499 C CA . ILE A 1 579 ? -0.257 -6.934 -38.350 1.00 86.06 579 ILE A CA 1
ATOM 4500 C C . ILE A 1 579 ? 1.205 -7.315 -38.058 1.00 86.06 579 ILE A C 1
ATOM 4502 O O . ILE A 1 579 ? 1.546 -7.609 -36.911 1.00 86.06 579 ILE A O 1
ATOM 4506 N N . GLU A 1 580 ? 2.053 -7.326 -39.090 1.00 83.44 580 GLU A N 1
ATOM 4507 C CA . GLU A 1 580 ? 3.489 -7.644 -39.007 1.00 83.44 580 GLU A CA 1
ATOM 4508 C C . GLU A 1 580 ? 4.330 -6.438 -38.542 1.00 83.44 580 GLU A C 1
ATOM 4510 O O . GLU A 1 580 ? 5.288 -6.584 -37.778 1.00 83.44 580 GLU A O 1
ATOM 4515 N N . CYS A 1 581 ? 3.977 -5.239 -39.003 1.00 85.56 581 CYS A N 1
ATOM 4516 C CA . CYS A 1 581 ? 4.646 -3.980 -38.696 1.00 85.56 581 CYS A CA 1
ATOM 4517 C C . CYS A 1 581 ? 4.153 -3.369 -37.370 1.00 85.56 581 CYS A C 1
ATOM 4519 O O . CYS A 1 581 ? 3.227 -3.846 -36.713 1.00 85.56 581 CYS A O 1
ATOM 4521 N N . THR A 1 582 ? 4.759 -2.257 -36.954 1.00 83.44 582 THR A N 1
ATOM 4522 C CA . THR A 1 582 ? 4.379 -1.583 -35.708 1.00 83.44 582 THR A CA 1
ATOM 4523 C C . THR A 1 582 ? 3.118 -0.746 -35.917 1.00 83.44 582 THR A C 1
ATOM 4525 O O . THR A 1 582 ? 3.163 0.280 -36.594 1.00 83.44 582 THR A O 1
ATOM 4528 N N . LEU A 1 583 ? 2.002 -1.133 -35.293 1.00 82.94 583 LEU A N 1
ATOM 4529 C CA . LEU A 1 583 ? 0.762 -0.349 -35.278 1.00 82.94 583 LEU A CA 1
ATOM 4530 C C . LEU A 1 583 ? 0.618 0.440 -33.967 1.00 82.94 583 LEU A C 1
ATOM 4532 O O . LEU A 1 583 ? 0.594 -0.138 -32.882 1.00 82.94 583 LEU A O 1
ATOM 4536 N N . SER A 1 584 ? 0.459 1.760 -34.061 1.00 82.50 584 SER A N 1
ATOM 4537 C CA . SER A 1 584 ? 0.153 2.650 -32.935 1.00 82.50 584 SER A CA 1
ATOM 4538 C C . SER A 1 584 ? -1.269 3.199 -33.066 1.00 82.50 584 SER A C 1
ATOM 4540 O O . SER A 1 584 ? -1.666 3.638 -34.144 1.00 82.50 584 SER A O 1
ATOM 4542 N N . LYS A 1 585 ? -2.044 3.162 -31.975 1.00 79.88 585 LYS A N 1
ATOM 4543 C CA . LYS A 1 585 ? -3.462 3.555 -31.934 1.00 79.88 585 LYS A CA 1
ATOM 4544 C C . LYS A 1 585 ? -3.678 4.589 -30.830 1.00 79.88 585 LYS A C 1
ATOM 4546 O O . LYS A 1 585 ? -3.454 4.280 -29.665 1.00 79.88 585 LYS A O 1
ATOM 4551 N N . PHE A 1 586 ? -4.181 5.770 -31.168 1.00 73.94 586 PHE A N 1
ATOM 4552 C CA . PHE A 1 586 ? -4.656 6.762 -30.206 1.00 73.94 586 PHE A CA 1
ATOM 4553 C C . PHE A 1 586 ? -6.059 7.221 -30.600 1.00 73.94 586 PHE A C 1
ATOM 4555 O O . PHE A 1 586 ? -6.231 8.122 -31.411 1.00 73.94 586 PHE A O 1
ATOM 4562 N N . ALA A 1 587 ? -7.075 6.566 -30.030 1.00 73.88 587 ALA A N 1
ATOM 4563 C CA . ALA A 1 587 ? -8.464 6.737 -30.452 1.00 73.88 587 ALA A CA 1
ATOM 4564 C C . ALA A 1 587 ? -8.605 6.601 -31.983 1.00 73.88 587 ALA A C 1
ATOM 4566 O O . ALA A 1 587 ? -8.438 5.499 -32.502 1.00 73.88 587 ALA A O 1
ATOM 4567 N N . ASP A 1 588 ? -8.978 7.665 -32.690 1.00 71.56 588 ASP A N 1
ATOM 4568 C CA . ASP A 1 588 ? -9.169 7.685 -34.140 1.00 71.56 588 ASP A CA 1
ATOM 4569 C C . ASP A 1 588 ? -7.874 7.864 -34.945 1.00 71.56 588 ASP A C 1
ATOM 4571 O O . ASP A 1 588 ? -7.851 7.483 -36.118 1.00 71.56 588 ASP A O 1
ATOM 4575 N N . ASP A 1 589 ? -6.796 8.337 -34.315 1.00 78.12 589 ASP A N 1
ATOM 4576 C CA . ASP A 1 589 ? -5.475 8.453 -34.927 1.00 78.12 589 ASP A CA 1
ATOM 4577 C C . ASP A 1 589 ? -4.768 7.092 -34.904 1.00 78.12 589 ASP A C 1
ATOM 4579 O O . ASP A 1 589 ? -4.363 6.587 -33.854 1.00 78.12 589 ASP A O 1
ATOM 4583 N N . THR A 1 590 ? -4.607 6.476 -36.075 1.00 85.75 590 THR A N 1
ATOM 4584 C CA . THR A 1 590 ? -3.891 5.201 -36.221 1.00 85.75 590 THR A CA 1
ATOM 4585 C C . THR A 1 590 ? -2.676 5.385 -37.116 1.00 85.75 590 THR A C 1
ATOM 4587 O O . THR A 1 590 ? -2.740 6.076 -38.130 1.00 85.75 590 THR A O 1
ATOM 4590 N N . LYS A 1 591 ? -1.553 4.765 -36.753 1.00 89.19 591 LYS A N 1
ATOM 4591 C CA . LYS A 1 591 ? -0.307 4.843 -37.518 1.00 89.19 591 LYS A CA 1
ATOM 4592 C C . LYS A 1 591 ? 0.293 3.466 -37.683 1.00 89.19 591 LYS A C 1
ATOM 4594 O O . LYS A 1 591 ? 0.409 2.728 -36.708 1.00 89.19 591 LYS A O 1
ATOM 4599 N N . LEU A 1 592 ? 0.701 3.153 -38.901 1.00 90.56 592 LEU A N 1
ATOM 4600 C CA . LEU A 1 592 ? 1.454 1.950 -39.223 1.00 90.56 592 LEU A CA 1
ATOM 4601 C C . LEU A 1 592 ? 2.890 2.358 -39.546 1.00 90.56 592 LEU A C 1
ATOM 4603 O O . LEU A 1 592 ? 3.102 3.201 -40.411 1.00 90.56 592 LEU A O 1
ATOM 4607 N N . CYS A 1 593 ? 3.863 1.781 -38.855 1.00 90.12 593 CYS A N 1
ATOM 4608 C CA . CYS A 1 593 ? 5.276 2.091 -39.026 1.00 90.12 593 CYS A CA 1
ATOM 4609 C C . CYS A 1 593 ? 6.040 0.815 -39.368 1.00 90.12 593 CYS A C 1
ATOM 4611 O O . CYS A 1 593 ? 5.976 -0.163 -38.620 1.00 90.12 593 CYS A O 1
ATOM 4613 N N . GLY A 1 594 ? 6.807 0.836 -40.455 1.00 87.44 594 GLY A N 1
ATOM 4614 C CA . GLY A 1 594 ? 7.600 -0.314 -40.883 1.00 87.44 594 GLY A CA 1
ATOM 4615 C C . GLY A 1 594 ? 8.948 0.096 -41.459 1.00 87.44 594 GLY A C 1
ATOM 4616 O O . GLY A 1 594 ? 9.105 1.174 -42.036 1.00 87.44 594 GLY A O 1
ATOM 4617 N N . VAL A 1 595 ? 9.940 -0.774 -41.276 1.00 88.81 595 VAL A N 1
ATOM 4618 C CA . VAL A 1 595 ? 11.284 -0.560 -41.812 1.00 88.81 595 VAL A CA 1
ATOM 4619 C C . VAL A 1 595 ? 11.317 -0.982 -43.277 1.00 88.81 595 VAL A C 1
ATOM 4621 O O . VAL A 1 595 ? 10.884 -2.079 -43.614 1.00 88.81 595 VAL A O 1
ATOM 4624 N N . VAL A 1 596 ? 11.842 -0.113 -44.138 1.00 89.88 596 VAL A N 1
ATOM 4625 C CA . VAL A 1 596 ? 11.725 -0.215 -45.603 1.00 89.88 596 VAL A CA 1
ATOM 4626 C C . VAL A 1 596 ? 13.082 -0.178 -46.301 1.00 89.88 596 VAL A C 1
ATOM 4628 O O . VAL A 1 596 ? 13.233 0.309 -47.417 1.00 89.88 596 VAL A O 1
ATOM 4631 N N . ASP A 1 597 ? 14.108 -0.692 -45.630 1.00 84.38 597 ASP A N 1
ATOM 4632 C CA . ASP A 1 597 ? 15.435 -0.872 -46.222 1.00 84.38 597 ASP A CA 1
ATOM 4633 C C . ASP A 1 597 ? 15.482 -2.024 -47.240 1.00 84.38 597 ASP A C 1
ATOM 4635 O O . ASP A 1 597 ? 16.442 -2.149 -47.998 1.00 84.38 597 ASP A O 1
ATOM 4639 N N . THR A 1 598 ? 14.434 -2.849 -47.287 1.00 87.31 598 THR A N 1
ATOM 4640 C CA . THR A 1 598 ? 14.284 -3.986 -48.197 1.00 87.31 598 THR A CA 1
ATOM 4641 C C . THR A 1 598 ? 12.910 -3.981 -48.866 1.00 87.31 598 THR A C 1
ATOM 4643 O O . THR A 1 598 ? 11.938 -3.447 -48.328 1.00 87.31 598 THR A O 1
ATOM 4646 N N . LEU A 1 599 ? 12.811 -4.628 -50.034 1.00 88.50 599 LEU A N 1
ATOM 4647 C CA . LEU A 1 599 ? 11.527 -4.812 -50.721 1.00 88.50 599 LEU A CA 1
ATOM 4648 C C . LEU A 1 599 ? 10.534 -5.626 -49.882 1.00 88.50 599 LEU A C 1
ATOM 4650 O O . LEU A 1 599 ? 9.351 -5.312 -49.910 1.00 88.50 599 LEU A O 1
ATOM 4654 N N . GLU A 1 600 ? 11.020 -6.585 -49.088 1.00 90.44 600 GLU A N 1
ATOM 4655 C CA . GLU A 1 600 ? 10.182 -7.359 -48.166 1.00 90.44 600 GLU A CA 1
ATOM 4656 C C . GLU A 1 600 ? 9.557 -6.468 -47.086 1.00 90.44 600 GLU A C 1
ATOM 4658 O O . GLU A 1 600 ? 8.374 -6.600 -46.799 1.00 90.44 600 GLU A O 1
ATOM 4663 N N . GLY A 1 601 ? 10.310 -5.507 -46.536 1.00 87.38 601 GLY A N 1
ATOM 4664 C CA . GLY A 1 601 ? 9.773 -4.539 -45.573 1.00 87.38 601 GLY A CA 1
ATOM 4665 C C . GLY A 1 601 ? 8.665 -3.662 -46.166 1.00 87.38 601 GLY A C 1
ATOM 4666 O O . GLY A 1 601 ? 7.627 -3.448 -45.540 1.00 87.38 601 GLY A O 1
ATOM 4667 N N . ARG A 1 602 ? 8.833 -3.223 -47.421 1.00 93.44 602 ARG A N 1
ATOM 4668 C CA . ARG A 1 602 ? 7.773 -2.537 -48.181 1.00 93.44 602 ARG A CA 1
ATOM 4669 C C . ARG A 1 602 ? 6.553 -3.435 -48.386 1.00 93.44 602 ARG A C 1
ATOM 4671 O O . ARG A 1 602 ? 5.420 -2.968 -48.266 1.00 93.44 602 ARG A O 1
ATOM 4678 N N . ASP A 1 603 ? 6.768 -4.701 -48.730 1.00 93.19 603 ASP A N 1
ATOM 4679 C CA . ASP A 1 603 ? 5.683 -5.649 -48.985 1.00 93.19 603 ASP A CA 1
ATOM 4680 C C . ASP A 1 603 ? 4.928 -6.015 -47.699 1.00 93.19 603 ASP A C 1
ATOM 4682 O O . ASP A 1 603 ? 3.702 -6.111 -47.740 1.00 93.19 603 ASP A O 1
ATOM 4686 N N . ALA A 1 604 ? 5.612 -6.099 -46.554 1.00 91.94 604 ALA A N 1
ATOM 4687 C CA . ALA A 1 604 ? 5.003 -6.271 -45.235 1.00 91.94 604 ALA A CA 1
ATOM 4688 C C . ALA A 1 604 ? 4.042 -5.122 -44.895 1.00 91.94 604 ALA A C 1
ATOM 4690 O O . ALA A 1 604 ? 2.878 -5.365 -44.578 1.00 91.94 604 ALA A O 1
ATOM 4691 N N . ILE A 1 605 ? 4.466 -3.866 -45.085 1.00 93.62 605 ILE A N 1
ATOM 4692 C CA . ILE A 1 605 ? 3.583 -2.702 -44.911 1.00 93.62 605 ILE A CA 1
ATOM 4693 C C . ILE A 1 605 ? 2.348 -2.805 -45.817 1.00 93.62 605 ILE A C 1
ATOM 4695 O O . ILE A 1 605 ? 1.231 -2.525 -45.384 1.00 93.62 605 ILE A O 1
ATOM 4699 N N . GLN A 1 606 ? 2.516 -3.202 -47.082 1.00 96.44 606 GLN A N 1
ATOM 4700 C CA . GLN A 1 606 ? 1.382 -3.324 -47.998 1.00 96.44 606 GLN A CA 1
ATOM 4701 C C . GLN A 1 606 ? 0.427 -4.459 -47.593 1.00 96.44 606 GLN A C 1
ATOM 4703 O O . GLN A 1 606 ? -0.789 -4.291 -47.718 1.00 96.44 606 GLN A O 1
ATOM 4708 N N . ARG A 1 607 ? 0.943 -5.596 -47.101 1.00 94.69 607 ARG A N 1
ATOM 4709 C CA . ARG A 1 607 ? 0.121 -6.687 -46.546 1.00 94.69 607 ARG A CA 1
ATOM 4710 C C . ARG A 1 607 ? -0.689 -6.205 -45.347 1.00 94.69 607 ARG A C 1
ATOM 4712 O O . ARG A 1 607 ? -1.899 -6.424 -45.317 1.00 94.69 607 ARG A O 1
ATOM 4719 N N . ASP A 1 608 ? -0.060 -5.473 -44.438 1.00 94.88 608 ASP A N 1
ATOM 4720 C CA . ASP A 1 608 ? -0.717 -4.911 -43.259 1.00 94.88 608 ASP A CA 1
ATOM 4721 C C . ASP A 1 608 ? -1.792 -3.883 -43.627 1.00 94.88 608 ASP A C 1
ATOM 4723 O O . ASP A 1 608 ? -2.890 -3.919 -43.076 1.00 94.88 608 ASP A O 1
ATOM 4727 N N . LEU A 1 609 ? -1.543 -3.011 -44.611 1.00 95.44 609 LEU A N 1
ATOM 4728 C CA . LEU A 1 609 ? -2.559 -2.081 -45.121 1.00 95.44 609 LEU A CA 1
ATOM 4729 C C . LEU A 1 609 ? -3.767 -2.811 -45.718 1.00 95.44 609 LEU A C 1
ATOM 4731 O O . LEU A 1 609 ? -4.906 -2.399 -45.485 1.00 95.44 609 LEU A O 1
ATOM 4735 N N . ASN A 1 610 ? -3.539 -3.912 -46.438 1.00 94.81 610 ASN A N 1
ATOM 4736 C CA . ASN A 1 610 ? -4.623 -4.752 -46.951 1.00 94.81 610 ASN A CA 1
ATOM 4737 C C . ASN A 1 610 ? -5.399 -5.416 -45.799 1.00 94.81 610 ASN A C 1
ATOM 4739 O O . ASN A 1 610 ? -6.628 -5.485 -45.840 1.00 94.81 610 ASN A O 1
ATOM 4743 N N . GLY A 1 611 ? -4.698 -5.869 -44.754 1.00 93.62 611 GLY A N 1
ATOM 4744 C CA . GLY A 1 611 ? -5.301 -6.413 -43.535 1.00 93.62 611 GLY A CA 1
ATOM 4745 C C . GLY A 1 611 ? -6.159 -5.384 -42.796 1.00 93.62 611 GLY A C 1
ATOM 4746 O O . GLY A 1 611 ? -7.295 -5.679 -42.422 1.00 93.62 611 GLY A O 1
ATOM 4747 N N . LEU A 1 612 ? -5.668 -4.150 -42.659 1.00 93.31 612 LEU A N 1
ATOM 4748 C CA . LEU A 1 612 ? -6.393 -3.036 -42.043 1.00 93.31 612 LEU A CA 1
ATOM 4749 C C . LEU A 1 612 ? -7.633 -2.642 -42.850 1.00 93.31 612 LEU A C 1
ATOM 4751 O O . LEU A 1 612 ? -8.683 -2.366 -42.266 1.00 93.31 612 LEU A O 1
ATOM 4755 N N . GLU A 1 613 ? -7.555 -2.645 -44.181 1.00 93.12 613 GLU A N 1
ATOM 4756 C CA . GLU A 1 613 ? -8.731 -2.440 -45.028 1.00 93.12 613 GLU A CA 1
ATOM 4757 C C . GLU A 1 613 ? -9.748 -3.576 -44.869 1.00 93.12 613 GLU A C 1
ATOM 4759 O O . GLU A 1 613 ? -10.937 -3.309 -44.683 1.00 93.12 613 GLU A O 1
ATOM 4764 N N . GLY A 1 614 ? -9.291 -4.832 -44.849 1.00 93.50 614 GLY A N 1
ATOM 4765 C CA . GLY A 1 614 ? -10.138 -5.991 -44.571 1.00 93.50 614 GLY A CA 1
ATOM 4766 C C . GLY A 1 614 ? -10.831 -5.890 -43.209 1.00 93.50 614 GLY A C 1
ATOM 4767 O O . GLY A 1 614 ? -12.042 -6.110 -43.106 1.00 93.50 614 GLY A O 1
ATOM 4768 N N . TRP A 1 615 ? -10.098 -5.468 -42.174 1.00 93.81 615 TRP A N 1
ATOM 4769 C CA . TRP A 1 615 ? -10.654 -5.184 -40.852 1.00 93.81 615 TRP A CA 1
ATOM 4770 C C . TRP A 1 615 ? -11.705 -4.073 -40.917 1.00 93.81 615 TRP A C 1
ATOM 4772 O O . TRP A 1 615 ? -12.788 -4.228 -40.347 1.00 93.81 615 TRP A O 1
ATOM 4782 N N . ALA A 1 616 ? -11.434 -2.972 -41.624 1.00 92.56 616 ALA A N 1
ATOM 4783 C CA . ALA A 1 616 ? -12.378 -1.867 -41.748 1.00 92.56 616 ALA A CA 1
ATOM 4784 C C . ALA A 1 616 ? -13.675 -2.329 -42.427 1.00 92.56 616 ALA A C 1
ATOM 4786 O O . ALA A 1 616 ? -14.756 -2.080 -41.893 1.00 92.56 616 ALA A O 1
ATOM 4787 N N . CYS A 1 617 ? -13.580 -3.091 -43.520 1.00 92.19 617 CYS A N 1
ATOM 4788 C CA . CYS A 1 617 ? -14.732 -3.688 -44.194 1.00 92.19 617 CYS A CA 1
ATOM 4789 C C . CYS A 1 617 ? -15.540 -4.607 -43.264 1.00 92.19 617 CYS A C 1
ATOM 4791 O O . CYS A 1 617 ? -16.757 -4.446 -43.160 1.00 92.19 617 CYS A O 1
ATOM 4793 N N . ALA A 1 618 ? -14.879 -5.515 -42.539 1.00 92.00 618 ALA A N 1
ATOM 4794 C CA . ALA A 1 618 ? -15.538 -6.439 -41.611 1.00 92.00 618 ALA A CA 1
ATOM 4795 C C . ALA A 1 618 ? -16.233 -5.725 -40.436 1.00 92.00 618 ALA A C 1
ATOM 4797 O O . ALA A 1 618 ? -17.220 -6.220 -39.897 1.00 92.00 618 ALA A O 1
ATOM 4798 N N . ASN A 1 619 ? -15.735 -4.549 -40.048 1.00 91.50 619 ASN A N 1
ATOM 4799 C CA . ASN A 1 619 ? -16.278 -3.745 -38.953 1.00 91.50 619 ASN A CA 1
ATOM 4800 C C . ASN A 1 619 ? -17.191 -2.600 -39.433 1.00 91.50 619 ASN A C 1
ATOM 4802 O O . ASN A 1 619 ? -17.529 -1.723 -38.636 1.00 91.50 619 ASN A O 1
ATOM 4806 N N . LEU A 1 620 ? -17.589 -2.598 -40.714 1.00 92.38 620 LEU A N 1
ATOM 4807 C CA . LEU A 1 620 ? -18.415 -1.562 -41.355 1.00 92.38 620 LEU A CA 1
ATOM 4808 C C . LEU A 1 620 ? -17.847 -0.139 -41.189 1.00 92.38 620 LEU A C 1
ATOM 4810 O O . LEU A 1 620 ? -18.578 0.845 -41.057 1.00 92.38 620 LEU A O 1
ATOM 4814 N N . LYS A 1 621 ? -16.519 -0.031 -41.195 1.00 91.88 621 LYS A N 1
ATOM 4815 C CA . LYS A 1 621 ? -15.756 1.216 -41.156 1.00 91.88 621 LYS A CA 1
ATOM 4816 C C . LYS A 1 621 ? -15.140 1.517 -42.515 1.00 91.88 621 LYS A C 1
ATOM 4818 O O . LYS A 1 621 ? -15.034 0.665 -43.391 1.00 91.88 621 LYS A O 1
ATOM 4823 N N . LYS A 1 622 ? -14.719 2.769 -42.683 1.00 91.44 622 LYS A N 1
ATOM 4824 C CA . LYS A 1 622 ? -14.027 3.241 -43.880 1.00 91.44 622 LYS A CA 1
ATOM 4825 C C . LYS A 1 622 ? -12.899 4.182 -43.483 1.00 91.44 622 LYS A C 1
ATOM 4827 O O . LYS A 1 622 ? -13.090 5.020 -42.606 1.00 91.44 622 LYS A O 1
ATOM 4832 N N . PHE A 1 623 ? -11.760 4.073 -44.157 1.00 91.62 623 PHE A N 1
ATOM 4833 C CA . PHE A 1 623 ? -10.684 5.052 -44.046 1.00 91.62 623 PHE A CA 1
ATOM 4834 C C . PHE A 1 623 ? -10.940 6.267 -44.939 1.00 91.62 623 PHE A C 1
ATOM 4836 O O . PHE A 1 623 ? -11.412 6.156 -46.076 1.00 91.62 623 PHE A O 1
ATOM 4843 N N . ASN A 1 624 ? -10.589 7.440 -44.429 1.00 90.94 624 ASN A N 1
ATOM 4844 C CA . ASN A 1 624 ? -10.553 8.679 -45.175 1.00 90.94 624 ASN A CA 1
ATOM 4845 C C . ASN A 1 624 ? -9.256 8.752 -45.977 1.00 90.94 624 ASN A C 1
ATOM 4847 O O . ASN A 1 624 ? -8.266 9.353 -45.565 1.00 90.94 624 ASN A O 1
ATOM 4851 N N . LYS A 1 625 ? -9.275 8.128 -47.149 1.00 89.75 625 LYS A N 1
ATOM 4852 C CA . LYS A 1 625 ? -8.097 7.974 -48.008 1.00 89.75 625 LYS A CA 1
ATOM 4853 C C . LYS A 1 625 ? -7.418 9.300 -48.366 1.00 89.75 625 LYS A C 1
ATOM 4855 O O . LYS A 1 625 ? -6.200 9.350 -48.452 1.00 89.75 625 LYS A O 1
ATOM 4860 N N . ALA A 1 626 ? -8.182 10.390 -48.486 1.00 88.50 626 ALA A N 1
ATOM 4861 C CA . ALA A 1 626 ? -7.639 11.722 -48.765 1.00 88.50 626 ALA A CA 1
ATOM 4862 C C . ALA A 1 626 ? -6.793 12.292 -47.609 1.00 88.50 626 ALA A C 1
ATOM 4864 O O . ALA A 1 626 ? -5.858 13.063 -47.845 1.00 88.50 626 ALA A O 1
ATOM 4865 N N . LYS A 1 627 ? -7.129 11.917 -46.369 1.00 90.00 627 LYS A N 1
ATOM 4866 C CA . LYS A 1 627 ? -6.396 12.295 -45.156 1.00 90.00 627 LYS A CA 1
ATOM 4867 C C . LYS A 1 627 ? -5.320 11.291 -44.753 1.00 90.00 627 LYS A C 1
ATOM 4869 O O . LYS A 1 627 ? -4.486 11.630 -43.927 1.00 90.00 627 LYS A O 1
ATOM 4874 N N . CYS A 1 628 ? -5.328 10.086 -45.319 1.00 92.50 628 CYS A N 1
ATOM 4875 C CA . CYS A 1 628 ? -4.252 9.130 -45.098 1.00 92.50 628 CYS A CA 1
ATOM 4876 C C . CYS A 1 628 ? -2.993 9.610 -45.829 1.00 92.50 628 CYS A C 1
ATOM 4878 O O . CYS A 1 628 ? -3.072 10.026 -46.991 1.00 92.50 628 CYS A O 1
ATOM 4880 N N . LYS A 1 629 ? -1.846 9.577 -45.151 1.00 94.94 629 LYS A N 1
ATOM 4881 C CA . LYS A 1 629 ? -0.584 10.142 -45.649 1.00 94.94 629 LYS A CA 1
ATOM 4882 C C . LYS A 1 629 ? 0.589 9.233 -45.331 1.00 94.94 629 LYS A C 1
ATOM 4884 O O . LYS A 1 629 ? 0.580 8.545 -44.315 1.00 94.94 629 LYS A O 1
ATOM 4889 N N . VAL A 1 630 ? 1.598 9.251 -46.197 1.00 95.44 630 VAL A N 1
ATOM 4890 C CA . VAL A 1 630 ? 2.864 8.540 -45.974 1.00 95.44 630 VAL A CA 1
ATOM 4891 C C . VAL A 1 630 ? 3.958 9.551 -45.661 1.00 95.44 630 VAL A C 1
ATOM 4893 O O . VAL A 1 630 ? 4.219 10.446 -46.463 1.00 95.44 630 VAL A O 1
ATOM 4896 N N . LEU A 1 631 ? 4.609 9.394 -44.515 1.00 93.88 631 LEU A N 1
ATOM 4897 C CA . LEU A 1 631 ? 5.792 10.149 -44.128 1.00 93.88 631 LEU A CA 1
ATOM 4898 C C . LEU A 1 631 ? 7.015 9.233 -44.222 1.00 93.88 631 LEU A C 1
ATOM 4900 O O . LEU A 1 631 ? 7.100 8.213 -43.539 1.00 93.88 631 LEU A O 1
ATOM 4904 N N . HIS A 1 632 ? 7.960 9.607 -45.079 1.00 93.56 632 HIS A N 1
ATOM 4905 C CA . HIS A 1 632 ? 9.194 8.857 -45.307 1.00 93.56 632 HIS A CA 1
ATOM 4906 C C . HIS A 1 632 ? 10.302 9.381 -44.391 1.00 93.56 632 HIS A C 1
ATOM 4908 O O . HIS A 1 632 ? 10.680 10.552 -44.491 1.00 93.56 632 HIS A O 1
ATOM 4914 N N . MET A 1 633 ? 10.839 8.522 -43.525 1.00 87.94 633 MET A N 1
ATOM 4915 C CA . MET A 1 633 ? 11.895 8.853 -42.567 1.00 87.94 633 MET A CA 1
ATOM 4916 C C . MET A 1 633 ? 13.207 8.127 -42.872 1.00 87.94 633 MET A C 1
ATOM 4918 O O . MET A 1 633 ? 13.230 6.999 -43.375 1.00 87.94 633 MET A O 1
ATOM 4922 N N . GLY A 1 634 ? 14.316 8.778 -42.523 1.00 83.56 634 GLY A N 1
ATOM 4923 C CA . GLY A 1 634 ? 15.667 8.236 -42.660 1.00 83.56 634 GLY A CA 1
ATOM 4924 C C . GLY A 1 634 ? 16.403 8.709 -43.916 1.00 83.56 634 GLY A C 1
ATOM 4925 O O . GLY A 1 634 ? 15.818 9.027 -44.956 1.00 83.56 634 GLY A O 1
ATOM 4926 N N . GLN A 1 635 ? 17.728 8.780 -43.812 1.00 81.50 635 GLN A N 1
ATOM 4927 C CA . GLN A 1 635 ? 18.591 9.224 -44.901 1.00 81.50 635 GLN A CA 1
ATOM 4928 C C . GLN A 1 635 ? 18.646 8.160 -46.007 1.00 81.50 635 GLN A C 1
ATOM 4930 O O . GLN A 1 635 ? 18.922 6.998 -45.739 1.00 81.50 635 GLN A O 1
ATOM 4935 N N . GLY A 1 636 ? 18.398 8.556 -47.260 1.00 82.88 636 GLY A N 1
ATOM 4936 C CA . GLY A 1 636 ? 18.401 7.624 -48.395 1.00 82.88 636 GLY A CA 1
ATOM 4937 C C . GLY A 1 636 ? 17.141 6.759 -48.519 1.00 82.88 636 GLY A C 1
ATOM 4938 O O . GLY A 1 636 ? 17.186 5.738 -49.198 1.00 82.88 636 GLY A O 1
ATOM 4939 N N . ASN A 1 637 ? 16.028 7.151 -47.885 1.00 89.12 637 ASN A N 1
ATOM 4940 C CA . ASN A 1 637 ? 14.760 6.426 -47.983 1.00 89.12 637 ASN A CA 1
ATOM 4941 C C . ASN A 1 637 ? 14.306 6.278 -49.464 1.00 89.12 637 ASN A C 1
ATOM 4943 O O . ASN A 1 637 ? 14.247 7.294 -50.171 1.00 89.12 637 ASN A O 1
ATOM 4947 N N . PRO A 1 638 ? 13.971 5.055 -49.935 1.00 89.25 638 PRO A N 1
ATOM 4948 C CA . PRO A 1 638 ? 13.537 4.792 -51.314 1.00 89.25 638 PRO A CA 1
ATOM 4949 C C . PRO A 1 638 ? 12.201 5.428 -51.731 1.00 89.25 638 PRO A C 1
ATOM 4951 O O . PRO A 1 638 ? 11.885 5.428 -52.920 1.00 89.25 638 PRO A O 1
ATOM 4954 N N . LYS A 1 639 ? 11.421 5.965 -50.781 1.00 92.31 639 LYS A N 1
ATOM 4955 C CA . LYS A 1 639 ? 10.103 6.593 -50.976 1.00 92.31 639 LYS A CA 1
ATOM 4956 C C . LYS A 1 639 ? 9.114 5.672 -51.689 1.00 92.31 639 LYS A C 1
ATOM 4958 O O . LYS A 1 639 ? 8.630 5.968 -52.783 1.00 92.31 639 LYS A O 1
ATOM 4963 N N . HIS A 1 640 ? 8.847 4.524 -51.076 1.00 93.25 640 HIS A N 1
ATOM 4964 C CA . HIS A 1 640 ? 7.914 3.550 -51.626 1.00 93.25 640 HIS A CA 1
ATOM 4965 C C . HIS A 1 640 ? 6.473 4.074 -51.644 1.00 93.25 640 HIS A C 1
ATOM 4967 O O . HIS A 1 640 ? 6.069 4.877 -50.809 1.00 93.25 640 HIS A O 1
ATOM 4973 N N . ASN A 1 641 ? 5.684 3.591 -52.604 1.00 93.25 641 ASN A N 1
ATOM 4974 C CA . ASN A 1 641 ? 4.275 3.951 -52.737 1.00 93.25 641 ASN A CA 1
ATOM 4975 C C . ASN A 1 641 ? 3.390 2.813 -52.236 1.00 93.25 641 ASN A C 1
ATOM 4977 O O . ASN A 1 641 ? 3.626 1.653 -52.579 1.00 93.25 641 ASN A O 1
ATOM 4981 N N . TYR A 1 642 ? 2.330 3.168 -51.515 1.00 95.81 642 TYR A N 1
ATOM 4982 C CA . TYR A 1 642 ? 1.394 2.218 -50.921 1.00 95.81 642 TYR A CA 1
ATOM 4983 C C . TYR A 1 642 ? -0.035 2.480 -51.381 1.00 95.81 642 TYR A C 1
ATOM 4985 O O . TYR A 1 642 ? -0.414 3.611 -51.710 1.00 95.81 642 TYR A O 1
ATOM 4993 N N . ARG A 1 643 ? -0.844 1.423 -51.383 1.00 94.31 643 ARG A N 1
ATOM 4994 C CA . ARG A 1 643 ? -2.271 1.488 -51.695 1.00 94.31 643 ARG A CA 1
ATOM 4995 C C . ARG A 1 643 ? -3.115 1.159 -50.475 1.00 94.31 643 ARG A C 1
ATOM 4997 O O . ARG A 1 643 ? -2.776 0.260 -49.711 1.00 94.31 643 ARG A O 1
ATOM 5004 N N . LEU A 1 644 ? -4.240 1.857 -50.355 1.00 92.31 644 LEU A N 1
ATOM 5005 C CA . LEU A 1 644 ? -5.326 1.514 -49.443 1.00 92.31 644 LEU A CA 1
ATOM 5006 C C . LEU A 1 644 ? -6.558 1.186 -50.296 1.00 92.31 644 LEU A C 1
ATOM 5008 O O . LEU A 1 644 ? -7.258 2.074 -50.813 1.00 92.31 644 LEU A O 1
ATOM 5012 N N . GLY A 1 645 ? -6.733 -0.109 -50.545 1.00 86.38 645 GLY A N 1
ATOM 5013 C CA . GLY A 1 645 ? -7.641 -0.645 -51.552 1.00 86.38 645 GLY A CA 1
ATOM 5014 C C . GLY A 1 645 ? -7.233 -0.281 -52.960 1.00 86.38 645 GLY A C 1
ATOM 5015 O O . GLY A 1 645 ? -6.102 -0.494 -53.390 1.00 86.38 645 GLY A O 1
ATOM 5016 N N . GLY A 1 646 ? -8.175 0.293 -53.704 1.00 85.56 646 GLY A N 1
ATOM 5017 C CA . GLY A 1 646 ? -7.947 0.722 -55.084 1.00 85.56 646 GLY A CA 1
ATOM 5018 C C . GLY A 1 646 ? -7.200 2.052 -55.250 1.00 85.56 646 GLY A C 1
ATOM 5019 O O . GLY A 1 646 ? -6.946 2.443 -56.385 1.00 85.56 646 GLY A O 1
ATOM 5020 N N . GLU A 1 647 ? -6.870 2.769 -54.172 1.00 91.25 647 GLU A N 1
ATOM 5021 C CA . GLU A 1 647 ? -6.339 4.140 -54.243 1.00 91.25 647 GLU A CA 1
ATOM 5022 C C . GLU A 1 647 ? -4.926 4.245 -53.673 1.00 91.25 647 GLU A C 1
ATOM 5024 O O . GLU A 1 647 ? -4.579 3.584 -52.694 1.00 91.25 647 GLU A O 1
ATOM 5029 N N . TRP A 1 648 ? -4.123 5.116 -54.281 1.00 93.81 648 TRP A N 1
ATOM 5030 C CA . TRP A 1 648 ? -2.773 5.431 -53.826 1.00 93.81 648 TRP A CA 1
ATOM 5031 C C . TRP A 1 648 ? -2.801 6.429 -52.669 1.00 93.81 648 TRP A C 1
ATOM 5033 O O . TRP A 1 648 ? -3.468 7.463 -52.752 1.00 93.81 648 TRP A O 1
ATOM 5043 N N . ILE A 1 649 ? -2.039 6.138 -51.616 1.00 95.50 649 ILE A N 1
ATOM 5044 C CA . ILE A 1 649 ? -1.850 7.058 -50.493 1.00 95.50 649 ILE A CA 1
ATOM 5045 C C . ILE A 1 649 ? -0.818 8.113 -50.902 1.00 95.50 649 ILE A C 1
ATOM 5047 O O . ILE A 1 649 ? 0.223 7.789 -51.468 1.00 95.50 649 ILE A O 1
ATOM 5051 N N . GLN A 1 650 ? -1.105 9.386 -50.629 1.00 94.06 650 GLN A N 1
ATOM 5052 C CA . GLN A 1 650 ? -0.191 10.477 -50.966 1.00 94.06 650 GLN A CA 1
ATOM 5053 C C . GLN A 1 650 ? 0.938 10.592 -49.939 1.00 94.06 650 GLN A C 1
ATOM 5055 O O . GLN A 1 650 ? 0.683 10.621 -48.733 1.00 94.06 650 GLN A O 1
ATOM 5060 N N . SER A 1 651 ? 2.172 10.741 -50.416 1.00 93.56 651 SER A N 1
ATOM 5061 C CA . SER A 1 651 ? 3.304 11.098 -49.563 1.00 93.56 651 SER A CA 1
ATOM 5062 C C . SER A 1 651 ? 3.222 12.554 -49.112 1.00 93.56 651 SER A C 1
ATOM 5064 O O . SER A 1 651 ? 2.799 13.431 -49.870 1.00 93.56 651 SER A O 1
ATOM 5066 N N . SER A 1 652 ? 3.677 12.813 -47.891 1.00 92.69 652 SER A N 1
ATOM 5067 C CA . SER A 1 652 ? 3.738 14.138 -47.287 1.00 92.69 652 SER A CA 1
ATOM 5068 C C . SER A 1 652 ? 5.116 14.379 -46.662 1.00 92.69 652 SER A C 1
ATOM 5070 O O . SER A 1 652 ? 5.689 13.454 -46.083 1.00 92.69 652 SER A O 1
ATOM 5072 N N . PRO A 1 653 ? 5.700 15.584 -46.801 1.00 89.62 653 PRO A N 1
ATOM 5073 C CA . PRO A 1 653 ? 7.002 15.900 -46.210 1.00 89.62 653 PRO A CA 1
ATOM 5074 C C . PRO A 1 653 ? 6.938 16.126 -44.692 1.00 89.62 653 PRO A C 1
ATOM 5076 O O . PRO A 1 653 ? 7.960 15.999 -44.015 1.00 89.62 653 PRO A O 1
ATOM 5079 N N . GLU A 1 654 ? 5.757 16.467 -44.179 1.00 90.62 654 GLU A N 1
ATOM 5080 C CA . GLU A 1 654 ? 5.485 16.750 -42.774 1.00 90.62 654 GLU A CA 1
ATOM 5081 C C . GLU A 1 654 ? 4.048 16.355 -42.435 1.00 90.62 654 GLU A C 1
ATOM 5083 O O . GLU A 1 654 ? 3.147 16.546 -43.247 1.00 90.62 654 GLU A O 1
ATOM 5088 N N . GLU A 1 655 ? 3.812 15.839 -41.233 1.00 91.50 655 GLU A N 1
ATOM 5089 C CA . GLU A 1 655 ? 2.469 15.502 -40.766 1.00 91.50 655 GLU A CA 1
ATOM 5090 C C . GLU A 1 655 ? 2.233 15.951 -39.329 1.00 91.50 655 GLU A C 1
ATOM 5092 O O . GLU A 1 655 ? 3.155 16.055 -38.515 1.00 91.50 655 GLU A O 1
ATOM 5097 N N . ARG A 1 656 ? 0.970 16.268 -39.017 1.00 88.19 656 ARG A N 1
ATOM 5098 C CA . ARG A 1 656 ? 0.570 16.585 -37.643 1.00 88.19 656 ARG A CA 1
ATOM 5099 C C . ARG A 1 656 ? 0.265 15.298 -36.904 1.00 88.19 656 ARG A C 1
ATOM 5101 O O . ARG A 1 656 ? -0.698 14.609 -37.210 1.00 88.19 656 ARG A O 1
ATOM 5108 N N . ASP A 1 657 ? 1.036 15.060 -35.864 1.00 84.25 657 ASP A N 1
ATOM 5109 C CA . ASP A 1 657 ? 0.931 13.917 -34.989 1.00 84.25 657 ASP A CA 1
ATOM 5110 C C . ASP A 1 657 ? 0.516 14.381 -33.585 1.00 84.25 657 ASP A C 1
ATOM 5112 O O . ASP A 1 657 ? 1.280 15.063 -32.901 1.00 84.25 657 ASP A O 1
ATOM 5116 N N . LEU A 1 658 ? -0.727 14.088 -33.179 1.00 82.94 658 LEU A N 1
ATOM 5117 C CA . LEU A 1 658 ? -1.285 14.458 -31.865 1.00 82.94 658 LEU A CA 1
ATOM 5118 C C . LEU A 1 658 ? -1.078 15.943 -31.493 1.00 82.94 658 LEU A C 1
ATOM 5120 O O . LEU A 1 658 ? -0.907 16.316 -30.331 1.00 82.94 658 LEU A O 1
ATOM 5124 N N . GLY A 1 659 ? -1.100 16.817 -32.505 1.00 83.06 659 GLY A N 1
ATOM 5125 C CA . GLY A 1 659 ? -0.915 18.265 -32.366 1.00 83.06 659 GLY A CA 1
ATOM 5126 C C . GLY A 1 659 ? 0.522 18.772 -32.546 1.00 83.06 659 GLY A C 1
ATOM 5127 O O . GLY A 1 659 ? 0.719 19.991 -32.588 1.00 83.06 659 GLY A O 1
ATOM 5128 N N . VAL A 1 660 ? 1.501 17.882 -32.716 1.00 88.38 660 VAL A N 1
ATOM 5129 C CA . VAL A 1 660 ? 2.914 18.192 -32.983 1.00 88.38 660 VAL A CA 1
ATOM 5130 C C . VAL A 1 660 ? 3.208 18.000 -34.469 1.00 88.38 660 VAL A C 1
ATOM 5132 O O . VAL A 1 660 ? 2.825 16.995 -35.052 1.00 88.38 660 VAL A O 1
ATOM 5135 N N . LEU A 1 661 ? 3.858 18.967 -35.116 1.00 90.31 661 LEU A N 1
ATOM 5136 C CA . LEU A 1 661 ? 4.309 18.802 -36.497 1.00 90.31 661 LEU A CA 1
ATOM 5137 C C . LEU A 1 661 ? 5.610 17.990 -36.532 1.00 90.31 661 LEU A C 1
ATOM 5139 O O . LEU A 1 661 ? 6.584 18.381 -35.889 1.00 90.31 661 LEU A O 1
ATOM 5143 N N . VAL A 1 662 ? 5.619 16.898 -37.293 1.00 88.25 662 VAL A N 1
ATOM 5144 C CA . VAL A 1 662 ? 6.771 16.006 -37.466 1.00 88.25 662 VAL A CA 1
ATOM 5145 C C . VAL A 1 662 ? 7.147 15.965 -38.942 1.00 88.25 662 VAL A C 1
ATOM 5147 O O . VAL A 1 662 ? 6.295 15.698 -39.787 1.00 88.25 662 VAL A O 1
ATOM 5150 N N . ASP A 1 663 ? 8.415 16.221 -39.258 1.00 87.62 663 ASP A N 1
ATOM 5151 C CA . ASP A 1 663 ? 8.944 16.109 -40.619 1.00 87.62 663 ASP A CA 1
ATOM 5152 C C . ASP A 1 663 ? 9.818 14.855 -40.795 1.00 87.62 663 ASP A C 1
ATOM 5154 O O . ASP A 1 663 ? 10.250 14.221 -39.828 1.00 87.62 663 ASP A O 1
ATOM 5158 N N . GLY A 1 664 ? 10.101 14.491 -42.049 1.00 82.44 664 GLY A N 1
ATOM 5159 C CA . GLY A 1 664 ? 10.908 13.305 -42.372 1.00 82.44 664 GLY A CA 1
ATOM 5160 C C . GLY A 1 664 ? 12.375 13.369 -41.912 1.00 82.44 664 GLY A C 1
ATOM 5161 O O . GLY A 1 664 ? 13.100 12.379 -42.029 1.00 82.44 664 GLY A O 1
ATOM 5162 N N . LYS A 1 665 ? 12.833 14.525 -41.411 1.00 83.62 665 LYS A N 1
ATOM 5163 C CA . LYS A 1 665 ? 14.186 14.757 -40.882 1.00 83.62 665 LYS A CA 1
ATOM 5164 C C . LYS A 1 665 ? 14.207 14.882 -39.357 1.00 83.62 665 LYS A C 1
ATOM 5166 O O . LYS A 1 665 ? 15.286 15.074 -38.800 1.00 83.62 665 LYS A O 1
ATOM 5171 N N . LEU A 1 666 ? 13.047 14.798 -38.702 1.00 81.88 666 LEU A N 1
ATOM 5172 C CA . LEU A 1 666 ? 12.853 15.091 -37.283 1.00 81.88 666 LEU A CA 1
ATOM 5173 C C . LEU A 1 666 ? 13.403 16.474 -36.880 1.00 81.88 666 LEU A C 1
ATOM 5175 O O . LEU A 1 666 ? 13.918 16.660 -35.773 1.00 81.88 666 LEU A O 1
ATOM 5179 N N . ASN A 1 667 ? 13.303 17.455 -37.783 1.00 86.12 667 ASN A N 1
ATOM 5180 C CA . ASN A 1 667 ? 13.677 18.834 -37.508 1.00 86.12 667 ASN A CA 1
ATOM 5181 C C . ASN A 1 667 ? 12.498 19.585 -36.881 1.00 86.12 667 ASN A C 1
ATOM 5183 O O . ASN A 1 667 ? 11.455 19.810 -37.490 1.00 86.12 667 ASN A O 1
ATOM 5187 N N . MET A 1 668 ? 12.696 20.037 -35.646 1.00 89.06 668 MET A N 1
ATOM 5188 C CA . MET A 1 668 ? 11.628 20.641 -34.853 1.00 89.06 668 MET A CA 1
ATOM 5189 C C . MET A 1 668 ? 11.510 22.163 -35.017 1.00 89.06 668 MET A C 1
ATOM 5191 O O . MET A 1 668 ? 10.634 22.773 -34.400 1.00 89.06 668 MET A O 1
ATOM 5195 N N . SER A 1 669 ? 12.339 22.812 -35.849 1.00 90.88 669 SER A N 1
ATOM 5196 C CA . SER A 1 669 ? 12.313 24.276 -36.024 1.00 90.88 669 SER A CA 1
ATOM 5197 C C . SER A 1 669 ? 10.932 24.791 -36.450 1.00 90.88 669 SER A C 1
ATOM 5199 O O . SER A 1 669 ? 10.463 25.812 -35.943 1.00 90.88 669 SER A O 1
ATOM 5201 N N . GLN A 1 670 ? 10.245 24.084 -37.353 1.00 91.50 670 GLN A N 1
ATOM 5202 C CA . GLN A 1 670 ? 8.925 24.502 -37.832 1.00 91.50 670 GLN A CA 1
ATOM 5203 C C . GLN A 1 670 ? 7.847 24.356 -36.752 1.00 91.50 670 GLN A C 1
ATOM 5205 O O . GLN A 1 670 ? 7.016 25.251 -36.584 1.00 91.50 670 GLN A O 1
ATOM 5210 N N . GLN A 1 671 ? 7.907 23.288 -35.952 1.00 93.56 671 GLN A N 1
ATOM 5211 C CA . GLN A 1 671 ? 7.047 23.129 -34.781 1.00 93.56 671 GLN A CA 1
ATOM 5212 C C . GLN A 1 671 ? 7.289 24.244 -33.751 1.00 93.56 671 GLN A C 1
ATOM 5214 O O . GLN A 1 671 ? 6.326 24.838 -33.259 1.00 93.56 671 GLN A O 1
ATOM 5219 N N . CYS A 1 672 ? 8.552 24.598 -33.480 1.00 93.81 672 CYS A N 1
ATOM 5220 C CA . CYS A 1 672 ? 8.900 25.718 -32.599 1.00 93.81 672 CYS A CA 1
ATOM 5221 C C . CYS A 1 672 ? 8.283 27.032 -33.100 1.00 93.81 672 CYS A C 1
ATOM 5223 O O . CYS A 1 672 ? 7.685 27.778 -32.321 1.00 93.81 672 CYS A O 1
ATOM 5225 N N . ALA A 1 673 ? 8.383 27.301 -34.406 1.00 94.94 673 ALA A N 1
ATOM 5226 C CA . ALA A 1 673 ? 7.812 28.493 -35.023 1.00 94.94 673 ALA A CA 1
ATOM 5227 C C . ALA A 1 673 ? 6.281 28.541 -34.893 1.00 94.94 673 ALA A C 1
ATOM 5229 O O . ALA A 1 673 ? 5.731 29.576 -34.509 1.00 94.94 673 ALA A O 1
ATOM 5230 N N . LEU A 1 674 ? 5.592 27.422 -35.136 1.00 94.62 674 LEU A N 1
ATOM 5231 C CA . LEU A 1 674 ? 4.137 27.317 -34.988 1.00 94.62 674 LEU A CA 1
ATOM 5232 C C . LEU A 1 674 ? 3.683 27.508 -33.534 1.00 94.62 674 LEU A C 1
ATOM 5234 O O . LEU A 1 674 ? 2.707 28.225 -33.283 1.00 94.62 674 LEU A O 1
ATOM 5238 N N . ALA A 1 675 ? 4.393 26.911 -32.574 1.00 94.56 675 ALA A N 1
ATOM 5239 C CA . ALA A 1 675 ? 4.131 27.073 -31.145 1.00 94.56 675 ALA A CA 1
ATOM 5240 C C . ALA A 1 675 ? 4.279 28.543 -30.715 1.00 94.56 675 ALA A C 1
ATOM 5242 O O . ALA A 1 675 ? 3.355 29.127 -30.138 1.00 94.56 675 ALA A O 1
ATOM 5243 N N . ALA A 1 676 ? 5.396 29.184 -31.083 1.00 96.38 676 ALA A N 1
ATOM 5244 C CA . ALA A 1 676 ? 5.624 30.601 -30.809 1.00 96.38 676 ALA A CA 1
ATOM 5245 C C . ALA A 1 676 ? 4.585 31.499 -31.495 1.00 96.38 676 ALA A C 1
ATOM 5247 O O . ALA A 1 676 ? 4.131 32.474 -30.892 1.00 96.38 676 ALA A O 1
ATOM 5248 N N . GLN A 1 677 ? 4.180 31.201 -32.731 1.00 96.75 677 GLN A N 1
ATOM 5249 C CA . GLN A 1 677 ? 3.171 31.978 -33.452 1.00 96.75 677 GLN A CA 1
ATOM 5250 C C . GLN A 1 677 ? 1.813 31.937 -32.739 1.00 96.75 677 GLN A C 1
ATOM 5252 O O . GLN A 1 677 ? 1.227 32.994 -32.484 1.00 96.75 677 GLN A O 1
ATOM 5257 N N . LYS A 1 678 ? 1.330 30.742 -32.367 1.00 95.25 678 LYS A N 1
ATOM 5258 C CA . LYS A 1 678 ? 0.067 30.574 -31.628 1.00 95.25 678 LYS A CA 1
ATOM 5259 C C . LYS A 1 678 ? 0.113 31.289 -30.279 1.00 95.25 678 LYS A C 1
ATOM 5261 O O . LYS A 1 678 ? -0.773 32.089 -29.979 1.00 95.25 678 LYS A O 1
ATOM 5266 N N . ALA A 1 679 ? 1.183 31.084 -29.514 1.00 96.81 679 ALA A N 1
ATOM 5267 C CA . ALA A 1 679 ? 1.369 31.726 -28.218 1.00 96.81 679 ALA A CA 1
ATOM 5268 C C . ALA A 1 679 ? 1.417 33.262 -28.333 1.00 96.81 679 ALA A C 1
ATOM 5270 O O . ALA A 1 679 ? 0.764 33.970 -27.565 1.00 96.81 679 ALA A O 1
ATOM 5271 N N . ASN A 1 680 ? 2.118 33.802 -29.337 1.00 97.25 680 ASN A N 1
ATOM 5272 C CA . ASN A 1 680 ? 2.159 35.243 -29.597 1.00 97.25 680 ASN A CA 1
ATOM 5273 C C . ASN A 1 680 ? 0.804 35.809 -30.040 1.00 97.25 680 ASN A C 1
ATOM 5275 O O . ASN A 1 680 ? 0.499 36.956 -29.710 1.00 97.25 680 ASN A O 1
ATOM 5279 N N . CYS A 1 681 ? -0.006 35.042 -30.775 1.00 97.00 681 CYS A N 1
ATOM 5280 C CA . CYS A 1 681 ? -1.355 35.452 -31.158 1.00 97.00 681 CYS A CA 1
ATOM 5281 C C . CYS A 1 681 ? -2.225 35.663 -29.909 1.00 97.00 681 CYS A C 1
ATOM 5283 O O . CYS A 1 681 ? -2.775 36.751 -29.716 1.00 97.00 681 CYS A O 1
ATOM 5285 N N . VAL A 1 682 ? -2.244 34.674 -29.008 1.00 96.38 682 VAL A N 1
ATOM 5286 C CA . VAL A 1 682 ? -2.974 34.743 -27.731 1.00 96.38 682 VAL A CA 1
ATOM 5287 C C . VAL A 1 682 ? -2.437 35.870 -26.850 1.00 96.38 682 VAL A C 1
ATOM 5289 O O . VAL A 1 682 ? -3.207 36.686 -26.342 1.00 96.38 682 VAL A O 1
ATOM 5292 N N . LEU A 1 683 ? -1.113 35.998 -26.739 1.00 96.25 683 LEU A N 1
ATOM 5293 C CA . LEU A 1 683 ? -0.480 37.093 -26.006 1.00 96.25 683 LEU A CA 1
ATOM 5294 C C . LEU A 1 683 ? -0.847 38.467 -26.591 1.00 96.25 683 LEU A C 1
ATOM 5296 O O . LEU A 1 683 ? -1.064 39.431 -25.856 1.00 96.25 683 LEU A O 1
ATOM 5300 N N . GLY A 1 684 ? -0.961 38.566 -27.916 1.00 96.12 684 GLY A N 1
ATOM 5301 C CA . GLY A 1 684 ? -1.418 39.762 -28.615 1.00 96.12 684 GLY A CA 1
ATOM 5302 C C . GLY A 1 684 ? -2.885 40.098 -28.337 1.00 96.12 684 GLY A C 1
ATOM 5303 O O . GLY A 1 684 ? -3.225 41.280 -28.271 1.00 96.12 684 GLY A O 1
ATOM 5304 N N . CYS A 1 685 ? -3.745 39.092 -28.158 1.00 96.06 685 CYS A N 1
ATOM 5305 C CA . CYS A 1 685 ? -5.133 39.272 -27.724 1.00 96.06 685 CYS A CA 1
ATOM 5306 C C . CYS A 1 685 ? -5.208 39.763 -26.273 1.00 96.06 685 CYS A C 1
ATOM 5308 O O . CYS A 1 685 ? -5.921 40.727 -26.002 1.00 96.06 685 CYS A O 1
ATOM 5310 N N . ILE A 1 686 ? -4.411 39.192 -25.362 1.00 95.00 686 ILE A N 1
ATOM 5311 C CA . ILE A 1 686 ? -4.297 39.667 -23.969 1.00 95.00 686 ILE A CA 1
ATOM 5312 C C . ILE A 1 686 ? -3.815 41.122 -23.944 1.00 95.00 686 ILE A C 1
ATOM 5314 O O . ILE A 1 686 ? -4.379 41.971 -23.253 1.00 95.00 686 ILE A O 1
ATOM 5318 N N . LYS A 1 687 ? -2.804 41.451 -24.756 1.00 93.81 687 LYS A N 1
ATOM 5319 C CA . LYS A 1 687 ? -2.298 42.821 -24.867 1.00 93.81 687 LYS A CA 1
ATOM 5320 C C . LYS A 1 687 ? -3.376 43.801 -25.346 1.00 93.81 687 LYS A C 1
ATOM 5322 O O . LYS A 1 687 ? -3.394 44.925 -24.866 1.00 93.81 687 LYS A O 1
ATOM 5327 N N . ARG A 1 688 ? -4.260 43.420 -26.269 1.00 94.88 688 ARG A N 1
ATOM 5328 C CA . ARG A 1 688 ? -5.283 44.332 -26.816 1.00 94.88 688 ARG A CA 1
ATOM 5329 C C . ARG A 1 688 ? -6.518 44.474 -25.930 1.00 94.88 688 ARG A C 1
ATOM 5331 O O . ARG A 1 688 ? -7.038 45.575 -25.825 1.00 94.88 688 ARG A O 1
ATOM 5338 N N . ASN A 1 689 ? -6.957 43.390 -25.295 1.00 94.25 689 ASN A N 1
ATOM 5339 C CA . ASN A 1 689 ? -8.267 43.342 -24.638 1.00 94.25 689 ASN A CA 1
ATOM 5340 C C . ASN A 1 689 ? -8.212 43.459 -23.109 1.00 94.25 689 ASN A C 1
ATOM 5342 O O . ASN A 1 689 ? -9.228 43.745 -22.488 1.00 94.25 689 ASN A O 1
ATOM 5346 N N . VAL A 1 690 ? -7.052 43.237 -22.481 1.00 93.44 690 VAL A N 1
ATOM 5347 C CA . VAL A 1 690 ? -6.916 43.312 -21.019 1.00 93.44 690 VAL A CA 1
ATOM 5348 C C . VAL A 1 690 ? -6.315 44.656 -20.627 1.00 93.44 690 VAL A C 1
ATOM 5350 O O . VAL A 1 690 ? -5.152 44.926 -20.929 1.00 93.44 690 VAL A O 1
ATOM 5353 N N . THR A 1 691 ? -7.104 45.491 -19.948 1.00 90.94 691 THR A N 1
ATOM 5354 C CA . THR A 1 691 ? -6.700 46.844 -19.526 1.00 90.94 691 THR A CA 1
ATOM 5355 C C . THR A 1 691 ? -5.717 46.819 -18.356 1.00 90.94 691 THR A C 1
ATOM 5357 O O . THR A 1 691 ? -4.737 47.562 -18.360 1.00 90.94 691 THR A O 1
ATOM 5360 N N . SER A 1 692 ? -5.946 45.951 -17.362 1.00 92.56 692 SER A N 1
ATOM 5361 C CA . SER A 1 692 ? -5.056 45.841 -16.201 1.00 92.56 692 SER A CA 1
ATOM 5362 C C . SER A 1 692 ? -3.705 45.240 -16.592 1.00 92.56 692 SER A C 1
ATOM 5364 O O . SER A 1 692 ? -3.628 44.224 -17.284 1.00 92.56 692 SER A O 1
ATOM 5366 N N . ARG A 1 693 ? -2.629 45.870 -16.115 1.00 93.12 693 ARG A N 1
ATOM 5367 C CA . ARG A 1 693 ? -1.235 45.428 -16.279 1.00 93.12 693 ARG A CA 1
ATOM 5368 C C . ARG A 1 693 ? -0.599 45.000 -14.960 1.00 93.12 693 ARG A C 1
ATOM 5370 O O . ARG A 1 693 ? 0.623 44.968 -14.858 1.00 93.12 693 ARG A O 1
ATOM 5377 N N . SER A 1 694 ? -1.406 44.718 -13.939 1.00 92.31 694 SER A N 1
ATOM 5378 C CA . SER A 1 694 ? -0.882 44.247 -12.658 1.00 92.31 694 SER A CA 1
ATOM 5379 C C . SER A 1 694 ? -0.374 42.805 -12.763 1.00 92.31 694 SER A C 1
ATOM 5381 O O . SER A 1 694 ? -0.792 42.035 -13.642 1.00 92.31 694 SER A O 1
ATOM 5383 N N . ARG A 1 695 ? 0.537 42.430 -11.859 1.00 91.06 695 ARG A N 1
ATOM 5384 C CA . ARG A 1 695 ? 1.101 41.074 -11.811 1.00 91.06 695 ARG A CA 1
ATOM 5385 C C . ARG A 1 695 ? 0.018 40.021 -11.551 1.00 91.06 695 ARG A C 1
ATOM 5387 O O . ARG A 1 695 ? 0.061 38.955 -12.153 1.00 91.06 695 ARG A O 1
ATOM 5394 N N . GLU A 1 696 ? -0.990 40.354 -10.745 1.00 91.38 696 GLU A N 1
ATOM 5395 C CA . GLU A 1 696 ? -2.095 39.472 -10.347 1.00 91.38 696 GLU A CA 1
ATOM 5396 C C . GLU A 1 696 ? -3.005 39.102 -11.525 1.00 91.38 696 GLU A C 1
ATOM 5398 O O . GLU A 1 696 ? -3.700 38.095 -11.467 1.00 91.38 696 GLU A O 1
ATOM 5403 N N . VAL A 1 697 ? -2.992 39.890 -12.605 1.00 93.00 697 VAL A N 1
ATOM 5404 C CA . VAL A 1 697 ? -3.829 39.654 -13.789 1.00 93.00 697 VAL A CA 1
ATOM 5405 C C . VAL A 1 697 ? -3.024 39.023 -14.922 1.00 93.00 697 VAL A C 1
ATOM 5407 O O . VAL A 1 697 ? -3.430 38.014 -15.497 1.00 93.00 697 VAL A O 1
ATOM 5410 N N . ILE A 1 698 ? -1.865 39.590 -15.261 1.00 93.69 698 ILE A N 1
ATOM 5411 C CA . ILE A 1 698 ? -1.097 39.141 -16.430 1.00 93.69 698 ILE A CA 1
ATOM 5412 C C . ILE A 1 698 ? -0.430 37.781 -16.188 1.00 93.69 698 ILE A C 1
ATOM 5414 O O . ILE A 1 698 ? -0.369 36.967 -17.112 1.00 93.69 698 ILE A O 1
ATOM 5418 N N . LEU A 1 699 ? 0.046 37.506 -14.968 1.00 92.25 699 LEU A N 1
ATOM 5419 C CA . LEU A 1 699 ? 0.770 36.270 -14.663 1.00 92.25 699 LEU A CA 1
ATOM 5420 C C . LEU A 1 699 ? -0.128 35.016 -14.746 1.00 92.25 699 LEU A C 1
ATOM 5422 O O . LEU A 1 699 ? 0.292 34.049 -15.399 1.00 92.25 699 LEU A O 1
ATOM 5426 N N . PRO A 1 700 ? -1.367 35.011 -14.201 1.00 93.62 700 PRO A N 1
ATOM 5427 C CA . PRO A 1 700 ? -2.302 33.909 -14.421 1.00 93.62 700 PRO A CA 1
ATOM 5428 C C . PRO A 1 700 ? -2.701 33.749 -15.889 1.00 93.62 700 PRO A C 1
ATOM 5430 O O . PRO A 1 700 ? -2.694 32.628 -16.394 1.00 93.62 700 PRO A O 1
ATOM 5433 N N . LEU A 1 701 ? -2.976 34.843 -16.611 1.00 93.75 701 LEU A N 1
ATOM 5434 C CA . LEU A 1 701 ? -3.358 34.787 -18.030 1.00 93.75 701 LEU A CA 1
ATOM 5435 C C . LEU A 1 701 ? -2.240 34.223 -18.916 1.00 93.75 701 LEU A C 1
ATOM 5437 O O . LEU A 1 701 ? -2.497 33.402 -19.794 1.00 93.75 701 LEU A O 1
ATOM 5441 N N . TYR A 1 702 ? -0.987 34.616 -18.673 1.00 94.50 702 TYR A N 1
ATOM 5442 C CA . TYR A 1 702 ? 0.162 34.022 -19.355 1.00 94.50 702 TYR A CA 1
ATOM 5443 C C . TYR A 1 702 ? 0.272 32.523 -19.052 1.00 94.50 702 TYR A C 1
ATOM 5445 O O . TYR A 1 702 ? 0.390 31.713 -19.973 1.00 94.50 702 TYR A O 1
ATOM 5453 N N . SER A 1 703 ? 0.203 32.154 -17.771 1.00 91.75 703 SER A N 1
ATOM 5454 C CA . SER A 1 703 ? 0.402 30.775 -17.317 1.00 91.75 703 SER A CA 1
ATOM 5455 C C . SER A 1 703 ? -0.679 29.811 -17.810 1.00 91.75 703 SER A C 1
ATOM 5457 O O . SER A 1 703 ? -0.368 28.643 -18.024 1.00 91.75 703 SER A O 1
ATOM 5459 N N . THR A 1 704 ? -1.910 30.294 -18.001 1.00 92.31 704 THR A N 1
ATOM 5460 C CA . THR A 1 704 ? -3.081 29.481 -18.380 1.00 92.31 704 THR A CA 1
ATOM 5461 C C . THR A 1 704 ? -3.394 29.506 -19.873 1.00 92.31 704 THR A C 1
ATOM 5463 O O . THR A 1 704 ? -3.852 28.504 -20.403 1.00 92.31 704 THR A O 1
ATOM 5466 N N . LEU A 1 705 ? -3.145 30.617 -20.579 1.00 93.94 705 LEU A N 1
ATOM 5467 C CA . LEU A 1 705 ? -3.559 30.761 -21.983 1.00 93.94 705 LEU A CA 1
ATOM 5468 C C . LEU A 1 705 ? -2.393 30.774 -22.974 1.00 93.94 705 LEU A C 1
ATOM 5470 O O . LEU A 1 705 ? -2.575 30.407 -24.131 1.00 93.94 705 LEU A O 1
ATOM 5474 N N . VAL A 1 706 ? -1.201 31.216 -22.560 1.00 95.25 706 VAL A N 1
ATOM 5475 C CA . VAL A 1 706 ? -0.048 31.389 -23.466 1.00 95.25 706 VAL A CA 1
ATOM 5476 C C . VAL A 1 706 ? 0.962 30.260 -23.296 1.00 95.25 706 VAL A C 1
ATOM 5478 O O . VAL A 1 706 ? 1.358 29.639 -24.281 1.00 95.25 706 VAL A O 1
ATOM 5481 N N . ARG A 1 707 ? 1.366 29.974 -22.054 1.00 94.00 707 ARG A N 1
ATOM 5482 C CA . ARG A 1 707 ? 2.388 28.970 -21.730 1.00 94.00 707 ARG A CA 1
ATOM 5483 C C . ARG A 1 707 ? 2.045 27.547 -22.200 1.00 94.00 707 ARG A C 1
ATOM 5485 O O . ARG A 1 707 ? 2.966 26.899 -22.689 1.00 94.00 707 ARG A O 1
ATOM 5492 N N . PRO A 1 708 ? 0.785 27.063 -22.159 1.00 94.00 708 PRO A N 1
ATOM 5493 C CA . PRO A 1 708 ? 0.472 25.710 -22.627 1.00 94.00 708 PRO A CA 1
ATOM 5494 C C . PRO A 1 708 ? 0.874 25.452 -24.084 1.00 94.00 708 PRO A C 1
ATOM 5496 O O . PRO A 1 708 ? 1.394 24.387 -24.391 1.00 94.00 708 PRO A O 1
ATOM 5499 N N . TYR A 1 709 ? 0.747 26.445 -24.972 1.00 92.62 709 TYR A N 1
ATOM 5500 C CA . TYR A 1 709 ? 1.183 26.313 -26.370 1.00 92.62 709 TYR A CA 1
ATOM 5501 C C . TYR A 1 709 ? 2.700 26.147 -26.533 1.00 92.62 709 TYR A C 1
ATOM 5503 O O . TYR A 1 709 ? 3.142 25.659 -27.567 1.00 92.62 709 TYR A O 1
ATOM 5511 N N . LEU A 1 710 ? 3.489 26.577 -25.544 1.00 92.50 710 LEU A N 1
ATOM 5512 C CA . LEU A 1 710 ? 4.953 26.508 -25.555 1.00 92.50 710 LEU A CA 1
ATOM 5513 C C . LEU A 1 710 ? 5.492 25.234 -24.886 1.00 92.50 710 LEU A C 1
ATOM 5515 O O . LEU A 1 710 ? 6.661 24.909 -25.078 1.00 92.50 710 LEU A O 1
ATOM 5519 N N . GLU A 1 711 ? 4.669 24.551 -24.084 1.00 88.88 711 GLU A N 1
ATOM 5520 C CA . GLU A 1 711 ? 5.073 23.405 -23.252 1.00 88.88 711 GLU A CA 1
ATOM 5521 C C . GLU A 1 711 ? 4.371 22.091 -23.641 1.00 88.88 711 GLU A C 1
ATOM 5523 O O . GLU A 1 711 ? 4.841 21.020 -23.266 1.00 88.88 711 GLU A O 1
ATOM 5528 N N . TYR A 1 712 ? 3.283 22.139 -24.419 1.00 88.00 712 TYR A N 1
ATOM 5529 C CA . TYR A 1 712 ? 2.561 20.945 -24.867 1.00 88.00 712 TYR A CA 1
ATOM 5530 C C . TYR A 1 712 ? 3.474 19.972 -25.635 1.00 88.00 712 TYR A C 1
ATOM 5532 O O . TYR A 1 712 ? 4.065 20.341 -26.655 1.00 88.00 712 TYR A O 1
ATOM 5540 N N . CYS A 1 713 ? 3.577 18.732 -25.140 1.00 84.31 713 CYS A N 1
ATOM 5541 C CA . CYS A 1 713 ? 4.410 17.647 -25.682 1.00 84.31 713 CYS A CA 1
ATOM 5542 C C . CYS A 1 713 ? 5.882 18.029 -25.930 1.00 84.31 713 CYS A C 1
ATOM 5544 O O . CYS A 1 713 ? 6.522 17.490 -26.833 1.00 84.31 713 CYS A O 1
ATOM 5546 N N . VAL A 1 714 ? 6.432 18.977 -25.166 1.00 84.56 714 VAL A N 1
ATOM 5547 C CA . VAL A 1 714 ? 7.773 19.529 -25.420 1.00 84.56 714 VAL A CA 1
ATOM 5548 C C . VAL A 1 714 ? 8.904 18.511 -25.251 1.00 84.56 714 VAL A C 1
ATOM 5550 O O . VAL A 1 714 ? 9.950 18.670 -25.872 1.00 84.56 714 VAL A O 1
ATOM 5553 N N . GLN A 1 715 ? 8.673 17.436 -24.494 1.00 83.38 715 GLN A N 1
ATOM 5554 C CA . GLN A 1 715 ? 9.602 16.311 -24.347 1.00 83.38 715 GLN A CA 1
ATOM 5555 C C . GLN A 1 715 ? 9.835 15.570 -25.678 1.00 83.38 715 GLN A C 1
ATOM 5557 O O . GLN A 1 715 ? 10.852 14.906 -25.842 1.00 83.38 715 GLN A O 1
ATOM 5562 N N . LEU A 1 716 ? 8.902 15.682 -26.636 1.00 82.31 716 LEU A N 1
ATOM 5563 C CA . LEU A 1 716 ? 9.012 15.063 -27.960 1.00 82.31 716 LEU A CA 1
ATOM 5564 C C . LEU A 1 716 ? 9.742 15.959 -28.970 1.00 82.31 716 LEU A C 1
ATOM 5566 O O . LEU A 1 716 ? 10.579 15.479 -29.728 1.00 82.31 716 LEU A O 1
ATOM 5570 N N . TRP A 1 717 ? 9.407 17.251 -29.017 1.00 85.25 717 TRP A N 1
ATOM 5571 C CA . TRP A 1 717 ? 9.880 18.167 -30.067 1.00 85.25 717 TRP A CA 1
ATOM 5572 C C . TRP A 1 717 ? 10.910 19.193 -29.589 1.00 85.25 717 TRP A C 1
ATOM 5574 O O . TRP A 1 717 ? 11.219 20.116 -30.338 1.00 85.25 717 TRP A O 1
ATOM 5584 N N . GLY A 1 718 ? 11.417 19.072 -28.358 1.00 83.19 718 GLY A N 1
ATOM 5585 C CA . GLY A 1 718 ? 12.288 20.058 -27.714 1.00 83.19 718 GLY A CA 1
ATOM 5586 C C . GLY A 1 718 ? 13.282 20.737 -28.679 1.00 83.19 718 GLY A C 1
ATOM 5587 O O . GLY A 1 718 ? 13.933 20.059 -29.477 1.00 83.19 718 GLY A O 1
ATOM 5588 N N . PRO A 1 719 ? 13.398 22.081 -28.653 1.00 84.75 719 PRO A N 1
ATOM 5589 C CA . PRO A 1 719 ? 14.162 22.836 -29.646 1.00 84.75 719 PRO A CA 1
ATOM 5590 C C . PRO A 1 719 ? 15.633 22.400 -29.691 1.00 84.75 719 PRO A C 1
ATOM 5592 O O . PRO A 1 719 ? 16.358 22.532 -28.707 1.00 84.75 719 PRO A O 1
ATOM 5595 N N . GLN A 1 720 ? 16.084 21.947 -30.862 1.00 81.12 720 GLN A N 1
ATOM 5596 C CA . GLN A 1 720 ? 17.455 21.469 -31.084 1.00 81.12 720 GLN A CA 1
ATOM 5597 C C . GLN A 1 720 ? 18.449 22.622 -31.291 1.00 81.12 720 GLN A C 1
ATOM 5599 O O . GLN A 1 720 ? 19.614 22.534 -30.907 1.00 81.12 720 GLN A O 1
ATOM 5604 N N . TYR A 1 721 ? 17.996 23.729 -31.889 1.00 85.44 721 TYR A N 1
ATOM 5605 C CA . TYR A 1 721 ? 18.848 24.868 -32.220 1.00 85.44 721 TYR A CA 1
ATOM 5606 C C . TYR A 1 721 ? 18.669 26.029 -31.241 1.00 85.44 721 TYR A C 1
ATOM 5608 O O . TYR A 1 721 ? 17.558 26.363 -30.827 1.00 85.44 721 TYR A O 1
ATOM 5616 N N . LYS A 1 722 ? 19.770 26.735 -30.952 1.00 85.38 722 LYS A N 1
ATOM 5617 C CA . LYS A 1 722 ? 19.770 27.933 -30.093 1.00 85.38 722 LYS A CA 1
ATOM 5618 C C . LYS A 1 722 ? 18.781 29.006 -30.570 1.00 85.38 722 LYS A C 1
ATOM 5620 O O . LYS A 1 722 ? 18.071 29.575 -29.750 1.00 85.38 722 LYS A O 1
ATOM 5625 N N . LYS A 1 723 ? 18.670 29.215 -31.889 1.00 90.88 723 LYS A N 1
ATOM 5626 C CA . LYS A 1 723 ? 17.702 30.150 -32.495 1.00 90.88 723 LYS A CA 1
ATOM 5627 C C . LYS A 1 723 ? 16.246 29.830 -32.115 1.00 90.88 723 LYS A C 1
ATOM 5629 O O . LYS A 1 723 ? 15.458 30.740 -31.882 1.00 90.88 723 LYS A O 1
ATOM 5634 N N . ASP A 1 724 ? 15.901 28.546 -32.012 1.00 92.12 724 ASP A N 1
ATOM 5635 C CA . ASP A 1 724 ? 14.536 28.097 -31.733 1.00 92.12 724 ASP A CA 1
ATOM 5636 C C . ASP A 1 724 ? 14.245 28.178 -30.231 1.00 92.12 724 ASP A C 1
ATOM 5638 O O . ASP A 1 724 ? 13.165 28.605 -29.824 1.00 92.12 724 ASP A O 1
ATOM 5642 N N . MET A 1 725 ? 15.240 27.868 -29.390 1.00 89.56 725 MET A N 1
ATOM 5643 C CA . MET A 1 725 ? 15.168 28.137 -27.951 1.00 89.56 725 MET A CA 1
ATOM 5644 C C . MET A 1 725 ? 14.919 29.624 -27.680 1.00 89.56 725 MET A C 1
ATOM 5646 O O . MET A 1 725 ? 14.009 29.970 -26.928 1.00 89.56 725 MET A O 1
ATOM 5650 N N . GLU A 1 726 ? 15.691 30.505 -28.321 1.00 91.00 726 GLU A N 1
ATOM 5651 C CA . GLU A 1 726 ? 15.554 31.956 -28.179 1.00 91.00 726 GLU A CA 1
ATOM 5652 C C . GLU A 1 726 ? 14.192 32.464 -28.661 1.00 91.00 726 GLU A C 1
ATOM 5654 O O . GLU A 1 726 ? 13.593 33.311 -27.995 1.00 91.00 726 GLU A O 1
ATOM 5659 N N . LEU A 1 727 ? 13.672 31.915 -29.764 1.00 94.75 727 LEU A N 1
ATOM 5660 C CA . LEU A 1 727 ? 12.345 32.239 -30.286 1.00 94.75 727 LEU A CA 1
ATOM 5661 C C . LEU A 1 727 ? 11.238 31.967 -29.255 1.00 94.75 727 LEU A C 1
ATOM 5663 O O . LEU A 1 727 ? 10.364 32.812 -29.047 1.00 94.75 727 LEU A O 1
ATOM 5667 N N . LEU A 1 728 ? 11.277 30.809 -28.588 1.00 94.62 728 LEU A N 1
ATOM 5668 C CA . LEU A 1 728 ? 10.294 30.450 -27.560 1.00 94.62 728 LEU A CA 1
ATOM 5669 C C . LEU A 1 728 ? 10.458 31.309 -26.302 1.00 94.62 728 LEU A C 1
ATOM 5671 O O . LEU A 1 728 ? 9.471 31.833 -25.781 1.00 94.62 728 LEU A O 1
ATOM 5675 N N . GLU A 1 729 ? 11.697 31.506 -25.839 1.00 93.00 729 GLU A N 1
ATOM 5676 C CA . GLU A 1 729 ? 11.997 32.377 -24.696 1.00 93.00 729 GLU A CA 1
ATOM 5677 C C . GLU A 1 729 ? 11.466 33.791 -24.934 1.00 93.00 729 GLU A C 1
ATOM 5679 O O . GLU A 1 729 ? 10.852 34.383 -24.046 1.00 93.00 729 GLU A O 1
ATOM 5684 N N . GLN A 1 730 ? 11.616 34.325 -26.152 1.00 93.88 730 GLN A N 1
ATOM 5685 C CA . GLN A 1 730 ? 11.147 35.662 -26.510 1.00 93.88 730 GLN A CA 1
ATOM 5686 C C . GLN A 1 730 ? 9.646 35.855 -26.241 1.00 93.88 730 GLN A C 1
ATOM 5688 O O . GLN A 1 730 ? 9.236 36.959 -25.873 1.00 93.88 730 GLN A O 1
ATOM 5693 N N . VAL A 1 731 ? 8.827 34.804 -26.354 1.00 95.75 731 VAL A N 1
ATOM 5694 C CA . VAL A 1 731 ? 7.398 34.862 -26.010 1.00 95.75 731 VAL A CA 1
ATOM 5695 C C . VAL A 1 731 ? 7.205 35.114 -24.513 1.00 95.75 731 VAL A C 1
ATOM 5697 O O . VAL A 1 731 ? 6.463 36.027 -24.140 1.00 95.75 731 VAL A O 1
ATOM 5700 N N . GLN A 1 732 ? 7.928 34.386 -23.655 1.00 94.38 732 GLN A N 1
ATOM 5701 C CA . GLN A 1 732 ? 7.917 34.612 -22.206 1.00 94.38 732 GLN A CA 1
ATOM 5702 C C . GLN A 1 732 ? 8.445 36.011 -21.863 1.00 94.38 732 GLN A C 1
ATOM 5704 O O . GLN A 1 732 ? 7.809 36.728 -21.087 1.00 94.38 732 GLN A O 1
ATOM 5709 N N . ARG A 1 733 ? 9.542 36.458 -22.500 1.00 92.06 733 ARG A N 1
ATOM 5710 C CA . ARG A 1 733 ? 10.107 37.809 -22.290 1.00 92.06 733 ARG A CA 1
ATOM 5711 C C . ARG A 1 733 ? 9.094 38.906 -22.615 1.00 92.06 733 ARG A C 1
ATOM 5713 O O . ARG A 1 733 ? 8.989 39.900 -21.895 1.00 92.06 733 ARG A O 1
ATOM 5720 N N . ARG A 1 734 ? 8.335 38.737 -23.702 1.00 91.94 734 ARG A N 1
ATOM 5721 C CA . ARG A 1 734 ? 7.272 39.669 -24.102 1.00 91.94 734 ARG A CA 1
ATOM 5722 C C . ARG A 1 734 ? 6.110 39.663 -23.117 1.00 91.94 734 ARG A C 1
ATOM 5724 O O . ARG A 1 734 ? 5.565 40.732 -22.864 1.00 91.94 734 ARG A O 1
ATOM 5731 N N . ALA A 1 735 ? 5.751 38.504 -22.568 1.00 92.44 735 ALA A N 1
ATOM 5732 C CA . ALA A 1 735 ? 4.664 38.387 -21.603 1.00 92.44 735 ALA A CA 1
ATOM 5733 C C . ALA A 1 735 ? 4.987 39.087 -20.279 1.00 92.44 735 ALA A C 1
ATOM 5735 O O . ALA A 1 735 ? 4.201 39.917 -19.828 1.00 92.44 735 ALA A O 1
ATOM 5736 N N . VAL A 1 736 ? 6.171 38.846 -19.706 1.00 91.69 736 VAL A N 1
ATOM 5737 C CA . VAL A 1 736 ? 6.573 39.491 -18.441 1.00 91.69 736 VAL A CA 1
ATOM 5738 C C . VAL A 1 736 ? 6.774 41.002 -18.588 1.00 91.69 736 VAL A C 1
ATOM 5740 O O . VAL A 1 736 ? 6.550 41.745 -17.641 1.00 91.69 736 VAL A O 1
ATOM 5743 N N . LYS A 1 737 ? 7.116 41.487 -19.792 1.00 91.12 737 LYS A N 1
ATOM 5744 C CA . LYS A 1 737 ? 7.223 42.926 -20.090 1.00 91.12 737 LYS A CA 1
ATOM 5745 C C . LYS A 1 737 ? 5.866 43.651 -20.094 1.00 91.12 737 LYS A C 1
ATOM 5747 O O . LYS A 1 737 ? 5.844 44.875 -20.064 1.00 91.12 737 LYS A O 1
ATOM 5752 N N . LEU A 1 738 ? 4.739 42.934 -20.152 1.00 90.25 738 LEU A N 1
ATOM 5753 C CA . LEU A 1 738 ? 3.409 43.550 -20.044 1.00 90.25 738 LEU A CA 1
ATOM 5754 C C . LEU A 1 738 ? 3.045 43.944 -18.605 1.00 90.25 738 LEU A C 1
ATOM 5756 O O . LEU A 1 738 ? 2.050 44.641 -18.427 1.00 90.25 738 LEU A O 1
ATOM 5760 N N . ILE A 1 739 ? 3.801 43.487 -17.602 1.00 91.69 739 ILE A N 1
ATOM 5761 C CA . ILE A 1 739 ? 3.534 43.762 -16.189 1.00 91.69 739 ILE A CA 1
ATOM 5762 C C . ILE A 1 739 ? 4.115 45.127 -15.816 1.00 91.69 739 ILE A C 1
ATOM 5764 O O . ILE A 1 739 ? 5.305 45.383 -16.010 1.00 91.69 739 ILE A O 1
ATOM 5768 N N . ARG A 1 740 ? 3.262 45.994 -15.269 1.00 87.56 740 ARG A N 1
ATOM 5769 C CA . ARG A 1 740 ? 3.625 47.346 -14.836 1.00 87.56 740 ARG A CA 1
ATOM 5770 C C . ARG A 1 740 ? 4.552 47.296 -13.619 1.00 87.56 740 ARG A C 1
ATOM 5772 O O . ARG A 1 740 ? 4.299 46.527 -12.697 1.00 87.56 740 ARG A O 1
ATOM 5779 N N . GLY A 1 741 ? 5.576 48.147 -13.594 1.00 81.81 741 GLY A N 1
ATOM 5780 C CA . GLY A 1 741 ? 6.541 48.254 -12.492 1.00 81.81 741 GLY A CA 1
ATOM 5781 C C . GLY A 1 741 ? 7.795 47.395 -12.666 1.00 81.81 741 GLY A C 1
ATOM 5782 O O . GLY A 1 741 ? 8.728 47.519 -11.881 1.00 81.81 741 GLY A O 1
ATOM 5783 N N . LEU A 1 742 ? 7.851 46.564 -13.710 1.00 83.69 742 LEU A N 1
ATOM 5784 C CA . LEU A 1 742 ? 8.995 45.704 -14.020 1.00 83.69 742 LEU A CA 1
ATOM 5785 C C . LEU A 1 742 ? 9.755 46.163 -15.277 1.00 83.69 742 LEU A C 1
ATOM 5787 O O . LEU A 1 742 ? 10.663 45.477 -15.743 1.00 83.69 742 LEU A O 1
ATOM 5791 N N . GLU A 1 743 ? 9.409 47.310 -15.868 1.00 79.31 743 GLU A N 1
ATOM 5792 C CA . G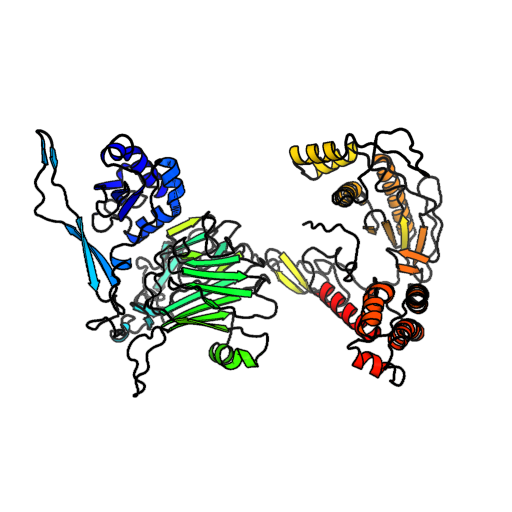LU A 1 743 ? 9.905 47.745 -17.181 1.00 79.31 743 GLU A CA 1
ATOM 5793 C C . GLU A 1 743 ? 11.419 48.000 -17.202 1.00 79.31 743 GLU A C 1
ATOM 5795 O O . GLU A 1 743 ? 12.061 47.751 -18.222 1.00 79.31 743 GLU A O 1
ATOM 5800 N N . HIS A 1 744 ? 11.986 48.441 -16.081 1.00 80.38 744 HIS A N 1
ATOM 5801 C CA . HIS A 1 744 ? 13.401 48.792 -15.929 1.00 80.38 744 HIS A CA 1
ATOM 5802 C C . HIS A 1 744 ? 14.310 47.582 -15.653 1.00 80.38 744 HIS A C 1
ATOM 5804 O O . HIS A 1 744 ? 15.519 47.669 -15.846 1.00 80.38 744 HIS A O 1
ATOM 5810 N N . LEU A 1 745 ? 13.739 46.451 -15.232 1.00 86.00 745 LEU A N 1
ATOM 5811 C CA . LEU A 1 745 ? 14.492 45.250 -14.878 1.00 86.00 745 LEU A CA 1
ATOM 5812 C C . LEU A 1 745 ? 14.945 44.467 -16.116 1.00 86.00 745 LEU A C 1
ATOM 5814 O O . LEU A 1 745 ? 14.263 44.449 -17.152 1.00 86.00 745 LEU A O 1
ATOM 5818 N N . SER A 1 746 ? 16.079 43.772 -15.995 1.00 86.00 746 SER A N 1
ATOM 5819 C CA . SER A 1 746 ? 16.534 42.825 -17.013 1.00 86.00 746 SER A CA 1
ATOM 5820 C C . SER A 1 746 ? 15.546 41.658 -17.141 1.00 86.00 746 SER A C 1
ATOM 5822 O O . SER A 1 746 ? 14.706 41.423 -16.274 1.00 86.00 746 SER A O 1
ATOM 5824 N N . CYS A 1 747 ? 15.611 40.898 -18.237 1.00 79.19 747 CYS A N 1
ATOM 5825 C CA . CYS A 1 747 ? 14.691 39.773 -18.405 1.00 79.19 747 CYS A CA 1
ATOM 5826 C C . CYS A 1 747 ? 14.839 38.712 -17.302 1.00 79.19 747 CYS A C 1
ATOM 5828 O O . CYS A 1 747 ? 13.838 38.128 -16.891 1.00 79.19 747 CYS A O 1
ATOM 5830 N N . GLU A 1 748 ? 16.063 38.457 -16.844 1.00 81.75 748 GLU A N 1
ATOM 5831 C CA . GLU A 1 748 ? 16.332 37.476 -15.791 1.00 81.75 748 GLU A CA 1
ATOM 5832 C C . GLU A 1 748 ? 15.823 37.968 -14.435 1.00 81.75 748 GLU A C 1
ATOM 5834 O O . GLU A 1 748 ? 15.186 37.204 -13.708 1.00 81.75 748 GLU A O 1
ATOM 5839 N N . ASP A 1 749 ? 15.994 39.260 -14.145 1.00 85.88 749 ASP A N 1
ATOM 5840 C CA . ASP A 1 749 ? 15.504 39.870 -12.907 1.00 85.88 749 ASP A CA 1
ATOM 5841 C C . ASP A 1 749 ? 13.974 39.889 -12.856 1.00 85.88 749 ASP A C 1
ATOM 5843 O O . ASP A 1 749 ? 13.391 39.565 -11.825 1.00 85.88 749 ASP A O 1
ATOM 5847 N N . ARG A 1 750 ? 13.297 40.157 -13.987 1.00 88.38 750 ARG A N 1
ATOM 5848 C CA . ARG A 1 750 ? 11.827 40.051 -14.070 1.00 88.38 750 ARG A CA 1
ATOM 5849 C C . ARG A 1 750 ? 11.334 38.646 -13.748 1.00 88.38 750 ARG A C 1
ATOM 5851 O O . ARG A 1 750 ? 10.321 38.498 -13.076 1.00 88.38 750 ARG A O 1
ATOM 5858 N N . LEU A 1 751 ? 12.006 37.614 -14.258 1.00 88.56 751 LEU A N 1
ATOM 5859 C CA . LEU A 1 751 ? 11.622 36.227 -13.986 1.00 88.56 751 LEU A CA 1
ATOM 5860 C C . LEU A 1 751 ? 11.840 35.872 -12.512 1.00 88.56 751 LEU A C 1
ATOM 5862 O O . LEU A 1 751 ? 10.972 35.236 -11.918 1.00 88.56 751 LEU A O 1
ATOM 5866 N N . ARG A 1 752 ? 12.948 36.334 -11.918 1.00 87.38 752 ARG A N 1
ATOM 5867 C CA . ARG A 1 752 ? 13.253 36.141 -10.496 1.00 87.38 752 ARG A CA 1
ATOM 5868 C C . ARG A 1 752 ? 12.216 36.815 -9.594 1.00 87.38 752 ARG A C 1
ATOM 5870 O O . ARG A 1 752 ? 11.681 36.151 -8.714 1.00 87.38 752 ARG A O 1
ATOM 5877 N N . GLU A 1 753 ? 11.879 38.072 -9.872 1.00 87.25 753 GLU A N 1
ATOM 5878 C CA . GLU A 1 753 ? 10.876 38.849 -9.125 1.00 87.25 753 GLU A CA 1
ATOM 5879 C C . GLU A 1 753 ? 9.472 38.226 -9.211 1.00 87.25 753 GLU A C 1
ATOM 5881 O O . GLU A 1 753 ? 8.694 38.259 -8.261 1.00 87.25 753 GLU A O 1
ATOM 5886 N N . LEU A 1 754 ? 9.146 37.608 -10.350 1.00 87.31 754 LEU A N 1
ATOM 5887 C CA . LEU A 1 754 ? 7.863 36.936 -10.575 1.00 87.31 754 LEU A CA 1
ATOM 5888 C C . LEU A 1 754 ? 7.833 35.475 -10.097 1.00 87.31 754 LEU A C 1
ATOM 5890 O O . LEU A 1 754 ? 6.811 34.810 -10.277 1.00 87.31 754 LEU A O 1
ATOM 5894 N N . GLY A 1 755 ? 8.932 34.943 -9.549 1.00 87.56 755 GLY A N 1
ATOM 5895 C CA . GLY A 1 755 ? 9.033 33.532 -9.159 1.00 87.56 755 GLY A CA 1
ATOM 5896 C C . GLY A 1 755 ? 8.892 32.555 -10.336 1.00 87.56 755 GLY A C 1
ATOM 5897 O O . GLY A 1 755 ? 8.453 31.418 -10.161 1.00 87.56 755 GLY A O 1
ATOM 5898 N N . LEU A 1 756 ? 9.225 32.988 -11.555 1.00 87.31 756 LEU A N 1
ATOM 5899 C CA . LEU A 1 756 ? 9.133 32.179 -12.766 1.00 87.31 756 LEU A CA 1
ATOM 5900 C C . LEU A 1 756 ? 10.489 31.585 -13.151 1.00 87.31 756 LEU A C 1
ATOM 5902 O O . LEU A 1 756 ? 11.505 32.273 -13.208 1.00 87.31 756 LEU A O 1
ATOM 5906 N N . PHE A 1 757 ? 10.486 30.315 -13.548 1.00 88.88 757 PHE A N 1
ATOM 5907 C CA . PHE A 1 757 ? 11.606 29.735 -14.287 1.00 88.88 757 PHE A CA 1
ATOM 5908 C C . PHE A 1 757 ? 11.514 30.087 -15.779 1.00 88.88 757 PHE A C 1
ATOM 5910 O O . PHE A 1 757 ? 10.416 30.162 -16.342 1.00 88.88 757 PHE A O 1
ATOM 5917 N N . GLY A 1 758 ? 12.672 30.261 -16.424 1.00 87.31 758 GLY A N 1
ATOM 5918 C CA . GLY A 1 758 ? 12.762 30.327 -17.886 1.00 87.31 758 GLY A CA 1
ATOM 5919 C C . GLY A 1 758 ? 12.277 29.026 -18.529 1.00 87.31 758 GLY A C 1
ATOM 5920 O O . GLY A 1 758 ? 12.397 27.952 -17.922 1.00 87.31 758 GLY A O 1
ATOM 5921 N N . LEU A 1 759 ? 11.739 29.099 -19.748 1.00 89.75 759 LEU A N 1
ATOM 5922 C CA . LEU A 1 759 ? 11.179 27.923 -20.423 1.00 89.75 759 LEU A CA 1
ATOM 5923 C C . LEU A 1 759 ? 12.234 26.828 -20.638 1.00 89.75 759 LEU A C 1
ATOM 5925 O O . LEU A 1 759 ? 11.903 25.651 -20.567 1.00 89.75 759 LEU A O 1
ATOM 5929 N N . GLN A 1 760 ? 13.507 27.177 -20.837 1.00 86.06 760 GLN A N 1
ATOM 5930 C CA . GLN A 1 760 ? 14.601 26.209 -20.968 1.00 86.06 760 GLN A CA 1
ATOM 5931 C C . GLN A 1 760 ? 14.788 25.376 -19.700 1.00 86.06 760 GLN A C 1
ATOM 5933 O O . GLN A 1 760 ? 14.875 24.153 -19.773 1.00 86.06 760 GLN A O 1
ATOM 5938 N N . LYS A 1 761 ? 14.797 26.022 -18.530 1.00 85.19 761 LYS A N 1
ATOM 5939 C CA . LYS A 1 761 ? 14.915 25.326 -17.243 1.00 85.19 761 LYS A CA 1
ATOM 5940 C C . LYS A 1 761 ? 13.687 24.460 -16.967 1.00 85.19 761 LYS A C 1
ATOM 5942 O O . LYS A 1 761 ? 13.811 23.387 -16.386 1.00 85.19 761 LYS A O 1
ATOM 5947 N N . ARG A 1 762 ? 12.507 24.916 -17.399 1.00 88.31 762 ARG A N 1
ATOM 5948 C CA . ARG A 1 762 ? 11.270 24.135 -17.308 1.00 88.31 762 ARG A CA 1
ATOM 5949 C C . ARG A 1 762 ? 11.326 22.900 -18.201 1.00 88.31 762 ARG A C 1
ATOM 5951 O O . ARG A 1 762 ? 11.120 21.820 -17.679 1.00 88.31 762 ARG A O 1
ATOM 5958 N N . ARG A 1 763 ? 11.712 23.030 -19.475 1.00 86.62 763 ARG A N 1
ATOM 5959 C CA . ARG A 1 763 ? 11.929 21.886 -20.383 1.00 86.62 763 ARG A CA 1
ATOM 5960 C C . ARG A 1 763 ? 12.894 20.866 -19.790 1.00 86.62 763 ARG A C 1
ATOM 5962 O O . ARG A 1 763 ? 12.529 19.712 -19.666 1.00 86.62 763 ARG A O 1
ATOM 5969 N N . PHE A 1 764 ? 14.050 21.318 -19.302 1.00 81.94 764 PHE A N 1
ATOM 5970 C CA . PHE A 1 764 ? 15.021 20.434 -18.656 1.00 81.94 764 PHE A CA 1
ATOM 5971 C C . PHE A 1 764 ? 14.414 19.676 -17.468 1.00 81.94 764 PHE A C 1
ATOM 5973 O O . PHE A 1 764 ? 14.608 18.473 -17.339 1.00 81.94 764 PHE A O 1
ATOM 5980 N N . ARG A 1 765 ? 13.634 20.356 -16.617 1.00 84.00 765 ARG A N 1
ATOM 5981 C CA . ARG A 1 765 ? 12.894 19.709 -15.525 1.00 84.00 765 ARG A CA 1
ATOM 5982 C C . ARG A 1 765 ? 11.897 18.674 -16.050 1.00 84.00 765 ARG A C 1
ATOM 5984 O O . ARG A 1 765 ? 11.850 17.579 -15.503 1.00 84.00 765 ARG A O 1
ATOM 5991 N N . GLU A 1 766 ? 11.117 19.006 -17.072 1.00 78.94 766 GLU A N 1
ATOM 5992 C CA . GLU A 1 766 ? 10.150 18.076 -17.665 1.00 78.94 766 GLU A CA 1
ATOM 5993 C C . GLU A 1 766 ? 10.839 16.866 -18.317 1.00 78.94 766 GLU A C 1
ATOM 5995 O O . GLU A 1 766 ? 10.347 15.751 -18.174 1.00 78.94 766 GLU A O 1
ATOM 6000 N N . ASP A 1 767 ? 12.009 17.047 -18.935 1.00 78.81 767 ASP A N 1
ATOM 6001 C CA . ASP A 1 767 ? 12.829 15.957 -19.477 1.00 78.81 767 ASP A CA 1
ATOM 6002 C C . ASP A 1 767 ? 13.358 15.049 -18.360 1.00 78.81 767 ASP A C 1
ATOM 6004 O O . ASP A 1 767 ? 13.373 13.832 -18.510 1.00 78.81 767 ASP A O 1
ATOM 6008 N N . HIS A 1 768 ? 13.746 15.614 -17.209 1.00 76.00 768 HIS A N 1
ATOM 6009 C CA . HIS A 1 768 ? 14.170 14.831 -16.040 1.00 76.00 768 HIS A CA 1
ATOM 6010 C C . HIS A 1 768 ? 13.012 14.047 -15.433 1.00 76.00 768 HIS A C 1
ATOM 6012 O O . HIS A 1 768 ? 13.190 12.893 -15.055 1.00 76.00 768 HIS A O 1
ATOM 6018 N N . ILE A 1 769 ? 11.829 14.660 -15.352 1.00 74.50 769 ILE A N 1
ATOM 6019 C CA . ILE A 1 769 ? 10.611 13.989 -14.893 1.00 74.50 769 ILE A CA 1
ATOM 6020 C C . ILE A 1 769 ? 10.265 12.845 -15.850 1.00 74.50 769 ILE A C 1
ATOM 6022 O O . ILE A 1 769 ? 10.050 11.728 -15.390 1.00 74.50 769 ILE A O 1
ATOM 6026 N N . ALA A 1 770 ? 10.284 13.087 -17.163 1.00 70.50 770 ALA A N 1
ATOM 6027 C CA . ALA A 1 770 ? 10.020 12.061 -18.166 1.00 70.50 770 ALA A CA 1
ATOM 6028 C C . ALA A 1 770 ? 11.067 10.937 -18.119 1.00 70.50 770 ALA A C 1
ATOM 6030 O O . ALA A 1 770 ? 10.708 9.766 -18.081 1.00 70.50 770 ALA A O 1
ATOM 6031 N N . ALA A 1 771 ? 12.360 11.266 -18.041 1.00 67.62 771 ALA A N 1
ATOM 6032 C CA . ALA A 1 771 ? 13.433 10.282 -17.907 1.00 67.62 771 ALA A CA 1
ATOM 6033 C C . ALA A 1 771 ? 13.285 9.450 -16.626 1.00 67.62 771 ALA A C 1
ATOM 6035 O O . ALA A 1 771 ? 13.400 8.229 -16.671 1.00 67.62 771 ALA A O 1
ATOM 6036 N N . PHE A 1 772 ? 12.967 10.081 -15.494 1.00 67.88 772 PHE A N 1
ATOM 6037 C CA . PHE A 1 772 ? 12.678 9.380 -14.245 1.00 67.88 772 PHE A CA 1
ATOM 6038 C C . PHE A 1 772 ? 11.472 8.441 -14.387 1.00 67.88 772 PHE A C 1
ATOM 6040 O O . PHE A 1 772 ? 11.544 7.289 -13.963 1.00 67.88 772 PHE A O 1
ATOM 6047 N N . GLN A 1 773 ? 10.394 8.895 -15.034 1.00 57.22 773 GLN A N 1
ATOM 6048 C CA . GLN A 1 773 ? 9.212 8.077 -15.319 1.00 57.22 773 GLN A CA 1
ATOM 6049 C C . GLN A 1 773 ? 9.549 6.872 -16.213 1.00 57.22 773 GLN A C 1
ATOM 6051 O O . GLN A 1 773 ? 9.120 5.759 -15.909 1.00 57.22 773 GLN A O 1
ATOM 6056 N N . TYR A 1 774 ? 10.357 7.056 -17.263 1.00 59.56 774 TYR A N 1
ATOM 6057 C CA . TYR A 1 774 ? 10.808 5.965 -18.133 1.00 59.56 774 TYR A CA 1
ATOM 6058 C C . TYR A 1 774 ? 11.714 4.966 -17.408 1.00 59.56 774 TYR A C 1
ATOM 6060 O O . TYR A 1 774 ? 11.586 3.764 -17.613 1.00 59.56 774 TYR A O 1
ATOM 6068 N N . LEU A 1 775 ? 12.606 5.447 -16.539 1.00 52.44 775 LEU A N 1
ATOM 6069 C CA . LEU A 1 775 ? 13.554 4.607 -15.801 1.00 52.44 775 LEU A CA 1
ATOM 6070 C C . LEU A 1 775 ? 12.918 3.863 -14.613 1.00 52.44 775 LEU A C 1
ATOM 6072 O O . LEU A 1 775 ? 13.517 2.918 -14.102 1.00 52.44 775 LEU A O 1
ATOM 6076 N N . LYS A 1 776 ? 11.734 4.282 -14.142 1.00 53.84 776 LYS A N 1
ATOM 6077 C CA . LYS A 1 776 ? 11.062 3.704 -12.963 1.00 53.84 776 LYS A CA 1
ATOM 6078 C C . LYS A 1 776 ? 9.709 3.022 -13.250 1.00 53.84 776 LYS A C 1
ATOM 6080 O O . LYS A 1 776 ? 9.159 2.421 -12.330 1.00 53.84 776 LYS A O 1
ATOM 6085 N N . GLY A 1 777 ? 9.171 3.056 -14.477 1.00 40.91 777 GLY A N 1
ATOM 6086 C CA . GLY A 1 777 ? 7.927 2.353 -14.863 1.00 40.91 777 GLY A CA 1
ATOM 6087 C C . GLY A 1 777 ? 8.169 0.922 -15.385 1.00 40.91 777 GLY A C 1
ATOM 6088 O O . GLY A 1 777 ? 9.108 0.728 -16.150 1.00 40.91 777 GLY A O 1
ATOM 6089 N N . PRO A 1 778 ? 7.343 -0.088 -15.007 1.00 41.84 778 PRO A N 1
ATOM 6090 C CA . PRO A 1 778 ? 5.905 -0.051 -15.263 1.00 41.84 778 PRO A CA 1
ATOM 6091 C C . PRO A 1 778 ? 5.040 -0.391 -14.034 1.00 41.84 778 PRO A C 1
ATOM 6093 O O . PRO A 1 778 ? 4.894 -1.544 -13.630 1.00 41.84 778 PRO A O 1
ATOM 6096 N N . THR A 1 779 ? 4.343 0.613 -13.512 1.00 37.06 779 THR A N 1
ATOM 6097 C CA . THR A 1 779 ? 2.984 0.453 -12.979 1.00 37.06 779 THR A CA 1
ATOM 6098 C C . THR A 1 779 ? 2.045 1.099 -13.990 1.00 37.06 779 THR A C 1
ATOM 6100 O O . THR A 1 779 ? 2.301 2.199 -14.474 1.00 37.06 779 THR A O 1
ATOM 6103 N N . GLY A 1 780 ? 1.016 0.370 -14.422 1.00 35.50 780 GLY A N 1
ATOM 6104 C CA . GLY A 1 780 ? 0.173 0.765 -15.549 1.00 35.50 780 GLY A CA 1
ATOM 6105 C C . GLY A 1 780 ? -0.436 2.157 -15.385 1.00 35.50 780 GLY A C 1
ATOM 6106 O O . GLY A 1 780 ? -1.331 2.336 -14.568 1.00 35.50 780 GLY A O 1
ATOM 6107 N N . LYS A 1 781 ? 0.043 3.129 -16.176 1.00 36.38 781 LYS A N 1
ATOM 6108 C CA . LYS A 1 781 ? -0.686 4.343 -16.606 1.00 36.38 781 LYS A CA 1
ATOM 6109 C C . LYS A 1 781 ? 0.110 5.212 -17.596 1.00 36.38 781 LYS A C 1
ATOM 6111 O O . LYS A 1 781 ? 0.005 6.429 -17.584 1.00 36.38 781 LYS A O 1
ATOM 6116 N N . LEU A 1 782 ? 0.864 4.614 -18.516 1.00 37.62 782 LEU A N 1
ATOM 6117 C CA . LEU A 1 782 ? 1.735 5.373 -19.429 1.00 37.62 782 LEU A CA 1
ATOM 6118 C C . LEU A 1 782 ? 1.054 5.951 -20.691 1.00 37.62 782 LEU A C 1
ATOM 6120 O O . LEU A 1 782 ? 1.740 6.417 -21.588 1.00 37.62 782 LEU A O 1
ATOM 6124 N N . GLU A 1 783 ? -0.281 6.018 -20.742 1.00 33.03 783 GLU A N 1
ATOM 6125 C CA . GLU A 1 783 ? -1.001 6.819 -21.757 1.00 33.03 783 GLU A CA 1
ATOM 6126 C C . GLU A 1 783 ? -1.631 8.113 -21.205 1.00 33.03 783 GLU A C 1
ATOM 6128 O O . GLU A 1 783 ? -2.179 8.892 -21.982 1.00 33.03 783 GLU A O 1
ATOM 6133 N N . ARG A 1 784 ? -1.611 8.367 -19.884 1.00 37.28 784 ARG A N 1
ATOM 6134 C CA . ARG A 1 784 ? -2.451 9.430 -19.290 1.00 37.28 784 ARG A CA 1
ATOM 6135 C C . ARG A 1 784 ? -1.772 10.771 -19.001 1.00 37.28 784 ARG A C 1
ATOM 6137 O O . ARG A 1 784 ? -2.472 11.780 -19.023 1.00 37.28 784 ARG A O 1
ATOM 6144 N N . ASP A 1 785 ? -0.450 10.834 -18.852 1.00 31.56 785 ASP A N 1
ATOM 6145 C CA . ASP A 1 785 ? 0.161 12.015 -18.214 1.00 31.56 785 ASP A CA 1
ATOM 6146 C C . ASP A 1 785 ? 1.009 12.923 -19.126 1.00 31.56 785 ASP A C 1
ATOM 6148 O O . ASP A 1 785 ? 1.444 13.981 -18.683 1.00 31.56 785 ASP A O 1
ATOM 6152 N N . CYS A 1 786 ? 1.147 12.637 -20.429 1.00 32.34 786 CYS A N 1
ATOM 6153 C CA . CYS A 1 786 ? 1.694 13.635 -21.370 1.00 32.34 786 CYS A CA 1
ATOM 6154 C C . CYS A 1 786 ? 0.678 14.726 -21.776 1.00 32.34 786 CYS A C 1
ATOM 6156 O O . CYS A 1 786 ? 1.066 15.707 -22.408 1.00 32.34 786 CYS A O 1
ATOM 6158 N N . LEU A 1 787 ? -0.607 14.581 -21.417 1.00 33.00 787 LEU A N 1
ATOM 6159 C CA . LEU A 1 787 ? -1.692 15.483 -21.840 1.00 33.00 787 LEU A CA 1
ATOM 6160 C C . LEU A 1 787 ? -2.372 16.263 -20.702 1.00 33.00 787 LEU A C 1
ATOM 6162 O O . LEU A 1 787 ? -3.204 17.125 -20.983 1.00 33.00 787 LEU A O 1
ATOM 6166 N N . GLN A 1 788 ? -2.017 16.039 -19.433 1.00 29.17 788 GLN A N 1
ATOM 6167 C CA . GLN A 1 788 ? -2.562 16.821 -18.314 1.00 29.17 788 GLN A CA 1
ATOM 6168 C C . GLN A 1 788 ? -1.596 17.924 -17.866 1.00 29.17 788 GLN A C 1
ATOM 6170 O O . GLN A 1 788 ? -1.012 17.894 -16.788 1.00 29.17 788 GLN A O 1
ATOM 6175 N N . GLY A 1 789 ? -1.480 18.962 -18.697 1.00 27.05 789 GLY A N 1
ATOM 6176 C CA . GLY A 1 789 ? -1.107 20.286 -18.207 1.00 27.05 789 GLY A CA 1
ATOM 6177 C C . GLY A 1 789 ? -2.261 20.866 -17.381 1.00 27.05 789 GLY A C 1
ATOM 6178 O O . GLY A 1 789 ? -3.385 20.971 -17.868 1.00 27.05 789 GLY A O 1
ATOM 6179 N N . HIS A 1 790 ? -2.003 21.229 -16.125 1.00 27.50 790 HIS A N 1
ATOM 6180 C CA . HIS A 1 790 ? -2.996 21.825 -15.227 1.00 27.50 790 HIS A CA 1
ATOM 6181 C C . HIS A 1 790 ? -3.638 23.118 -15.789 1.00 27.50 790 HIS A C 1
ATOM 6183 O O . HIS A 1 790 ? -2.958 24.133 -15.941 1.00 27.50 790 HIS A O 1
ATOM 6189 N N . GLY A 1 791 ? -4.973 23.072 -15.950 1.00 24.97 791 GLY A N 1
ATOM 6190 C CA . GLY A 1 791 ? -5.944 24.186 -15.903 1.00 24.97 791 GLY A CA 1
ATOM 6191 C C . GLY A 1 791 ? -6.256 24.891 -17.239 1.00 24.97 791 GLY A C 1
ATOM 6192 O O . GLY A 1 791 ? -5.347 25.393 -17.880 1.00 24.97 791 GLY A O 1
ATOM 6193 N N . VAL A 1 792 ? -7.504 25.073 -17.702 1.00 24.64 792 VAL A N 1
ATOM 6194 C CA . VAL A 1 792 ? -8.845 24.905 -17.104 1.00 24.64 792 VAL A CA 1
ATOM 6195 C C . VAL A 1 792 ? -9.906 24.801 -18.238 1.00 24.64 792 VAL A C 1
ATOM 6197 O O . VAL A 1 792 ? -9.758 25.427 -19.283 1.00 24.64 792 VAL A O 1
ATOM 6200 N N . ILE A 1 793 ? -11.017 24.115 -17.926 1.00 24.05 793 ILE A N 1
ATOM 6201 C CA . ILE A 1 793 ? -12.379 24.113 -18.518 1.00 24.05 793 ILE A CA 1
ATOM 6202 C C . ILE A 1 793 ? -12.631 23.196 -19.728 1.00 24.05 793 ILE A C 1
ATOM 6204 O O . ILE A 1 793 ? -12.510 23.578 -20.886 1.00 24.05 793 ILE A O 1
ATOM 6208 N N . GLY A 1 794 ? -13.147 22.008 -19.407 1.00 22.70 794 GLY A N 1
ATOM 6209 C CA . GLY A 1 794 ? -13.849 21.101 -20.311 1.00 22.70 794 GLY A CA 1
ATOM 6210 C C . GLY A 1 794 ? -14.101 19.777 -19.599 1.00 22.70 794 GLY A C 1
ATOM 6211 O O . GLY A 1 794 ? -13.196 18.964 -19.481 1.00 22.70 794 GLY A O 1
ATOM 6212 N N . GLN A 1 795 ? -15.294 19.625 -19.029 1.00 24.22 795 GLN A N 1
ATOM 6213 C CA . GLN A 1 795 ? -15.733 18.495 -18.205 1.00 24.22 795 GLN A CA 1
ATOM 6214 C C . GLN A 1 795 ? -15.446 17.119 -18.830 1.00 24.22 795 GLN A C 1
ATOM 6216 O O . GLN A 1 795 ? -15.634 16.930 -20.028 1.00 24.22 795 GLN A O 1
ATOM 6221 N N . GLY A 1 796 ? -15.101 16.145 -17.982 1.00 23.36 796 GLY A N 1
ATOM 6222 C CA . GLY A 1 796 ? -15.123 14.725 -18.345 1.00 23.36 796 GLY A CA 1
ATOM 6223 C C . GLY A 1 796 ? -13.944 13.921 -17.814 1.00 23.36 796 GLY A C 1
ATOM 6224 O O . GLY A 1 796 ? -13.235 13.285 -18.585 1.00 23.36 796 GLY A O 1
ATOM 6225 N N . GLY A 1 797 ? -13.722 13.937 -16.499 1.00 24.50 797 GLY A N 1
ATOM 6226 C CA . GLY A 1 797 ? -12.887 12.916 -15.878 1.00 24.50 797 GLY A CA 1
ATOM 6227 C C . GLY A 1 797 ? -13.604 11.567 -15.909 1.00 24.50 797 GLY A C 1
ATOM 6228 O O . GLY A 1 797 ? -14.749 11.484 -15.478 1.00 24.50 797 GLY A O 1
ATOM 6229 N N . MET A 1 798 ? -12.927 10.513 -16.363 1.00 23.17 798 MET A N 1
ATOM 6230 C CA . MET A 1 798 ? -13.078 9.190 -15.754 1.00 23.17 798 MET A CA 1
ATOM 6231 C C . MET A 1 798 ? -11.875 8.283 -16.033 1.00 23.17 798 MET A C 1
ATOM 6233 O O . MET A 1 798 ? -11.465 8.018 -17.161 1.00 23.17 798 MET A O 1
ATOM 6237 N N . VAL A 1 799 ? -11.309 7.882 -14.899 1.00 22.34 799 VAL A N 1
ATOM 6238 C CA . VAL A 1 799 ? -10.647 6.636 -14.509 1.00 22.34 799 VAL A CA 1
ATOM 6239 C C . VAL A 1 799 ? -10.946 5.436 -15.414 1.00 22.34 799 VAL A C 1
ATOM 6241 O O . VAL A 1 799 ? -12.057 5.301 -15.901 1.00 22.34 799 VAL A O 1
ATOM 6244 N N . LEU A 1 800 ? -9.961 4.541 -15.556 1.00 24.95 800 LEU A N 1
ATOM 6245 C CA . LEU A 1 800 ? -10.164 3.086 -15.481 1.00 24.95 800 LEU A CA 1
ATOM 6246 C C . LEU A 1 800 ? -8.826 2.343 -15.443 1.00 24.95 800 LEU A C 1
ATOM 6248 O O . LEU A 1 800 ? -7.874 2.766 -16.099 1.00 24.95 800 LEU A O 1
ATOM 6252 N N . SER A 1 801 ? -8.829 1.324 -14.586 1.00 21.91 801 SER A N 1
ATOM 6253 C CA . SER A 1 801 ? -7.996 0.118 -14.472 1.00 21.91 801 SER A CA 1
ATOM 6254 C C . SER A 1 801 ? -7.195 -0.298 -15.696 1.00 21.91 801 SER A C 1
ATOM 6256 O O . SER A 1 801 ? -7.801 -0.313 -16.792 1.00 21.91 801 SER A O 1
#

Sequence (801 aa):
MLTNSITVRLENMSQERFLSPLLSLFVEGVATVLSTAKDGIFVFNIQNDTDVSSNILNVTFSALLPGGIRNKFFPSEDLQEQIYLNRTLLTMISTQRVLPFDDNICLREPCENYMKCVSVLKFDSSAPFISSNTVLFRPIHPINGLRCRCPPGFTGDYCETEIDLCYSNPCGSNGLCRSREGGYTCECYEDYTGEYCEVNARSGRCAPGVCKNGGTCVNLLIGGFKCECPPGEYERPYCEMTTRSFPPQSFITFKGLRQRFHFTVSLMFATRERNALLLYNGRFNEKHDFIALEIIEEQIQLTFSAGETTTTVAPFVPGGVSDGQWHSVQVQYYNKPNIGRLGIPHGPSGEKVAVVTVDDCDTAVAVRFGSLIGNYTCAAQGTQTGSKKSLDLTGPLLLGGVPNLPEDFPVHNRQFIGCMRNLSIDSKPIDMASFIANNGTLPGCAAQRNYCETSWCQNGGTCVNKWNTYICECPVRFGGKNCEQVLVDKGRVTDIIYLDLCKAFDTVPHDILVFKLERHGFDRWTTRWIKNWLDGCTQRVVINGSMSKWRPVMSGVPQGSVLGPVLFKIFISNMDSGIECTLSKFADDTKLCGVVDTLEGRDAIQRDLNGLEGWACANLKKFNKAKCKVLHMGQGNPKHNYRLGGEWIQSSPEERDLGVLVDGKLNMSQQCALAAQKANCVLGCIKRNVTSRSREVILPLYSTLVRPYLEYCVQLWGPQYKKDMELLEQVQRRAVKLIRGLEHLSCEDRLRELGLFGLQKRRFREDHIAAFQYLKGPTGKLERDCLQGHGVIGQGGMVLS

Radius of gyration: 37.08 Å; Cα contacts (8 Å, |Δi|>4): 1524; chains: 1; bounding box: 66×90×107 Å

pLDDT: mean 79.74, std 15.17, range [21.91, 97.25]